Protein AF-A0A8J4U6A4-F1 (afdb_monomer_lite)

Radius of gyration: 44.16 Å; chains: 1; bounding box: 98×83×143 Å

Secondary structure (DSSP, 8-state):
--------------S-------------------PPPPPP---SSPP-SS--SS-SS-SHHHHHHHHHHHHHHHHHHHHHHHHHHH--SPPPHHHHHHHHHHHHHHHHHHHHHHHHHHHHHTTTTHHHHHHHHHSSHHHHHHHHHHHHHHHHHHHHHHHHHHHHHHHHHTTT-GGGSPPHHHHHHHHHHHHHHHHHHHHTTTTTSS-STTSTT------SSHHHHHHHHHHHHHHHHHHHHHHHHHHHHHHHHH--SSTTTHHHHHHHHHHHHHHHHHHHHHHHHHHHHHHHHTT--SS-HHHHHHHHHHHHHHHHHHHIIIIIITSHHHHHHHHHHHHTTTSSHHHHHHHHHHHHHHHHHHHTTS----PPPP-----------------------------------------------PPPPP---TTHHHH--BPPP--EEEEETT--EEEEEEEE--TT-SS--PEEEETTEEE-SS--------SS-EEEEEEEESS--GGG-EEEEEEEEETTEEEEPPPEEEEEE-S-EEEE----EEE-TT--EEEEEEEE-SSSPPEEEEEETTEE-S--EESSEEEEE---SS-EEEEEEEEETTEEEEPPPEEEEEP-PPPPPEEEEEEEE-SS-EEEEEE-----SS---EEEEEEEESSS-TTPPPEEEEEESSS-EEEE-SPPTT-EEEEEEEEE-SS-BPPP---EEEE------SS--EEEEEEEETTEEEEEEEPPPHHHH-S---EEEEEEE-SS-EEEEEESSSEEEEE---SSEEEEEEEEEEETTEEEEEPPPEEEEE-----PPPP-PPPP---HHHHHHHHHHHHHHHHHHHHHHHHHHHHHHHHHHHHGGGSS-----------------THHHHHHHHTT---HHHHHHHTTSBPPGGGEEEEEEEEE-SSEEEEEEEEEPTTS-EEEEEEEEESSS---HHHHHHHHHHHHHHTT---TTB----EEEEE--TTSPPEEEEEEE--TTEEHHHHHHHHHSSTT-----HHHHHHHHHHHHHHHHHHHHTTEE-S--SGGGEEE-TTS-EEE---TT-EE--SSS-EE--S-----GGGS-HHHHHS-EE-HHHHHHHHHHHHHHHHTTSPPSSSS--TTTHHHHHHTT--PPPPTT--TT-

Foldseek 3Di:
DDDDDDDDDDDDPDDDPDDDDDDDDDDDDDDDDDDFDDPDPCFVVDADLQDHLAFQLRGPVLLVVLVVLLLLLQVLLLLLLLLLVLDPDDDDLLSVLSNQLSVLSNLVSVLSVLSSVVSVVQPPNCSVCLCVQLVDPSLLSSQLSLQLSQQSNLLSLLVSLCLLLVCLVPVVPPVPHQDPVNSVVSSVVSNVVSNVLSCCQVVPLFHLSSHSSSHRLDPPDPSSLVSLVVSLVSSVVSVVSNVVSLVSSVVSLVDPPDPDCPVVVVVSVLSVVLVVLVCQLCVVVSVQSVCVSVVNRPDGSSVVSSSCSPSPSVSSSCVSVSPADPDPVNVQSSCLSVVVVVPNVLSNLVSVVVVVVVVVVVVVPPDPDDDDDDDDDDDDDDDDDDDDDDDDDDDDDDDDDDDDDDDDDDDDDDDDDDDDDDDDDDDDDPVLVVVKAKDAWPAEAEEAQQEKDKTKIKIADPDPCPPWDKWKDWPNDTDPPQKPLPAPPPPGRMGMTMHIDGRDHQVPFGWMKIWTDDPNDIYIHDTYGYHYFDEKDWPDWWAAEEDAAQAKDKTKTFIDTPPDDKWKFKDWVNHTDDDTDTPTDMDMDRGDHAKTWMWMWIDDPRGIDIGAIHIYAYADKFEEWDDKDFPDAAAFKTKIFTHGGHRRSFDWFKKKKWKDWDDDDDPDDIDIDMDTDPPRMDMGGGHHGFTKMWMWMWIGGPHGIYDIYPIDMDHHHADAQADFWADWDWDDDVQKIKIFTHDDDPSRRSADWQFKWKWKDQPSDIDIDTDRDRMDIGGDDDAQTKIWMWMWIAHPNGTYDIDDIDIDHHHDDDDDDDDDDDDDDDDPVVVVVVVVSVVVSVVSVVVSVVSVVVVVVVVVVVVVVVPDDDDDDDDDDDDDDDDDDLVVLVVQLVLLVADPVLSVLASVQEDEPVQKDWDAFPDDDPFFTKTWIWGQDPVRDIAIKIKGFGDDQDDDSVSVNLVSVQLSVQDVDDDLQAWHWNGWYWPDRDSGRTTIITITHDFVQAFQLVNLVVCVRYNCNPPQPVVLLVQQLVSNVRQLVSCVVQQKFQQQQASNQWTAHPVRRIHGHDSSPMDHDDDDQWDADDDDDPHPQLLFDLCCVVGVIDGSVRVVSSSVQRSVCSLQSNDDFPPNDDSVCNNVCVVVVDDTDDDPVDDPVD

Sequence (1158 aa):
MIFRDAKTKAFYSDLLDQLSEASFGNVDFEYPDFCQIKPALQCSPEADAFNPCEDIAGFGFLRVAIWFINILAIAGNLTVLLVLFASRCKLTVPRFLMCHLAFADFCIGVYLLMIAIVDLRTHGYYSQHA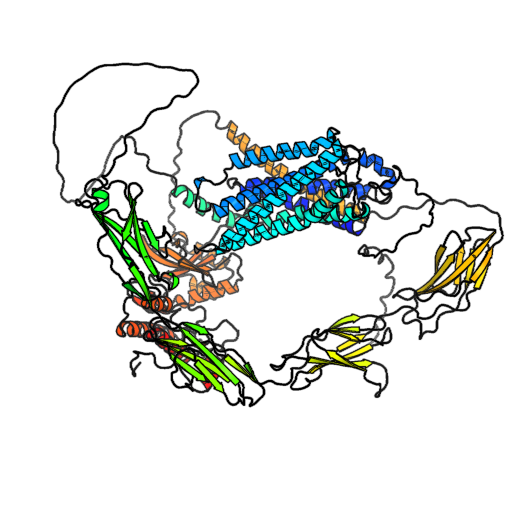IEWQTGVGCNIAGFLSVFGGELSIYTLSTITIERWYTITHAMQLERRLTLPQAAAIMAAGWLLCLGMALLPIVGISSYSKVSMCLPMDIETPLAQAYVILLLLFNVGAFLVICGCYVRIYVVVRHPEVPGRAADAKIAKRMAVLIFTDFLCMAPISFFAISAAFKVPLITVTNSKILLVLFYPINSCANPFLYAIFTKAFRKDTCTLLSSMGCCQSKANMYRMKTYCSENTAKMTSSSVSKPPHTAMWLSNYPHQKCQLQDLILSLTVGLYVARQRDGTPSWGLEPTAVPGRVPSVHLSQEEIQRLRFKPTVGTIRCSEGSDITFNCSINLGDKGQELSILWFKDEREISVGTQTTMYAHETGVLLSIMSIRSIRRADSGPYQCRLSVSNKVIESNPIFVEVAGLPTFTKQPSDVNVTKNSSFTLTCEAVGPPNPVTIVWLLKGQRISQPSPSPSNITIQGVDSPTQYSCEAHNDKGVTVSREAHVNIKEIPAKVSKITVVKREANKLIISWIPGHDGFSTLTVCYITVRELGRELGSPTKVDSVLVPPFSFEITDLKAMTWYNMSVSCANEIGKSLPSSWVQSNTTEGVPSVAPQNVTVRVNGSMLLVRWEAPPPDKINGILQGYDVLVDVGKSVNKIRSISTEAAVAMQEFNTTYTVQVMACTQAGCGVKSSRHWFFVPEIDMPFPSLSPATHGSDFVYIVLGVTCAICLVLLLMFLAVCLRNRIFETRLGMLLGTGGKLTPIVEYKAQRSYNRSAIEITLTNLGVREELQTKLQDVMILRNLLTIGKVLGEGEFGSVMEGHLKWPDGTKENVAVKTMKLDNFSQREIEEFLNEAACMKDFNHPNVIRLLGVCLDVGPGVFPRPMVILPFMRYGDLHSFLLRSRFGESASYLPTQTLLRFMIDIASGMEYLSSRNFLHRDLAARNCMLRDDMTVCVADFGLSKKIYSGDYYRQGRIAKMPVKWIAVESLADRVFTVKSDVWAFGVTMWEIATRGMNPYPGVQNHEIYDYLLEGHRLKQPNECLDEL

Structure (mmCIF, N/CA/C/O backbone):
data_AF-A0A8J4U6A4-F1
#
_entry.id   AF-A0A8J4U6A4-F1
#
loop_
_atom_site.group_PDB
_atom_site.id
_atom_site.type_symbol
_atom_site.label_atom_id
_atom_site.label_alt_id
_atom_site.label_comp_id
_atom_site.label_asym_id
_atom_site.label_entity_id
_atom_site.label_seq_id
_atom_site.pdbx_PDB_ins_code
_atom_site.Cartn_x
_atom_site.Cartn_y
_atom_site.Cartn_z
_atom_site.occupancy
_atom_site.B_iso_or_equiv
_atom_site.auth_seq_id
_atom_site.auth_comp_id
_atom_site.auth_asym_id
_atom_site.auth_atom_id
_atom_site.pdbx_PDB_model_num
ATOM 1 N N . MET A 1 1 ? -24.331 31.806 -55.887 1.00 28.28 1 MET A N 1
ATOM 2 C CA . MET A 1 1 ? -23.700 32.267 -57.146 1.00 28.28 1 MET A CA 1
ATOM 3 C C . MET A 1 1 ? -22.257 31.772 -57.149 1.00 28.28 1 MET A C 1
ATOM 5 O O . MET A 1 1 ? -21.668 31.840 -56.086 1.00 28.28 1 MET A O 1
ATOM 9 N N . ILE A 1 2 ? -21.727 31.334 -58.303 1.00 28.98 2 ILE A N 1
ATOM 10 C CA . ILE A 1 2 ? -20.286 31.361 -58.671 1.00 28.98 2 ILE A CA 1
ATOM 11 C C . ILE A 1 2 ? -19.305 30.525 -57.796 1.00 28.98 2 ILE A C 1
ATOM 13 O O . ILE A 1 2 ? -18.934 30.969 -56.723 1.00 28.98 2 ILE A O 1
ATOM 17 N N . PHE A 1 3 ? -18.839 29.384 -58.355 1.00 28.80 3 PHE A N 1
ATOM 18 C CA . PHE A 1 3 ? -17.606 28.582 -58.081 1.00 28.80 3 PHE A CA 1
ATOM 19 C C . PHE A 1 3 ? -17.308 28.124 -56.623 1.00 28.80 3 PHE A C 1
ATOM 21 O O . PHE A 1 3 ? -17.522 28.858 -55.673 1.00 28.80 3 PHE A O 1
ATOM 28 N N . ARG A 1 4 ? -16.892 26.889 -56.286 1.00 31.48 4 ARG A N 1
ATOM 29 C CA . ARG A 1 4 ? -16.198 25.738 -56.926 1.00 31.48 4 ARG A CA 1
ATOM 30 C C . ARG A 1 4 ? -14.654 25.797 -56.900 1.00 31.48 4 ARG A C 1
ATOM 32 O O . ARG A 1 4 ? -14.062 26.723 -57.432 1.00 31.48 4 ARG A O 1
ATOM 39 N N . ASP A 1 5 ? -14.084 24.715 -56.355 1.00 30.56 5 ASP A N 1
ATOM 40 C CA . ASP A 1 5 ? -12.664 24.345 -56.190 1.00 30.56 5 ASP A CA 1
ATOM 41 C C . ASP A 1 5 ? -11.776 25.154 -55.224 1.00 30.56 5 ASP A C 1
ATOM 43 O O . ASP A 1 5 ? -11.770 26.378 -55.188 1.00 30.56 5 ASP A O 1
ATOM 47 N N . ALA A 1 6 ? -10.979 24.404 -54.451 1.00 27.44 6 ALA A N 1
ATOM 48 C CA . ALA A 1 6 ? -9.939 24.895 -53.544 1.00 27.44 6 ALA A CA 1
ATOM 49 C C . ALA A 1 6 ? -8.814 23.845 -53.408 1.00 27.44 6 ALA A C 1
ATOM 51 O O . ALA A 1 6 ? -8.594 23.259 -52.347 1.00 27.44 6 ALA A O 1
ATOM 52 N N . LYS A 1 7 ? -8.115 23.565 -54.515 1.00 28.80 7 LYS A N 1
ATOM 53 C CA . LYS A 1 7 ? -6.852 22.808 -54.499 1.00 28.80 7 LYS A CA 1
ATOM 54 C C . LYS A 1 7 ? -5.661 23.721 -54.181 1.00 28.80 7 LYS A C 1
ATOM 56 O O . LYS A 1 7 ? -5.715 24.928 -54.389 1.00 28.80 7 LYS A O 1
ATOM 61 N N . THR A 1 8 ? -4.563 23.067 -53.795 1.00 28.11 8 THR A N 1
ATOM 62 C CA . THR A 1 8 ? -3.183 23.585 -53.734 1.00 28.11 8 THR A CA 1
ATOM 63 C C . THR A 1 8 ? -2.750 24.214 -52.409 1.00 28.11 8 THR A C 1
ATOM 65 O O . THR A 1 8 ? -2.716 25.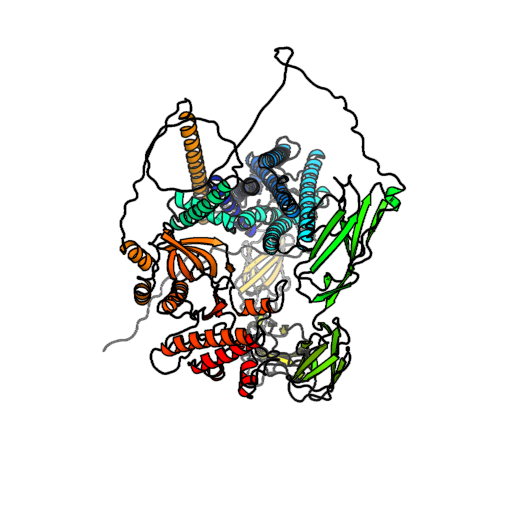429 -52.235 1.00 28.11 8 THR A O 1
ATOM 68 N N . LYS A 1 9 ? -2.214 23.358 -51.531 1.00 26.17 9 LYS A N 1
ATOM 69 C CA . LYS A 1 9 ? -1.008 23.701 -50.768 1.00 26.17 9 LYS A CA 1
ATOM 70 C C . LYS A 1 9 ? -0.096 22.476 -50.673 1.00 26.17 9 LYS A C 1
ATOM 72 O O . LYS A 1 9 ? -0.219 21.661 -49.770 1.00 26.17 9 LYS A O 1
ATOM 77 N N . ALA A 1 10 ? 0.775 22.334 -51.667 1.00 29.44 10 ALA A N 1
ATOM 78 C CA . ALA A 1 10 ? 1.781 21.283 -51.735 1.00 29.44 10 ALA A CA 1
ATOM 79 C C . ALA A 1 10 ? 3.068 21.875 -52.314 1.00 29.44 10 ALA A C 1
ATOM 81 O O . ALA A 1 10 ? 3.114 22.168 -53.505 1.00 29.44 10 ALA A O 1
ATOM 82 N N . PHE A 1 11 ? 4.081 22.063 -51.467 1.00 26.33 11 PHE A N 1
ATOM 83 C CA . PHE A 1 11 ? 5.490 22.061 -51.859 1.00 26.33 11 PHE A CA 1
ATOM 84 C C . PHE A 1 11 ? 6.362 21.890 -50.603 1.00 26.33 11 PHE A C 1
ATOM 86 O O . PHE A 1 11 ? 6.181 22.618 -49.632 1.00 26.33 11 PHE A O 1
ATOM 93 N N . TYR A 1 12 ? 7.275 20.918 -50.654 1.00 24.86 12 TYR A N 1
ATOM 94 C CA . TYR A 1 12 ? 8.439 20.737 -49.777 1.00 24.86 12 TYR A CA 1
ATOM 95 C C . TYR A 1 12 ? 8.208 20.674 -48.256 1.00 24.86 12 TYR A C 1
ATOM 97 O O . TYR A 1 12 ? 8.524 21.588 -47.498 1.00 24.86 12 TYR A O 1
ATOM 105 N N . SER A 1 13 ? 7.795 19.487 -47.808 1.00 26.41 13 SER A N 1
ATOM 106 C CA . SER A 1 13 ? 8.421 18.850 -46.646 1.00 26.41 13 SER A CA 1
ATOM 107 C C . SER A 1 13 ? 9.714 18.163 -47.107 1.00 26.41 13 SER A C 1
ATOM 109 O O . SER A 1 13 ? 9.628 17.102 -47.724 1.00 26.41 13 SER A O 1
ATOM 111 N N . ASP A 1 14 ? 10.884 18.759 -46.863 1.00 31.77 14 ASP A N 1
ATOM 112 C CA . ASP A 1 14 ? 12.170 18.115 -47.185 1.00 31.77 14 ASP A CA 1
ATOM 113 C C . ASP A 1 14 ? 13.338 18.708 -46.368 1.00 31.77 14 ASP A C 1
ATOM 115 O O . ASP A 1 14 ? 14.058 19.580 -46.850 1.00 31.77 14 ASP A O 1
ATOM 119 N N . LEU A 1 15 ? 13.467 18.298 -45.096 1.00 28.41 15 LEU A N 1
ATOM 120 C CA . LEU A 1 15 ? 14.745 18.145 -44.373 1.00 28.41 15 LEU A CA 1
ATOM 121 C C . LEU A 1 15 ? 14.531 17.545 -42.964 1.00 28.41 15 LEU A C 1
ATOM 123 O O . LEU A 1 15 ? 13.614 17.945 -42.252 1.00 28.41 15 LEU A O 1
ATOM 127 N N . LEU A 1 16 ? 15.464 16.681 -42.541 1.00 28.11 16 LEU A N 1
ATOM 128 C CA . LEU A 1 16 ? 15.758 16.315 -41.139 1.00 28.11 16 LEU A CA 1
ATOM 129 C C . LEU A 1 16 ? 14.653 15.608 -40.316 1.00 28.11 16 LEU A C 1
ATOM 131 O O . LEU A 1 16 ? 14.336 16.028 -39.207 1.00 28.11 16 LEU A O 1
ATOM 135 N N . ASP A 1 17 ? 14.190 14.449 -40.794 1.00 27.62 17 ASP A N 1
ATOM 136 C CA . ASP A 1 17 ? 13.451 13.442 -39.999 1.00 27.62 17 ASP A CA 1
ATOM 137 C C . ASP A 1 17 ? 14.263 12.124 -39.888 1.00 27.62 17 ASP A C 1
ATOM 139 O O . ASP A 1 17 ? 13.798 11.052 -40.268 1.00 27.62 17 ASP A O 1
ATOM 143 N N . GLN A 1 18 ? 15.556 12.214 -39.515 1.00 30.67 18 GLN A N 1
ATOM 144 C CA . GLN A 1 18 ? 16.521 11.095 -39.646 1.00 30.67 18 GLN A CA 1
ATOM 145 C C . GLN A 1 18 ? 17.623 10.957 -38.561 1.00 30.67 18 GLN A C 1
ATOM 147 O O . GLN A 1 18 ? 18.569 10.199 -38.769 1.00 30.67 18 GLN A O 1
ATOM 152 N N . LEU A 1 19 ? 17.548 11.619 -37.396 1.00 27.97 19 LEU A N 1
ATOM 153 C CA . LEU A 1 19 ? 18.510 11.401 -36.290 1.00 27.97 19 LEU A CA 1
ATOM 154 C C . LEU A 1 19 ? 17.824 11.384 -34.909 1.00 27.97 19 LEU A C 1
ATOM 156 O O . LEU A 1 19 ? 16.969 12.223 -34.653 1.00 27.97 19 LEU A O 1
ATOM 160 N N . SER A 1 20 ? 18.290 10.484 -34.021 1.00 23.69 20 SER A N 1
ATOM 161 C CA . SER A 1 20 ? 17.663 10.034 -32.749 1.00 23.69 20 SER A CA 1
ATOM 162 C C . SER A 1 20 ? 16.471 9.067 -32.966 1.00 23.69 20 SER A C 1
ATOM 164 O O . SER A 1 20 ? 15.591 9.345 -33.770 1.00 23.69 20 SER A O 1
ATOM 166 N N . GLU A 1 21 ? 16.378 7.883 -32.337 1.00 23.47 21 GLU A N 1
ATOM 167 C CA . GLU A 1 21 ? 17.285 7.199 -31.391 1.00 23.47 21 GLU A CA 1
ATOM 168 C C . GLU A 1 21 ? 17.087 5.667 -31.443 1.00 23.47 21 GLU A C 1
ATOM 170 O O . GLU A 1 21 ? 15.950 5.199 -31.423 1.00 23.47 21 GLU A O 1
ATOM 175 N N . ALA A 1 22 ? 18.168 4.870 -31.473 1.00 27.48 22 ALA A N 1
ATOM 176 C CA . ALA A 1 22 ? 18.086 3.401 -31.382 1.00 27.48 22 ALA A CA 1
ATOM 177 C C . ALA A 1 22 ? 19.399 2.738 -30.894 1.00 27.48 22 ALA A C 1
ATOM 179 O O . ALA A 1 22 ? 20.196 2.228 -31.679 1.00 27.48 22 ALA A O 1
ATOM 180 N N . SER A 1 23 ? 19.622 2.730 -29.577 1.00 27.58 23 SER A N 1
ATOM 181 C CA . SER A 1 23 ? 20.656 1.936 -28.884 1.00 27.58 23 SER A CA 1
ATOM 182 C C . SER A 1 23 ? 20.256 1.836 -27.402 1.00 27.58 23 SER A C 1
ATOM 184 O O . SER A 1 23 ? 19.994 2.868 -26.794 1.00 27.58 23 SER A O 1
ATOM 186 N N . PHE A 1 24 ? 20.214 0.679 -26.735 1.00 34.38 24 PHE A N 1
ATOM 187 C CA . PHE A 1 24 ? 20.579 -0.687 -27.139 1.00 34.38 24 PHE A CA 1
ATOM 188 C C . PHE A 1 24 ? 19.837 -1.707 -26.240 1.00 34.38 24 PHE A C 1
ATOM 190 O O . PHE A 1 24 ? 19.302 -1.339 -25.195 1.00 34.38 24 PHE A O 1
ATOM 197 N N . GLY A 1 25 ? 19.857 -2.986 -26.623 1.00 26.53 25 GLY A N 1
ATOM 198 C CA . GLY A 1 25 ? 19.355 -4.135 -25.855 1.00 26.53 25 GLY A CA 1
ATOM 199 C C . GLY A 1 25 ? 19.060 -5.293 -26.817 1.00 26.53 25 GLY A C 1
ATOM 200 O O . GLY A 1 25 ? 17.999 -5.287 -27.430 1.00 26.53 25 GLY A O 1
ATOM 201 N N . ASN A 1 26 ? 20.024 -6.150 -27.180 1.00 30.31 26 ASN A N 1
ATOM 202 C CA . ASN A 1 26 ? 20.635 -7.246 -26.391 1.00 30.31 26 ASN A CA 1
ATOM 203 C C . ASN A 1 26 ? 19.572 -8.256 -25.890 1.00 30.31 26 ASN A C 1
ATOM 205 O O . ASN A 1 26 ? 18.473 -7.866 -25.509 1.00 30.31 26 ASN A O 1
ATOM 209 N N . VAL A 1 27 ? 19.818 -9.570 -25.879 1.00 30.31 27 VAL A N 1
ATOM 210 C CA . VAL A 1 27 ? 21.094 -10.265 -25.604 1.00 30.31 27 VAL A CA 1
ATOM 211 C C . VAL A 1 27 ? 21.348 -11.430 -26.575 1.00 30.31 27 VAL A C 1
ATOM 213 O O . VAL A 1 27 ? 20.407 -12.044 -27.075 1.00 30.31 27 VAL A O 1
ATOM 216 N N . ASP A 1 28 ? 22.625 -11.728 -26.802 1.00 28.02 28 ASP A N 1
ATOM 217 C CA . ASP A 1 28 ? 23.162 -12.872 -27.546 1.00 28.02 28 ASP A CA 1
ATOM 218 C C . ASP A 1 28 ? 23.007 -14.226 -26.817 1.00 28.02 28 ASP A C 1
ATOM 220 O O . ASP A 1 28 ? 22.587 -14.299 -25.661 1.00 28.02 28 ASP A O 1
ATOM 224 N N . PHE A 1 29 ? 23.436 -15.304 -27.482 1.00 26.41 29 PHE A N 1
ATOM 225 C CA . PHE A 1 29 ? 23.975 -16.497 -26.819 1.00 26.41 29 PHE A CA 1
ATOM 226 C C . PHE A 1 29 ? 25.102 -17.098 -27.676 1.00 26.41 29 PHE A C 1
ATOM 228 O O . PHE A 1 29 ? 24.980 -17.164 -28.900 1.00 26.41 29 PHE A O 1
ATOM 235 N N . GLU A 1 30 ? 26.205 -17.495 -27.041 1.00 30.00 30 GLU A N 1
ATOM 236 C CA . GLU A 1 30 ? 27.473 -17.812 -27.716 1.00 30.00 30 GLU A CA 1
ATOM 237 C C . GLU A 1 30 ? 27.579 -19.247 -28.269 1.00 30.00 30 GLU A C 1
ATOM 239 O O . GLU A 1 30 ? 26.874 -20.172 -27.863 1.00 30.00 30 GLU A O 1
ATOM 244 N N . TYR A 1 31 ? 28.537 -19.414 -29.184 1.00 36.88 31 TYR A N 1
ATOM 245 C CA . TYR A 1 31 ? 29.094 -20.679 -29.674 1.00 36.88 31 TYR A CA 1
ATOM 246 C C . TYR A 1 31 ? 30.613 -20.679 -29.388 1.00 36.88 31 TYR A C 1
ATOM 248 O O . TYR A 1 31 ? 31.184 -19.595 -29.290 1.00 36.88 31 TYR A O 1
ATOM 256 N N . PRO A 1 32 ? 31.301 -21.835 -29.296 1.00 39.03 32 PRO A N 1
ATOM 257 C CA . PRO A 1 32 ? 32.754 -21.865 -29.094 1.00 39.03 32 PRO A CA 1
ATOM 258 C C . PRO A 1 32 ? 33.542 -21.428 -30.342 1.00 39.03 32 PRO A C 1
ATOM 260 O O . PRO A 1 32 ? 33.178 -21.785 -31.465 1.00 39.03 32 PRO A O 1
ATOM 263 N N . ASP A 1 33 ? 34.644 -20.707 -30.133 1.00 46.12 33 ASP A N 1
ATOM 264 C CA . ASP A 1 33 ? 35.476 -20.104 -31.183 1.00 46.12 33 ASP A CA 1
ATOM 265 C C . ASP A 1 33 ? 36.310 -21.076 -32.033 1.00 46.12 33 ASP A C 1
ATOM 267 O O . ASP A 1 33 ? 36.790 -22.105 -31.560 1.00 46.12 33 ASP A O 1
ATOM 271 N N . PHE A 1 34 ? 36.637 -20.628 -33.253 1.00 33.03 34 PHE A N 1
ATOM 272 C CA . PHE A 1 34 ? 38.027 -20.604 -33.733 1.00 33.03 34 PHE A CA 1
ATOM 273 C C . PHE A 1 34 ? 38.236 -19.419 -34.700 1.00 33.03 34 PHE A C 1
ATOM 275 O O . PHE A 1 34 ? 37.382 -19.125 -35.537 1.00 33.03 34 PHE A O 1
ATOM 282 N N . CYS A 1 35 ? 39.350 -18.695 -34.554 1.00 38.16 35 CYS A N 1
ATOM 283 C CA . CYS A 1 35 ? 39.464 -17.299 -35.002 1.00 38.16 35 CYS A CA 1
ATOM 284 C C . CYS A 1 35 ? 39.739 -17.081 -36.506 1.00 38.16 35 CYS A C 1
ATOM 286 O O . CYS A 1 35 ? 40.510 -17.809 -37.128 1.00 38.16 35 CYS A O 1
ATOM 288 N N . GLN A 1 36 ? 39.245 -15.954 -37.040 1.00 36.69 36 GLN A N 1
ATOM 289 C CA . GLN A 1 36 ? 39.861 -15.250 -38.177 1.00 36.69 36 GLN A CA 1
ATOM 290 C C . GLN A 1 36 ? 40.692 -14.057 -37.681 1.00 36.69 36 GLN A C 1
ATOM 292 O O . GLN A 1 36 ? 40.312 -13.374 -36.731 1.00 36.69 36 GLN A O 1
ATOM 297 N N . ILE A 1 37 ? 41.811 -13.777 -38.354 1.00 39.34 37 ILE A N 1
ATOM 298 C CA . ILE A 1 37 ? 42.719 -12.674 -38.016 1.00 39.34 37 ILE A CA 1
ATOM 299 C C . ILE A 1 37 ? 42.286 -11.403 -38.762 1.00 39.34 37 ILE A C 1
ATOM 301 O O . ILE A 1 37 ? 42.307 -11.358 -39.990 1.00 39.34 37 ILE A O 1
ATOM 305 N N . LYS A 1 38 ? 41.931 -10.351 -38.015 1.00 32.81 38 LYS A N 1
ATOM 306 C CA . LYS A 1 38 ? 41.822 -8.971 -38.523 1.00 32.81 38 LYS A CA 1
ATOM 307 C C . LYS A 1 38 ? 43.162 -8.233 -38.359 1.00 32.81 38 LYS A C 1
ATOM 309 O O . LYS A 1 38 ? 43.948 -8.620 -37.494 1.00 32.81 38 LYS A O 1
ATOM 314 N N . PRO A 1 39 ? 43.433 -7.169 -39.143 1.00 38.38 39 PRO A N 1
ATOM 315 C CA . PRO A 1 39 ? 44.610 -6.329 -38.928 1.00 38.38 39 PRO A CA 1
ATOM 316 C C . PRO A 1 39 ? 44.586 -5.728 -37.517 1.00 38.38 39 PRO A C 1
ATOM 318 O O . PRO A 1 39 ? 43.534 -5.296 -37.041 1.00 38.38 39 PRO A O 1
ATOM 321 N N . ALA A 1 40 ? 45.740 -5.723 -36.850 1.00 43.56 40 ALA A N 1
ATOM 322 C CA . ALA A 1 40 ? 45.849 -5.310 -35.457 1.00 43.56 40 ALA A CA 1
ATOM 323 C C . ALA A 1 40 ? 45.542 -3.814 -35.288 1.00 43.56 40 ALA A C 1
ATOM 325 O O . ALA A 1 40 ? 46.237 -2.956 -35.834 1.00 43.56 40 ALA A O 1
ATOM 326 N N . LEU A 1 41 ? 44.519 -3.502 -34.489 1.00 50.88 41 LEU A N 1
ATOM 327 C CA . LEU A 1 41 ? 44.312 -2.156 -33.967 1.00 50.88 41 LEU A CA 1
ATOM 328 C C . LEU A 1 41 ? 45.410 -1.899 -32.927 1.00 50.88 41 LEU A C 1
ATOM 330 O O . LEU A 1 41 ? 45.413 -2.526 -31.871 1.00 50.88 41 LEU A O 1
ATOM 334 N N . GLN A 1 42 ? 46.367 -1.025 -33.235 1.00 51.59 42 GLN A N 1
ATOM 335 C CA . GLN A 1 42 ? 47.519 -0.793 -32.364 1.00 51.59 42 GLN A CA 1
ATOM 336 C C . GLN A 1 42 ? 47.143 0.149 -31.208 1.00 51.59 42 GLN A C 1
ATOM 338 O O . GLN A 1 42 ? 47.216 1.371 -31.325 1.00 51.59 42 GLN A O 1
ATOM 343 N N . CYS A 1 43 ? 46.678 -0.444 -30.109 1.00 61.16 43 CYS A N 1
ATOM 344 C CA . CYS A 1 43 ? 46.266 0.254 -28.892 1.00 61.16 43 CYS A CA 1
ATOM 345 C C . CYS A 1 43 ? 47.477 0.719 -28.062 1.00 61.16 43 CYS A C 1
ATOM 347 O O . CYS A 1 43 ? 48.557 0.132 -28.146 1.00 61.16 43 CYS A O 1
ATOM 349 N N . SER A 1 44 ? 47.292 1.758 -27.240 1.00 55.81 44 SER A N 1
ATOM 350 C CA . SER A 1 44 ? 48.301 2.217 -26.277 1.00 55.81 44 SER A CA 1
ATOM 351 C C . SER A 1 44 ? 47.624 2.522 -24.926 1.00 55.81 44 SER A C 1
ATOM 353 O O . SER A 1 44 ? 46.985 3.572 -24.806 1.00 55.81 44 SER A O 1
ATOM 355 N N . PRO A 1 45 ? 47.729 1.642 -23.905 1.00 57.19 45 PRO A N 1
ATOM 356 C CA . PRO A 1 45 ? 48.576 0.445 -23.838 1.00 57.19 45 PRO A CA 1
ATOM 357 C C . PRO A 1 45 ? 48.109 -0.698 -24.754 1.00 57.19 45 PRO A C 1
ATOM 359 O O . PRO A 1 45 ? 47.012 -0.659 -25.312 1.00 57.19 45 PRO A O 1
ATOM 362 N N . GLU A 1 46 ? 48.949 -1.727 -24.869 1.00 56.44 46 GLU A N 1
ATOM 363 C CA . GLU A 1 46 ? 48.591 -3.011 -25.480 1.00 56.44 46 GLU A CA 1
ATOM 364 C C . GLU A 1 46 ? 47.413 -3.670 -24.730 1.00 56.44 46 GLU A C 1
ATOM 366 O O . GLU A 1 46 ? 47.197 -3.413 -23.544 1.00 56.44 46 GLU A O 1
ATOM 371 N N . ALA A 1 47 ? 46.608 -4.473 -25.431 1.00 57.00 47 ALA A N 1
ATOM 372 C CA . ALA A 1 47 ? 45.356 -5.004 -24.892 1.00 57.00 47 ALA A CA 1
ATOM 373 C C . ALA A 1 47 ? 45.599 -6.061 -23.800 1.00 57.00 47 ALA A C 1
ATOM 375 O O . ALA A 1 47 ? 46.195 -7.104 -24.068 1.00 57.00 47 ALA A O 1
ATOM 376 N N . ASP A 1 48 ? 45.068 -5.828 -22.598 1.00 59.41 48 ASP A N 1
ATOM 377 C CA . ASP A 1 48 ? 45.111 -6.782 -21.485 1.00 59.41 48 ASP A CA 1
ATOM 378 C C . ASP A 1 48 ? 43.703 -7.130 -20.957 1.00 59.41 48 ASP A C 1
ATOM 380 O O . ASP A 1 48 ? 42.681 -6.648 -21.452 1.00 59.41 48 ASP A O 1
ATOM 384 N N . ALA A 1 49 ? 43.638 -8.013 -19.955 1.00 53.16 49 ALA A N 1
ATOM 385 C CA . ALA A 1 49 ? 42.379 -8.505 -19.393 1.00 53.16 49 ALA A CA 1
ATOM 386 C C . ALA A 1 49 ? 41.545 -7.438 -18.649 1.00 53.16 49 ALA A C 1
ATOM 388 O O . ALA A 1 49 ? 40.360 -7.666 -18.407 1.00 53.16 49 ALA A O 1
ATOM 389 N N . PHE A 1 50 ? 42.139 -6.301 -18.279 1.00 53.56 50 PHE A N 1
ATOM 390 C CA . PHE A 1 50 ? 41.515 -5.195 -17.544 1.00 53.56 50 PHE A CA 1
ATOM 391 C C . PHE A 1 50 ? 41.302 -3.944 -18.415 1.00 53.56 50 PHE A C 1
ATOM 393 O O . PHE A 1 50 ? 40.438 -3.119 -18.102 1.00 53.56 50 PHE A O 1
ATOM 400 N N . ASN A 1 51 ? 42.037 -3.835 -19.523 1.00 58.06 51 ASN A N 1
ATOM 401 C CA . ASN A 1 51 ? 41.952 -2.781 -20.525 1.00 58.06 51 ASN A CA 1
ATOM 402 C C . ASN A 1 51 ? 41.820 -3.362 -21.956 1.00 58.06 51 ASN A C 1
ATOM 404 O O . ASN A 1 51 ? 42.757 -3.269 -22.756 1.00 58.06 51 ASN A O 1
ATOM 408 N N . PRO A 1 52 ? 40.657 -3.946 -22.314 1.00 61.28 52 PRO A N 1
ATOM 409 C CA . PRO A 1 52 ? 40.320 -4.205 -23.713 1.00 61.28 52 PRO A CA 1
ATOM 410 C C . PRO A 1 52 ? 40.218 -2.875 -24.481 1.00 61.28 52 PRO A C 1
ATOM 412 O O . PRO A 1 52 ? 39.867 -1.849 -23.896 1.00 61.28 52 PRO A O 1
ATOM 415 N N . CYS A 1 53 ? 40.489 -2.881 -25.792 1.00 67.81 53 CYS A N 1
ATOM 416 C CA . CYS A 1 53 ? 40.522 -1.673 -26.636 1.00 67.81 53 CYS A CA 1
ATOM 417 C C . CYS A 1 53 ? 39.122 -1.104 -26.962 1.00 67.81 53 CYS A C 1
ATOM 419 O O . CYS A 1 53 ? 38.730 -0.985 -28.122 1.00 67.81 53 CYS A O 1
ATOM 421 N N . GLU A 1 54 ? 38.375 -0.755 -25.922 1.00 71.69 54 GLU A N 1
ATOM 422 C CA . GLU A 1 54 ? 36.985 -0.304 -25.920 1.00 71.69 54 GLU A CA 1
ATOM 423 C C . GLU A 1 54 ? 36.865 1.042 -25.192 1.00 71.69 54 GLU A C 1
ATOM 425 O O . GLU A 1 54 ? 37.684 1.355 -24.331 1.00 71.69 54 GLU A O 1
ATOM 430 N N . ASP A 1 55 ? 35.791 1.796 -25.433 1.00 73.94 55 ASP A N 1
ATOM 431 C CA . ASP A 1 55 ? 35.434 2.941 -24.584 1.00 73.94 55 ASP A CA 1
ATOM 432 C C . ASP A 1 55 ? 35.195 2.531 -23.111 1.00 73.94 55 ASP A C 1
ATOM 434 O O . ASP A 1 55 ? 34.842 1.384 -22.797 1.00 73.94 55 ASP A O 1
ATOM 438 N N . ILE A 1 56 ? 35.307 3.507 -22.200 1.00 74.94 56 ILE A N 1
ATOM 439 C CA . ILE A 1 56 ? 35.130 3.313 -20.751 1.00 74.94 56 ILE A CA 1
ATOM 440 C C . ILE A 1 56 ? 33.761 2.689 -20.445 1.00 74.94 56 ILE A C 1
ATOM 442 O O . ILE A 1 56 ? 33.699 1.666 -19.763 1.00 74.94 56 ILE A O 1
ATOM 446 N N . ALA A 1 57 ? 32.671 3.245 -20.986 1.00 72.88 57 ALA A N 1
ATOM 447 C CA . ALA A 1 57 ? 31.331 2.679 -20.812 1.00 72.88 57 ALA A CA 1
ATOM 448 C C . ALA A 1 57 ? 31.079 1.411 -21.657 1.00 72.88 57 ALA A C 1
ATOM 450 O O . ALA A 1 57 ? 30.204 0.618 -21.315 1.00 72.88 57 ALA A O 1
ATOM 451 N N . GLY A 1 58 ? 31.812 1.208 -22.759 1.00 68.19 58 GLY A N 1
ATOM 452 C CA . GLY A 1 58 ? 31.675 0.076 -23.692 1.00 68.19 58 GLY A CA 1
ATOM 453 C C . GLY A 1 58 ? 30.375 0.044 -24.516 1.00 68.19 58 GLY A C 1
ATOM 454 O O . GLY A 1 58 ? 30.419 -0.134 -25.729 1.00 68.19 58 GLY A O 1
ATOM 455 N N . PHE A 1 59 ? 29.215 0.258 -23.887 1.00 74.88 59 PHE A N 1
ATOM 456 C CA . PHE A 1 59 ? 27.891 0.118 -24.499 1.00 74.88 59 PHE A CA 1
ATOM 457 C C . PHE A 1 59 ? 27.119 1.444 -24.559 1.00 74.88 59 PHE A C 1
ATOM 459 O O . PHE A 1 59 ? 27.023 2.176 -23.571 1.00 74.88 59 PHE A O 1
ATOM 466 N N . GLY A 1 60 ? 26.460 1.710 -25.693 1.00 75.12 60 GLY A N 1
ATOM 467 C CA . GLY A 1 60 ? 25.691 2.944 -25.911 1.00 75.12 60 GLY A CA 1
ATOM 468 C C . GLY A 1 60 ? 24.538 3.159 -24.919 1.00 75.12 60 GLY A C 1
ATOM 469 O O . GLY A 1 60 ? 24.331 4.279 -24.457 1.00 75.12 60 GLY A O 1
ATOM 470 N N . PHE A 1 61 ? 23.832 2.098 -24.511 1.00 78.00 61 PHE A N 1
ATOM 471 C CA . PHE A 1 61 ? 22.783 2.204 -23.483 1.00 78.00 61 PHE A CA 1
ATOM 472 C C . PHE A 1 61 ? 23.354 2.545 -22.094 1.00 78.00 61 PHE A C 1
ATOM 474 O O . PHE A 1 61 ? 22.726 3.272 -21.323 1.00 78.00 61 PHE A O 1
ATOM 481 N N . LEU A 1 62 ? 24.559 2.053 -21.780 1.00 72.44 62 LEU A N 1
ATOM 482 C CA . LEU A 1 62 ? 25.212 2.276 -20.491 1.00 72.44 62 LEU A CA 1
ATOM 483 C C . LEU A 1 62 ? 25.638 3.742 -20.352 1.00 72.44 62 LEU A C 1
ATOM 485 O O . LEU A 1 62 ? 25.419 4.350 -19.308 1.00 72.44 62 LEU A O 1
ATOM 489 N N . ARG A 1 63 ? 26.136 4.339 -21.442 1.00 80.12 63 ARG A N 1
ATOM 490 C CA . ARG A 1 63 ? 26.440 5.774 -21.554 1.00 80.12 63 ARG A CA 1
ATOM 491 C C . ARG A 1 63 ? 25.232 6.659 -21.221 1.00 80.12 63 ARG A C 1
ATOM 493 O O . ARG A 1 63 ? 25.376 7.618 -20.467 1.00 80.12 63 ARG A O 1
ATOM 500 N N . VAL A 1 64 ? 24.034 6.313 -21.704 1.00 80.81 64 VAL A N 1
ATOM 501 C CA . VAL A 1 64 ? 22.782 7.018 -21.351 1.00 80.81 64 VAL A CA 1
ATOM 502 C C . VAL A 1 64 ? 22.412 6.799 -19.876 1.00 80.81 64 VAL A C 1
ATOM 504 O O . VAL A 1 64 ? 22.059 7.751 -19.174 1.00 80.81 64 VAL A O 1
ATOM 507 N N . ALA A 1 65 ? 22.538 5.565 -19.376 1.00 80.19 65 ALA A N 1
ATOM 508 C CA . ALA A 1 65 ? 22.211 5.223 -17.993 1.00 80.19 65 ALA A CA 1
ATOM 509 C C . ALA A 1 65 ? 23.099 5.947 -16.962 1.00 80.19 65 ALA A C 1
ATOM 511 O O . ALA A 1 65 ? 22.573 6.431 -15.957 1.00 80.19 65 ALA A O 1
ATOM 512 N N . ILE A 1 66 ? 24.408 6.088 -17.227 1.00 82.06 66 ILE A N 1
ATOM 513 C CA . ILE A 1 66 ? 25.354 6.825 -16.368 1.00 82.06 66 ILE A CA 1
ATOM 514 C C . ILE A 1 66 ? 24.821 8.227 -16.067 1.00 82.06 66 ILE A C 1
ATOM 516 O O . ILE A 1 66 ? 24.699 8.595 -14.899 1.00 82.06 66 ILE A O 1
ATOM 520 N N . TRP A 1 67 ? 24.472 9.001 -17.102 1.00 83.50 67 TRP A N 1
ATOM 521 C CA . TRP A 1 67 ? 24.002 10.379 -16.938 1.00 83.50 67 TRP A CA 1
ATOM 522 C C . TRP A 1 67 ? 22.718 10.457 -16.107 1.00 83.50 67 TRP A C 1
ATOM 524 O O . TRP A 1 67 ? 22.630 11.283 -15.199 1.00 83.50 67 TRP A O 1
ATOM 534 N N . PHE A 1 68 ? 21.752 9.569 -16.354 1.00 82.06 68 PHE A N 1
ATOM 535 C CA . PHE A 1 68 ? 20.492 9.547 -15.608 1.00 82.06 68 PHE A CA 1
ATOM 536 C C . PHE A 1 68 ? 20.690 9.216 -14.118 1.00 82.06 68 PHE A C 1
ATOM 538 O O . PHE A 1 68 ? 20.185 9.937 -13.253 1.00 82.06 68 PHE A O 1
ATOM 545 N N . ILE A 1 69 ? 21.454 8.162 -13.805 1.00 84.06 69 ILE A N 1
ATOM 546 C CA . ILE A 1 69 ? 21.667 7.714 -12.419 1.00 84.06 69 ILE A CA 1
ATOM 547 C C . ILE A 1 69 ? 22.505 8.741 -11.638 1.00 84.06 69 ILE A C 1
ATOM 549 O O . ILE A 1 69 ? 22.167 9.076 -10.503 1.00 84.06 69 ILE A O 1
ATOM 553 N N . ASN A 1 70 ? 23.543 9.302 -12.267 1.00 84.06 70 ASN A N 1
ATOM 554 C CA . ASN A 1 70 ? 24.381 10.378 -11.729 1.00 84.06 70 ASN A CA 1
ATOM 555 C C . ASN A 1 70 ? 23.553 11.612 -11.321 1.00 84.06 70 ASN A C 1
ATOM 557 O O . ASN A 1 70 ? 23.594 12.030 -10.161 1.00 84.06 70 ASN A O 1
ATOM 561 N N . ILE A 1 71 ? 22.745 12.158 -12.242 1.00 83.00 71 ILE A N 1
ATOM 562 C CA . ILE A 1 71 ? 21.925 13.354 -11.984 1.00 83.00 71 ILE A CA 1
ATOM 563 C C . ILE A 1 71 ? 20.982 13.126 -10.794 1.00 83.00 71 ILE A C 1
ATOM 565 O O . ILE A 1 71 ? 20.859 14.000 -9.932 1.00 83.00 71 ILE A O 1
ATOM 569 N N . LEU A 1 72 ? 20.350 11.950 -10.704 1.00 82.81 72 LEU A N 1
ATOM 570 C CA . LEU A 1 72 ? 19.467 11.606 -9.588 1.00 82.81 72 LEU A CA 1
ATOM 571 C C . LEU A 1 72 ? 20.222 11.408 -8.265 1.00 82.81 72 LEU A C 1
ATOM 573 O O . LEU A 1 72 ? 19.762 11.908 -7.236 1.00 82.81 72 LEU A O 1
ATOM 577 N N . ALA A 1 73 ? 21.380 10.742 -8.278 1.00 85.12 73 ALA A N 1
ATOM 578 C CA . ALA A 1 73 ? 22.210 10.546 -7.090 1.00 85.12 73 ALA A CA 1
ATOM 579 C C . ALA A 1 73 ? 22.721 11.885 -6.528 1.00 85.12 73 ALA A C 1
ATOM 581 O O . ALA A 1 73 ? 22.552 12.149 -5.335 1.00 85.12 73 ALA A O 1
ATOM 582 N N . ILE A 1 74 ? 23.269 12.768 -7.374 1.00 86.19 74 ILE A N 1
ATOM 583 C CA . ILE A 1 74 ? 23.738 14.096 -6.952 1.00 86.19 74 ILE A CA 1
ATOM 584 C C . ILE A 1 74 ? 22.564 14.954 -6.463 1.00 86.19 74 ILE A C 1
ATOM 586 O O . ILE A 1 74 ? 22.601 15.451 -5.335 1.00 86.19 74 ILE A O 1
ATOM 590 N N . ALA A 1 75 ? 21.506 15.121 -7.265 1.00 83.38 75 ALA A N 1
ATOM 591 C CA . ALA A 1 75 ? 20.399 16.015 -6.917 1.00 83.38 75 ALA A CA 1
ATOM 592 C C . ALA A 1 75 ? 19.610 15.527 -5.689 1.00 83.38 75 ALA A C 1
ATOM 594 O O . ALA A 1 75 ? 19.229 16.335 -4.834 1.00 83.38 75 ALA A O 1
ATOM 595 N N . GLY A 1 76 ? 19.392 14.213 -5.570 1.00 83.69 76 GLY A N 1
ATOM 596 C CA . GLY A 1 76 ? 18.713 13.592 -4.437 1.00 83.69 76 GLY A CA 1
ATOM 597 C C . GLY A 1 76 ? 19.479 13.794 -3.131 1.00 83.69 76 GLY A C 1
ATOM 598 O O . GLY A 1 76 ? 18.937 14.364 -2.181 1.00 83.69 76 GLY A O 1
ATOM 599 N N . ASN A 1 77 ? 20.753 13.398 -3.090 1.00 86.25 77 ASN A N 1
ATOM 600 C CA . ASN A 1 77 ? 21.561 13.484 -1.873 1.00 86.25 77 ASN A CA 1
ATOM 601 C C . ASN A 1 77 ? 21.902 14.929 -1.480 1.00 86.25 77 ASN A C 1
ATOM 603 O O . ASN A 1 77 ? 21.789 15.281 -0.304 1.00 86.25 77 ASN A O 1
ATOM 607 N N . LEU A 1 78 ? 22.197 15.811 -2.443 1.00 84.81 78 LEU A N 1
ATOM 608 C CA . LEU A 1 78 ? 22.399 17.239 -2.169 1.00 84.81 78 LEU A CA 1
ATOM 609 C C . LEU A 1 78 ? 21.130 17.889 -1.588 1.00 84.81 78 LEU A C 1
ATOM 611 O O . LEU A 1 78 ? 21.220 18.683 -0.651 1.00 84.81 78 LEU A O 1
ATOM 615 N N . THR A 1 79 ? 19.940 17.498 -2.064 1.00 81.06 79 THR A N 1
ATOM 616 C CA . THR A 1 79 ? 18.660 17.932 -1.475 1.00 81.06 79 THR A CA 1
ATOM 617 C C . THR A 1 79 ? 18.484 17.411 -0.045 1.00 81.06 79 THR A C 1
ATOM 619 O O . THR A 1 79 ? 17.998 18.148 0.816 1.00 81.06 79 THR A O 1
ATOM 622 N N . VAL A 1 80 ? 18.896 16.171 0.247 1.00 83.81 80 VAL A N 1
ATOM 623 C CA . VAL A 1 80 ? 18.857 15.616 1.611 1.00 83.81 80 VAL A CA 1
ATOM 624 C C . VAL A 1 80 ? 19.769 16.398 2.558 1.00 83.81 80 VAL A C 1
ATOM 626 O O . VAL A 1 80 ? 19.307 16.835 3.615 1.00 83.81 80 VAL A O 1
ATOM 629 N N . LEU A 1 81 ? 21.014 16.660 2.154 1.00 82.25 81 LEU A N 1
ATOM 630 C CA . LEU A 1 81 ? 21.974 17.456 2.923 1.00 82.25 81 LEU A CA 1
ATOM 631 C C . LEU A 1 81 ? 21.458 18.886 3.166 1.00 82.25 81 LEU A C 1
ATOM 633 O O . LEU A 1 81 ? 21.403 19.326 4.315 1.00 82.25 81 LEU A O 1
ATOM 637 N N . LEU A 1 82 ? 21.000 19.585 2.119 1.00 76.50 82 LEU A N 1
ATOM 638 C CA . LEU A 1 82 ? 20.413 20.933 2.204 1.00 76.50 82 LEU A CA 1
ATOM 639 C C . LEU A 1 82 ? 19.284 21.019 3.243 1.00 76.50 82 LEU A C 1
ATOM 641 O O . LEU A 1 82 ? 19.271 21.917 4.087 1.00 76.50 82 LEU A O 1
ATOM 645 N N . VAL A 1 83 ? 18.336 20.080 3.200 1.00 76.19 83 VAL A N 1
ATOM 646 C CA . VAL A 1 83 ? 17.164 20.074 4.090 1.00 76.19 83 VAL A CA 1
ATOM 647 C C . VAL A 1 83 ? 17.546 19.749 5.535 1.00 76.19 83 VAL A C 1
ATOM 649 O O . VAL A 1 83 ? 17.002 20.362 6.457 1.00 76.19 83 VAL A O 1
ATOM 652 N N . LEU A 1 84 ? 18.488 18.826 5.754 1.00 72.38 84 LEU A N 1
ATOM 653 C CA . LEU A 1 84 ? 18.934 18.459 7.099 1.00 72.38 84 LEU A CA 1
ATOM 654 C C . LEU A 1 84 ? 19.786 19.563 7.751 1.00 72.38 84 LEU A C 1
ATOM 656 O O . LEU A 1 84 ? 19.547 19.878 8.916 1.00 72.38 84 LEU A O 1
ATOM 660 N N . PHE A 1 85 ? 20.692 20.215 7.011 1.00 71.62 85 PHE A N 1
ATOM 661 C CA . PHE A 1 85 ? 21.509 21.325 7.530 1.00 71.62 85 PHE A CA 1
ATOM 662 C C . PHE A 1 85 ? 20.735 22.643 7.718 1.00 71.62 85 PHE A C 1
ATOM 664 O O . PHE A 1 85 ? 21.099 23.445 8.578 1.00 71.62 85 PHE A O 1
ATOM 671 N N . ALA A 1 86 ? 19.665 22.888 6.953 1.00 66.75 86 ALA A N 1
ATOM 672 C CA . ALA A 1 86 ? 18.831 24.083 7.122 1.00 66.75 86 ALA A CA 1
ATOM 673 C C . ALA A 1 86 ? 17.680 23.911 8.139 1.00 66.75 86 ALA A C 1
ATOM 675 O O . ALA A 1 86 ? 17.062 24.896 8.561 1.00 66.75 86 ALA A O 1
ATOM 676 N N . SER A 1 87 ? 17.382 22.676 8.555 1.00 63.69 87 SER A N 1
ATOM 677 C CA . SER A 1 87 ? 16.399 22.375 9.601 1.00 63.69 87 SER A CA 1
ATOM 678 C C . SER A 1 87 ? 16.871 22.908 10.963 1.00 63.69 87 SER A C 1
ATOM 680 O O . SER A 1 87 ? 17.870 22.446 11.506 1.00 63.69 87 SER A O 1
ATOM 682 N N . ARG A 1 88 ? 16.088 23.794 11.596 1.00 54.16 88 ARG A N 1
ATOM 683 C CA . ARG A 1 88 ? 16.345 24.281 12.972 1.00 54.16 88 ARG A CA 1
ATOM 684 C C . ARG A 1 88 ? 15.958 23.294 14.090 1.00 54.16 88 ARG A C 1
ATOM 686 O O . ARG A 1 88 ? 15.929 23.674 15.256 1.00 54.16 88 ARG A O 1
ATOM 693 N N . CYS A 1 89 ? 15.608 22.050 13.767 1.00 54.38 89 CYS A N 1
ATOM 694 C CA . CYS A 1 89 ? 15.301 21.029 14.771 1.00 54.38 89 CYS A CA 1
ATOM 695 C C . CYS A 1 89 ? 16.580 20.433 15.380 1.00 54.38 89 CYS A C 1
ATOM 697 O O . CYS A 1 89 ? 17.584 20.287 14.688 1.00 54.38 89 CYS A O 1
ATOM 699 N N . LYS A 1 90 ? 16.517 20.008 16.651 1.00 59.28 90 LYS A N 1
ATOM 700 C CA . LYS A 1 90 ? 17.621 19.300 17.323 1.00 59.28 90 LYS A CA 1
ATOM 701 C C . LYS A 1 90 ? 18.090 18.089 16.505 1.00 59.28 90 LYS A C 1
ATOM 703 O O . LYS A 1 90 ? 17.268 17.313 16.008 1.00 59.28 90 LYS A O 1
ATOM 708 N N . LEU A 1 91 ? 19.407 17.914 16.411 1.00 66.50 91 LEU A N 1
ATOM 709 C CA . LEU A 1 91 ? 20.023 16.783 15.725 1.00 66.50 91 LEU A CA 1
ATOM 710 C C . LEU A 1 91 ? 19.796 15.501 16.544 1.00 66.50 91 LEU A C 1
ATOM 712 O O . LEU A 1 91 ? 20.232 15.399 17.688 1.00 66.50 91 LEU A O 1
ATOM 716 N N . THR A 1 92 ? 19.080 14.534 15.975 1.00 78.25 92 THR A N 1
ATOM 717 C CA . THR A 1 92 ? 18.864 13.208 16.576 1.00 78.25 92 THR A CA 1
ATOM 718 C C . THR A 1 92 ? 19.781 12.182 15.921 1.00 78.25 92 THR A C 1
ATOM 720 O O . THR A 1 92 ? 20.152 12.353 14.762 1.00 78.25 92 THR A O 1
ATOM 723 N N . VAL A 1 93 ? 20.122 11.096 16.624 1.00 79.62 93 VAL A N 1
ATOM 724 C CA . VAL A 1 93 ? 21.052 10.067 16.115 1.00 79.62 93 VAL A CA 1
ATOM 725 C C . VAL A 1 93 ? 20.666 9.542 14.719 1.00 79.62 93 VAL A C 1
ATOM 727 O O . VAL A 1 93 ? 21.519 9.598 13.836 1.00 79.62 93 VAL A O 1
ATOM 730 N N . PRO A 1 94 ? 19.401 9.178 14.420 1.00 76.19 94 PRO A N 1
ATOM 731 C CA . PRO A 1 94 ? 19.020 8.812 13.055 1.00 76.19 94 PRO A CA 1
ATOM 732 C C . PRO A 1 94 ? 19.226 9.921 12.018 1.00 76.19 94 PRO A C 1
ATOM 734 O O . PRO A 1 94 ? 19.584 9.627 10.885 1.00 76.19 94 PRO A O 1
ATOM 737 N N . ARG A 1 95 ? 19.003 11.196 12.374 1.00 78.44 95 ARG A N 1
ATOM 738 C CA . ARG A 1 95 ? 19.231 12.332 11.459 1.00 78.44 95 ARG A CA 1
ATOM 739 C C . ARG A 1 95 ? 20.718 12.549 11.193 1.00 78.44 95 ARG A C 1
ATOM 741 O O . ARG A 1 95 ? 21.082 12.792 10.053 1.00 78.44 95 ARG A O 1
ATOM 748 N N . PHE A 1 96 ? 21.553 12.406 12.219 1.00 84.19 96 PHE A N 1
ATOM 749 C CA . PHE A 1 96 ? 23.009 12.459 12.107 1.00 84.19 96 PHE A CA 1
ATOM 750 C C . PHE A 1 96 ? 23.550 11.348 11.190 1.00 84.19 96 PHE A C 1
ATOM 752 O O . PHE A 1 96 ? 24.289 11.641 10.254 1.00 84.19 96 PHE A O 1
ATOM 759 N N . LEU A 1 97 ? 23.104 10.100 11.374 1.00 85.50 97 LEU A N 1
ATOM 760 C CA . LEU A 1 97 ? 23.487 8.985 10.498 1.00 85.50 97 LEU A CA 1
ATOM 761 C C . LEU A 1 97 ? 22.988 9.180 9.052 1.00 85.50 97 LEU A C 1
ATOM 763 O O . LEU A 1 97 ? 23.750 8.973 8.113 1.00 85.50 97 LEU A O 1
ATOM 767 N N . MET A 1 98 ? 21.753 9.661 8.850 1.00 83.31 98 MET A N 1
ATOM 768 C CA . MET A 1 98 ? 21.237 9.977 7.506 1.00 83.31 98 MET A CA 1
ATOM 769 C C . MET A 1 98 ? 22.017 11.105 6.802 1.00 83.31 98 MET A C 1
ATOM 771 O O . MET A 1 98 ? 22.126 11.069 5.580 1.00 83.31 98 MET A O 1
ATOM 775 N N . CYS A 1 99 ? 22.603 12.070 7.526 1.00 85.56 99 CYS A N 1
ATOM 776 C CA . CYS A 1 99 ? 23.517 13.051 6.920 1.00 85.56 99 CYS A CA 1
ATOM 777 C C . CYS A 1 99 ? 24.793 12.392 6.373 1.00 85.56 99 CYS A C 1
ATOM 779 O O . CYS A 1 99 ? 25.246 12.756 5.291 1.00 85.56 99 CYS A O 1
ATOM 781 N N . HIS A 1 100 ? 25.377 11.436 7.103 1.00 87.50 100 HIS A N 1
ATOM 782 C CA . HIS A 1 100 ? 26.591 10.748 6.658 1.00 87.50 100 HIS A CA 1
ATOM 783 C C . HIS A 1 100 ? 26.334 9.812 5.472 1.00 87.50 100 HIS A C 1
ATOM 785 O O . HIS A 1 100 ? 27.143 9.796 4.549 1.00 87.50 100 HIS A O 1
ATOM 791 N N . LEU A 1 101 ? 25.185 9.126 5.445 1.00 87.00 101 LEU A N 1
ATOM 792 C CA . LEU A 1 101 ? 24.770 8.312 4.299 1.00 87.00 101 LEU A CA 1
ATOM 793 C C . LEU A 1 101 ? 24.590 9.178 3.040 1.00 87.00 101 LEU A C 1
ATOM 795 O O . LEU A 1 101 ? 25.182 8.888 2.007 1.00 87.00 101 LEU A O 1
ATOM 799 N N . ALA A 1 102 ? 23.870 10.302 3.154 1.00 88.06 102 ALA A N 1
ATOM 800 C CA . ALA A 1 102 ? 23.692 11.243 2.045 1.00 88.06 102 ALA A CA 1
ATOM 801 C C . ALA A 1 102 ? 25.018 11.834 1.534 1.00 88.06 102 ALA A C 1
ATOM 803 O O . ALA A 1 102 ? 25.167 12.102 0.346 1.00 88.06 102 ALA A O 1
ATOM 804 N N . PHE A 1 103 ? 25.996 12.049 2.416 1.00 89.44 103 PHE A N 1
ATOM 805 C CA . PHE A 1 103 ? 27.324 12.513 2.020 1.00 89.44 103 PHE A CA 1
ATOM 806 C C . PHE A 1 103 ? 28.122 11.428 1.275 1.00 89.44 103 PHE A C 1
ATOM 808 O O . PHE A 1 103 ? 28.728 11.720 0.247 1.00 89.44 103 PHE A O 1
ATOM 815 N N . ALA A 1 104 ? 28.076 10.179 1.744 1.00 89.75 104 ALA A N 1
ATOM 816 C CA . ALA A 1 104 ? 28.737 9.046 1.100 1.00 89.75 104 ALA A CA 1
ATOM 817 C C . ALA A 1 104 ? 28.169 8.766 -0.307 1.00 89.75 104 ALA A C 1
ATOM 819 O O . ALA A 1 104 ? 28.916 8.692 -1.284 1.00 89.75 104 ALA A O 1
ATOM 820 N N . ASP A 1 105 ? 26.840 8.732 -0.431 1.00 88.38 105 ASP A N 1
ATOM 821 C CA . ASP A 1 105 ? 26.134 8.560 -1.707 1.00 88.38 105 ASP A CA 1
ATOM 822 C C . ASP A 1 105 ? 26.346 9.753 -2.668 1.00 88.38 105 ASP A C 1
ATOM 824 O O . ASP A 1 105 ? 26.386 9.581 -3.888 1.00 88.38 105 ASP A O 1
ATOM 828 N N . PHE A 1 106 ? 26.553 10.969 -2.143 1.00 88.62 106 PHE A N 1
ATOM 829 C CA . PHE A 1 106 ? 26.965 12.128 -2.944 1.00 88.62 106 PHE A CA 1
ATOM 830 C C . PHE A 1 106 ? 28.389 11.969 -3.509 1.00 88.62 106 PHE A C 1
ATOM 832 O O . PHE A 1 106 ? 28.611 12.304 -4.673 1.00 88.62 106 PHE A O 1
ATOM 839 N N . CYS A 1 107 ? 29.342 11.415 -2.747 1.00 87.31 107 CYS A N 1
ATOM 840 C CA . CYS A 1 107 ? 30.687 11.109 -3.255 1.00 87.31 107 CYS A CA 1
ATOM 841 C C . CYS A 1 107 ? 30.658 10.092 -4.410 1.00 87.31 107 CYS A C 1
ATOM 843 O O . CYS A 1 107 ? 31.360 10.294 -5.402 1.00 87.31 107 CYS A O 1
ATOM 845 N N . ILE A 1 108 ? 29.799 9.066 -4.335 1.00 87.12 108 ILE A N 1
ATOM 846 C CA . ILE A 1 108 ? 29.564 8.123 -5.445 1.00 87.12 108 ILE A CA 1
ATOM 847 C C . ILE A 1 108 ? 28.974 8.834 -6.674 1.00 87.12 108 ILE A C 1
ATOM 849 O O . ILE A 1 108 ? 29.437 8.611 -7.792 1.00 87.12 108 ILE A O 1
ATOM 853 N N . GLY A 1 109 ? 28.020 9.753 -6.486 1.00 86.31 109 GLY A N 1
ATOM 854 C CA . GLY A 1 109 ? 27.503 10.592 -7.575 1.00 86.31 109 GLY A CA 1
ATOM 855 C C . GLY A 1 109 ? 28.596 11.415 -8.275 1.00 86.31 109 GLY A C 1
ATOM 856 O O . GLY A 1 109 ? 28.678 11.422 -9.502 1.00 86.31 109 GLY A O 1
ATOM 857 N N . VAL A 1 110 ? 29.485 12.057 -7.508 1.00 85.44 110 VAL A N 1
ATOM 858 C CA . VAL A 1 110 ? 30.609 12.844 -8.056 1.00 85.44 110 VAL A CA 1
ATOM 859 C C . VAL A 1 110 ? 31.628 11.962 -8.792 1.00 85.44 110 VAL A C 1
ATOM 861 O O . VAL A 1 110 ? 32.093 12.355 -9.861 1.00 85.44 110 VAL A O 1
ATOM 864 N N . TYR A 1 111 ? 31.931 10.763 -8.283 1.00 88.06 111 TYR A N 1
ATOM 865 C CA . TYR A 1 111 ? 32.756 9.771 -8.987 1.00 88.06 111 TYR A CA 1
ATOM 866 C C . TYR A 1 111 ? 32.190 9.454 -10.382 1.00 88.06 111 TYR A C 1
ATOM 868 O O . TYR A 1 111 ? 32.900 9.552 -11.384 1.00 88.06 111 TYR A O 1
ATOM 876 N N . LEU A 1 112 ? 30.890 9.168 -10.474 1.00 85.88 112 LEU A N 1
ATOM 877 C CA . LEU A 1 112 ? 30.229 8.838 -11.742 1.00 85.88 112 LEU A CA 1
ATOM 878 C C . LEU A 1 112 ? 30.180 10.024 -12.707 1.00 85.88 112 LEU A C 1
ATOM 880 O O . LEU A 1 112 ? 30.277 9.825 -13.916 1.00 85.88 112 LEU A O 1
ATOM 884 N N . LEU A 1 113 ? 30.085 11.255 -12.196 1.00 85.50 113 LEU A N 1
ATOM 885 C CA . LEU A 1 113 ? 30.207 12.463 -13.011 1.00 85.50 113 LEU A CA 1
ATOM 886 C C . LEU A 1 113 ? 31.603 12.598 -13.635 1.00 85.50 113 LEU A C 1
ATOM 888 O O . LEU A 1 113 ? 31.698 12.979 -14.800 1.00 85.50 113 LEU A O 1
ATOM 892 N N . MET A 1 114 ? 32.671 12.238 -12.915 1.00 84.69 114 MET A N 1
ATOM 893 C CA . MET A 1 114 ? 34.020 12.203 -13.492 1.00 84.69 114 MET A CA 1
ATOM 894 C C . MET A 1 114 ? 34.119 11.160 -14.614 1.00 84.69 114 MET A C 1
ATOM 896 O O . MET A 1 114 ? 34.572 11.498 -15.706 1.00 84.69 114 MET A O 1
ATOM 900 N N . ILE A 1 115 ? 33.628 9.935 -14.389 1.00 85.31 115 ILE A N 1
ATOM 901 C CA . ILE A 1 115 ? 33.611 8.876 -15.414 1.00 85.31 115 ILE A CA 1
ATOM 902 C C . ILE A 1 115 ? 32.804 9.309 -16.654 1.00 85.31 115 ILE A C 1
ATOM 904 O O . ILE A 1 115 ? 33.292 9.179 -17.776 1.00 85.31 115 ILE A O 1
ATOM 908 N N . ALA A 1 116 ? 31.618 9.897 -16.465 1.00 84.50 116 ALA A N 1
ATOM 909 C CA . ALA A 1 116 ? 30.749 10.369 -17.548 1.00 84.50 116 ALA A CA 1
ATOM 910 C C . ALA A 1 116 ? 31.398 11.458 -18.421 1.00 84.50 116 ALA A C 1
ATOM 912 O O . ALA A 1 116 ? 31.242 11.461 -19.642 1.00 84.50 116 ALA A O 1
ATOM 913 N N . ILE A 1 117 ? 32.132 12.386 -17.798 1.00 83.88 117 ILE A N 1
ATOM 914 C CA . ILE A 1 117 ? 32.829 13.475 -18.496 1.00 83.88 117 ILE A CA 1
ATOM 915 C C . ILE A 1 117 ? 34.009 12.937 -19.318 1.00 83.88 117 ILE A C 1
ATOM 917 O O . ILE A 1 117 ? 34.243 13.419 -20.427 1.00 83.88 117 ILE A O 1
ATOM 921 N N . VAL A 1 118 ? 34.743 11.941 -18.812 1.00 84.56 118 VAL A N 1
ATOM 922 C CA . VAL A 1 118 ? 35.901 11.368 -19.522 1.00 84.56 118 VAL A CA 1
ATOM 923 C C . VAL A 1 118 ? 35.460 10.458 -20.668 1.00 84.56 118 VAL A C 1
ATOM 925 O O . VAL A 1 118 ? 35.991 10.593 -21.769 1.00 84.56 118 VAL A O 1
ATOM 928 N N . ASP A 1 119 ? 34.460 9.599 -20.453 1.00 84.25 119 ASP A N 1
ATOM 929 C CA . ASP A 1 119 ? 33.860 8.758 -21.502 1.00 84.25 119 ASP A CA 1
ATOM 930 C C . ASP A 1 119 ? 33.284 9.616 -22.647 1.00 84.25 119 ASP A C 1
ATOM 932 O O . ASP A 1 119 ? 33.481 9.299 -23.818 1.00 84.25 119 ASP A O 1
ATOM 936 N N . LEU A 1 120 ? 32.685 10.773 -22.330 1.00 81.88 120 LEU A N 1
ATOM 937 C CA . LEU A 1 120 ? 32.269 11.754 -23.337 1.00 81.88 120 LEU A CA 1
ATOM 938 C C . LEU A 1 120 ? 33.459 12.432 -24.045 1.00 81.88 120 LEU A C 1
ATOM 940 O O . LEU A 1 120 ? 33.436 12.578 -25.265 1.00 81.88 120 LEU A O 1
ATOM 944 N N . ARG A 1 121 ? 34.500 12.857 -23.310 1.00 81.00 121 ARG A N 1
ATOM 945 C CA . ARG A 1 121 ? 35.680 13.545 -23.880 1.00 81.00 121 ARG A CA 1
ATOM 946 C C . ARG A 1 121 ? 36.520 12.640 -24.788 1.00 81.00 121 ARG A C 1
ATOM 948 O O . ARG A 1 121 ? 37.190 13.149 -25.680 1.00 81.00 121 ARG A O 1
ATOM 955 N N . THR A 1 122 ? 36.505 11.330 -24.548 1.00 79.81 122 THR A N 1
ATOM 956 C CA . THR A 1 122 ? 37.354 10.338 -25.235 1.00 79.81 122 THR A CA 1
ATOM 957 C C . THR A 1 122 ? 36.583 9.393 -26.163 1.00 79.81 122 THR A C 1
ATOM 959 O O . THR A 1 122 ? 37.177 8.473 -26.718 1.00 79.81 122 THR A O 1
ATOM 962 N N . HIS A 1 123 ? 35.285 9.633 -26.369 1.00 80.31 123 HIS A N 1
ATOM 963 C CA . HIS A 1 123 ? 34.371 8.797 -27.152 1.00 80.31 123 HIS A CA 1
ATOM 964 C C . HIS A 1 123 ? 34.942 8.329 -28.504 1.00 80.31 123 HIS A C 1
ATOM 966 O O . HIS A 1 123 ? 35.260 9.150 -29.366 1.00 80.31 123 HIS A O 1
ATOM 972 N N . GLY A 1 124 ? 35.040 7.010 -28.704 1.00 72.69 124 GLY A N 1
ATOM 973 C CA . GLY A 1 124 ? 35.546 6.389 -29.935 1.00 72.69 124 GLY A CA 1
ATOM 974 C C . GLY A 1 124 ? 37.072 6.430 -30.105 1.00 72.69 124 GLY A C 1
ATOM 975 O O . GLY A 1 124 ? 37.591 5.834 -31.045 1.00 72.69 124 GLY A O 1
ATOM 976 N N . TYR A 1 125 ? 37.790 7.096 -29.195 1.00 78.06 125 TYR A N 1
ATOM 977 C CA . TYR A 1 125 ? 39.247 7.275 -29.213 1.00 78.06 125 TYR A CA 1
ATOM 978 C C . TYR A 1 125 ? 39.890 7.014 -27.835 1.00 78.06 125 TYR A C 1
ATOM 980 O O . TYR A 1 125 ? 41.044 7.391 -27.604 1.00 78.06 125 TYR A O 1
ATOM 988 N N . TYR A 1 126 ? 39.182 6.366 -26.899 1.00 78.62 126 TYR A N 1
ATOM 989 C CA . TYR A 1 126 ? 39.698 6.112 -25.548 1.00 78.62 126 TYR A CA 1
ATOM 990 C C . TYR A 1 126 ? 40.960 5.239 -25.558 1.00 78.62 126 TYR A C 1
ATOM 992 O O . TYR A 1 126 ? 41.901 5.526 -24.827 1.00 78.62 126 TYR A O 1
ATOM 1000 N N . SER A 1 127 ? 41.061 4.266 -26.467 1.00 71.94 127 SER A N 1
ATOM 1001 C CA . SER A 1 127 ? 42.253 3.419 -26.666 1.00 71.94 127 SER A CA 1
ATOM 1002 C C . SER A 1 127 ? 43.525 4.166 -27.115 1.00 71.94 127 SER A C 1
ATOM 1004 O O . SER A 1 127 ? 44.596 3.561 -27.166 1.00 71.94 127 SER A O 1
ATOM 1006 N N . GLN A 1 128 ? 43.423 5.468 -27.416 1.00 74.31 128 GLN A N 1
ATOM 1007 C CA . GLN A 1 128 ? 44.546 6.380 -27.685 1.00 74.31 128 GLN A CA 1
ATOM 1008 C C . GLN A 1 128 ? 44.858 7.313 -26.495 1.00 74.31 128 GLN A C 1
ATOM 1010 O O . GLN A 1 128 ? 45.939 7.892 -26.436 1.00 74.31 128 GLN A O 1
ATOM 1015 N N . HIS A 1 129 ? 43.929 7.449 -25.541 1.00 76.69 129 HIS A N 1
ATOM 1016 C CA . HIS A 1 129 ? 44.004 8.357 -24.384 1.00 76.69 129 HIS A CA 1
ATOM 1017 C C . HIS A 1 129 ? 43.996 7.616 -23.030 1.00 76.69 129 HIS A C 1
ATOM 1019 O O . HIS A 1 129 ? 44.059 8.247 -21.973 1.00 76.69 129 HIS A O 1
ATOM 1025 N N . ALA A 1 130 ? 43.929 6.279 -23.040 1.00 74.06 130 ALA A N 1
ATOM 1026 C CA . ALA A 1 130 ? 43.788 5.445 -21.849 1.00 74.06 130 ALA A CA 1
ATOM 1027 C C . ALA A 1 130 ? 44.904 5.701 -20.824 1.00 74.06 130 ALA A C 1
ATOM 1029 O O . ALA A 1 130 ? 44.606 5.904 -19.647 1.00 74.06 130 ALA A O 1
ATOM 1030 N N . ILE A 1 131 ? 46.159 5.820 -21.282 1.00 76.62 131 ILE A N 1
ATOM 1031 C CA . ILE A 1 131 ? 47.319 6.137 -20.431 1.00 76.62 131 ILE A CA 1
ATOM 1032 C C . ILE A 1 131 ? 47.166 7.504 -19.745 1.00 76.62 131 ILE A C 1
ATOM 1034 O O . ILE A 1 131 ? 47.399 7.598 -18.538 1.00 76.62 131 ILE A O 1
ATOM 1038 N N . GLU A 1 132 ? 46.755 8.553 -20.475 1.00 80.69 132 GLU A N 1
ATOM 1039 C CA . GLU A 1 132 ? 46.568 9.912 -19.924 1.00 80.69 132 GLU A CA 1
ATOM 1040 C C . GLU A 1 132 ? 45.526 9.905 -18.797 1.00 80.69 132 GLU A C 1
ATOM 1042 O O . GLU A 1 132 ? 45.727 10.535 -17.758 1.00 80.69 132 GLU A O 1
ATOM 1047 N N . TRP A 1 133 ? 44.439 9.144 -18.967 1.00 85.06 133 TRP A N 1
ATOM 1048 C CA . TRP A 1 133 ? 43.429 8.983 -17.924 1.00 85.06 133 TRP A CA 1
ATOM 1049 C C . TRP A 1 133 ? 43.941 8.147 -16.746 1.00 85.06 133 TRP A C 1
ATOM 1051 O O . TRP A 1 133 ? 43.944 8.631 -15.615 1.00 85.06 133 TRP A O 1
ATOM 1061 N N . GLN A 1 134 ? 44.398 6.916 -16.999 1.00 83.06 134 GLN A N 1
ATOM 1062 C CA . GLN A 1 134 ? 44.754 5.936 -15.967 1.00 83.06 134 GLN A CA 1
ATOM 1063 C C . GLN A 1 134 ? 45.937 6.388 -15.104 1.00 83.06 134 GLN A C 1
ATOM 1065 O O . GLN A 1 134 ? 45.888 6.254 -13.882 1.00 83.06 134 GLN A O 1
ATOM 1070 N N . THR A 1 135 ? 46.988 6.949 -15.711 1.00 82.56 135 THR A N 1
ATOM 1071 C CA . THR A 1 135 ? 48.144 7.500 -14.969 1.00 82.56 135 THR A CA 1
ATOM 1072 C C . THR A 1 135 ? 47.891 8.922 -14.452 1.00 82.56 135 THR A C 1
ATOM 1074 O O . THR A 1 135 ? 48.628 9.421 -13.600 1.00 82.56 135 THR A O 1
ATOM 1077 N N . GLY A 1 136 ? 46.827 9.574 -14.928 1.00 82.50 136 GLY A N 1
ATOM 1078 C CA . GLY A 1 136 ? 46.438 10.921 -14.545 1.00 82.50 136 GLY A CA 1
ATOM 1079 C C . GLY A 1 136 ? 45.890 11.026 -13.119 1.00 82.50 136 GLY A C 1
ATOM 1080 O O . GLY A 1 136 ? 45.223 10.136 -12.587 1.00 82.50 136 GLY A O 1
ATOM 1081 N N . VAL A 1 137 ? 46.092 12.197 -12.505 1.00 83.88 137 VAL A N 1
ATOM 1082 C CA . VAL A 1 137 ? 45.585 12.523 -11.156 1.00 83.88 137 VAL A CA 1
ATOM 1083 C C . VAL A 1 137 ? 44.056 12.366 -11.064 1.00 83.88 137 VAL A C 1
ATOM 1085 O O . VAL A 1 137 ? 43.532 12.008 -10.010 1.00 83.88 137 VAL A O 1
ATOM 1088 N N . GLY A 1 138 ? 43.339 12.564 -12.177 1.00 84.06 138 GLY A N 1
ATOM 1089 C CA . GLY A 1 138 ? 41.890 12.374 -12.261 1.00 84.06 138 GLY A CA 1
ATOM 1090 C C . GLY A 1 138 ? 41.429 10.954 -11.916 1.00 84.06 138 GLY A C 1
ATOM 1091 O O . GLY A 1 138 ? 40.452 10.814 -11.182 1.00 84.06 138 GLY A O 1
ATOM 1092 N N . CYS A 1 139 ? 42.150 9.916 -12.354 1.00 84.81 139 CYS A N 1
ATOM 1093 C CA . CYS A 1 139 ? 41.787 8.532 -12.048 1.00 84.81 139 CYS A CA 1
ATOM 1094 C C . CYS A 1 139 ? 42.040 8.189 -10.573 1.00 84.81 139 CYS A C 1
ATOM 1096 O O . CYS A 1 139 ? 41.198 7.569 -9.929 1.00 84.81 139 CYS A O 1
ATOM 1098 N N . ASN A 1 140 ? 43.126 8.700 -9.982 1.00 87.88 140 ASN A N 1
ATOM 1099 C CA . ASN A 1 140 ? 43.388 8.546 -8.546 1.00 87.88 140 ASN A CA 1
ATOM 1100 C C . ASN A 1 140 ? 42.332 9.245 -7.666 1.00 87.88 140 ASN A C 1
ATOM 1102 O O . ASN A 1 140 ? 41.926 8.696 -6.642 1.00 87.88 140 ASN A O 1
ATOM 1106 N N . ILE A 1 141 ? 41.835 10.420 -8.076 1.00 87.19 141 ILE A N 1
ATOM 1107 C CA . ILE A 1 141 ? 40.722 11.107 -7.394 1.00 87.19 141 ILE A CA 1
ATOM 1108 C C . ILE A 1 141 ? 39.407 10.327 -7.560 1.00 87.19 141 ILE A C 1
ATOM 1110 O O . ILE A 1 141 ? 38.670 10.162 -6.587 1.00 87.19 141 ILE A O 1
ATOM 1114 N N . ALA A 1 142 ? 39.120 9.820 -8.763 1.00 86.06 142 ALA A N 1
ATOM 1115 C CA . ALA A 1 142 ? 37.932 9.011 -9.031 1.00 86.06 142 ALA A CA 1
ATOM 1116 C C . ALA A 1 142 ? 37.926 7.721 -8.188 1.00 86.06 142 ALA A C 1
ATOM 1118 O O . ALA A 1 142 ? 36.946 7.443 -7.496 1.00 86.06 142 ALA A O 1
ATOM 1119 N N . GLY A 1 143 ? 39.040 6.984 -8.173 1.00 86.62 143 GLY A N 1
ATOM 1120 C CA . GLY A 1 143 ? 39.207 5.770 -7.376 1.00 86.62 143 GLY A CA 1
ATOM 1121 C C . GLY A 1 143 ? 39.047 6.021 -5.879 1.00 86.62 143 GLY A C 1
ATOM 1122 O O . GLY A 1 143 ? 38.237 5.352 -5.233 1.00 86.62 143 GLY A O 1
ATOM 1123 N N . PHE A 1 144 ? 39.702 7.060 -5.349 1.00 90.94 144 PHE A N 1
ATOM 1124 C CA . PHE A 1 144 ? 39.529 7.493 -3.960 1.00 90.94 144 PHE A CA 1
ATOM 1125 C C . PHE A 1 144 ? 38.058 7.751 -3.608 1.00 90.94 144 PHE A C 1
ATOM 1127 O O . PHE A 1 144 ? 37.573 7.229 -2.606 1.00 90.94 144 PHE A O 1
ATOM 1134 N N . LEU A 1 145 ? 37.332 8.515 -4.435 1.00 86.81 145 LEU A N 1
ATOM 1135 C CA . LEU A 1 145 ? 35.910 8.803 -4.213 1.00 86.81 145 LEU A CA 1
ATOM 1136 C C . LEU A 1 145 ? 35.039 7.541 -4.282 1.00 86.81 145 LEU A C 1
ATOM 1138 O O . LEU A 1 145 ? 34.097 7.422 -3.498 1.00 86.81 145 LEU A O 1
ATOM 1142 N N . SER A 1 146 ? 35.361 6.599 -5.175 1.00 86.31 146 SER A N 1
ATOM 1143 C CA . SER A 1 146 ? 34.613 5.347 -5.339 1.00 86.31 146 SER A CA 1
ATOM 1144 C C . SER A 1 146 ? 34.704 4.432 -4.110 1.00 86.31 146 SER A C 1
ATOM 1146 O O . SER A 1 146 ? 33.678 3.912 -3.671 1.00 86.31 146 SER A O 1
ATOM 1148 N N . VAL A 1 147 ? 35.896 4.293 -3.512 1.00 87.75 147 VAL A N 1
ATOM 1149 C CA . VAL A 1 147 ? 36.121 3.490 -2.296 1.00 87.75 147 VAL A CA 1
ATOM 1150 C C . VAL A 1 147 ? 35.620 4.236 -1.066 1.00 87.75 147 VAL A C 1
ATOM 1152 O O . VAL A 1 147 ? 34.822 3.704 -0.301 1.00 87.75 147 VAL A O 1
ATOM 1155 N N . PHE A 1 148 ? 36.030 5.495 -0.885 1.00 90.31 148 PHE A N 1
ATOM 1156 C CA . PHE A 1 148 ? 35.645 6.285 0.285 1.00 90.31 148 PHE A CA 1
ATOM 1157 C C . PHE A 1 148 ? 34.122 6.455 0.393 1.00 90.31 148 PHE A C 1
ATOM 1159 O O . PHE A 1 148 ? 33.575 6.346 1.489 1.00 90.31 148 PHE A O 1
ATOM 1166 N N . GLY A 1 149 ? 33.432 6.680 -0.732 1.00 88.06 149 GLY A N 1
ATOM 1167 C CA . GLY A 1 149 ? 31.972 6.757 -0.781 1.00 88.06 149 GLY A CA 1
ATOM 1168 C C . GLY A 1 149 ? 31.293 5.415 -0.493 1.00 88.06 149 GLY A C 1
ATOM 1169 O O . GLY A 1 149 ? 30.393 5.361 0.343 1.00 88.06 149 GLY A O 1
ATOM 1170 N N . GLY A 1 150 ? 31.734 4.328 -1.135 1.00 84.94 150 GLY A N 1
ATOM 1171 C CA . GLY A 1 150 ? 31.111 3.006 -0.991 1.00 84.94 150 GLY A CA 1
ATOM 1172 C C . GLY A 1 150 ? 31.228 2.456 0.429 1.00 84.94 150 GLY A C 1
ATOM 1173 O O . GLY A 1 150 ? 30.221 2.167 1.079 1.00 84.94 150 GLY A O 1
ATOM 1174 N N . GLU A 1 151 ? 32.454 2.409 0.948 1.00 86.81 151 GLU A N 1
ATOM 1175 C CA . GLU A 1 151 ? 32.758 1.877 2.279 1.00 86.81 151 GLU A CA 1
ATOM 1176 C C . GLU A 1 151 ? 32.069 2.688 3.390 1.00 86.81 151 GLU A C 1
ATOM 1178 O O . GLU A 1 151 ? 31.490 2.122 4.323 1.00 86.81 151 GLU A O 1
ATOM 1183 N N . LEU A 1 152 ? 32.033 4.023 3.265 1.00 88.81 152 LEU A N 1
ATOM 1184 C CA . LEU A 1 152 ? 31.350 4.886 4.232 1.00 88.81 152 LEU A CA 1
ATOM 1185 C C . LEU A 1 152 ? 29.823 4.730 4.175 1.00 88.81 152 LEU A C 1
ATOM 1187 O O . LEU A 1 152 ? 29.166 4.797 5.219 1.00 88.81 152 LEU A O 1
ATOM 1191 N N . SER A 1 153 ? 29.251 4.506 2.988 1.00 87.69 153 SER A N 1
ATOM 1192 C CA . SER A 1 153 ? 27.817 4.237 2.811 1.00 87.69 153 SER A CA 1
ATOM 1193 C C . SER A 1 153 ? 27.435 2.926 3.515 1.00 87.69 153 SER A C 1
ATOM 1195 O O . SER A 1 153 ? 26.556 2.916 4.382 1.00 87.69 153 SER A O 1
ATOM 1197 N N . ILE A 1 154 ? 28.194 1.850 3.281 1.00 83.81 154 ILE A N 1
ATOM 1198 C CA . ILE A 1 154 ? 27.962 0.512 3.856 1.00 83.81 154 ILE A CA 1
ATOM 1199 C C . ILE A 1 154 ? 28.201 0.481 5.377 1.00 83.81 154 ILE A C 1
ATOM 1201 O O . ILE A 1 154 ? 27.401 -0.101 6.125 1.00 83.81 154 ILE A O 1
ATOM 1205 N N . TYR A 1 155 ? 29.228 1.175 5.879 1.00 87.69 155 TYR A N 1
ATOM 1206 C CA . TYR A 1 155 ? 29.452 1.344 7.320 1.00 87.69 155 TYR A CA 1
ATOM 1207 C C . TYR A 1 155 ? 28.290 2.095 7.994 1.00 87.69 155 TYR A C 1
ATOM 1209 O O . TYR A 1 155 ? 27.813 1.718 9.074 1.00 87.69 155 TYR A O 1
ATOM 1217 N N . THR A 1 156 ? 27.787 3.146 7.342 1.00 88.25 156 THR A N 1
ATOM 1218 C CA . THR A 1 156 ? 26.681 3.959 7.860 1.00 88.25 156 THR A CA 1
ATOM 1219 C C . THR A 1 156 ? 25.360 3.183 7.831 1.00 88.25 156 THR A C 1
ATOM 1221 O O . THR A 1 156 ? 24.625 3.205 8.819 1.00 88.25 156 THR A O 1
ATOM 1224 N N . LEU A 1 157 ? 25.077 2.428 6.764 1.00 81.44 157 LEU A N 1
ATOM 1225 C CA . LEU A 1 157 ? 23.925 1.523 6.649 1.00 81.44 157 LEU A CA 1
ATOM 1226 C C . LEU A 1 157 ? 23.922 0.452 7.753 1.00 81.44 157 LEU A C 1
ATOM 1228 O O . LEU A 1 157 ? 22.891 0.197 8.388 1.00 81.44 157 LEU A O 1
ATOM 1232 N N . SER A 1 158 ? 25.090 -0.135 8.027 1.00 84.38 158 SER A N 1
ATOM 1233 C CA . SER A 1 158 ? 25.285 -1.100 9.115 1.00 84.38 158 SER A CA 1
ATOM 1234 C C . SER A 1 158 ? 24.998 -0.460 10.477 1.00 84.38 158 SER A C 1
ATOM 1236 O O . SER A 1 158 ? 24.243 -1.006 11.284 1.00 84.38 158 SER A O 1
ATOM 1238 N N . THR A 1 159 ? 25.505 0.754 10.703 1.00 86.19 159 THR A N 1
ATOM 1239 C CA . THR A 1 159 ? 25.290 1.523 11.941 1.00 86.19 159 THR A CA 1
ATOM 1240 C C . THR A 1 159 ? 23.816 1.913 12.135 1.00 86.19 159 THR A C 1
ATOM 1242 O O . THR A 1 159 ? 23.279 1.776 13.237 1.00 86.19 159 THR A O 1
ATOM 1245 N N . ILE A 1 160 ? 23.119 2.324 11.068 1.00 82.75 160 ILE A N 1
ATOM 1246 C CA . ILE A 1 160 ? 21.665 2.579 11.071 1.00 82.75 160 ILE A CA 1
ATOM 1247 C C . ILE A 1 160 ? 20.891 1.296 11.401 1.00 82.75 160 ILE A C 1
ATOM 1249 O O . ILE A 1 160 ? 19.933 1.331 12.174 1.00 82.75 160 ILE A O 1
ATOM 1253 N N . THR A 1 161 ? 21.309 0.156 10.850 1.00 79.00 161 THR A N 1
ATOM 1254 C CA . THR A 1 161 ? 20.667 -1.142 11.096 1.00 79.00 161 THR A CA 1
ATOM 1255 C C . THR A 1 161 ? 20.808 -1.583 12.551 1.00 79.00 161 THR A C 1
ATOM 1257 O O . THR A 1 161 ? 19.824 -2.024 13.149 1.00 79.00 161 THR A O 1
ATOM 1260 N N . ILE A 1 162 ? 21.987 -1.397 13.151 1.00 83.38 162 ILE A N 1
ATOM 1261 C CA . ILE A 1 162 ? 22.232 -1.686 14.570 1.00 83.38 162 ILE A CA 1
ATOM 1262 C C . ILE A 1 162 ? 21.411 -0.745 15.467 1.00 83.38 162 ILE A C 1
ATOM 1264 O O . ILE A 1 162 ? 20.765 -1.220 16.401 1.00 83.38 162 ILE A O 1
ATOM 1268 N N . GLU A 1 163 ? 21.350 0.562 15.168 1.00 83.00 163 GLU A N 1
ATOM 1269 C CA . GLU A 1 163 ? 20.500 1.515 15.909 1.00 83.00 163 GLU A CA 1
ATOM 1270 C C . GLU A 1 163 ? 19.024 1.108 15.857 1.00 83.00 163 GLU A C 1
ATOM 1272 O O . GLU A 1 163 ? 18.349 1.084 16.890 1.00 83.00 163 GLU A O 1
ATOM 1277 N N . ARG A 1 164 ? 18.530 0.719 14.677 1.00 75.31 164 ARG A N 1
ATOM 1278 C CA . ARG A 1 164 ? 17.143 0.283 14.481 1.00 75.31 164 ARG A CA 1
ATOM 1279 C C . ARG A 1 164 ? 16.837 -1.026 15.190 1.00 75.31 164 ARG A C 1
ATOM 1281 O O . ARG A 1 164 ? 15.816 -1.105 15.867 1.00 75.31 164 ARG A O 1
ATOM 1288 N N . TRP A 1 165 ? 17.710 -2.025 15.090 1.00 75.50 165 TRP A N 1
ATOM 1289 C CA . TRP A 1 165 ? 17.556 -3.280 15.825 1.00 75.50 165 TRP A CA 1
ATOM 1290 C C . TRP A 1 165 ? 17.508 -3.027 17.333 1.00 75.50 165 TRP A C 1
ATOM 1292 O O . TRP A 1 165 ? 16.519 -3.372 17.981 1.00 75.50 165 TRP A O 1
ATOM 1302 N N . TYR A 1 166 ? 18.521 -2.346 17.869 1.00 75.19 166 TYR A N 1
ATOM 1303 C CA . TYR A 1 166 ? 18.676 -2.122 19.302 1.00 75.19 166 TYR A CA 1
ATOM 1304 C C . TYR A 1 166 ? 17.536 -1.282 19.898 1.00 75.19 166 TYR A C 1
ATOM 1306 O O . TYR A 1 166 ? 17.068 -1.573 21.001 1.00 75.19 166 TYR A O 1
ATOM 1314 N N . THR A 1 167 ? 17.060 -0.254 19.183 1.00 71.06 167 THR A N 1
ATOM 1315 C CA . THR A 1 167 ? 15.937 0.587 19.642 1.00 71.06 167 THR A CA 1
ATOM 1316 C C . THR A 1 167 ? 14.582 -0.115 19.561 1.00 71.06 167 THR A C 1
ATOM 1318 O O . THR A 1 167 ? 13.720 0.172 20.391 1.00 71.06 167 THR A O 1
ATOM 1321 N N . ILE A 1 168 ? 14.392 -1.053 18.623 1.00 68.19 168 ILE A N 1
ATOM 1322 C CA . ILE A 1 168 ? 13.174 -1.874 18.527 1.00 68.19 168 ILE A CA 1
ATOM 1323 C C . ILE A 1 168 ? 13.156 -2.960 19.614 1.00 68.19 168 ILE A C 1
ATOM 1325 O O . ILE A 1 168 ? 12.124 -3.152 20.256 1.00 68.19 168 ILE A O 1
ATOM 1329 N N . THR A 1 169 ? 14.274 -3.651 19.874 1.00 68.00 169 THR A N 1
ATOM 1330 C CA . THR A 1 169 ? 14.312 -4.708 20.905 1.00 68.00 169 THR A CA 1
ATOM 1331 C C . THR A 1 169 ? 14.248 -4.156 22.324 1.00 68.00 169 THR A C 1
ATOM 1333 O O . THR A 1 169 ? 13.570 -4.734 23.169 1.00 68.00 169 THR A O 1
ATOM 1336 N N . HIS A 1 170 ? 14.905 -3.025 22.595 1.00 64.62 170 HIS A N 1
ATOM 1337 C CA . HIS A 1 170 ? 14.967 -2.414 23.928 1.00 64.62 170 HIS A CA 1
ATOM 1338 C C . HIS A 1 170 ? 13.993 -1.236 24.094 1.00 64.62 170 HIS A C 1
ATOM 1340 O O . HIS A 1 170 ? 14.234 -0.336 24.897 1.00 64.62 170 HIS A O 1
ATOM 1346 N N . ALA A 1 171 ? 12.877 -1.230 23.355 1.00 53.34 171 ALA A N 1
ATOM 1347 C CA . ALA A 1 171 ? 11.921 -0.117 23.315 1.00 53.34 171 ALA A CA 1
ATOM 1348 C C . ALA A 1 171 ? 11.419 0.348 24.703 1.00 53.34 171 ALA A C 1
ATOM 1350 O O . ALA A 1 171 ? 11.135 1.535 24.872 1.00 53.34 171 ALA A O 1
ATOM 1351 N N . MET A 1 172 ? 11.371 -0.568 25.682 1.00 42.88 172 MET A N 1
ATOM 1352 C CA . MET A 1 172 ? 10.934 -0.345 27.071 1.00 42.88 172 MET A CA 1
ATOM 1353 C C . MET A 1 172 ? 12.009 0.251 28.007 1.00 42.88 172 MET A C 1
ATOM 1355 O O . MET A 1 172 ? 11.673 0.656 29.114 1.00 42.88 172 MET A O 1
ATOM 1359 N N . GLN A 1 173 ? 13.287 0.312 27.609 1.00 42.81 173 GLN A N 1
ATOM 1360 C CA . GLN A 1 173 ? 14.387 0.815 28.449 1.00 42.81 173 GLN A CA 1
ATOM 1361 C C . GLN A 1 173 ? 14.943 2.129 27.880 1.00 42.81 173 GLN A C 1
ATOM 1363 O O . GLN A 1 173 ? 15.792 2.132 26.989 1.00 42.81 173 GLN A O 1
ATOM 1368 N N . LEU A 1 174 ? 14.456 3.266 28.395 1.00 48.38 174 LEU A N 1
ATOM 1369 C CA . LEU A 1 174 ? 14.825 4.601 27.896 1.00 48.38 174 LEU A CA 1
ATOM 1370 C C . LEU A 1 174 ? 16.328 4.908 28.019 1.00 48.38 174 LEU A C 1
ATOM 1372 O O . LEU A 1 174 ? 16.896 5.528 27.122 1.00 48.38 174 LEU A O 1
ATOM 1376 N N . GLU A 1 175 ? 16.962 4.448 29.098 1.00 47.75 175 GLU A N 1
ATOM 1377 C CA . GLU A 1 175 ? 18.344 4.783 29.477 1.00 47.75 175 GLU A CA 1
ATOM 1378 C C . GLU A 1 175 ? 19.417 4.169 28.566 1.00 47.75 175 GLU A C 1
ATOM 1380 O O . GLU A 1 175 ? 20.546 4.646 28.534 1.00 47.75 175 GLU A O 1
ATOM 1385 N N . ARG A 1 176 ? 19.081 3.119 27.804 1.00 53.75 176 ARG A N 1
ATOM 1386 C CA . ARG A 1 176 ? 20.048 2.374 26.977 1.00 53.75 176 ARG A CA 1
ATOM 1387 C C . ARG A 1 176 ? 20.171 2.870 25.533 1.00 53.75 176 ARG A C 1
ATOM 1389 O O . ARG A 1 176 ? 20.940 2.309 24.759 1.00 53.75 176 ARG A O 1
ATOM 1396 N N . ARG A 1 177 ? 19.406 3.888 25.126 1.00 66.81 177 ARG A N 1
ATOM 1397 C CA . ARG A 1 177 ? 19.409 4.370 23.732 1.00 66.81 177 ARG A CA 1
ATOM 1398 C C . ARG A 1 177 ? 20.739 5.037 23.371 1.00 66.81 177 ARG A C 1
ATOM 1400 O O . ARG A 1 177 ? 21.252 5.847 24.137 1.00 66.81 177 ARG A O 1
ATOM 1407 N N . LEU A 1 178 ? 21.249 4.741 22.172 1.00 73.56 178 LEU A N 1
ATOM 1408 C CA . LEU A 1 178 ? 22.496 5.314 21.658 1.00 73.56 178 LEU A CA 1
ATOM 1409 C C . LEU A 1 178 ? 22.427 6.852 21.665 1.00 73.56 178 LEU A C 1
ATOM 1411 O O . LEU A 1 178 ? 21.513 7.447 21.090 1.00 73.56 178 LEU A O 1
ATOM 1415 N N . THR A 1 179 ? 23.389 7.494 22.326 1.00 81.38 179 THR A N 1
ATOM 1416 C CA . THR A 1 179 ? 23.448 8.958 22.454 1.00 81.38 179 THR A CA 1
ATOM 1417 C C . THR A 1 179 ? 24.204 9.600 21.288 1.00 81.38 179 THR A C 1
ATOM 1419 O O . THR A 1 179 ? 24.987 8.946 20.599 1.00 81.38 179 THR A O 1
ATOM 1422 N N . LEU A 1 180 ? 24.000 10.904 21.059 1.00 80.94 180 LEU A N 1
ATOM 1423 C CA . LEU A 1 180 ? 24.670 11.615 19.963 1.00 80.94 180 LEU A CA 1
ATOM 1424 C C . LEU A 1 180 ? 26.213 11.607 20.070 1.00 80.94 180 LEU A C 1
ATOM 1426 O O . LEU A 1 180 ? 26.840 11.379 19.039 1.00 80.94 180 LEU A O 1
ATOM 1430 N N . PRO A 1 181 ? 26.847 11.755 21.256 1.00 84.12 181 PRO A N 1
ATOM 1431 C CA . PRO A 1 181 ? 28.301 11.609 21.385 1.00 84.12 181 PRO A CA 1
ATOM 1432 C C . PRO A 1 181 ? 28.805 10.197 21.054 1.00 84.12 181 PRO A C 1
ATOM 1434 O O . PRO A 1 181 ? 29.821 10.058 20.381 1.00 84.12 181 PRO A O 1
ATOM 1437 N N . GLN A 1 182 ? 28.080 9.147 21.462 1.00 85.06 182 GLN A N 1
ATOM 1438 C CA . GLN A 1 182 ? 28.430 7.760 21.124 1.00 85.06 182 GLN A CA 1
ATOM 1439 C C . GLN A 1 182 ? 28.306 7.505 19.616 1.00 85.06 182 GLN A C 1
ATOM 1441 O O . GLN A 1 182 ? 29.214 6.942 19.012 1.00 85.06 182 GLN A O 1
ATOM 1446 N N . ALA A 1 183 ? 27.224 7.975 18.988 1.00 84.81 183 ALA A N 1
ATOM 1447 C CA . ALA A 1 183 ? 27.050 7.891 17.540 1.00 84.81 183 ALA A CA 1
ATOM 1448 C C . ALA A 1 183 ? 28.138 8.671 16.779 1.00 84.81 183 ALA A C 1
ATOM 1450 O O . ALA A 1 183 ? 28.635 8.188 15.766 1.00 84.81 183 ALA A O 1
ATOM 1451 N N . ALA A 1 184 ? 28.545 9.844 17.277 1.00 86.31 184 ALA A N 1
ATOM 1452 C CA . ALA A 1 184 ? 29.632 10.628 16.695 1.00 86.31 184 ALA A CA 1
ATOM 1453 C C . ALA A 1 184 ? 30.996 9.929 16.822 1.00 86.31 184 ALA A C 1
ATOM 1455 O O . ALA A 1 184 ? 31.759 9.936 15.861 1.00 86.31 184 ALA A O 1
ATOM 1456 N N . ALA A 1 185 ? 31.285 9.276 17.952 1.00 88.50 185 ALA A N 1
ATOM 1457 C CA . ALA A 1 185 ? 32.505 8.487 18.130 1.00 88.50 185 ALA A CA 1
ATOM 1458 C C . ALA A 1 185 ? 32.553 7.262 17.195 1.00 88.50 185 ALA A C 1
ATOM 1460 O O . ALA A 1 185 ? 33.580 7.011 16.567 1.00 88.50 185 ALA A O 1
ATOM 1461 N N . ILE A 1 186 ? 31.429 6.548 17.043 1.00 89.81 186 ILE A N 1
ATOM 1462 C CA . ILE A 1 186 ? 31.288 5.436 16.086 1.00 89.81 186 ILE A CA 1
ATOM 1463 C C . ILE A 1 186 ? 31.521 5.938 14.654 1.00 89.81 186 ILE A C 1
ATOM 1465 O O . ILE A 1 186 ? 32.357 5.393 13.937 1.00 89.81 186 ILE A O 1
ATOM 1469 N N . MET A 1 187 ? 30.859 7.027 14.250 1.00 91.50 187 MET A N 1
ATOM 1470 C CA . MET A 1 187 ? 31.055 7.593 12.913 1.00 91.50 187 MET A CA 1
ATOM 1471 C C . MET A 1 187 ? 32.477 8.116 12.685 1.00 91.50 187 MET A C 1
ATOM 1473 O O . MET A 1 187 ? 32.996 7.942 11.588 1.00 91.50 187 MET A O 1
ATOM 1477 N N . ALA A 1 188 ? 33.140 8.695 13.690 1.00 89.50 188 ALA A N 1
ATOM 1478 C CA . ALA A 1 188 ? 34.535 9.120 13.575 1.00 89.50 188 ALA A CA 1
ATOM 1479 C C . ALA A 1 188 ? 35.486 7.931 13.344 1.00 89.50 188 ALA A C 1
ATOM 1481 O O . ALA A 1 188 ? 36.369 8.016 12.492 1.00 89.50 188 ALA A O 1
ATOM 1482 N N . ALA A 1 189 ? 35.273 6.805 14.035 1.00 90.94 189 ALA A N 1
ATOM 1483 C CA . ALA A 1 189 ? 36.023 5.572 13.792 1.00 90.94 189 ALA A CA 1
ATOM 1484 C C . ALA A 1 189 ? 35.772 5.019 12.375 1.00 90.94 189 ALA A C 1
ATOM 1486 O O . ALA A 1 189 ? 36.723 4.672 11.677 1.00 90.94 189 ALA A O 1
ATOM 1487 N N . GLY A 1 190 ? 34.514 5.014 11.919 1.00 89.31 190 GLY A N 1
ATOM 1488 C CA . GLY A 1 190 ? 34.153 4.644 10.546 1.00 89.31 190 GLY A CA 1
ATOM 1489 C C . GLY A 1 190 ? 34.813 5.530 9.487 1.00 89.31 190 GLY A C 1
ATOM 1490 O O . GLY A 1 190 ? 35.365 5.017 8.519 1.00 89.31 190 GLY A O 1
ATOM 1491 N N . TRP A 1 191 ? 34.828 6.850 9.691 1.00 91.44 191 TRP A N 1
ATOM 1492 C CA . TRP A 1 191 ? 35.500 7.799 8.797 1.00 91.44 191 TRP A CA 1
ATOM 1493 C C . TRP A 1 191 ? 37.006 7.559 8.718 1.00 91.44 191 TRP A C 1
ATOM 1495 O O . TRP A 1 191 ? 37.545 7.541 7.617 1.00 91.44 191 TRP A O 1
ATOM 1505 N N . LEU A 1 192 ? 37.681 7.345 9.853 1.00 92.00 192 LEU A N 1
ATOM 1506 C CA . LEU A 1 192 ? 39.115 7.036 9.875 1.00 92.00 192 LEU A CA 1
ATOM 1507 C C . LEU A 1 192 ? 39.424 5.716 9.155 1.00 92.00 192 LEU A C 1
ATOM 1509 O O . LEU A 1 192 ? 40.399 5.647 8.410 1.00 92.00 192 LEU A O 1
ATOM 1513 N N . LEU A 1 193 ? 38.574 4.698 9.321 1.00 91.50 193 LEU A N 1
ATOM 1514 C CA . LEU A 1 193 ? 38.713 3.412 8.637 1.00 91.50 193 LEU A CA 1
ATOM 1515 C C . LEU A 1 193 ? 38.520 3.543 7.117 1.00 91.50 193 LEU A C 1
ATOM 1517 O O . LEU A 1 193 ? 39.384 3.113 6.357 1.00 91.50 193 LEU A O 1
ATOM 1521 N N . CYS A 1 194 ? 37.436 4.183 6.666 1.00 91.94 194 CYS A N 1
ATOM 1522 C CA . CYS A 1 194 ? 37.136 4.349 5.238 1.00 91.94 194 CYS A CA 1
ATOM 1523 C C . CYS A 1 194 ? 38.155 5.267 4.542 1.00 91.94 194 CYS A C 1
ATOM 1525 O O . CYS A 1 194 ? 38.587 4.976 3.429 1.00 91.94 194 CYS A O 1
ATOM 1527 N N . LEU A 1 195 ? 38.588 6.344 5.211 1.00 90.94 195 LEU A N 1
ATOM 1528 C CA . LEU A 1 195 ? 39.665 7.213 4.731 1.00 90.94 195 LEU A CA 1
ATOM 1529 C C . LEU A 1 195 ? 40.985 6.441 4.621 1.00 90.94 195 LEU A C 1
ATOM 1531 O O . LEU A 1 195 ? 41.680 6.575 3.620 1.00 90.94 195 LEU A O 1
ATOM 1535 N N . GLY A 1 196 ? 41.301 5.595 5.607 1.00 90.00 196 GLY A N 1
ATOM 1536 C CA . GLY A 1 196 ? 42.436 4.678 5.546 1.00 90.00 196 GLY A CA 1
ATOM 1537 C C . GLY A 1 196 ? 42.369 3.787 4.307 1.00 90.00 196 GLY A C 1
ATOM 1538 O O . GLY A 1 196 ? 43.253 3.868 3.458 1.00 90.00 196 GLY A O 1
ATOM 1539 N N . MET A 1 197 ? 41.295 3.002 4.158 1.00 89.44 197 MET A N 1
ATOM 1540 C CA . MET A 1 197 ? 41.116 2.064 3.039 1.00 89.44 197 MET A CA 1
ATOM 1541 C C . MET A 1 197 ? 41.160 2.743 1.660 1.00 89.44 197 MET A C 1
ATOM 1543 O O . MET A 1 197 ? 41.711 2.161 0.727 1.00 89.44 197 MET A O 1
ATOM 1547 N N . ALA A 1 198 ? 40.659 3.975 1.528 1.00 89.38 198 ALA A N 1
ATOM 1548 C CA . ALA A 1 198 ? 40.724 4.740 0.280 1.00 89.38 198 ALA A CA 1
ATOM 1549 C C . ALA A 1 198 ? 42.112 5.358 -0.011 1.00 89.38 198 ALA A C 1
ATOM 1551 O O . ALA A 1 198 ? 42.421 5.644 -1.170 1.00 89.38 198 ALA A O 1
ATOM 1552 N N . LEU A 1 199 ? 42.960 5.556 1.007 1.00 90.25 199 LEU A N 1
ATOM 1553 C CA . LEU A 1 199 ? 44.325 6.076 0.851 1.00 90.25 199 LEU A CA 1
ATOM 1554 C C . LEU A 1 199 ? 45.368 4.988 0.543 1.00 90.25 199 LEU A C 1
ATOM 1556 O O . LEU A 1 199 ? 46.364 5.302 -0.106 1.00 90.25 199 LEU A O 1
ATOM 1560 N N . LEU A 1 200 ? 45.171 3.727 0.956 1.00 89.06 200 LEU A N 1
ATOM 1561 C CA . LEU A 1 200 ? 46.173 2.661 0.743 1.00 89.06 200 LEU A CA 1
ATOM 1562 C C . LEU A 1 200 ? 46.600 2.483 -0.738 1.00 89.06 200 LEU A C 1
ATOM 1564 O O . LEU A 1 200 ? 47.800 2.309 -0.969 1.00 89.06 200 LEU A O 1
ATOM 1568 N N . PRO A 1 201 ? 45.709 2.595 -1.751 1.00 88.06 201 PRO A N 1
ATOM 1569 C CA . PRO A 1 201 ? 46.121 2.544 -3.159 1.00 88.06 201 PRO A CA 1
ATOM 1570 C C . PRO A 1 201 ? 46.872 3.799 -3.644 1.00 88.06 201 PRO A C 1
ATOM 1572 O O . PRO A 1 201 ? 47.650 3.720 -4.585 1.00 88.06 201 PRO A O 1
ATOM 1575 N N . ILE A 1 202 ? 46.709 4.956 -2.988 1.00 87.31 202 ILE A N 1
ATOM 1576 C CA . ILE A 1 202 ? 47.490 6.176 -3.291 1.00 87.31 202 ILE A CA 1
ATOM 1577 C C . ILE A 1 202 ? 48.898 6.083 -2.681 1.00 87.31 202 ILE A C 1
ATOM 1579 O O . ILE A 1 202 ? 49.859 6.602 -3.240 1.00 87.31 202 ILE A O 1
ATOM 1583 N N . VAL A 1 203 ? 49.032 5.383 -1.551 1.00 86.94 203 VAL A N 1
ATOM 1584 C CA . VAL A 1 203 ? 50.316 5.096 -0.885 1.00 86.94 203 VAL A CA 1
ATOM 1585 C C . VAL A 1 203 ? 51.066 3.920 -1.552 1.00 86.94 203 VAL A C 1
ATOM 1587 O O . VAL A 1 203 ? 52.196 3.618 -1.178 1.00 86.94 203 VAL A O 1
ATOM 1590 N N . GLY A 1 204 ? 50.483 3.284 -2.578 1.00 82.06 204 GLY A N 1
ATOM 1591 C CA . GLY A 1 204 ? 51.145 2.263 -3.402 1.00 82.06 204 GLY A CA 1
ATOM 1592 C C . GLY A 1 204 ? 51.027 0.819 -2.899 1.00 82.06 204 GLY A C 1
ATOM 1593 O O . GLY A 1 204 ? 51.820 -0.028 -3.297 1.00 82.06 204 GLY A O 1
ATOM 1594 N N . ILE A 1 205 ? 50.054 0.515 -2.029 1.00 85.62 205 ILE A N 1
ATOM 1595 C CA . ILE A 1 205 ? 49.769 -0.865 -1.569 1.00 85.62 205 ILE A CA 1
ATOM 1596 C C . ILE A 1 205 ? 48.885 -1.628 -2.580 1.00 85.62 205 ILE A C 1
ATOM 1598 O O . ILE A 1 205 ? 48.897 -2.855 -2.634 1.00 85.62 205 ILE A O 1
ATOM 1602 N N . SER A 1 206 ? 48.134 -0.888 -3.393 1.00 87.19 206 SER A N 1
ATOM 1603 C CA . SER A 1 206 ? 47.342 -1.331 -4.547 1.00 87.19 206 SER A CA 1
ATOM 1604 C C . SER A 1 206 ? 47.336 -0.176 -5.565 1.00 87.19 206 SER A C 1
ATOM 1606 O O . SER A 1 206 ? 48.004 0.832 -5.331 1.00 87.19 206 SER A O 1
ATOM 1608 N N . SER A 1 207 ? 46.603 -0.276 -6.675 1.00 86.06 207 SER A N 1
ATOM 1609 C CA . SER A 1 207 ? 46.541 0.774 -7.700 1.00 86.06 207 SER A CA 1
ATOM 1610 C C . SER A 1 207 ? 45.126 0.983 -8.239 1.00 86.06 207 SER A C 1
ATOM 1612 O O . SER A 1 207 ? 44.448 0.027 -8.611 1.00 86.06 207 SER A O 1
ATOM 1614 N N . TYR A 1 208 ? 44.700 2.247 -8.336 1.00 86.25 208 TYR A N 1
ATOM 1615 C CA . TYR A 1 208 ? 43.472 2.632 -9.044 1.00 86.25 208 TYR A CA 1
ATOM 1616 C C . TYR A 1 208 ? 43.653 2.634 -10.571 1.00 86.25 208 TYR A C 1
ATOM 1618 O O . TYR A 1 208 ? 42.697 2.399 -11.303 1.00 86.25 208 TYR A O 1
ATOM 1626 N N . SER A 1 209 ? 44.874 2.852 -11.070 1.00 83.50 209 SER A N 1
ATOM 1627 C CA . SER A 1 209 ? 45.170 3.014 -12.503 1.00 83.50 209 SER A CA 1
ATOM 1628 C C . SER A 1 209 ? 44.948 1.753 -13.350 1.00 83.50 209 SER A C 1
ATOM 1630 O O . SER A 1 209 ? 44.872 1.851 -14.572 1.00 83.50 209 SER A O 1
ATOM 1632 N N . LYS A 1 210 ? 44.847 0.569 -12.729 1.00 77.25 210 LYS A N 1
ATOM 1633 C CA . LYS A 1 210 ? 44.760 -0.733 -13.419 1.00 77.25 210 LYS A CA 1
ATOM 1634 C C . LYS A 1 210 ? 43.477 -0.947 -14.233 1.00 77.25 210 LYS A C 1
ATOM 1636 O O . LYS A 1 210 ? 43.482 -1.766 -15.141 1.00 77.25 210 LYS A O 1
ATOM 1641 N N . VAL A 1 211 ? 42.390 -0.231 -13.937 1.00 76.94 211 VAL A N 1
ATOM 1642 C CA . VAL A 1 211 ? 41.092 -0.383 -14.624 1.00 76.94 211 VAL A CA 1
ATOM 1643 C C . VAL A 1 211 ? 40.613 0.982 -15.112 1.00 76.94 211 VAL A C 1
ATOM 1645 O O . VAL A 1 211 ? 40.736 1.968 -14.392 1.00 76.94 211 VAL A O 1
ATOM 1648 N N . SER A 1 212 ? 40.016 1.061 -16.303 1.00 75.88 212 SER A N 1
ATOM 1649 C CA . SER A 1 212 ? 39.533 2.327 -16.895 1.00 75.88 212 SER A CA 1
ATOM 1650 C C . SER A 1 212 ? 38.497 3.080 -16.037 1.00 75.88 212 SER A C 1
ATOM 1652 O O . SER A 1 212 ? 38.421 4.308 -16.083 1.00 75.88 212 SER A O 1
ATOM 1654 N N . MET A 1 213 ? 37.744 2.360 -15.195 1.00 80.38 213 MET A N 1
ATOM 1655 C CA . MET A 1 213 ? 36.800 2.907 -14.204 1.00 80.38 213 MET A CA 1
ATOM 1656 C C . MET A 1 213 ? 37.439 3.267 -12.847 1.00 80.38 213 MET A C 1
ATOM 1658 O O . MET A 1 213 ? 36.729 3.658 -11.920 1.00 80.38 213 MET A O 1
ATOM 1662 N N . CYS A 1 214 ? 38.764 3.158 -12.725 1.00 83.69 214 CYS A N 1
ATOM 1663 C CA . CYS A 1 214 ? 39.570 3.562 -11.568 1.00 83.69 214 CYS A CA 1
ATOM 1664 C C . CYS A 1 214 ? 39.300 2.801 -10.257 1.00 83.69 214 CYS A C 1
ATOM 1666 O O . CYS A 1 214 ? 39.506 3.334 -9.168 1.00 83.69 214 CYS A O 1
ATOM 1668 N N . LEU A 1 215 ? 38.839 1.551 -10.347 1.00 82.56 215 LEU A N 1
ATOM 1669 C CA . LEU A 1 215 ? 38.592 0.680 -9.192 1.00 82.56 215 LEU A CA 1
ATOM 1670 C C . LEU A 1 215 ? 39.863 -0.106 -8.811 1.00 82.56 215 LEU A C 1
ATOM 1672 O O . LEU A 1 215 ? 40.582 -0.552 -9.709 1.00 82.56 215 LEU A O 1
ATOM 1676 N N . PRO A 1 216 ? 40.138 -0.333 -7.511 1.00 77.88 216 PRO A N 1
ATOM 1677 C CA . PRO A 1 216 ? 41.352 -1.007 -7.060 1.00 77.88 216 PRO A CA 1
ATOM 1678 C C . PRO A 1 216 ? 41.214 -2.530 -7.198 1.00 77.88 216 PRO A C 1
ATOM 1680 O O . PRO A 1 216 ? 40.976 -3.239 -6.226 1.00 77.88 216 PRO A O 1
ATOM 1683 N N . MET A 1 217 ? 41.347 -3.033 -8.425 1.00 70.00 217 MET A N 1
ATOM 1684 C CA . MET A 1 217 ? 41.257 -4.465 -8.762 1.00 70.00 217 MET A CA 1
ATOM 1685 C C . MET A 1 217 ? 42.634 -5.113 -8.994 1.00 70.00 217 MET A C 1
ATOM 1687 O O . MET A 1 217 ? 42.725 -6.174 -9.609 1.00 70.00 217 MET A O 1
ATOM 1691 N N . ASP A 1 218 ? 43.712 -4.478 -8.526 1.00 74.81 218 ASP A N 1
ATOM 1692 C CA . ASP A 1 218 ? 45.076 -4.994 -8.661 1.00 74.81 218 ASP A CA 1
ATOM 1693 C C . ASP A 1 218 ? 45.265 -6.288 -7.843 1.00 74.81 218 ASP A C 1
ATOM 1695 O O . ASP A 1 218 ? 45.080 -6.315 -6.623 1.00 74.81 218 ASP A O 1
ATOM 1699 N N . ILE A 1 219 ? 45.629 -7.364 -8.544 1.00 71.00 219 ILE A N 1
ATOM 1700 C CA . ILE A 1 219 ? 45.894 -8.704 -8.000 1.00 71.00 219 ILE A CA 1
ATOM 1701 C C . ILE A 1 219 ? 47.269 -9.250 -8.429 1.00 71.00 219 ILE A C 1
ATOM 1703 O O . ILE A 1 219 ? 47.533 -10.445 -8.276 1.00 71.00 219 ILE A O 1
ATOM 1707 N N . GLU A 1 220 ? 48.141 -8.404 -8.989 1.00 72.88 220 GLU A N 1
ATOM 1708 C CA . GLU A 1 220 ? 49.476 -8.809 -9.454 1.00 72.88 220 GLU A CA 1
ATOM 1709 C C . GLU A 1 220 ? 50.448 -8.987 -8.287 1.00 72.88 220 GLU A C 1
ATOM 1711 O O . GLU A 1 220 ? 51.245 -9.927 -8.271 1.00 72.88 220 GLU A O 1
ATOM 1716 N N . THR A 1 221 ? 50.363 -8.111 -7.282 1.00 82.69 221 THR A N 1
ATOM 1717 C CA . THR A 1 221 ? 51.179 -8.209 -6.066 1.00 82.69 221 THR A CA 1
ATOM 1718 C C . THR A 1 221 ? 50.398 -8.878 -4.927 1.00 82.69 221 THR A C 1
ATOM 1720 O O . THR A 1 221 ? 49.191 -8.662 -4.792 1.00 82.69 221 THR A O 1
ATOM 1723 N N . PRO A 1 222 ? 51.058 -9.650 -4.039 1.00 82.62 222 PRO A N 1
ATOM 1724 C CA . PRO A 1 222 ? 50.381 -10.271 -2.898 1.00 82.62 222 PRO A CA 1
ATOM 1725 C C . PRO A 1 222 ? 49.849 -9.238 -1.889 1.00 82.62 222 PRO A C 1
ATOM 1727 O O . PRO A 1 222 ? 48.886 -9.522 -1.182 1.00 82.62 222 PRO A O 1
ATOM 1730 N N . LEU A 1 223 ? 50.437 -8.036 -1.841 1.00 84.19 223 LEU A N 1
ATOM 1731 C CA . LEU A 1 223 ? 49.956 -6.915 -1.026 1.00 84.19 223 LEU A CA 1
ATOM 1732 C C . LEU A 1 223 ? 48.650 -6.331 -1.585 1.00 84.19 223 LEU A C 1
ATOM 1734 O O . LEU A 1 223 ? 47.693 -6.164 -0.828 1.00 84.19 223 LEU A O 1
ATOM 1738 N N . ALA A 1 224 ? 48.575 -6.109 -2.900 1.00 81.81 224 ALA A N 1
ATOM 1739 C CA . ALA A 1 224 ? 47.355 -5.639 -3.548 1.00 81.81 224 ALA A CA 1
ATOM 1740 C C . ALA A 1 224 ? 46.239 -6.696 -3.483 1.00 81.81 224 ALA A C 1
ATOM 1742 O O . ALA A 1 224 ? 45.125 -6.383 -3.063 1.00 81.81 224 ALA A O 1
ATOM 1743 N N . GLN A 1 225 ? 46.554 -7.972 -3.753 1.00 82.06 225 GLN A N 1
ATOM 1744 C CA . GLN A 1 225 ? 45.590 -9.069 -3.613 1.00 82.06 225 GLN A CA 1
ATOM 1745 C C . GLN A 1 225 ? 45.059 -9.178 -2.167 1.00 82.06 225 GLN A C 1
ATOM 1747 O O . GLN A 1 225 ? 43.857 -9.362 -1.968 1.00 82.06 225 GLN A O 1
ATOM 1752 N N . ALA A 1 226 ? 45.915 -9.009 -1.150 1.00 83.94 226 ALA A N 1
ATOM 1753 C CA . ALA A 1 226 ? 45.491 -8.987 0.252 1.00 83.94 226 ALA A CA 1
ATOM 1754 C C . ALA A 1 226 ? 44.603 -7.774 0.591 1.00 83.94 226 ALA A C 1
ATOM 1756 O O . ALA A 1 226 ? 43.632 -7.931 1.331 1.00 83.94 226 ALA A O 1
ATOM 1757 N N . TYR A 1 227 ? 44.881 -6.592 0.027 1.00 87.69 227 TYR A N 1
ATOM 1758 C CA . TYR A 1 227 ? 44.022 -5.409 0.154 1.00 87.69 227 TYR A CA 1
ATOM 1759 C C . TYR A 1 227 ? 42.622 -5.653 -0.434 1.00 87.69 227 TYR A C 1
ATOM 1761 O O . TYR A 1 227 ? 41.626 -5.405 0.246 1.00 87.69 227 TYR A O 1
ATOM 1769 N N . VAL A 1 228 ? 42.529 -6.203 -1.652 1.00 82.12 228 VAL A N 1
ATOM 1770 C CA . VAL A 1 228 ? 41.239 -6.502 -2.305 1.00 82.12 228 VAL A CA 1
ATOM 1771 C C . VAL A 1 228 ? 40.444 -7.537 -1.502 1.00 82.12 228 VAL A C 1
ATOM 1773 O O . VAL A 1 228 ? 39.248 -7.363 -1.271 1.00 82.12 228 VAL A O 1
ATOM 1776 N N . ILE A 1 229 ? 41.105 -8.585 -0.999 1.00 81.94 229 ILE A N 1
ATOM 1777 C CA . ILE A 1 229 ? 40.472 -9.590 -0.131 1.00 81.94 229 ILE A CA 1
ATOM 1778 C C . ILE A 1 229 ? 39.985 -8.966 1.187 1.00 81.94 229 ILE A C 1
ATOM 1780 O O . ILE A 1 229 ? 38.879 -9.277 1.628 1.00 81.94 229 ILE A O 1
ATOM 1784 N N . LEU A 1 230 ? 40.755 -8.064 1.806 1.00 84.69 230 LEU A N 1
ATOM 1785 C CA . LEU A 1 230 ? 40.356 -7.376 3.038 1.00 84.69 230 LEU A CA 1
ATOM 1786 C C . LEU A 1 230 ? 39.111 -6.496 2.827 1.00 84.69 230 LEU A C 1
ATOM 1788 O O . LEU A 1 230 ? 38.184 -6.555 3.636 1.00 84.69 230 LEU A O 1
ATOM 1792 N N . LEU A 1 231 ? 39.068 -5.745 1.722 1.00 82.12 231 LEU A N 1
ATOM 1793 C CA . LEU A 1 231 ? 37.926 -4.914 1.326 1.00 82.12 231 LEU A CA 1
ATOM 1794 C C . LEU A 1 231 ? 36.657 -5.768 1.128 1.00 82.12 231 LEU A C 1
ATOM 1796 O O . LEU A 1 231 ? 35.574 -5.423 1.604 1.00 82.12 231 LEU A O 1
ATOM 1800 N N . LEU A 1 232 ? 36.788 -6.942 0.504 1.00 77.62 232 LEU A N 1
ATOM 1801 C CA . LEU A 1 232 ? 35.676 -7.883 0.323 1.00 77.62 232 LEU A CA 1
ATOM 1802 C C . LEU A 1 232 ? 35.207 -8.512 1.639 1.00 77.62 232 LEU A C 1
ATOM 1804 O O . LEU A 1 232 ? 34.003 -8.595 1.884 1.00 77.62 232 LEU A O 1
ATOM 1808 N N . LEU A 1 233 ? 36.133 -8.929 2.507 1.00 82.06 233 LEU A N 1
ATOM 1809 C CA . LEU A 1 233 ? 35.802 -9.509 3.811 1.00 82.06 233 LEU A CA 1
ATOM 1810 C C . LEU A 1 233 ? 35.100 -8.501 4.730 1.00 82.06 233 LEU A C 1
ATOM 1812 O O . LEU A 1 233 ? 34.174 -8.881 5.448 1.00 82.06 233 LEU A O 1
ATOM 1816 N N . PHE A 1 234 ? 35.484 -7.223 4.677 1.00 83.62 234 PHE A N 1
ATOM 1817 C CA . PHE A 1 234 ? 34.800 -6.149 5.397 1.00 83.62 234 PHE A CA 1
ATOM 1818 C C . PHE A 1 234 ? 33.344 -5.991 4.927 1.00 83.62 234 PHE A C 1
ATOM 1820 O O . PHE A 1 234 ? 32.423 -6.026 5.747 1.00 83.62 234 PHE A O 1
ATOM 1827 N N . ASN A 1 235 ? 33.120 -5.932 3.611 1.00 76.94 235 ASN A N 1
ATOM 1828 C CA . ASN A 1 235 ? 31.784 -5.824 3.020 1.00 76.94 235 ASN A CA 1
ATOM 1829 C C . ASN A 1 235 ? 30.892 -7.051 3.298 1.00 76.94 235 ASN A C 1
ATOM 1831 O O . ASN A 1 235 ? 29.716 -6.906 3.644 1.00 76.94 235 ASN A O 1
ATOM 1835 N N . VAL A 1 236 ? 31.444 -8.268 3.233 1.00 77.94 236 VAL A N 1
ATOM 1836 C CA . VAL A 1 236 ? 30.731 -9.500 3.626 1.00 77.94 236 VAL A CA 1
ATOM 1837 C C . VAL A 1 236 ? 30.415 -9.506 5.128 1.00 77.94 236 VAL A C 1
ATOM 1839 O O . VAL A 1 236 ? 29.312 -9.888 5.523 1.00 77.94 236 VAL A O 1
ATOM 1842 N N . GLY A 1 237 ? 31.333 -9.033 5.976 1.00 81.62 237 GLY A N 1
ATOM 1843 C CA . GLY A 1 237 ? 31.109 -8.881 7.416 1.00 81.62 237 GLY A CA 1
ATOM 1844 C C . GLY A 1 237 ? 29.968 -7.910 7.739 1.00 81.62 237 GLY A C 1
ATOM 1845 O O . GLY A 1 237 ? 29.074 -8.245 8.520 1.00 81.62 237 GLY A O 1
ATOM 1846 N N . ALA A 1 238 ? 29.947 -6.745 7.086 1.00 80.56 238 ALA A N 1
ATOM 1847 C CA . ALA A 1 238 ? 28.874 -5.757 7.197 1.00 80.56 238 ALA A CA 1
ATOM 1848 C C . ALA A 1 238 ? 27.505 -6.350 6.806 1.00 80.56 238 ALA A C 1
ATOM 1850 O O . ALA A 1 238 ? 26.527 -6.225 7.550 1.00 80.56 238 ALA A O 1
ATOM 1851 N N . PHE A 1 239 ? 27.450 -7.082 5.688 1.00 75.38 239 PHE A N 1
ATOM 1852 C CA . PHE A 1 239 ? 26.246 -7.780 5.234 1.00 75.38 239 PHE A CA 1
ATOM 1853 C C . PHE A 1 239 ? 25.732 -8.814 6.254 1.00 75.38 239 PHE A C 1
ATOM 1855 O O . PHE A 1 239 ? 24.544 -8.813 6.588 1.00 75.38 239 PHE A O 1
ATOM 1862 N N . LEU A 1 240 ? 26.611 -9.654 6.815 1.00 80.75 240 LEU A N 1
ATOM 1863 C CA . LEU A 1 240 ? 26.231 -10.647 7.829 1.00 80.75 240 LEU A CA 1
ATOM 1864 C C . LEU A 1 240 ? 25.661 -9.995 9.100 1.00 80.75 240 LEU A C 1
ATOM 1866 O O . LEU A 1 240 ? 24.667 -10.481 9.650 1.00 80.75 240 LEU A O 1
ATOM 1870 N N . VAL A 1 241 ? 26.236 -8.869 9.541 1.00 81.12 241 VAL A N 1
ATOM 1871 C CA . VAL A 1 241 ? 25.721 -8.081 10.674 1.00 81.12 241 VAL A CA 1
ATOM 1872 C C . VAL A 1 241 ? 24.323 -7.533 10.372 1.00 81.12 241 VAL A C 1
ATOM 1874 O O . VAL A 1 241 ? 23.420 -7.673 11.203 1.00 81.12 241 VAL A O 1
ATOM 1877 N N . ILE A 1 242 ? 24.110 -6.972 9.176 1.00 76.25 242 ILE A N 1
ATOM 1878 C CA . ILE A 1 242 ? 22.801 -6.476 8.728 1.00 76.25 242 ILE A CA 1
ATOM 1879 C C . ILE A 1 242 ? 21.760 -7.610 8.721 1.00 76.25 242 ILE A C 1
ATOM 1881 O O . ILE A 1 242 ? 20.703 -7.477 9.345 1.00 76.25 242 ILE A O 1
ATOM 1885 N N . CYS A 1 243 ? 22.058 -8.754 8.099 1.00 74.62 243 CYS A N 1
ATOM 1886 C CA . CYS A 1 243 ? 21.147 -9.903 8.064 1.00 74.62 243 CYS A CA 1
ATOM 1887 C C . CYS A 1 243 ? 20.812 -10.434 9.466 1.00 74.62 243 CYS A C 1
ATOM 1889 O O . CYS A 1 243 ? 19.638 -10.669 9.769 1.00 74.62 243 CYS A O 1
ATOM 1891 N N . GLY A 1 244 ? 21.810 -10.567 10.347 1.00 79.38 244 GLY A N 1
ATOM 1892 C CA . GLY A 1 244 ? 21.610 -10.996 11.734 1.00 79.38 244 GLY A CA 1
ATOM 1893 C C . GLY A 1 244 ? 20.665 -10.072 12.509 1.00 79.38 244 GLY A C 1
ATOM 1894 O O . GLY A 1 244 ? 19.739 -10.547 13.174 1.00 79.38 244 GLY A O 1
ATOM 1895 N N . CYS A 1 245 ? 20.831 -8.754 12.360 1.00 76.44 245 CYS A N 1
ATOM 1896 C CA . CYS A 1 245 ? 19.925 -7.757 12.933 1.00 76.44 245 CYS A CA 1
ATOM 1897 C C . CYS A 1 245 ? 18.486 -7.926 12.412 1.00 76.44 245 CYS A C 1
ATOM 1899 O O . CYS A 1 245 ? 17.536 -7.916 13.200 1.00 76.44 245 CYS A O 1
ATOM 1901 N N . TYR A 1 246 ? 18.302 -8.137 11.104 1.00 71.00 246 TYR A N 1
ATOM 1902 C CA . TYR A 1 246 ? 16.967 -8.264 10.506 1.00 71.00 246 TYR A CA 1
ATOM 1903 C C . TYR A 1 246 ? 16.218 -9.532 10.907 1.00 71.00 246 TYR A C 1
ATOM 1905 O O . TYR A 1 246 ? 15.019 -9.452 11.186 1.00 71.00 246 TYR A O 1
ATOM 1913 N N . VAL A 1 247 ? 16.899 -10.675 11.026 1.00 75.69 247 VAL A N 1
ATOM 1914 C CA . VAL A 1 247 ? 16.279 -11.902 11.555 1.00 75.69 247 VAL A CA 1
ATOM 1915 C C . VAL A 1 247 ? 15.774 -11.671 12.984 1.00 75.69 247 VAL A C 1
ATOM 1917 O O . VAL A 1 247 ? 14.646 -12.045 13.311 1.00 75.69 247 VAL A O 1
ATOM 1920 N N . ARG A 1 248 ? 16.555 -10.980 13.828 1.00 74.00 248 ARG A N 1
ATOM 1921 C CA . ARG A 1 248 ? 16.146 -10.642 15.203 1.00 74.00 248 ARG A CA 1
ATOM 1922 C C . ARG A 1 248 ? 14.963 -9.667 15.242 1.00 74.00 248 ARG A C 1
ATOM 1924 O O . ARG A 1 248 ? 14.036 -9.903 16.015 1.00 74.00 248 ARG A O 1
ATOM 1931 N N . ILE A 1 249 ? 14.941 -8.628 14.397 1.00 70.31 249 ILE A N 1
ATOM 1932 C CA . ILE A 1 249 ? 13.785 -7.716 14.266 1.00 70.31 249 ILE A CA 1
ATOM 1933 C C . ILE A 1 249 ? 12.530 -8.496 13.842 1.00 70.31 249 ILE A C 1
ATOM 1935 O O . ILE A 1 249 ? 11.478 -8.348 14.461 1.00 70.31 249 ILE A O 1
ATOM 1939 N N . TYR A 1 250 ? 12.631 -9.349 12.817 1.00 68.31 250 TYR A N 1
ATOM 1940 C CA . TYR A 1 250 ? 11.495 -10.108 12.288 1.00 68.31 250 TYR A CA 1
ATOM 1941 C C . TYR A 1 250 ? 10.879 -11.047 13.335 1.00 68.31 250 TYR A C 1
ATOM 1943 O O . TYR A 1 250 ? 9.660 -11.052 13.508 1.00 68.31 250 TYR A O 1
ATOM 1951 N N . VAL A 1 251 ? 11.703 -11.780 14.093 1.00 70.88 251 VAL A N 1
ATOM 1952 C CA . VAL A 1 251 ? 11.233 -12.642 15.193 1.00 70.88 251 VAL A CA 1
ATOM 1953 C C . VAL A 1 251 ? 10.492 -11.824 16.262 1.00 70.88 251 VAL A C 1
ATOM 1955 O O . VAL A 1 251 ? 9.389 -12.195 16.657 1.00 70.88 251 VAL A O 1
ATOM 1958 N N . VAL A 1 252 ? 11.025 -10.666 16.667 1.00 64.44 252 VAL A N 1
ATOM 1959 C CA . VAL A 1 252 ? 10.393 -9.779 17.670 1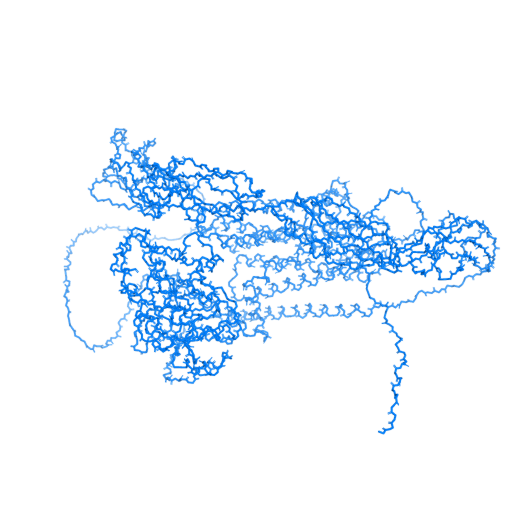.00 64.44 252 VAL A CA 1
ATOM 1960 C C . VAL A 1 252 ? 9.083 -9.141 17.173 1.00 64.44 252 VAL A C 1
ATOM 1962 O O . VAL A 1 252 ? 8.218 -8.792 17.978 1.00 64.44 252 VAL A O 1
ATOM 1965 N N . VAL A 1 253 ? 8.890 -9.020 15.857 1.00 61.22 253 VAL A N 1
ATOM 1966 C CA . VAL A 1 253 ? 7.619 -8.580 15.251 1.00 61.22 253 VAL A CA 1
ATOM 1967 C C . VAL A 1 253 ? 6.617 -9.738 15.101 1.00 61.22 253 VAL A C 1
ATOM 1969 O O . VAL A 1 253 ? 5.413 -9.499 15.170 1.00 61.22 253 VAL A O 1
ATOM 1972 N N . ARG A 1 254 ? 7.080 -10.985 14.926 1.00 60.72 254 ARG A N 1
ATOM 1973 C CA . ARG A 1 254 ? 6.221 -12.161 14.676 1.00 60.72 254 ARG A CA 1
ATOM 1974 C C . ARG A 1 254 ? 5.609 -12.788 15.939 1.00 60.72 254 ARG A C 1
ATOM 1976 O O . ARG A 1 254 ? 4.612 -13.489 15.809 1.00 60.72 254 ARG A O 1
ATOM 1983 N N . HIS A 1 255 ? 6.157 -12.531 17.129 1.00 53.41 255 HIS A N 1
ATOM 1984 C CA . HIS A 1 255 ? 5.618 -13.001 18.417 1.00 53.41 255 HIS A CA 1
ATOM 1985 C C . HIS A 1 255 ? 4.996 -11.826 19.212 1.00 53.41 255 HIS A C 1
ATOM 1987 O O . HIS A 1 255 ? 5.738 -11.041 19.808 1.00 53.41 255 HIS A O 1
ATOM 1993 N N . PRO A 1 256 ? 3.655 -11.648 19.205 1.00 45.06 256 PRO A N 1
ATOM 1994 C CA . PRO A 1 256 ? 3.008 -10.426 19.681 1.00 45.06 256 PRO A CA 1
ATOM 1995 C C . PRO A 1 256 ? 2.259 -10.627 21.012 1.00 45.06 256 PRO A C 1
ATOM 1997 O O . PRO A 1 256 ? 1.039 -10.506 21.069 1.00 45.06 256 PRO A O 1
ATOM 2000 N N . GLU A 1 257 ? 2.980 -10.878 22.106 1.00 40.00 257 GLU A N 1
ATOM 2001 C CA . GLU A 1 257 ? 2.375 -11.015 23.450 1.00 40.00 257 GLU A CA 1
ATOM 2002 C C . GLU A 1 257 ? 1.897 -9.675 24.059 1.00 40.00 257 GLU A C 1
ATOM 2004 O O . GLU A 1 257 ? 1.338 -9.648 25.151 1.00 40.00 257 GLU A O 1
ATOM 2009 N N . VAL A 1 258 ? 2.071 -8.549 23.351 1.00 41.28 258 VAL A N 1
ATOM 2010 C CA . VAL A 1 258 ? 1.639 -7.209 23.789 1.00 41.28 258 VAL A CA 1
ATOM 2011 C C . VAL A 1 258 ? 0.903 -6.472 22.653 1.00 41.28 258 VAL A C 1
ATOM 2013 O O . VAL A 1 258 ? 1.489 -6.274 21.581 1.00 41.28 258 VAL A O 1
ATOM 2016 N N . PRO A 1 259 ? -0.347 -6.005 22.857 1.00 36.03 259 PRO A N 1
ATOM 2017 C CA . PRO A 1 259 ? -1.064 -5.193 21.872 1.00 36.03 259 PRO A CA 1
ATOM 2018 C C . PRO A 1 259 ? -0.386 -3.832 21.634 1.00 36.03 259 PRO A C 1
ATOM 2020 O O . PRO A 1 259 ? -0.140 -3.084 22.576 1.00 36.03 259 PRO A O 1
ATOM 2023 N N . GLY A 1 260 ? -0.124 -3.479 20.368 1.00 46.84 260 GLY A N 1
ATOM 2024 C CA . GLY A 1 260 ? 0.335 -2.130 19.984 1.00 46.84 260 GLY A CA 1
ATOM 2025 C C . GLY A 1 260 ? 1.225 -2.045 18.736 1.00 46.84 260 GLY A C 1
ATOM 2026 O O . GLY A 1 260 ? 1.169 -1.054 18.009 1.00 46.84 260 GLY A O 1
ATOM 2027 N N . ARG A 1 261 ? 1.989 -3.100 18.414 1.00 51.03 261 ARG A N 1
ATOM 2028 C CA . ARG A 1 261 ? 3.075 -3.086 17.397 1.00 51.03 261 ARG A CA 1
ATOM 2029 C C . ARG A 1 261 ? 2.655 -2.934 15.919 1.00 51.03 261 ARG A C 1
ATOM 2031 O O . ARG A 1 261 ? 3.489 -3.057 15.021 1.00 51.03 261 ARG A O 1
ATOM 2038 N N . ALA A 1 262 ? 1.389 -2.632 15.620 1.00 47.00 262 ALA A N 1
ATOM 2039 C CA . ALA A 1 262 ? 0.907 -2.438 14.245 1.00 47.00 262 ALA A CA 1
ATOM 2040 C C . ALA A 1 262 ? 1.567 -1.233 13.537 1.00 47.00 262 ALA A C 1
ATOM 2042 O O . ALA A 1 262 ? 1.765 -1.252 12.319 1.00 47.00 262 ALA A O 1
ATOM 2043 N N . ALA A 1 263 ? 1.949 -0.197 14.295 1.00 48.03 263 ALA A N 1
ATOM 2044 C CA . ALA A 1 263 ? 2.738 0.921 13.780 1.00 48.03 2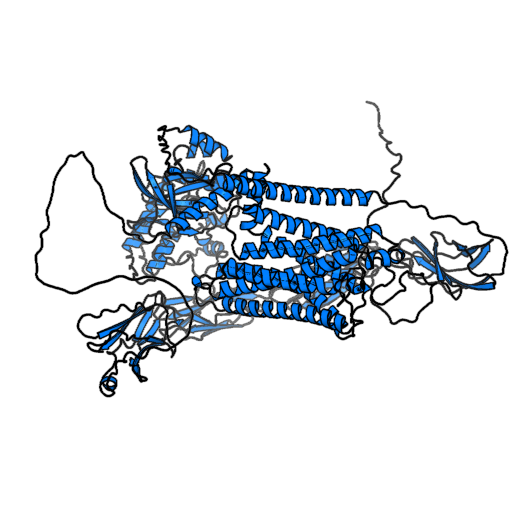63 ALA A CA 1
ATOM 2045 C C . ALA A 1 263 ? 4.183 0.496 13.459 1.00 48.03 263 ALA A C 1
ATOM 2047 O O . ALA A 1 263 ? 4.689 0.790 12.374 1.00 48.03 263 ALA A O 1
ATOM 2048 N N . ASP A 1 264 ? 4.815 -0.256 14.363 1.00 49.91 264 ASP A N 1
ATOM 2049 C CA . ASP A 1 264 ? 6.212 -0.684 14.250 1.00 49.91 264 ASP A CA 1
ATOM 2050 C C . ASP A 1 264 ? 6.418 -1.661 13.090 1.00 49.91 264 ASP A C 1
ATOM 2052 O O . ASP A 1 264 ? 7.352 -1.499 12.308 1.00 49.91 264 ASP A O 1
ATOM 2056 N N . ALA A 1 265 ? 5.491 -2.602 12.880 1.00 53.06 265 ALA A N 1
ATOM 2057 C CA . ALA A 1 265 ? 5.507 -3.505 11.726 1.00 53.06 265 ALA A CA 1
ATOM 2058 C C . ALA A 1 265 ? 5.505 -2.744 10.381 1.00 53.06 265 ALA A C 1
ATOM 2060 O O . ALA A 1 265 ? 6.168 -3.144 9.420 1.00 53.06 265 ALA A O 1
ATOM 2061 N N . LYS A 1 266 ? 4.812 -1.597 10.313 1.00 53.72 266 LYS A N 1
ATOM 2062 C CA . LYS A 1 266 ? 4.761 -0.722 9.128 1.00 53.72 266 LYS A CA 1
ATOM 2063 C C . LYS A 1 266 ? 6.048 0.089 8.924 1.00 53.72 266 LYS A C 1
ATOM 2065 O O . LYS A 1 266 ? 6.317 0.515 7.800 1.00 53.72 266 LYS A O 1
ATOM 2070 N N . ILE A 1 267 ? 6.840 0.287 9.979 1.00 54.91 267 ILE A N 1
ATOM 2071 C CA . ILE A 1 267 ? 8.176 0.898 9.930 1.00 54.91 267 ILE A CA 1
ATOM 2072 C C . ILE A 1 267 ? 9.217 -0.166 9.552 1.00 54.91 267 ILE A C 1
ATOM 2074 O O . ILE A 1 267 ? 9.963 0.036 8.596 1.00 54.91 267 ILE A O 1
ATOM 2078 N N . ALA A 1 268 ? 9.199 -1.332 10.204 1.00 54.34 268 ALA A N 1
ATOM 2079 C CA . ALA A 1 268 ? 10.071 -2.466 9.898 1.00 54.34 268 ALA A CA 1
ATOM 2080 C C . ALA A 1 268 ? 9.955 -2.900 8.426 1.00 54.34 268 ALA A C 1
ATOM 2082 O O . ALA A 1 268 ? 10.969 -3.013 7.741 1.00 54.34 268 ALA A O 1
ATOM 2083 N N . LYS A 1 269 ? 8.729 -3.015 7.885 1.00 56.75 269 LYS A N 1
ATOM 2084 C CA . LYS A 1 269 ? 8.507 -3.329 6.460 1.00 56.75 269 LYS A CA 1
ATOM 2085 C C . LYS A 1 269 ? 9.108 -2.288 5.501 1.00 56.75 269 LYS A C 1
ATOM 2087 O O . LYS A 1 269 ? 9.436 -2.635 4.375 1.00 56.75 269 LYS A O 1
ATOM 2092 N N . ARG A 1 270 ? 9.271 -1.025 5.916 1.00 59.84 270 ARG A N 1
ATOM 2093 C CA . ARG A 1 270 ? 9.909 0.020 5.091 1.00 59.84 270 ARG A CA 1
ATOM 2094 C C . ARG A 1 270 ? 11.430 -0.051 5.133 1.00 59.84 270 ARG A C 1
ATOM 2096 O O . ARG A 1 270 ? 12.059 0.119 4.098 1.00 59.84 270 ARG A O 1
ATOM 2103 N N . MET A 1 271 ? 12.007 -0.336 6.298 1.00 55.72 271 MET A N 1
ATOM 2104 C CA . MET A 1 271 ? 13.459 -0.481 6.437 1.00 55.72 271 MET A CA 1
ATOM 2105 C C . MET A 1 271 ? 13.957 -1.782 5.772 1.00 55.72 271 MET A C 1
ATOM 2107 O O . MET A 1 271 ? 15.021 -1.788 5.167 1.00 55.72 271 MET A O 1
ATOM 2111 N N . ALA A 1 272 ? 13.134 -2.840 5.766 1.00 57.50 272 ALA A N 1
ATOM 2112 C CA . ALA A 1 272 ? 13.404 -4.074 5.023 1.00 57.50 272 ALA A CA 1
ATOM 2113 C C . ALA A 1 272 ? 13.398 -3.892 3.489 1.00 57.50 272 ALA A C 1
ATOM 2115 O O . ALA A 1 272 ? 14.176 -4.545 2.804 1.00 57.50 272 ALA A O 1
ATOM 2116 N N . VAL A 1 273 ? 12.552 -3.006 2.940 1.00 61.31 273 VAL A N 1
ATOM 2117 C CA . VAL A 1 273 ? 12.556 -2.689 1.493 1.00 61.31 273 VAL A CA 1
ATOM 2118 C C . VAL A 1 273 ? 13.833 -1.959 1.084 1.00 61.31 273 VAL A C 1
ATOM 2120 O O . VAL A 1 273 ? 14.343 -2.228 0.001 1.00 61.31 273 VAL A O 1
ATOM 2123 N N . LEU A 1 274 ? 14.357 -1.081 1.948 1.00 59.66 274 LEU A N 1
ATOM 2124 C CA . LEU A 1 274 ? 15.645 -0.425 1.726 1.00 59.66 274 LEU A CA 1
ATOM 2125 C C . LEU A 1 274 ? 16.739 -1.492 1.597 1.00 59.66 274 LEU A C 1
ATOM 2127 O O . LEU A 1 274 ? 17.199 -1.748 0.498 1.00 59.66 274 LEU A O 1
ATOM 2131 N N . ILE A 1 275 ? 16.986 -2.269 2.651 1.00 60.56 275 ILE A N 1
ATOM 2132 C CA . ILE A 1 275 ? 18.095 -3.239 2.681 1.00 60.56 275 ILE A CA 1
ATOM 2133 C C . ILE A 1 275 ? 17.958 -4.412 1.692 1.00 60.56 275 ILE A C 1
ATOM 2135 O O . ILE A 1 275 ? 18.967 -4.985 1.287 1.00 60.56 275 ILE A O 1
ATOM 2139 N N . PHE A 1 276 ? 16.748 -4.750 1.233 1.00 62.56 276 PHE A N 1
ATOM 2140 C CA . PHE A 1 276 ? 16.583 -5.666 0.097 1.00 62.56 276 PHE A CA 1
ATOM 2141 C C . PHE A 1 276 ? 17.036 -5.042 -1.238 1.00 62.56 276 PHE A C 1
ATOM 2143 O O . PHE A 1 276 ? 17.558 -5.749 -2.095 1.00 62.56 276 PHE A O 1
ATOM 2150 N N . THR A 1 277 ? 16.885 -3.725 -1.400 1.00 64.81 277 THR A N 1
ATOM 2151 C CA . THR A 1 277 ? 17.403 -2.969 -2.553 1.00 64.81 277 THR A CA 1
ATOM 2152 C C . THR A 1 277 ? 18.933 -2.919 -2.514 1.00 64.81 277 THR A C 1
ATOM 2154 O O . THR A 1 277 ? 19.566 -3.317 -3.491 1.00 64.81 277 THR A O 1
ATOM 2157 N N . ASP A 1 278 ? 19.534 -2.541 -1.379 1.00 60.56 278 ASP A N 1
ATOM 2158 C CA . ASP A 1 278 ? 20.992 -2.548 -1.178 1.00 60.56 278 ASP A CA 1
ATOM 2159 C C . ASP A 1 278 ? 21.604 -3.939 -1.432 1.00 60.56 278 ASP A C 1
ATOM 2161 O O . ASP A 1 278 ? 22.623 -4.058 -2.112 1.00 60.56 278 ASP A O 1
ATOM 2165 N N . PHE A 1 279 ? 20.959 -5.010 -0.948 1.00 61.69 279 PHE A N 1
ATOM 2166 C CA . PHE A 1 279 ? 21.392 -6.390 -1.194 1.00 61.69 279 PHE A CA 1
ATOM 2167 C C . PHE A 1 279 ? 21.427 -6.738 -2.688 1.00 61.69 279 PHE A C 1
ATOM 2169 O O . PHE A 1 279 ? 22.427 -7.277 -3.159 1.00 61.69 279 PHE A O 1
ATOM 2176 N N . LEU A 1 280 ? 20.377 -6.402 -3.445 1.00 62.72 280 LEU A N 1
ATOM 2177 C CA . LEU A 1 280 ? 20.334 -6.643 -4.893 1.00 62.72 280 LEU A CA 1
ATOM 2178 C C . LEU A 1 280 ? 21.382 -5.823 -5.666 1.00 62.72 280 LEU A C 1
ATOM 2180 O O . LEU A 1 280 ? 21.837 -6.267 -6.717 1.00 62.72 280 LEU A O 1
ATOM 2184 N N . CYS A 1 281 ? 21.784 -4.662 -5.144 1.00 62.34 281 CYS A N 1
ATOM 2185 C CA . CYS A 1 281 ? 22.843 -3.834 -5.724 1.00 62.34 281 CYS A CA 1
ATOM 2186 C C . CYS A 1 281 ? 24.249 -4.399 -5.444 1.00 62.34 281 CYS A C 1
ATOM 2188 O O . CYS A 1 281 ? 25.090 -4.438 -6.340 1.00 62.34 281 CYS A O 1
ATOM 2190 N N . MET A 1 282 ? 24.502 -4.872 -4.218 1.00 61.00 282 MET A N 1
ATOM 2191 C CA . MET A 1 282 ? 25.833 -5.318 -3.780 1.00 61.00 282 MET A CA 1
ATOM 2192 C C . MET A 1 282 ? 26.148 -6.786 -4.096 1.00 61.00 282 MET A C 1
ATOM 2194 O O . MET A 1 282 ? 27.304 -7.115 -4.361 1.00 61.00 282 MET A O 1
ATOM 2198 N N . ALA A 1 283 ? 25.153 -7.681 -4.077 1.00 60.03 283 ALA A N 1
ATOM 2199 C CA . ALA A 1 283 ? 25.380 -9.122 -4.220 1.00 60.03 283 ALA A CA 1
ATOM 2200 C C . ALA A 1 283 ? 26.117 -9.535 -5.516 1.00 60.03 283 ALA A C 1
ATOM 2202 O O . ALA A 1 283 ? 27.012 -10.379 -5.414 1.00 60.03 283 ALA A O 1
ATOM 2203 N N . PRO A 1 284 ? 25.838 -8.951 -6.706 1.00 56.81 284 PRO A N 1
ATOM 2204 C CA . PRO A 1 284 ? 26.614 -9.248 -7.909 1.00 56.81 284 PRO A CA 1
ATOM 2205 C C . PRO A 1 284 ? 28.086 -8.847 -7.751 1.00 56.81 284 PRO A C 1
ATOM 2207 O O . PRO A 1 284 ? 28.982 -9.636 -8.035 1.00 56.81 284 PRO A O 1
ATOM 2210 N N . ILE A 1 285 ? 28.345 -7.639 -7.248 1.00 59.59 285 ILE A N 1
ATOM 2211 C CA . ILE A 1 285 ? 29.687 -7.042 -7.177 1.00 59.59 285 ILE A CA 1
ATOM 2212 C C . ILE A 1 285 ? 30.591 -7.866 -6.255 1.00 59.59 285 ILE A C 1
ATOM 2214 O O . ILE A 1 285 ? 31.688 -8.259 -6.656 1.00 59.59 285 ILE A O 1
ATOM 2218 N N . SER A 1 286 ? 30.095 -8.211 -5.062 1.00 63.78 286 SER A N 1
ATOM 2219 C CA . SER A 1 286 ? 30.812 -9.080 -4.124 1.00 63.78 286 SER A CA 1
ATOM 2220 C C . SER A 1 286 ? 31.088 -10.464 -4.720 1.00 63.78 286 SER A C 1
ATOM 2222 O O . SER A 1 286 ? 32.186 -10.987 -4.552 1.00 63.78 286 SER A O 1
ATOM 2224 N N . PHE A 1 287 ? 30.135 -11.051 -5.455 1.00 65.38 287 PHE A N 1
ATOM 2225 C CA . PHE A 1 287 ? 30.317 -12.355 -6.102 1.00 65.38 287 PHE A CA 1
ATOM 2226 C C . PHE A 1 287 ? 31.438 -12.333 -7.155 1.00 65.38 287 PHE A C 1
ATOM 2228 O O . PHE A 1 287 ? 32.321 -13.194 -7.127 1.00 65.38 287 PHE A O 1
ATOM 2235 N N . PHE A 1 288 ? 31.469 -11.329 -8.039 1.00 61.25 288 PHE A N 1
ATOM 2236 C CA . PHE A 1 288 ? 32.504 -11.252 -9.078 1.00 61.25 288 PHE A CA 1
ATOM 2237 C C . PHE A 1 288 ? 33.888 -10.953 -8.516 1.00 61.25 288 PHE A C 1
ATOM 2239 O O . PHE A 1 288 ? 34.849 -11.623 -8.899 1.00 61.25 288 PHE A O 1
ATOM 2246 N N . ALA A 1 289 ? 33.996 -10.030 -7.563 1.00 60.38 289 ALA A N 1
ATOM 2247 C CA . ALA A 1 289 ? 35.271 -9.713 -6.934 1.00 60.38 289 ALA A CA 1
ATOM 2248 C C . ALA A 1 289 ? 35.823 -10.890 -6.097 1.00 60.38 289 ALA A C 1
ATOM 2250 O O . ALA A 1 289 ? 37.029 -11.133 -6.116 1.00 60.38 289 ALA A O 1
ATOM 2251 N N . ILE A 1 290 ? 34.960 -11.703 -5.467 1.00 66.75 290 ILE A N 1
ATOM 2252 C CA . ILE A 1 290 ? 35.361 -12.984 -4.857 1.00 66.75 290 ILE A CA 1
ATOM 2253 C C . ILE A 1 290 ? 35.858 -13.976 -5.925 1.00 66.75 290 ILE A C 1
ATOM 2255 O O . ILE A 1 290 ? 36.914 -14.582 -5.740 1.00 66.75 290 ILE A O 1
ATOM 2259 N N . SER A 1 291 ? 35.159 -14.121 -7.060 1.00 66.06 291 SER A N 1
ATOM 2260 C CA . SER A 1 291 ? 35.589 -15.026 -8.146 1.00 66.06 291 SER A CA 1
ATOM 2261 C C . SER A 1 291 ? 36.965 -14.641 -8.723 1.00 66.06 291 SER A C 1
ATOM 2263 O O . SER A 1 291 ? 37.829 -15.498 -8.921 1.00 66.06 291 SER A O 1
ATOM 2265 N N . ALA A 1 292 ? 37.222 -13.336 -8.874 1.00 60.62 292 ALA A N 1
ATOM 2266 C CA . ALA A 1 292 ? 38.513 -12.798 -9.293 1.00 60.62 292 ALA A CA 1
ATOM 2267 C C . ALA A 1 292 ? 39.613 -13.019 -8.237 1.00 60.62 292 ALA A C 1
ATOM 2269 O O . ALA A 1 292 ? 40.721 -13.425 -8.587 1.00 60.62 292 ALA A O 1
ATOM 2270 N N . ALA A 1 293 ? 39.313 -12.833 -6.945 1.00 62.62 293 ALA A N 1
ATOM 2271 C CA . ALA A 1 293 ? 40.269 -13.052 -5.856 1.00 62.62 293 ALA A CA 1
ATOM 2272 C C . ALA A 1 293 ? 40.745 -14.517 -5.746 1.00 62.62 293 ALA A C 1
ATOM 2274 O O . ALA A 1 293 ? 41.901 -14.758 -5.391 1.00 62.62 293 ALA A O 1
ATOM 2275 N N . PHE A 1 294 ? 39.890 -15.482 -6.110 1.00 69.75 294 PHE A N 1
ATOM 2276 C CA . PHE A 1 294 ? 40.241 -16.904 -6.247 1.00 69.75 294 PHE A CA 1
ATOM 2277 C C . PHE A 1 294 ? 40.920 -17.265 -7.584 1.00 69.75 294 PHE A C 1
ATOM 2279 O O . PHE A 1 294 ? 41.234 -18.432 -7.806 1.00 69.75 294 PHE A O 1
ATOM 2286 N N . LYS A 1 295 ? 41.178 -16.285 -8.463 1.00 63.56 295 LYS A N 1
ATOM 2287 C CA . LYS A 1 295 ? 41.737 -16.459 -9.819 1.00 63.56 295 LYS A CA 1
ATOM 2288 C C . LYS A 1 295 ? 40.872 -17.332 -10.745 1.00 63.56 295 LYS A C 1
ATOM 2290 O O . LYS A 1 295 ? 41.386 -17.945 -11.675 1.00 63.56 295 LYS A O 1
ATOM 2295 N N . VAL A 1 296 ? 39.553 -17.337 -10.524 1.00 65.88 296 VAL A N 1
ATOM 2296 C CA . VAL A 1 296 ? 38.549 -17.991 -11.384 1.00 65.88 296 VAL A CA 1
ATOM 2297 C C . VAL A 1 296 ? 37.479 -16.957 -11.782 1.00 65.88 296 VAL A C 1
ATOM 2299 O O . VAL A 1 296 ? 36.355 -17.008 -11.279 1.00 65.88 296 VAL A O 1
ATOM 2302 N N . PRO A 1 297 ? 37.811 -15.964 -12.632 1.00 59.00 297 PRO A N 1
ATOM 2303 C CA . PRO A 1 297 ? 36.857 -14.941 -13.056 1.00 59.00 297 PRO A CA 1
ATOM 2304 C C . PRO A 1 297 ? 35.744 -15.563 -13.912 1.00 59.00 297 PRO A C 1
ATOM 2306 O O . PRO A 1 297 ? 35.983 -16.023 -15.024 1.00 59.00 297 PRO A O 1
ATOM 2309 N N . LEU A 1 298 ? 34.514 -15.573 -13.389 1.00 56.53 298 LEU A N 1
ATOM 2310 C CA . LEU A 1 298 ? 33.362 -16.221 -14.040 1.00 56.53 298 LEU A CA 1
ATOM 2311 C C . LEU A 1 298 ? 32.703 -15.379 -15.149 1.00 56.53 298 LEU A C 1
ATOM 2313 O O . LEU A 1 298 ? 31.849 -15.890 -15.867 1.00 56.53 298 LEU A O 1
ATOM 2317 N N . ILE A 1 299 ? 33.062 -14.097 -15.272 1.00 57.72 299 ILE A N 1
ATOM 2318 C CA . ILE A 1 299 ? 32.573 -13.160 -16.296 1.00 57.72 299 ILE A CA 1
ATOM 2319 C C . ILE A 1 299 ? 33.740 -12.270 -16.755 1.00 57.72 299 ILE A C 1
ATOM 2321 O O . ILE A 1 299 ? 34.583 -11.878 -15.947 1.00 57.72 299 ILE A O 1
ATOM 2325 N N . THR A 1 300 ? 33.780 -11.944 -18.051 1.00 59.19 300 THR A N 1
ATOM 2326 C CA . THR A 1 300 ? 34.782 -11.058 -18.669 1.00 59.19 300 THR A CA 1
ATOM 2327 C C . THR A 1 300 ? 34.666 -9.610 -18.177 1.00 59.19 300 THR A C 1
ATOM 2329 O O . THR A 1 300 ? 33.575 -9.131 -17.862 1.00 59.19 300 THR A O 1
ATOM 2332 N N . VAL A 1 301 ? 35.779 -8.866 -18.143 1.00 58.75 301 VAL A N 1
ATOM 2333 C CA . VAL A 1 301 ? 35.788 -7.483 -17.621 1.00 58.75 301 VAL A CA 1
ATOM 2334 C C . VAL A 1 301 ? 34.880 -6.547 -18.434 1.00 58.75 301 VAL A C 1
ATOM 2336 O O . VAL A 1 301 ? 34.174 -5.736 -17.842 1.00 58.75 301 VAL A O 1
ATOM 2339 N N . THR A 1 302 ? 34.775 -6.721 -19.757 1.00 59.81 302 THR A N 1
ATOM 2340 C CA . THR A 1 302 ? 33.794 -6.009 -20.602 1.00 59.81 302 THR A CA 1
ATOM 2341 C C . THR A 1 302 ? 32.355 -6.165 -20.094 1.00 59.81 302 THR A C 1
ATOM 2343 O O . THR A 1 302 ? 31.613 -5.187 -20.026 1.00 59.81 302 THR A O 1
ATOM 2346 N N . ASN A 1 303 ? 31.961 -7.367 -19.668 1.00 64.06 303 ASN A N 1
ATOM 2347 C CA . ASN A 1 303 ? 30.616 -7.631 -19.153 1.00 64.06 303 ASN A CA 1
ATOM 2348 C C . ASN A 1 303 ? 30.441 -7.194 -17.686 1.00 64.06 303 ASN A C 1
ATOM 2350 O O . ASN A 1 303 ? 29.339 -6.805 -17.291 1.00 64.06 303 ASN A O 1
ATOM 2354 N N . SER A 1 304 ? 31.509 -7.168 -16.878 1.00 63.34 304 SER A N 1
ATOM 2355 C CA . SER A 1 304 ? 31.434 -6.650 -15.503 1.00 63.34 304 SER A CA 1
ATOM 2356 C C . SER A 1 304 ? 31.210 -5.129 -15.446 1.00 63.34 304 SER A C 1
ATOM 2358 O O . SER A 1 304 ? 30.568 -4.660 -14.500 1.00 63.34 304 SER A O 1
ATOM 2360 N N . LYS A 1 305 ? 31.602 -4.372 -16.492 1.00 67.56 305 LYS A N 1
ATOM 2361 C CA . LYS A 1 305 ? 31.261 -2.941 -16.676 1.00 67.56 305 LYS A CA 1
ATOM 2362 C C . LYS A 1 305 ? 29.766 -2.669 -16.455 1.00 67.56 305 LYS A C 1
ATOM 2364 O O . LYS A 1 305 ? 29.411 -1.726 -15.753 1.00 67.56 305 LYS A O 1
ATOM 2369 N N . ILE A 1 306 ? 28.883 -3.515 -16.998 1.00 69.44 306 ILE A N 1
ATOM 2370 C CA . ILE A 1 306 ? 27.419 -3.360 -16.888 1.00 69.44 306 ILE A CA 1
ATOM 2371 C C . ILE A 1 306 ? 26.972 -3.405 -15.418 1.00 69.44 306 ILE A C 1
ATOM 2373 O O . ILE A 1 306 ? 26.136 -2.610 -14.987 1.00 69.44 306 ILE A O 1
ATOM 2377 N N . LEU A 1 307 ? 27.554 -4.310 -14.628 1.00 64.19 307 LEU A N 1
ATOM 2378 C CA . LEU A 1 307 ? 27.210 -4.495 -13.218 1.00 64.19 307 LEU A CA 1
ATOM 2379 C C . LEU A 1 307 ? 27.758 -3.364 -12.342 1.00 64.19 307 LEU A C 1
ATOM 2381 O O . LEU A 1 307 ? 27.033 -2.824 -11.507 1.00 64.19 307 LEU A O 1
ATOM 2385 N N . LEU A 1 308 ? 29.010 -2.967 -12.577 1.00 65.00 308 LEU A N 1
ATOM 2386 C CA . LEU A 1 308 ? 29.687 -1.895 -11.845 1.00 65.00 308 LEU A CA 1
ATOM 2387 C C . LEU A 1 308 ? 29.092 -0.506 -12.123 1.00 65.00 308 LEU A C 1
ATOM 2389 O O . LEU A 1 308 ? 29.185 0.373 -11.273 1.00 65.00 308 LEU A O 1
ATOM 2393 N N . VAL A 1 309 ? 28.447 -0.305 -13.276 1.00 65.44 309 VAL A N 1
ATOM 2394 C CA . VAL A 1 309 ? 27.875 0.995 -13.667 1.00 65.44 309 VAL A CA 1
ATOM 2395 C C . VAL A 1 309 ? 26.360 1.088 -13.461 1.00 65.44 309 VAL A C 1
ATOM 2397 O O . VAL A 1 309 ? 25.856 2.182 -13.214 1.00 65.44 309 VAL A O 1
ATOM 2400 N N . LEU A 1 310 ? 25.615 -0.022 -13.509 1.00 67.75 310 LEU A N 1
ATOM 2401 C CA . LEU A 1 310 ? 24.189 -0.012 -13.155 1.00 67.75 310 LEU A CA 1
ATOM 2402 C C . LEU A 1 310 ? 23.964 -0.297 -11.668 1.00 67.75 310 LEU A C 1
ATOM 2404 O O . LEU A 1 310 ? 23.328 0.497 -10.982 1.00 67.75 310 LEU A O 1
ATOM 2408 N N . PHE A 1 311 ? 24.467 -1.417 -11.148 1.00 68.62 311 PHE A N 1
ATOM 2409 C CA . PHE A 1 311 ? 24.047 -1.903 -9.831 1.00 68.62 311 PHE A CA 1
ATOM 2410 C C . PHE A 1 311 ? 24.767 -1.191 -8.680 1.00 68.62 311 PHE A C 1
ATOM 2412 O O . PHE A 1 311 ? 24.107 -0.856 -7.700 1.00 68.62 311 PHE A O 1
ATOM 2419 N N . TYR A 1 312 ? 26.059 -0.856 -8.814 1.00 67.00 312 TYR A N 1
ATOM 2420 C CA . TYR A 1 312 ? 26.772 -0.062 -7.794 1.00 67.00 312 TYR A CA 1
ATOM 2421 C C . TYR A 1 312 ? 26.106 1.318 -7.573 1.00 67.00 312 TYR A C 1
ATOM 2423 O O . TYR A 1 312 ? 25.820 1.659 -6.424 1.00 67.00 312 TYR A O 1
ATOM 2431 N N . PRO A 1 313 ? 25.744 2.093 -8.623 1.00 69.69 313 PRO A N 1
ATOM 2432 C CA . PRO A 1 313 ? 25.164 3.430 -8.441 1.00 69.69 313 PRO A CA 1
ATOM 2433 C C . PRO A 1 313 ? 23.668 3.483 -8.123 1.00 69.69 313 PRO A C 1
ATOM 2435 O O . PRO A 1 313 ? 23.201 4.472 -7.548 1.00 69.69 313 PRO A O 1
ATOM 2438 N N . ILE A 1 314 ? 22.891 2.462 -8.510 1.00 74.44 314 ILE A N 1
ATOM 2439 C CA . ILE A 1 314 ? 21.433 2.448 -8.298 1.00 74.44 314 ILE A CA 1
ATOM 2440 C C . ILE A 1 314 ? 21.082 2.601 -6.813 1.00 74.44 314 ILE A C 1
ATOM 2442 O O . ILE A 1 314 ? 20.092 3.269 -6.504 1.00 74.44 314 ILE A O 1
ATOM 2446 N N . ASN A 1 315 ? 21.909 2.080 -5.898 1.00 71.25 315 ASN A N 1
ATOM 2447 C CA . ASN A 1 315 ? 21.689 2.246 -4.463 1.00 71.25 315 ASN A CA 1
ATOM 2448 C C . ASN A 1 315 ? 21.711 3.730 -4.045 1.00 71.25 315 ASN A C 1
ATOM 2450 O O . ASN A 1 315 ? 20.705 4.260 -3.570 1.00 71.25 315 ASN A O 1
ATOM 2454 N N . SER A 1 316 ? 22.805 4.443 -4.334 1.00 80.44 316 SER A N 1
ATOM 2455 C CA . SER A 1 316 ? 22.974 5.868 -4.010 1.00 80.44 316 SER A CA 1
ATOM 2456 C C . SER A 1 316 ? 21.933 6.784 -4.677 1.00 80.44 316 SER A C 1
ATOM 2458 O O . SER A 1 316 ? 21.636 7.866 -4.166 1.00 80.44 316 SER A O 1
ATOM 2460 N N . CYS A 1 317 ? 21.329 6.346 -5.788 1.00 80.06 317 CYS A N 1
ATOM 2461 C CA . CYS A 1 317 ? 20.172 6.990 -6.416 1.00 80.06 317 CYS A CA 1
ATOM 2462 C C . CYS A 1 317 ? 18.843 6.689 -5.690 1.00 80.06 317 CYS A C 1
ATOM 2464 O O . CYS A 1 317 ? 18.026 7.591 -5.496 1.00 80.06 317 CYS A O 1
ATOM 2466 N N . ALA A 1 318 ? 18.594 5.439 -5.289 1.00 76.31 318 ALA A N 1
ATOM 2467 C CA . ALA A 1 318 ? 17.353 5.024 -4.630 1.00 76.31 318 ALA A CA 1
ATOM 2468 C C . ALA A 1 318 ? 17.256 5.518 -3.173 1.00 76.31 318 ALA A C 1
ATOM 2470 O O . ALA A 1 318 ? 16.172 5.887 -2.703 1.00 76.31 318 ALA A O 1
ATOM 2471 N N . ASN A 1 319 ? 18.390 5.569 -2.474 1.00 73.06 319 ASN A N 1
ATOM 2472 C CA . ASN A 1 319 ? 18.512 5.882 -1.052 1.00 73.06 319 ASN A CA 1
ATOM 2473 C C . ASN A 1 319 ? 17.755 7.158 -0.612 1.00 73.06 319 ASN A C 1
ATOM 2475 O O . ASN A 1 319 ? 16.874 7.052 0.257 1.00 73.06 319 ASN A O 1
ATOM 2479 N N . PRO A 1 320 ? 17.960 8.339 -1.243 1.00 77.81 320 PRO A N 1
ATOM 2480 C CA . PRO A 1 320 ? 17.196 9.556 -0.953 1.00 77.81 320 PRO A CA 1
ATOM 2481 C C . PRO A 1 320 ? 15.676 9.372 -0.953 1.00 77.81 320 PRO A C 1
ATOM 2483 O O . PRO A 1 320 ? 14.978 9.963 -0.126 1.00 77.81 320 PRO A O 1
ATOM 2486 N N . PHE A 1 321 ? 15.135 8.545 -1.848 1.00 72.00 321 PHE A N 1
ATOM 2487 C CA . PHE A 1 321 ? 13.696 8.299 -1.940 1.00 72.00 321 PHE A CA 1
ATOM 2488 C C . PHE A 1 321 ? 13.204 7.367 -0.830 1.00 72.00 321 PHE A C 1
ATOM 2490 O O . PHE A 1 321 ? 12.173 7.642 -0.204 1.00 72.00 321 PHE A O 1
ATOM 2497 N N . LEU A 1 322 ? 13.967 6.307 -0.551 1.00 66.88 322 LEU A N 1
ATOM 2498 C CA . LEU A 1 322 ? 13.613 5.245 0.389 1.00 66.88 322 LEU A CA 1
ATOM 2499 C C . LEU A 1 322 ? 13.617 5.714 1.855 1.00 66.88 322 LEU A C 1
ATOM 2501 O O . LEU A 1 322 ? 12.646 5.442 2.570 1.00 66.88 322 LEU A O 1
ATOM 2505 N N . TYR A 1 323 ? 14.645 6.450 2.307 1.00 64.31 323 TYR A N 1
ATOM 2506 C CA . TYR A 1 323 ? 14.736 6.896 3.710 1.00 64.31 323 TYR A CA 1
ATOM 2507 C C . TYR A 1 323 ? 14.294 8.346 3.963 1.00 64.31 323 TYR A C 1
ATOM 2509 O O . TYR A 1 323 ? 13.797 8.633 5.055 1.00 64.31 323 TYR A O 1
ATOM 2517 N N . ALA A 1 324 ? 14.434 9.265 2.998 1.00 65.06 324 ALA A N 1
ATOM 2518 C CA . ALA A 1 324 ? 14.171 10.693 3.211 1.00 65.06 324 ALA A CA 1
ATOM 2519 C C . ALA A 1 324 ? 12.894 11.189 2.513 1.00 65.06 324 ALA A C 1
ATOM 2521 O O . ALA A 1 324 ? 11.890 11.449 3.186 1.00 65.06 324 ALA A O 1
ATOM 2522 N N . ILE A 1 325 ? 12.914 11.325 1.184 1.00 65.62 325 ILE A N 1
ATOM 2523 C CA . ILE A 1 325 ? 11.975 12.139 0.391 1.00 65.62 325 ILE A CA 1
ATOM 2524 C C . ILE A 1 325 ? 10.513 11.695 0.557 1.00 65.62 325 ILE A C 1
ATOM 2526 O O . ILE A 1 325 ? 9.622 12.541 0.653 1.00 65.62 325 ILE A O 1
ATOM 2530 N N . PHE A 1 326 ? 10.224 10.395 0.685 1.00 63.66 326 PHE A N 1
ATOM 2531 C CA . PHE A 1 326 ? 8.845 9.925 0.892 1.00 63.66 326 PHE A CA 1
ATOM 2532 C C . PHE A 1 326 ? 8.332 10.047 2.344 1.00 63.66 326 PHE A C 1
ATOM 2534 O O . PHE A 1 326 ? 7.124 9.903 2.603 1.00 63.66 326 PHE A O 1
ATOM 2541 N N . THR A 1 327 ? 9.185 10.373 3.321 1.00 62.69 327 THR A N 1
ATOM 2542 C CA . THR A 1 327 ? 8.750 10.542 4.719 1.00 62.69 327 THR A CA 1
ATOM 2543 C C . THR A 1 327 ? 7.881 11.791 4.909 1.00 62.69 327 THR A C 1
ATOM 2545 O O . THR A 1 327 ? 7.944 12.762 4.153 1.00 62.69 327 THR A O 1
ATOM 2548 N N . LYS A 1 328 ? 7.018 11.785 5.935 1.00 59.09 328 LYS A N 1
ATOM 2549 C CA . LYS A 1 328 ? 6.240 12.981 6.312 1.00 59.09 328 LYS A CA 1
ATOM 2550 C C . LYS A 1 328 ? 7.114 14.054 6.984 1.00 59.09 328 LYS A C 1
ATOM 2552 O O . LYS A 1 328 ? 6.771 15.227 6.911 1.00 59.09 328 LYS A O 1
ATOM 2557 N N . ALA A 1 329 ? 8.222 13.658 7.620 1.00 59.53 329 ALA A N 1
ATOM 2558 C CA . ALA A 1 329 ? 9.131 14.564 8.322 1.00 59.53 329 ALA A CA 1
ATOM 2559 C C . ALA A 1 329 ? 10.060 15.319 7.359 1.00 59.53 329 ALA A C 1
ATOM 2561 O O . ALA A 1 329 ? 10.158 16.536 7.456 1.00 59.53 329 ALA A O 1
ATOM 2562 N N . PHE A 1 330 ? 10.667 14.632 6.386 1.00 64.75 330 PHE A N 1
ATOM 2563 C CA . PHE A 1 330 ? 11.536 15.289 5.410 1.00 64.75 330 PHE A CA 1
ATOM 2564 C C . PHE A 1 330 ? 10.765 16.308 4.572 1.00 64.75 330 PHE A C 1
ATOM 2566 O O . PHE A 1 330 ? 11.130 17.473 4.560 1.00 64.75 330 PHE A O 1
ATOM 2573 N N . ARG A 1 331 ? 9.619 15.924 3.985 1.00 67.25 331 ARG A N 1
ATOM 2574 C CA . ARG A 1 331 ? 8.765 16.846 3.205 1.00 67.25 331 ARG A CA 1
ATOM 2575 C C . ARG A 1 331 ? 8.300 18.067 4.005 1.00 67.25 331 ARG A C 1
ATOM 2577 O O . ARG A 1 331 ? 8.108 19.134 3.423 1.00 67.25 331 ARG A O 1
ATOM 2584 N N . LYS A 1 332 ? 8.164 17.927 5.330 1.00 65.44 332 LYS A N 1
ATOM 2585 C CA . LYS A 1 332 ? 7.936 19.037 6.263 1.00 65.44 332 LYS A CA 1
ATOM 2586 C C . LYS A 1 332 ? 9.117 20.011 6.278 1.00 65.44 332 LYS A C 1
ATOM 2588 O O . LYS A 1 332 ? 8.927 21.218 6.105 1.00 65.44 332 LYS A O 1
ATOM 2593 N N . ASP A 1 333 ? 10.321 19.489 6.459 1.00 63.66 333 ASP A N 1
ATOM 2594 C CA . ASP A 1 333 ? 11.534 20.294 6.556 1.00 63.66 333 ASP A CA 1
ATOM 2595 C C . ASP A 1 333 ? 11.915 20.890 5.178 1.00 63.66 333 ASP A C 1
ATOM 2597 O O . ASP A 1 333 ? 12.261 22.068 5.109 1.00 63.66 333 ASP A O 1
ATOM 2601 N N . THR A 1 334 ? 11.691 20.178 4.061 1.00 65.88 334 THR A N 1
ATOM 2602 C CA . THR A 1 334 ? 11.853 20.697 2.684 1.00 65.88 334 THR A CA 1
ATOM 2603 C C . THR A 1 334 ? 10.922 21.872 2.392 1.00 65.88 334 THR A C 1
ATOM 2605 O O . THR A 1 334 ? 11.373 22.906 1.902 1.00 65.88 334 THR A O 1
ATOM 2608 N N . CYS A 1 335 ? 9.628 21.764 2.728 1.00 60.41 335 CYS A N 1
ATOM 2609 C CA . CYS A 1 335 ? 8.697 22.888 2.577 1.00 60.41 335 CYS A CA 1
ATOM 2610 C C . CYS A 1 335 ? 9.146 24.093 3.417 1.00 60.41 335 CYS A C 1
ATOM 2612 O O . CYS A 1 335 ? 9.048 25.234 2.967 1.00 60.41 335 CYS A O 1
ATOM 2614 N N . THR A 1 336 ? 9.671 23.835 4.619 1.00 59.53 336 THR A N 1
ATOM 2615 C CA . THR A 1 336 ? 10.184 24.874 5.520 1.00 59.53 336 THR A CA 1
ATOM 2616 C C . THR A 1 336 ? 11.407 25.581 4.929 1.00 59.53 336 THR A C 1
ATOM 2618 O O . THR A 1 336 ? 11.442 26.812 4.940 1.00 59.53 336 THR A O 1
ATOM 2621 N N . LEU A 1 337 ? 12.352 24.844 4.333 1.00 60.28 337 LEU A N 1
ATOM 2622 C CA . LEU A 1 337 ? 13.502 25.412 3.621 1.00 60.28 337 LEU A CA 1
ATOM 2623 C C . LEU A 1 337 ? 13.064 26.286 2.436 1.00 60.28 337 LEU A C 1
ATOM 2625 O O . LEU A 1 337 ? 13.442 27.458 2.385 1.00 60.28 337 LEU A O 1
ATOM 2629 N N . LEU A 1 338 ? 12.210 25.768 1.546 1.00 59.62 338 LEU A N 1
ATOM 2630 C CA . LEU A 1 338 ? 11.741 26.490 0.352 1.00 59.62 338 LEU A CA 1
ATOM 2631 C C . LEU A 1 338 ? 11.131 27.861 0.697 1.00 59.62 338 LEU A C 1
ATOM 2633 O O . LEU A 1 338 ? 11.437 28.853 0.035 1.00 59.62 338 LEU A O 1
ATOM 2637 N N . SER A 1 339 ? 10.364 27.957 1.791 1.00 53.94 339 SER A N 1
ATOM 2638 C CA . SER A 1 339 ? 9.777 29.237 2.228 1.00 53.94 339 SER A CA 1
ATOM 2639 C C . SER A 1 339 ? 10.796 30.317 2.579 1.00 53.94 339 SER A C 1
ATOM 2641 O O . SER A 1 339 ? 10.517 31.504 2.401 1.00 53.94 339 SER A O 1
ATOM 2643 N N . SER A 1 340 ? 11.988 29.925 3.041 1.00 52.03 340 SER A N 1
ATOM 2644 C CA . SER A 1 340 ? 13.073 30.858 3.360 1.00 52.03 340 SER A CA 1
ATOM 2645 C C . SER A 1 340 ? 13.760 31.434 2.114 1.00 52.03 340 SER A C 1
ATOM 2647 O O . SER A 1 340 ? 14.500 32.412 2.228 1.00 52.03 340 SER A O 1
ATOM 2649 N N . MET A 1 341 ? 13.461 30.855 0.944 1.00 48.34 341 MET A N 1
ATOM 2650 C CA . MET A 1 341 ? 13.845 31.297 -0.401 1.00 48.34 341 MET A CA 1
ATOM 2651 C C . MET A 1 341 ? 12.665 31.939 -1.167 1.00 48.34 341 MET A C 1
ATOM 2653 O O . MET A 1 341 ? 12.759 32.163 -2.367 1.00 48.34 341 MET A O 1
ATOM 2657 N N . GLY A 1 342 ? 11.530 32.202 -0.505 1.00 46.03 342 GLY A N 1
ATOM 2658 C CA . GLY A 1 342 ? 10.352 32.854 -1.100 1.00 46.03 342 GLY A CA 1
ATOM 2659 C C . GLY A 1 342 ? 9.340 31.923 -1.786 1.00 46.03 342 GLY A C 1
ATOM 2660 O O . GLY A 1 342 ? 8.189 32.313 -1.962 1.00 46.03 342 GLY A O 1
ATOM 2661 N N . CYS A 1 343 ? 9.696 30.674 -2.097 1.00 45.06 343 CYS A N 1
ATOM 2662 C CA . CYS A 1 343 ? 8.779 29.710 -2.720 1.00 45.06 343 CYS A CA 1
ATOM 2663 C C . CYS A 1 343 ? 8.013 28.871 -1.677 1.00 45.06 343 CYS A C 1
ATOM 2665 O O . CYS A 1 343 ? 8.545 28.514 -0.634 1.00 45.06 343 CYS A O 1
ATOM 2667 N N . CYS A 1 344 ? 6.759 28.490 -1.950 1.00 41.59 344 CYS A N 1
ATOM 2668 C CA . CYS A 1 344 ? 5.954 27.615 -1.070 1.00 41.59 344 CYS A CA 1
ATOM 2669 C C . CYS A 1 344 ? 5.748 28.100 0.392 1.00 41.59 344 CYS A C 1
ATOM 2671 O O . CYS A 1 344 ? 5.552 27.277 1.291 1.00 41.59 344 CYS A O 1
ATOM 2673 N N . GLN A 1 345 ? 5.716 29.417 0.647 1.00 42.66 345 GLN A N 1
ATOM 2674 C CA . GLN A 1 345 ? 5.571 29.992 2.000 1.00 42.66 345 GLN A CA 1
ATOM 2675 C C . GLN A 1 345 ? 4.385 29.435 2.821 1.00 42.66 345 GLN A C 1
ATOM 2677 O O . GLN A 1 345 ? 4.547 29.149 4.008 1.00 42.66 345 GLN A O 1
ATOM 2682 N N . SER A 1 346 ? 3.232 29.186 2.188 1.00 39.94 346 SER A N 1
ATOM 2683 C CA . SER A 1 346 ? 2.049 28.573 2.826 1.00 39.94 346 SER A CA 1
ATOM 2684 C C . SER A 1 346 ? 2.355 27.228 3.512 1.00 39.94 346 SER A C 1
ATOM 2686 O O . SER A 1 346 ? 2.040 27.033 4.690 1.00 39.94 346 SER A O 1
ATOM 2688 N N . LYS A 1 347 ? 3.036 26.302 2.818 1.00 38.97 347 LYS A N 1
ATOM 2689 C CA . LYS A 1 347 ? 3.278 24.940 3.332 1.00 38.97 347 LYS A CA 1
ATOM 2690 C C . LYS A 1 347 ? 4.232 24.930 4.531 1.00 38.97 347 LYS A C 1
ATOM 2692 O O . LYS A 1 347 ? 4.073 24.105 5.426 1.00 38.97 347 LYS A O 1
ATOM 2697 N N . ALA A 1 348 ? 5.187 25.858 4.594 1.00 32.94 348 ALA A N 1
ATOM 2698 C CA . ALA A 1 348 ? 6.126 25.968 5.711 1.00 32.94 348 ALA A CA 1
ATOM 2699 C C . ALA A 1 348 ? 5.480 26.404 7.030 1.00 32.94 348 ALA A C 1
ATOM 2701 O O . ALA A 1 348 ? 5.800 25.856 8.088 1.00 32.94 348 ALA A O 1
ATOM 2702 N N . ASN A 1 349 ? 4.566 27.375 6.986 1.00 39.12 349 ASN A N 1
ATOM 2703 C CA . ASN A 1 349 ? 3.946 27.907 8.200 1.00 39.12 349 ASN A CA 1
ATOM 2704 C C . ASN A 1 349 ? 3.092 26.842 8.903 1.00 39.12 349 ASN A C 1
ATOM 2706 O O . ASN A 1 349 ? 3.203 26.676 10.120 1.00 39.12 349 ASN A O 1
ATOM 2710 N N . MET A 1 350 ? 2.365 26.018 8.135 1.00 41.16 350 MET A N 1
ATOM 2711 C CA . MET A 1 350 ? 1.659 24.834 8.647 1.00 41.16 350 MET A CA 1
ATOM 2712 C C . MET A 1 350 ? 2.587 23.874 9.415 1.00 41.16 350 MET A C 1
ATOM 2714 O O . MET A 1 350 ? 2.190 23.265 10.413 1.00 41.16 350 MET A O 1
ATOM 2718 N N . TYR A 1 351 ? 3.839 23.742 8.972 1.00 34.50 351 TYR A N 1
ATOM 2719 C CA . TYR A 1 351 ? 4.815 22.847 9.586 1.00 34.50 351 TYR A CA 1
ATOM 2720 C C . TYR A 1 351 ? 5.552 23.443 10.787 1.00 34.50 351 TYR A C 1
ATOM 2722 O O . TYR A 1 351 ? 5.841 22.686 11.721 1.00 34.50 351 TYR A O 1
ATOM 2730 N N . ARG A 1 352 ? 5.792 24.762 10.812 1.00 33.16 352 ARG A N 1
ATOM 2731 C CA . ARG A 1 352 ? 6.266 25.490 12.003 1.00 33.16 352 ARG A CA 1
ATOM 2732 C C . ARG A 1 352 ? 5.257 25.400 13.151 1.00 33.16 352 ARG A C 1
ATOM 2734 O O . ARG A 1 352 ? 5.646 25.038 14.261 1.00 33.16 352 ARG A O 1
ATOM 2741 N N . MET A 1 353 ? 3.971 25.626 12.866 1.00 33.94 353 MET A N 1
ATOM 2742 C CA . MET A 1 353 ? 2.880 25.580 13.852 1.00 33.94 353 MET A CA 1
ATOM 2743 C C . MET A 1 353 ? 2.845 24.239 14.611 1.00 33.94 353 MET A C 1
ATOM 2745 O O . MET A 1 353 ? 2.863 24.212 15.841 1.00 33.94 353 MET A O 1
ATOM 2749 N N . LYS A 1 354 ? 2.918 23.114 13.879 1.00 32.72 354 LYS A N 1
ATOM 2750 C CA . LYS A 1 354 ? 2.936 21.751 14.449 1.00 32.72 354 LYS A CA 1
ATOM 2751 C C . LYS A 1 354 ? 4.163 21.449 15.337 1.00 32.72 354 LYS A C 1
ATOM 2753 O O . LYS A 1 354 ? 4.098 20.505 16.115 1.00 32.72 354 LYS A O 1
ATOM 2758 N N . THR A 1 355 ? 5.271 22.199 15.251 1.00 27.92 355 THR A N 1
ATOM 2759 C CA . THR A 1 355 ? 6.424 22.013 16.165 1.00 27.92 355 THR A CA 1
ATOM 2760 C C . THR A 1 355 ? 6.199 22.711 17.509 1.00 27.92 355 THR A C 1
ATOM 2762 O O . THR A 1 355 ? 6.494 22.136 18.553 1.00 27.92 355 THR A O 1
ATOM 2765 N N . TYR A 1 356 ? 5.631 23.921 17.496 1.00 26.39 356 TYR A N 1
ATOM 2766 C CA . TYR A 1 356 ? 5.473 24.761 18.691 1.00 26.39 356 TYR A CA 1
ATOM 2767 C C . TYR A 1 356 ? 4.579 24.107 19.763 1.00 26.39 356 TYR A C 1
ATOM 2769 O O . TYR A 1 356 ? 4.904 24.122 20.949 1.00 26.39 356 TYR A O 1
ATOM 2777 N N . CYS A 1 357 ? 3.507 23.423 19.345 1.00 27.88 357 CYS A N 1
ATOM 2778 C CA . CYS A 1 357 ? 2.659 22.634 20.249 1.00 27.88 357 CYS A CA 1
ATOM 2779 C C . CYS A 1 357 ? 3.394 21.449 20.910 1.00 27.88 357 CYS A C 1
ATOM 2781 O O . CYS A 1 357 ? 3.024 21.052 22.014 1.00 27.88 357 CYS A O 1
ATOM 2783 N N . SER A 1 358 ? 4.425 20.895 20.260 1.00 27.33 358 SER A N 1
ATOM 2784 C CA . SER A 1 358 ? 5.159 19.712 20.735 1.00 27.33 358 SER A CA 1
ATOM 2785 C C . SER A 1 358 ? 6.311 20.046 21.689 1.00 27.33 358 SER A C 1
ATOM 2787 O O . SER A 1 358 ? 6.666 19.214 22.521 1.00 27.33 358 SER A O 1
ATOM 2789 N N . GLU A 1 359 ? 6.911 21.236 21.591 1.00 25.77 359 GLU A N 1
ATOM 2790 C CA . GLU A 1 359 ? 7.967 21.653 22.529 1.00 25.77 359 GLU A CA 1
ATOM 2791 C C . GLU A 1 359 ? 7.393 22.166 23.858 1.00 25.77 359 GLU A C 1
ATOM 2793 O O . GLU A 1 359 ? 8.001 21.953 24.908 1.00 25.77 359 GLU A O 1
ATOM 2798 N N . ASN A 1 360 ? 6.198 22.767 23.842 1.00 26.91 360 ASN A N 1
ATOM 2799 C CA . ASN A 1 360 ? 5.519 23.202 25.067 1.00 26.91 360 ASN A CA 1
ATOM 2800 C C . ASN A 1 360 ? 5.005 22.026 25.916 1.00 26.91 360 ASN A C 1
ATOM 2802 O O . ASN A 1 360 ? 5.008 22.132 27.138 1.00 26.91 360 ASN A O 1
ATOM 2806 N N . THR A 1 361 ? 4.642 20.887 25.312 1.00 28.75 361 THR A N 1
ATOM 2807 C CA . THR A 1 361 ? 4.355 19.652 26.069 1.00 28.75 361 THR A CA 1
ATOM 2808 C C . THR A 1 361 ? 5.625 19.084 26.705 1.00 28.75 361 THR A C 1
ATOM 2810 O O . THR A 1 361 ? 5.624 18.763 27.888 1.00 28.75 361 THR A O 1
ATOM 2813 N N . ALA A 1 362 ? 6.733 19.025 25.956 1.00 26.05 362 ALA A N 1
ATOM 2814 C CA . ALA A 1 362 ? 7.991 18.445 26.433 1.00 26.05 362 ALA A CA 1
ATOM 2815 C C . ALA A 1 362 ? 8.684 19.258 27.548 1.00 26.05 362 ALA A C 1
ATOM 2817 O O . ALA A 1 362 ? 9.341 18.678 28.409 1.00 26.05 362 ALA A O 1
ATOM 2818 N N . LYS A 1 363 ? 8.539 20.592 27.564 1.00 25.34 363 LYS A N 1
ATOM 2819 C CA . LYS A 1 363 ? 9.078 21.442 28.646 1.00 25.34 363 LYS A CA 1
ATOM 2820 C C . LYS A 1 363 ? 8.313 21.323 29.966 1.00 25.34 363 LYS A C 1
ATOM 2822 O O . LYS A 1 363 ? 8.868 21.655 31.007 1.00 25.34 363 LYS A O 1
ATOM 2827 N N . MET A 1 364 ? 7.064 20.859 29.937 1.00 29.02 364 MET A N 1
ATOM 2828 C CA . MET A 1 364 ? 6.205 20.775 31.124 1.00 29.02 364 MET A CA 1
ATOM 2829 C C . MET A 1 364 ? 6.438 19.492 31.946 1.00 29.02 364 MET A C 1
ATOM 2831 O O . MET A 1 364 ? 5.911 19.359 33.045 1.00 29.02 364 MET A O 1
ATOM 2835 N N . THR A 1 365 ? 7.258 18.565 31.435 1.00 28.84 365 THR A N 1
ATOM 2836 C CA . THR A 1 365 ? 7.591 17.273 32.062 1.00 28.84 365 THR A CA 1
ATOM 2837 C C . THR A 1 365 ? 9.030 17.186 32.595 1.00 28.84 365 THR A C 1
ATOM 2839 O O . THR A 1 365 ? 9.475 16.101 32.954 1.00 28.84 365 THR A O 1
ATOM 2842 N N . SER A 1 366 ? 9.784 18.293 32.648 1.00 27.42 366 SER A N 1
ATOM 2843 C CA . SER A 1 366 ? 11.196 18.296 33.082 1.00 27.42 366 SER A CA 1
ATOM 2844 C C . SER A 1 366 ? 11.537 19.429 34.064 1.00 27.42 366 SER A C 1
ATOM 2846 O O . SER A 1 366 ? 12.450 20.220 33.824 1.00 27.42 366 SER A O 1
ATOM 2848 N N . SER A 1 367 ? 10.801 19.516 35.175 1.00 24.45 367 SER A N 1
ATOM 2849 C CA . SER A 1 367 ? 11.122 20.414 36.297 1.00 24.45 367 SER A CA 1
ATOM 2850 C C . SER A 1 367 ? 10.642 19.834 37.635 1.00 24.45 367 SER A C 1
ATOM 2852 O O . SER A 1 367 ? 9.603 20.224 38.168 1.00 24.45 367 SER A O 1
ATOM 2854 N N . SER A 1 368 ? 11.388 18.872 38.178 1.00 25.83 368 SER A N 1
ATOM 2855 C CA . SER A 1 368 ? 11.140 18.308 39.507 1.00 25.83 368 SER A CA 1
ATOM 2856 C C . SER A 1 368 ? 11.618 19.253 40.617 1.00 25.83 368 SER A C 1
ATOM 2858 O O . SER A 1 368 ? 12.811 19.517 40.724 1.00 25.83 368 SER A O 1
ATOM 2860 N N . VAL A 1 369 ? 10.672 19.720 41.438 1.00 29.44 369 VAL A N 1
ATOM 2861 C CA . VAL A 1 369 ? 10.806 20.226 42.823 1.00 29.44 369 VAL A CA 1
ATOM 2862 C C . VAL A 1 369 ? 12.217 20.654 43.277 1.00 29.44 369 VAL A C 1
ATOM 2864 O O . VAL A 1 369 ? 12.994 19.849 43.787 1.00 29.44 369 VAL A O 1
ATOM 2867 N N . SER A 1 370 ? 12.482 21.962 43.253 1.00 23.58 370 SER A N 1
ATOM 2868 C CA . SER A 1 370 ? 13.524 22.610 44.064 1.00 23.58 370 SER A CA 1
ATOM 2869 C C . SER A 1 370 ? 12.872 23.504 45.126 1.00 23.58 370 SER A C 1
ATOM 2871 O O . SER A 1 370 ? 12.047 24.352 44.782 1.00 23.58 370 SER A O 1
ATOM 2873 N N . LYS A 1 371 ? 13.222 23.333 46.409 1.00 25.47 371 LYS A N 1
ATOM 2874 C CA . LYS A 1 371 ? 12.690 24.160 47.514 1.00 25.47 371 LYS A CA 1
ATOM 2875 C C . LYS A 1 371 ? 13.185 25.624 47.427 1.00 25.47 371 LYS A C 1
ATOM 2877 O O . LYS A 1 371 ? 14.293 25.845 46.939 1.00 25.47 371 LYS A O 1
ATOM 2882 N N . PRO A 1 372 ? 12.401 26.615 47.898 1.00 26.48 372 PRO A N 1
ATOM 2883 C CA . PRO A 1 372 ? 12.734 28.036 47.772 1.00 26.48 372 PRO A CA 1
ATOM 2884 C C . PRO A 1 372 ? 13.626 28.571 48.916 1.00 26.48 372 PRO A C 1
ATOM 2886 O O . PRO A 1 372 ? 13.517 28.092 50.046 1.00 26.48 372 PRO A O 1
ATOM 2889 N N . PRO A 1 373 ? 14.436 29.620 48.669 1.00 24.38 373 PRO A N 1
ATOM 2890 C CA . PRO A 1 373 ? 14.972 30.510 49.703 1.00 24.38 373 PRO A CA 1
ATOM 2891 C C . PRO A 1 373 ? 13.946 31.568 50.165 1.00 24.38 373 PRO A C 1
ATOM 2893 O O . PRO A 1 373 ? 12.916 31.781 49.530 1.00 24.38 373 PRO A O 1
ATOM 2896 N N . HIS A 1 374 ? 14.242 32.235 51.284 1.00 23.95 374 HIS A N 1
ATOM 2897 C CA . HIS A 1 374 ? 13.333 33.120 52.031 1.00 23.95 374 HIS A CA 1
ATOM 2898 C C . HIS A 1 374 ? 13.310 34.599 51.569 1.00 23.95 374 HIS A C 1
ATOM 2900 O O . HIS A 1 374 ? 14.211 35.054 50.869 1.00 23.95 374 HIS A O 1
ATOM 2906 N N . THR A 1 375 ? 12.364 35.365 52.151 1.00 24.42 375 THR A N 1
ATOM 2907 C CA . THR A 1 375 ? 12.346 36.844 52.358 1.00 24.42 375 THR A CA 1
ATOM 2908 C C . THR A 1 375 ? 12.177 37.765 51.127 1.00 24.42 375 THR A C 1
ATOM 2910 O O . THR A 1 375 ? 12.807 37.551 50.103 1.00 24.42 375 THR A O 1
ATOM 2913 N N . ALA A 1 376 ? 11.375 38.847 51.165 1.00 24.02 376 ALA A N 1
ATOM 2914 C CA . ALA A 1 376 ? 10.433 39.334 52.194 1.00 24.02 376 ALA A CA 1
ATOM 2915 C C . ALA A 1 376 ? 9.316 40.246 51.610 1.00 24.02 376 ALA A C 1
ATOM 2917 O O . ALA A 1 376 ? 9.498 40.841 50.554 1.00 24.02 376 ALA A O 1
ATOM 2918 N N . MET A 1 377 ? 8.184 40.325 52.337 1.00 21.28 377 MET A N 1
ATOM 2919 C CA . MET A 1 377 ? 7.400 41.519 52.770 1.00 21.28 377 MET A CA 1
ATOM 2920 C C . MET A 1 377 ? 7.699 42.868 52.057 1.00 21.28 377 MET A C 1
ATOM 2922 O O . MET A 1 377 ? 8.864 43.212 51.896 1.00 21.28 377 MET A O 1
ATOM 2926 N N . TRP A 1 378 ? 6.750 43.712 51.616 1.00 23.27 378 TRP A N 1
ATOM 2927 C CA . TRP A 1 378 ? 5.609 44.408 52.278 1.00 23.27 378 TRP A CA 1
ATOM 2928 C C . TRP A 1 378 ? 4.655 44.973 51.171 1.00 23.27 378 TRP A C 1
ATOM 2930 O O . TRP A 1 378 ? 5.138 45.160 50.059 1.00 23.27 378 TRP A O 1
ATOM 2940 N N . LEU A 1 379 ? 3.368 45.359 51.312 1.00 20.95 379 LEU A N 1
ATOM 2941 C CA . LEU A 1 379 ? 2.256 45.168 52.279 1.00 20.95 379 LEU A CA 1
ATOM 2942 C C . LEU A 1 379 ? 0.911 45.540 51.566 1.00 20.95 379 LEU A C 1
ATOM 2944 O O . LEU A 1 379 ? 0.935 46.318 50.616 1.00 20.95 379 LEU A O 1
ATOM 2948 N N . SER A 1 380 ? -0.244 45.163 52.142 1.00 21.92 380 SER A N 1
ATOM 2949 C CA . SER A 1 380 ? -1.598 45.765 51.957 1.00 21.92 380 SER A CA 1
ATOM 2950 C C . SER A 1 380 ? -2.325 45.531 50.603 1.00 21.92 380 SER A C 1
ATOM 2952 O O . SER A 1 380 ? -1.679 45.315 49.588 1.00 21.92 380 SER A O 1
ATOM 2954 N N . ASN A 1 381 ? -3.668 45.508 50.502 1.00 23.77 381 ASN A N 1
ATOM 2955 C CA . ASN A 1 381 ? -4.726 45.859 51.469 1.00 23.77 381 ASN A CA 1
ATOM 2956 C C . ASN A 1 381 ? -5.911 44.852 51.507 1.00 23.77 381 ASN A C 1
ATOM 2958 O O . ASN A 1 381 ? -6.127 44.086 50.573 1.00 23.77 381 ASN A O 1
ATOM 2962 N N . TYR A 1 382 ? -6.663 44.886 52.613 1.00 19.97 382 TYR A N 1
ATOM 2963 C CA . TYR A 1 382 ? -7.891 44.116 52.942 1.00 19.97 382 TYR A CA 1
ATOM 2964 C C . TYR A 1 382 ? -9.173 44.886 52.455 1.00 19.97 382 TYR A C 1
ATOM 2966 O O . TYR A 1 382 ? -8.963 45.965 51.893 1.00 19.97 382 TYR A O 1
ATOM 2974 N N . PRO A 1 383 ? -10.465 44.445 52.616 1.00 32.00 383 PRO A N 1
ATOM 2975 C CA . PRO A 1 383 ? -10.990 43.609 53.715 1.00 32.00 383 PRO A CA 1
ATOM 2976 C C . PRO A 1 383 ? -12.122 42.561 53.484 1.00 32.00 383 PRO A C 1
ATOM 2978 O O . PRO A 1 383 ? -13.101 42.813 52.797 1.00 32.00 383 PRO A O 1
ATOM 2981 N N . HIS A 1 384 ? -12.032 41.477 54.281 1.00 23.78 384 HIS A N 1
ATOM 2982 C CA . HIS A 1 384 ? -13.110 40.731 54.988 1.00 23.78 384 HIS A CA 1
ATOM 2983 C C . HIS A 1 384 ? -14.239 40.012 54.185 1.00 23.78 384 HIS A C 1
ATOM 2985 O O . HIS A 1 384 ? -14.466 40.289 53.020 1.00 23.78 384 HIS A O 1
ATOM 2991 N N . GLN A 1 385 ? -14.932 38.987 54.725 1.00 23.98 385 GLN A N 1
ATOM 2992 C CA . GLN A 1 385 ? -15.184 38.654 56.143 1.00 23.98 385 GLN A CA 1
ATOM 2993 C C . GLN A 1 385 ? -15.269 37.135 56.467 1.00 23.98 385 GLN A C 1
ATOM 2995 O O . GLN A 1 385 ? -15.872 36.386 55.714 1.00 23.98 385 GLN A O 1
ATOM 3000 N N . LYS A 1 386 ? -14.655 36.756 57.612 1.00 24.39 386 LYS A N 1
ATOM 3001 C CA . LYS A 1 386 ? -14.853 35.631 58.585 1.00 24.39 386 LYS A CA 1
ATOM 3002 C C . LYS A 1 386 ? -15.788 34.442 58.242 1.00 24.39 386 LYS A C 1
ATOM 3004 O O . LYS A 1 386 ? -16.838 34.647 57.658 1.00 24.39 386 LYS A O 1
ATOM 3009 N N . CYS A 1 387 ? -15.579 33.203 58.719 1.00 21.67 387 CYS A N 1
ATOM 3010 C CA . CYS A 1 387 ? -14.667 32.566 59.717 1.00 21.67 387 CYS A CA 1
ATOM 3011 C C . CYS A 1 387 ? -14.662 31.017 59.439 1.00 21.67 387 CYS A C 1
ATOM 3013 O O . CYS A 1 387 ? -15.188 30.650 58.394 1.00 21.67 387 CYS A O 1
ATOM 3015 N N . GLN A 1 388 ? -14.176 30.006 60.194 1.00 24.91 388 GLN A N 1
ATOM 3016 C CA . GLN A 1 388 ? -13.477 29.713 61.485 1.00 24.91 388 GLN A CA 1
ATOM 3017 C C . GLN A 1 388 ? -12.933 28.241 61.365 1.00 24.91 388 GLN A C 1
ATOM 3019 O O . GLN A 1 388 ? -13.208 27.626 60.339 1.00 24.91 388 GLN A O 1
ATOM 3024 N N . LEU A 1 389 ? -12.229 27.526 62.266 1.00 23.62 389 LEU A N 1
ATOM 3025 C CA . LEU A 1 389 ? -11.561 27.682 63.583 1.00 23.62 389 LEU A CA 1
ATOM 3026 C C . LEU A 1 389 ? -10.470 26.560 63.596 1.00 23.62 389 LEU A C 1
ATOM 3028 O O . LEU A 1 389 ? -10.838 25.401 63.448 1.00 23.62 389 LEU A O 1
ATOM 3032 N N . GLN A 1 390 ? -9.168 26.825 63.441 1.00 24.48 390 GLN A N 1
ATOM 3033 C CA . GLN A 1 390 ? -8.144 27.240 64.427 1.00 24.48 390 GLN A CA 1
ATOM 3034 C C . GLN A 1 390 ? -7.455 26.086 65.203 1.00 24.48 390 GLN A C 1
ATOM 3036 O O . GLN A 1 390 ? -8.109 25.201 65.744 1.00 24.48 390 GLN A O 1
ATOM 3041 N N . ASP A 1 391 ? -6.117 26.136 65.231 1.00 24.16 391 ASP A N 1
ATOM 3042 C CA . ASP A 1 391 ? -5.156 25.152 65.769 1.00 24.16 391 ASP A CA 1
ATOM 3043 C C . ASP A 1 391 ? -4.933 25.238 67.299 1.00 24.16 391 ASP A C 1
ATOM 3045 O O . ASP A 1 391 ? -5.513 26.104 67.951 1.00 24.16 391 ASP A O 1
ATOM 3049 N N . LEU A 1 392 ? -4.039 24.387 67.850 1.00 24.28 392 LEU A N 1
ATOM 3050 C CA . LEU A 1 392 ? -2.862 24.703 68.717 1.00 24.28 392 LEU A CA 1
ATOM 3051 C C . LEU A 1 392 ? -2.301 23.401 69.397 1.00 24.28 392 LEU A C 1
ATOM 3053 O O . LEU A 1 392 ? -3.018 22.409 69.451 1.00 24.28 392 LEU A O 1
ATOM 3057 N N . ILE A 1 393 ? -1.121 23.331 70.058 1.00 23.69 393 ILE A N 1
ATOM 3058 C CA . ILE A 1 393 ? 0.289 23.664 69.693 1.00 23.69 393 ILE A CA 1
ATOM 3059 C C . ILE A 1 393 ? 1.268 23.239 70.834 1.00 23.69 393 ILE A C 1
ATOM 3061 O O . ILE A 1 393 ? 0.932 23.453 71.992 1.00 23.69 393 ILE A O 1
ATOM 3065 N N . LEU A 1 394 ? 2.484 22.749 70.499 1.00 24.39 394 LEU A N 1
ATOM 3066 C CA . LEU A 1 394 ? 3.734 22.636 71.326 1.00 24.39 394 LEU A CA 1
ATOM 3067 C C . LEU A 1 394 ? 3.677 21.876 72.699 1.00 24.39 394 LEU A C 1
ATOM 3069 O O . LEU A 1 394 ? 2.607 21.558 73.190 1.00 24.39 394 LEU A O 1
ATOM 3073 N N . SER A 1 395 ? 4.775 21.454 73.367 1.00 22.97 395 SER A N 1
ATOM 3074 C CA . SER A 1 395 ? 6.051 22.160 73.642 1.00 22.97 395 SER A CA 1
ATOM 3075 C C . SER A 1 395 ? 7.187 21.276 74.248 1.00 22.97 395 SER A C 1
ATOM 3077 O O . SER A 1 395 ? 6.870 20.369 75.003 1.00 22.97 395 SER A O 1
ATOM 3079 N N . LEU A 1 396 ? 8.472 21.624 73.980 1.00 23.28 396 LEU A N 1
ATOM 3080 C CA . LEU A 1 396 ? 9.640 21.796 74.916 1.00 23.28 396 LEU A CA 1
ATOM 3081 C C . LEU A 1 396 ? 10.048 20.698 75.970 1.00 23.28 396 LEU A C 1
ATOM 3083 O O . LEU A 1 396 ? 9.176 20.134 76.608 1.00 23.28 396 LEU A O 1
ATOM 3087 N N . THR A 1 397 ? 11.321 20.405 76.365 1.00 25.44 397 THR A N 1
ATOM 3088 C CA . THR A 1 397 ? 12.733 20.659 75.894 1.00 25.44 397 THR A CA 1
ATOM 3089 C C . THR A 1 397 ? 13.786 19.808 76.689 1.00 25.44 397 THR A C 1
ATOM 3091 O O . THR A 1 397 ? 13.381 19.029 77.542 1.00 25.44 397 THR A O 1
ATOM 3094 N N . VAL A 1 398 ? 15.112 20.072 76.504 1.00 25.81 398 VAL A N 1
ATOM 3095 C CA . VAL A 1 398 ? 16.336 19.616 77.261 1.00 25.81 398 VAL A CA 1
ATOM 3096 C C . VAL A 1 398 ? 16.964 18.311 76.710 1.00 25.81 398 VAL A C 1
ATOM 3098 O O . VAL A 1 398 ? 16.214 17.411 76.368 1.00 25.81 398 VAL A O 1
ATOM 3101 N N . GLY A 1 399 ? 18.289 18.086 76.549 1.00 27.08 399 GLY A N 1
ATOM 3102 C CA . GLY A 1 399 ? 19.572 18.824 76.754 1.00 27.08 399 GLY A CA 1
ATOM 3103 C C . GLY A 1 399 ? 20.783 17.867 76.485 1.00 27.08 399 GLY A C 1
ATOM 3104 O O . GLY A 1 399 ? 20.521 16.708 76.189 1.00 27.08 399 GLY A O 1
ATOM 3105 N N . LEU A 1 400 ? 22.102 18.158 76.571 1.00 25.39 400 LEU A N 1
ATOM 3106 C CA . LEU A 1 400 ? 22.967 19.365 76.665 1.00 25.39 400 LEU A CA 1
ATOM 3107 C C . LEU A 1 400 ? 24.476 18.957 76.467 1.00 25.39 400 LEU A C 1
ATOM 3109 O O . LEU A 1 400 ? 24.863 17.925 77.000 1.00 25.39 400 LEU A O 1
ATOM 3113 N N . TYR A 1 401 ? 25.333 19.806 75.843 1.00 23.02 401 TYR A N 1
ATOM 3114 C CA . TYR A 1 401 ? 26.842 19.773 75.823 1.00 23.02 401 TYR A CA 1
ATOM 3115 C C . TYR A 1 401 ? 27.574 18.551 75.165 1.00 23.02 401 TYR A C 1
ATOM 3117 O O . TYR A 1 401 ? 26.989 17.487 75.051 1.00 23.02 401 TYR A O 1
ATOM 3125 N N . VAL A 1 402 ? 28.871 18.553 74.756 1.00 27.41 402 VAL A N 1
ATOM 3126 C CA . VAL A 1 402 ? 29.811 19.525 74.101 1.00 27.41 402 VAL A CA 1
ATOM 3127 C C . VAL A 1 402 ? 31.134 18.793 73.716 1.00 27.41 402 VAL A C 1
ATOM 3129 O O . VAL A 1 402 ? 31.601 18.029 74.553 1.00 27.41 402 VAL A O 1
ATOM 3132 N N . ALA A 1 403 ? 31.772 19.049 72.542 1.00 26.45 403 ALA A N 1
ATOM 3133 C CA . ALA A 1 403 ? 33.259 19.133 72.343 1.00 26.45 403 ALA A CA 1
ATOM 3134 C C . ALA A 1 403 ? 33.802 19.193 70.870 1.00 26.45 403 ALA A C 1
ATOM 3136 O O . ALA A 1 403 ? 33.653 18.259 70.096 1.00 26.45 403 ALA A O 1
ATOM 3137 N N . ARG A 1 404 ? 34.571 20.263 70.575 1.00 25.66 404 ARG A N 1
ATOM 3138 C CA . ARG A 1 404 ? 35.812 20.399 69.743 1.00 25.66 404 ARG A CA 1
ATOM 3139 C C . ARG A 1 404 ? 35.974 19.956 68.250 1.00 25.66 404 ARG A C 1
ATOM 3141 O O . ARG A 1 404 ? 36.396 18.850 67.958 1.00 25.66 404 ARG A O 1
ATOM 3148 N N . GLN A 1 405 ? 35.977 20.988 67.382 1.00 25.66 405 GLN A N 1
ATOM 3149 C CA . GLN A 1 405 ? 37.132 21.571 66.624 1.00 25.66 405 GLN A CA 1
ATOM 3150 C C . GLN A 1 405 ? 37.788 20.948 65.345 1.00 25.66 405 GLN A C 1
ATOM 3152 O O . GLN A 1 405 ? 38.544 19.990 65.430 1.00 25.66 405 GLN A O 1
ATOM 3157 N N . ARG A 1 406 ? 37.742 21.780 64.273 1.00 26.58 406 ARG A N 1
ATOM 3158 C CA . ARG A 1 406 ? 38.821 22.269 63.352 1.00 26.58 406 ARG A CA 1
ATOM 3159 C C . ARG A 1 406 ? 39.138 21.636 61.970 1.00 26.58 406 ARG A C 1
ATOM 3161 O O . ARG A 1 406 ? 39.673 20.545 61.872 1.00 26.58 406 ARG A O 1
ATOM 3168 N N . ASP A 1 407 ? 38.935 22.486 60.950 1.00 26.41 407 ASP A N 1
ATOM 3169 C CA . ASP A 1 407 ? 39.875 23.028 59.933 1.00 26.41 407 ASP A CA 1
ATOM 3170 C C . ASP A 1 407 ? 40.833 22.108 59.127 1.00 26.41 407 ASP A C 1
ATOM 3172 O O . ASP A 1 407 ? 41.712 21.466 59.694 1.00 26.41 407 ASP A O 1
ATOM 3176 N N . GLY A 1 408 ? 40.810 22.213 57.781 1.00 24.83 408 GLY A N 1
ATOM 3177 C CA . GLY A 1 408 ? 41.943 21.814 56.916 1.00 24.83 408 GLY A CA 1
ATOM 3178 C C . GLY A 1 408 ? 41.635 21.523 55.431 1.00 24.83 408 GLY A C 1
ATOM 3179 O O . GLY A 1 408 ? 40.770 20.717 55.113 1.00 24.83 408 GLY A O 1
ATOM 3180 N N . THR A 1 409 ? 42.396 22.132 54.511 1.00 26.19 409 THR A N 1
ATOM 3181 C CA . THR A 1 409 ? 42.530 21.784 53.066 1.00 26.19 409 THR A CA 1
ATOM 3182 C C . THR A 1 409 ? 44.011 22.012 52.656 1.00 26.19 409 THR A C 1
ATOM 3184 O O . THR A 1 409 ? 44.693 22.654 53.461 1.00 26.19 409 THR A O 1
ATOM 3187 N N . PRO A 1 410 ? 44.550 21.613 51.469 1.00 48.59 410 PRO A N 1
ATOM 3188 C CA . PRO A 1 410 ? 43.967 20.862 50.336 1.00 48.59 410 PRO A CA 1
ATOM 3189 C C . PRO A 1 410 ? 44.881 19.762 49.681 1.00 48.59 410 PRO A C 1
ATOM 3191 O O . PRO A 1 410 ? 46.075 19.678 49.945 1.00 48.59 410 PRO A O 1
ATOM 3194 N N . SER A 1 411 ? 44.346 19.079 48.648 1.00 24.75 411 SER A N 1
ATOM 3195 C CA . SER A 1 411 ? 45.018 18.661 47.376 1.00 24.75 411 SER A CA 1
ATOM 3196 C C . SER A 1 411 ? 45.895 17.381 47.220 1.00 24.75 411 SER A C 1
ATOM 3198 O O . SER A 1 411 ? 46.632 16.989 48.111 1.00 24.75 411 SER A O 1
ATOM 3200 N N . TRP A 1 412 ? 45.838 16.846 45.978 1.00 24.42 412 TRP A N 1
ATOM 3201 C CA . TRP A 1 412 ? 46.710 15.884 45.246 1.00 24.42 412 TRP A CA 1
ATOM 3202 C C . TRP A 1 412 ? 46.778 14.377 45.615 1.00 24.42 412 TRP A C 1
ATOM 3204 O O . TRP A 1 412 ? 47.192 14.013 46.705 1.00 24.42 412 TRP A O 1
ATOM 3214 N N . GLY A 1 413 ? 46.584 13.510 44.596 1.00 24.16 413 GLY A N 1
ATOM 3215 C CA . GLY A 1 413 ? 47.514 12.386 44.328 1.00 24.16 413 GLY A CA 1
ATOM 3216 C C . GLY A 1 413 ? 47.029 10.916 44.366 1.00 24.16 413 GLY A C 1
ATOM 3217 O O . GLY A 1 413 ? 47.246 10.255 45.367 1.00 24.16 413 GLY A O 1
ATOM 3218 N N . LEU A 1 414 ? 46.572 10.390 43.214 1.00 24.38 414 LEU A N 1
ATOM 3219 C CA . LEU A 1 414 ? 46.611 8.973 42.751 1.00 24.38 414 LEU A CA 1
ATOM 3220 C C . LEU A 1 414 ? 45.919 7.818 43.545 1.00 24.38 414 LEU A C 1
ATOM 3222 O O . LEU A 1 414 ? 45.588 7.896 44.720 1.00 24.38 414 LEU A O 1
ATOM 3226 N N . GLU A 1 415 ? 45.688 6.728 42.799 1.00 28.11 415 GLU A N 1
ATOM 3227 C CA . GLU A 1 415 ? 45.229 5.369 43.177 1.00 28.11 415 GLU A CA 1
ATOM 3228 C C . GLU A 1 415 ? 46.354 4.510 43.841 1.00 28.11 415 GLU A C 1
ATOM 3230 O O . GLU A 1 415 ? 47.500 4.967 43.797 1.00 28.11 415 GLU A O 1
ATOM 3235 N N . PRO A 1 416 ? 46.121 3.281 44.404 1.00 36.34 416 PRO A N 1
ATOM 3236 C CA . PRO A 1 416 ? 44.996 2.357 44.137 1.00 36.34 416 PRO A CA 1
ATOM 3237 C C . PRO A 1 416 ? 44.365 1.551 45.315 1.00 36.34 416 PRO A C 1
ATOM 3239 O O . PRO A 1 416 ? 44.896 1.436 46.413 1.00 36.34 416 PRO A O 1
ATOM 3242 N N . THR A 1 417 ? 43.219 0.926 45.002 1.00 33.34 417 THR A N 1
ATOM 3243 C CA . THR A 1 417 ? 42.608 -0.325 45.538 1.00 33.34 417 THR A CA 1
ATOM 3244 C C . THR A 1 417 ? 42.922 -0.856 46.957 1.00 33.34 417 THR A C 1
ATOM 3246 O O . THR A 1 417 ? 43.987 -1.432 47.176 1.00 33.34 417 THR A O 1
ATOM 3249 N N . ALA A 1 418 ? 41.887 -0.947 47.816 1.00 28.12 418 ALA A N 1
ATOM 3250 C CA . ALA A 1 418 ? 41.643 -2.106 48.703 1.00 28.12 418 ALA A CA 1
ATOM 3251 C C . ALA A 1 418 ? 40.172 -2.208 49.199 1.00 28.12 418 ALA A C 1
ATOM 3253 O O . ALA A 1 418 ? 39.451 -1.219 49.285 1.00 28.12 418 ALA A O 1
ATOM 3254 N N . VAL A 1 419 ? 39.745 -3.437 49.514 1.00 44.53 419 VAL A N 1
ATOM 3255 C CA . VAL A 1 419 ? 38.380 -3.916 49.851 1.00 44.53 419 VAL A CA 1
ATOM 3256 C C . VAL A 1 419 ? 37.829 -3.449 51.221 1.00 44.53 419 VAL A C 1
ATOM 3258 O O . VAL A 1 419 ? 38.570 -3.496 52.201 1.00 44.53 419 VAL A O 1
ATOM 3261 N N . PRO A 1 420 ? 36.509 -3.172 51.355 1.00 33.72 420 PRO A N 1
ATOM 3262 C CA . PRO A 1 420 ? 35.767 -3.244 52.623 1.00 33.72 420 PRO A CA 1
ATOM 3263 C C . PRO A 1 420 ? 34.900 -4.524 52.762 1.00 33.72 420 PRO A C 1
ATOM 3265 O O . PRO A 1 420 ? 34.462 -5.114 51.775 1.00 33.72 420 PRO A O 1
ATOM 3268 N N . GLY A 1 421 ? 34.664 -4.967 54.006 1.00 29.48 421 GLY A N 1
ATOM 3269 C CA . GLY A 1 421 ? 34.052 -6.266 54.348 1.00 29.48 421 GLY A CA 1
ATOM 3270 C C . GLY A 1 421 ? 32.517 -6.316 54.499 1.00 29.48 421 GLY A C 1
ATOM 3271 O O . GLY A 1 421 ? 31.800 -5.368 54.197 1.00 29.48 421 GLY A O 1
ATOM 3272 N N . ARG A 1 422 ? 32.016 -7.474 54.965 1.00 30.58 422 ARG A N 1
ATOM 3273 C CA . ARG A 1 422 ? 30.584 -7.848 55.020 1.00 30.58 422 ARG A CA 1
ATOM 3274 C C . ARG A 1 422 ? 29.777 -7.162 56.137 1.00 30.58 422 ARG A C 1
ATOM 3276 O O . ARG A 1 422 ? 30.275 -6.955 57.237 1.00 30.58 422 ARG A O 1
ATOM 3283 N N . VAL A 1 423 ? 28.478 -7.001 55.874 1.00 31.33 423 VAL A N 1
ATOM 3284 C CA . VAL A 1 423 ? 27.385 -6.809 56.852 1.00 31.33 423 VAL A CA 1
ATOM 3285 C C . VAL A 1 423 ? 26.644 -8.160 57.009 1.00 31.33 423 VAL A C 1
ATOM 3287 O O . VAL A 1 423 ? 26.582 -8.904 56.025 1.00 31.33 423 VAL A O 1
ATOM 3290 N N . PRO A 1 424 ? 26.144 -8.554 58.200 1.00 35.97 424 PRO A N 1
ATOM 3291 C CA . PRO A 1 424 ? 25.603 -9.902 58.423 1.00 35.97 424 PRO A CA 1
ATOM 3292 C C . PRO A 1 424 ? 24.197 -10.127 57.839 1.00 35.97 424 PRO A C 1
ATOM 3294 O O . PRO A 1 424 ? 23.328 -9.263 57.915 1.00 35.97 424 PRO A O 1
ATOM 3297 N N . SER A 1 425 ? 23.962 -11.335 57.321 1.00 34.75 425 SER A N 1
ATOM 3298 C CA . SER A 1 425 ? 22.667 -11.815 56.822 1.00 34.75 425 SER A CA 1
ATOM 3299 C C . SER A 1 425 ? 21.804 -12.431 57.928 1.00 34.75 425 SER A C 1
ATOM 3301 O O . SER A 1 425 ? 22.301 -13.208 58.744 1.00 34.75 425 SER A O 1
ATOM 3303 N N . VAL A 1 426 ? 20.496 -12.160 57.914 1.00 42.53 426 VAL A N 1
ATOM 3304 C CA . VAL A 1 426 ? 19.528 -12.792 58.829 1.00 42.53 426 VAL A CA 1
ATOM 3305 C C . VAL A 1 426 ? 19.265 -14.242 58.405 1.00 42.53 426 VAL A C 1
ATOM 3307 O O . VAL A 1 426 ? 18.912 -14.501 57.256 1.00 42.53 426 VAL A O 1
ATOM 3310 N N . HIS A 1 427 ? 19.382 -15.187 59.340 1.00 45.53 427 HIS A N 1
ATOM 3311 C CA . HIS A 1 427 ? 18.996 -16.586 59.137 1.00 45.53 427 HIS A CA 1
ATOM 3312 C C . HIS A 1 427 ? 17.728 -16.928 59.935 1.00 45.53 427 HIS A C 1
ATOM 3314 O O . HIS A 1 427 ? 17.694 -16.771 61.154 1.00 45.53 427 HIS A O 1
ATOM 3320 N N . LEU A 1 428 ? 16.703 -17.425 59.237 1.00 57.00 428 LEU A N 1
ATOM 3321 C CA . LEU A 1 428 ? 15.568 -18.148 59.825 1.00 57.00 428 LEU A CA 1
ATOM 3322 C C . LEU A 1 428 ? 15.990 -19.584 60.166 1.00 57.00 428 LEU A C 1
ATOM 3324 O O . LEU A 1 428 ? 16.780 -20.179 59.427 1.00 57.00 428 LEU A O 1
ATOM 3328 N N . SER A 1 429 ? 15.464 -20.154 61.252 1.00 55.59 429 SER A N 1
ATOM 3329 C CA . SER A 1 429 ? 15.815 -21.519 61.654 1.00 55.59 429 SER A CA 1
ATOM 3330 C C . SER A 1 429 ? 15.102 -22.578 60.806 1.00 55.59 429 SER A C 1
ATOM 3332 O O . SER A 1 429 ? 14.019 -22.375 60.248 1.00 55.59 429 SER A O 1
ATOM 3334 N N . GLN A 1 430 ? 15.713 -23.759 60.728 1.00 55.53 430 GLN A N 1
ATOM 3335 C CA . GLN A 1 430 ? 15.246 -24.838 59.857 1.00 55.53 430 GLN A CA 1
ATOM 3336 C C . GLN A 1 430 ? 13.930 -25.486 60.337 1.00 55.53 430 GLN A C 1
ATOM 3338 O O . GLN A 1 430 ? 13.245 -26.121 59.536 1.00 55.53 430 GLN A O 1
ATOM 3343 N N . GLU A 1 431 ? 13.537 -25.278 61.600 1.00 55.16 431 GLU A N 1
ATOM 3344 C CA . GLU A 1 431 ? 12.230 -25.678 62.144 1.00 55.16 431 GLU A CA 1
ATOM 3345 C C . GLU A 1 431 ? 11.111 -24.681 61.812 1.00 55.16 431 GLU A C 1
ATOM 3347 O O . GLU A 1 431 ? 10.005 -25.087 61.455 1.00 55.16 431 GLU A O 1
ATOM 3352 N N . GLU A 1 432 ? 11.378 -23.372 61.883 1.00 58.44 432 GLU A N 1
ATOM 3353 C CA . GLU A 1 432 ? 10.407 -22.334 61.497 1.00 58.44 432 GLU A CA 1
ATOM 3354 C C . GLU A 1 432 ? 10.005 -22.507 60.024 1.00 58.44 432 GLU A C 1
ATOM 3356 O O . GLU A 1 432 ? 8.820 -22.540 59.688 1.00 58.44 432 GLU A O 1
ATOM 3361 N N . ILE A 1 433 ? 10.992 -22.782 59.167 1.00 60.59 433 ILE A N 1
ATOM 3362 C CA . ILE A 1 433 ? 10.839 -23.083 57.735 1.00 60.59 433 ILE A CA 1
ATOM 3363 C C . ILE A 1 433 ? 10.026 -24.382 57.469 1.00 60.59 433 ILE A C 1
ATOM 3365 O O . ILE A 1 433 ? 9.582 -24.625 56.341 1.00 60.59 433 ILE A O 1
ATOM 3369 N N . GLN A 1 434 ? 9.778 -25.234 58.474 1.00 60.16 434 GLN A N 1
ATOM 3370 C CA . GLN A 1 434 ? 8.850 -26.376 58.370 1.00 60.16 434 GLN A CA 1
ATOM 3371 C C . GLN A 1 434 ? 7.409 -26.052 58.799 1.00 60.16 434 GLN A C 1
ATOM 3373 O O . GLN A 1 434 ? 6.487 -26.746 58.366 1.00 60.16 434 GLN A O 1
ATOM 3378 N N . ARG A 1 435 ? 7.195 -25.008 59.610 1.00 66.12 435 ARG A N 1
ATOM 3379 C CA . ARG A 1 435 ? 5.860 -24.597 60.090 1.00 66.12 435 ARG A CA 1
ATOM 3380 C C . ARG A 1 435 ? 5.127 -23.665 59.115 1.00 66.12 435 ARG A C 1
ATOM 3382 O O . ARG A 1 435 ? 3.900 -23.620 59.133 1.00 66.12 435 ARG A O 1
ATOM 3389 N N . LEU A 1 436 ? 5.855 -22.963 58.244 1.00 70.06 436 LEU A N 1
ATOM 3390 C CA . LEU A 1 436 ? 5.295 -22.077 57.216 1.00 70.06 436 LEU A CA 1
ATOM 3391 C C . LEU A 1 436 ? 4.436 -22.835 56.183 1.00 70.06 436 LEU A C 1
ATOM 3393 O O . LEU A 1 436 ? 4.914 -23.752 55.514 1.00 70.06 436 LEU A O 1
ATOM 3397 N N . ARG A 1 437 ? 3.173 -22.416 56.023 1.00 75.12 437 ARG A N 1
ATOM 3398 C CA . ARG A 1 437 ? 2.224 -22.882 54.992 1.00 75.12 437 ARG A CA 1
ATOM 3399 C C . ARG A 1 437 ? 1.307 -21.734 54.562 1.00 75.12 437 ARG A C 1
ATOM 3401 O O . ARG A 1 437 ? 0.950 -20.895 55.389 1.00 75.12 437 ARG A O 1
ATOM 3408 N N . PHE A 1 438 ? 0.891 -21.716 53.296 1.00 81.44 438 PHE A N 1
ATOM 3409 C CA . PHE A 1 438 ? -0.173 -20.816 52.836 1.00 81.44 438 PHE A CA 1
ATOM 3410 C C . PHE A 1 438 ? -1.515 -21.161 53.500 1.00 81.44 438 PHE A C 1
ATOM 3412 O O . PHE A 1 438 ? -1.783 -22.322 53.820 1.00 81.44 438 PHE A O 1
ATOM 3419 N N . LYS A 1 439 ? -2.382 -20.156 53.678 1.00 78.75 439 LYS A N 1
ATOM 3420 C CA . LYS A 1 439 ? -3.793 -20.386 54.025 1.00 78.75 439 LYS A CA 1
ATOM 3421 C C . LYS A 1 439 ? -4.520 -21.094 52.862 1.00 78.75 439 LYS A C 1
ATOM 3423 O O . LYS A 1 439 ? -4.092 -20.941 51.715 1.00 78.75 439 LYS A O 1
ATOM 3428 N N . PRO A 1 440 ? -5.611 -21.843 53.124 1.00 73.94 440 PRO A N 1
ATOM 3429 C CA . PRO A 1 440 ? -6.404 -22.479 52.072 1.00 73.94 440 PRO A CA 1
ATOM 3430 C C . PRO A 1 440 ? -6.872 -21.480 51.007 1.00 73.94 440 PRO A C 1
ATOM 3432 O O . PRO A 1 440 ? -7.304 -20.375 51.330 1.00 73.94 440 PRO A O 1
ATOM 3435 N N . THR A 1 441 ? -6.780 -21.886 49.743 1.00 74.69 441 THR A N 1
ATOM 3436 C CA . THR A 1 441 ? -7.179 -21.100 48.570 1.00 74.69 441 THR A CA 1
ATOM 3437 C C . THR A 1 441 ? -8.585 -21.491 48.089 1.00 74.69 441 THR A C 1
ATOM 3439 O O . THR A 1 441 ? -9.155 -22.481 48.544 1.00 74.69 441 THR A O 1
ATOM 3442 N N . VAL A 1 442 ? -9.164 -20.714 47.163 1.00 73.81 442 VAL A N 1
ATOM 3443 C CA . VAL A 1 442 ? -10.571 -20.845 46.707 1.00 73.81 442 VAL A CA 1
ATOM 3444 C C . VAL A 1 442 ? -10.858 -22.156 45.940 1.00 73.81 442 VAL A C 1
ATOM 3446 O O . VAL A 1 442 ? -12.014 -22.528 45.757 1.00 73.81 442 VAL A O 1
ATOM 3449 N N . GLY A 1 443 ? -9.828 -22.896 45.519 1.00 78.38 443 GLY A N 1
ATOM 3450 C CA . GLY A 1 443 ? -9.957 -24.220 44.898 1.00 78.38 443 GLY A CA 1
ATOM 3451 C C . GLY A 1 443 ? -10.382 -24.179 43.429 1.00 78.38 443 GLY A C 1
ATOM 3452 O O . GLY A 1 443 ? -9.588 -24.531 42.560 1.00 78.38 443 GLY A O 1
ATOM 3453 N N . THR A 1 444 ? -11.602 -23.730 43.123 1.00 81.69 444 THR A N 1
ATOM 3454 C CA . THR A 1 444 ? -12.089 -23.615 41.736 1.00 81.69 444 THR A CA 1
ATOM 3455 C C . THR A 1 444 ? -12.924 -22.354 41.534 1.00 81.69 444 THR A C 1
ATOM 3457 O O . THR A 1 444 ? -13.895 -22.119 42.247 1.00 81.69 444 THR A O 1
ATOM 3460 N N . ILE A 1 445 ? -12.553 -21.551 40.537 1.00 80.38 445 ILE A N 1
ATOM 3461 C CA . ILE A 1 445 ? -13.207 -20.296 40.161 1.00 80.38 445 ILE A CA 1
ATOM 3462 C C . ILE A 1 445 ? -13.818 -20.483 38.773 1.00 80.38 445 ILE A C 1
ATOM 3464 O O . ILE A 1 445 ? -13.099 -20.621 37.785 1.00 80.38 445 ILE A O 1
ATOM 3468 N N . ARG A 1 446 ? -15.152 -20.479 38.703 1.00 77.94 446 ARG A N 1
ATOM 3469 C CA . ARG A 1 446 ? -15.913 -20.480 37.446 1.00 77.94 446 ARG A CA 1
ATOM 3470 C C . ARG A 1 446 ? -16.240 -19.051 37.048 1.00 77.94 446 ARG A C 1
ATOM 3472 O O . ARG A 1 446 ? -16.858 -18.329 37.825 1.00 77.94 446 ARG A O 1
ATOM 3479 N N . CYS A 1 447 ? -15.848 -18.659 35.845 1.00 75.06 447 CYS A N 1
ATOM 3480 C CA . CYS A 1 447 ? -16.032 -17.309 35.321 1.00 75.06 447 CYS A CA 1
ATOM 3481 C C . CYS A 1 447 ? -16.492 -17.338 33.857 1.00 75.06 447 CYS A C 1
ATOM 3483 O O . CYS A 1 447 ? -16.365 -18.350 33.169 1.00 75.06 447 CYS A O 1
ATOM 3485 N N . SER A 1 448 ? -17.069 -16.236 33.383 1.00 74.12 448 SER A N 1
ATOM 3486 C CA . SER A 1 448 ? -17.504 -16.080 31.992 1.00 74.12 448 SER A CA 1
ATOM 3487 C C . SER A 1 448 ? -16.417 -15.408 31.162 1.00 74.12 448 SER A C 1
ATOM 3489 O O . SER A 1 448 ? -15.816 -14.437 31.615 1.00 74.12 448 SER A O 1
ATOM 3491 N N . GLU A 1 449 ? -16.208 -15.855 29.926 1.00 69.56 449 GLU A N 1
ATOM 3492 C CA . GLU A 1 449 ? -15.285 -15.183 29.002 1.00 69.56 449 GLU A CA 1
ATOM 3493 C C . GLU A 1 449 ? -15.599 -13.674 28.887 1.00 69.56 449 GLU A C 1
ATOM 3495 O O . GLU A 1 449 ? -16.725 -13.276 28.590 1.00 69.56 449 GLU A O 1
ATOM 3500 N N . GLY A 1 450 ? -14.602 -12.835 29.177 1.00 63.12 450 GLY A N 1
ATOM 3501 C CA . GLY A 1 450 ? -14.708 -11.378 29.245 1.00 63.12 450 GLY A CA 1
ATOM 3502 C C . GLY A 1 450 ? -14.902 -10.773 30.644 1.00 63.12 450 GLY A C 1
ATOM 3503 O O . GLY A 1 450 ? -14.808 -9.552 30.750 1.00 63.12 450 GLY A O 1
ATOM 3504 N N . SER A 1 451 ? -15.126 -11.560 31.708 1.00 64.31 451 SER A N 1
ATOM 3505 C CA . SER A 1 451 ? -15.172 -11.043 33.092 1.00 64.31 451 SER A CA 1
ATOM 3506 C C . SER A 1 451 ? -13.778 -10.803 33.675 1.00 64.31 451 SER A C 1
ATOM 3508 O O . SER A 1 451 ? -12.844 -11.542 33.370 1.00 64.31 451 SER A O 1
ATOM 3510 N N . ASP A 1 452 ? -13.649 -9.846 34.585 1.00 74.56 452 ASP A N 1
ATOM 3511 C CA . ASP A 1 452 ? -12.429 -9.651 35.370 1.00 74.56 452 ASP A CA 1
ATOM 3512 C C . ASP A 1 452 ? -12.488 -10.566 36.609 1.00 74.56 452 ASP A C 1
ATOM 3514 O O . ASP A 1 452 ? -13.552 -10.723 37.214 1.00 74.56 452 ASP A O 1
ATOM 3518 N N . ILE A 1 453 ? -11.374 -11.209 36.979 1.00 78.44 453 ILE A N 1
ATOM 3519 C CA . ILE A 1 453 ? -11.296 -12.068 38.173 1.00 78.44 453 ILE A CA 1
ATOM 3520 C C . ILE A 1 453 ? -10.178 -11.629 39.115 1.00 78.44 453 ILE A C 1
ATOM 3522 O O . ILE A 1 453 ? -9.098 -11.215 38.686 1.00 78.44 453 ILE A O 1
ATOM 3526 N N . THR A 1 454 ? -10.428 -11.767 40.417 1.00 80.00 454 THR A N 1
ATOM 3527 C CA . THR A 1 454 ? -9.448 -11.510 41.477 1.00 80.00 454 THR A CA 1
ATOM 3528 C C . THR A 1 454 ? -9.389 -12.680 42.451 1.00 80.00 454 THR A C 1
ATOM 3530 O O . THR A 1 454 ? -10.408 -13.263 42.817 1.00 80.00 454 THR A O 1
ATOM 3533 N N . PHE A 1 455 ? -8.177 -13.061 42.847 1.00 82.69 455 PHE A N 1
ATOM 3534 C CA . PHE A 1 455 ? -7.927 -14.139 43.804 1.00 82.69 455 PHE A CA 1
ATOM 3535 C C . PHE A 1 455 ? -6.600 -13.900 44.527 1.00 82.69 455 PHE A C 1
ATOM 3537 O O . PHE A 1 455 ? -5.729 -13.188 44.029 1.00 82.69 455 PHE A O 1
ATOM 3544 N N . ASN A 1 456 ? -6.456 -14.433 45.741 1.00 82.62 456 ASN A N 1
ATOM 3545 C CA . ASN A 1 456 ? -5.335 -14.098 46.614 1.00 82.62 456 ASN A CA 1
ATOM 3546 C C . ASN A 1 456 ? -4.694 -15.321 47.279 1.00 82.62 456 ASN A C 1
ATOM 3548 O O . ASN A 1 456 ? -5.268 -16.407 47.347 1.00 82.62 456 ASN A O 1
ATOM 3552 N N . CYS A 1 457 ? -3.478 -15.103 47.771 1.00 84.06 457 CYS A N 1
ATOM 3553 C CA . CYS A 1 457 ? -2.720 -16.027 48.599 1.00 84.06 457 CYS A CA 1
ATOM 3554 C C . CYS A 1 457 ? -2.184 -15.275 49.811 1.00 84.06 457 CYS A C 1
ATOM 3556 O O . CYS A 1 457 ? -1.670 -14.163 49.677 1.00 84.06 457 CYS A O 1
ATOM 3558 N N . SER A 1 458 ? -2.260 -15.891 50.990 1.00 80.69 458 SER A N 1
ATOM 3559 C CA . SER A 1 458 ? -1.677 -15.330 52.210 1.00 80.69 458 SER A CA 1
ATOM 3560 C C . SER A 1 458 ? -0.921 -16.371 53.025 1.00 80.69 458 SER A C 1
ATOM 3562 O O . SER A 1 458 ? -1.295 -17.546 53.070 1.00 80.69 458 SER A O 1
ATOM 3564 N N . ILE A 1 459 ? 0.151 -15.924 53.672 1.00 81.19 459 ILE A N 1
ATOM 3565 C CA . ILE A 1 459 ? 1.036 -16.725 54.519 1.00 81.19 459 ILE A CA 1
ATOM 3566 C C . ILE A 1 459 ? 1.456 -15.884 55.729 1.00 81.19 459 ILE A C 1
ATOM 3568 O O . ILE A 1 459 ? 1.654 -14.677 55.609 1.00 81.19 459 ILE A O 1
ATOM 3572 N N . ASN A 1 460 ? 1.542 -16.495 56.910 1.00 73.81 460 ASN A N 1
ATOM 3573 C CA . ASN A 1 460 ? 2.011 -15.808 58.114 1.00 73.81 460 ASN A CA 1
ATOM 3574 C C . ASN A 1 460 ? 3.524 -16.023 58.263 1.00 73.81 460 ASN A C 1
ATOM 3576 O O . ASN A 1 460 ? 3.970 -17.168 58.253 1.00 73.81 460 ASN A O 1
ATOM 3580 N N . LEU A 1 461 ? 4.284 -14.933 58.375 1.00 67.69 461 LEU A N 1
ATOM 3581 C CA . LEU A 1 461 ? 5.747 -14.909 58.490 1.00 67.69 461 LEU A CA 1
ATOM 3582 C C . LEU A 1 461 ? 6.235 -14.269 59.804 1.00 67.69 461 LEU A C 1
ATOM 3584 O O . LEU A 1 461 ? 7.435 -14.273 60.071 1.00 67.69 461 LEU A O 1
ATOM 3588 N N . GLY A 1 462 ? 5.326 -13.747 60.633 1.00 60.62 462 GLY A N 1
ATOM 3589 C CA . GLY A 1 462 ? 5.669 -13.074 61.884 1.00 60.62 462 GLY A CA 1
ATOM 3590 C C . GLY A 1 462 ? 6.421 -11.749 61.700 1.00 60.62 462 GLY A C 1
ATOM 3591 O O . GLY A 1 462 ? 6.486 -11.173 60.613 1.00 60.62 462 GLY A O 1
ATOM 3592 N N . ASP A 1 463 ? 6.994 -11.258 62.796 1.00 53.12 463 ASP A N 1
ATOM 3593 C CA . ASP A 1 463 ? 7.466 -9.873 62.963 1.00 53.12 463 ASP A CA 1
ATOM 3594 C C . ASP A 1 463 ? 8.850 -9.577 62.332 1.00 53.12 463 ASP A C 1
ATOM 3596 O O . ASP A 1 463 ? 9.655 -8.815 62.861 1.00 53.12 463 ASP A O 1
ATOM 3600 N N . LYS A 1 464 ? 9.186 -10.252 61.221 1.00 53.66 464 LYS A N 1
ATOM 3601 C CA . LYS A 1 464 ? 10.492 -10.145 60.525 1.00 53.66 464 LYS A CA 1
ATOM 3602 C C . LYS A 1 464 ? 10.394 -10.135 58.988 1.00 53.66 464 LYS A C 1
ATOM 3604 O O . LYS A 1 464 ? 11.394 -10.308 58.296 1.00 53.66 464 LYS A O 1
ATOM 3609 N N . GLY A 1 465 ? 9.198 -9.949 58.428 1.00 52.72 465 GLY A N 1
ATOM 3610 C CA . GLY A 1 465 ? 8.909 -10.131 56.996 1.00 52.72 465 GLY A CA 1
ATOM 3611 C C . GLY A 1 465 ? 9.250 -8.963 56.056 1.00 52.72 465 GLY A C 1
ATOM 3612 O O . GLY A 1 465 ? 8.456 -8.692 55.161 1.00 52.72 465 GLY A O 1
ATOM 3613 N N . GLN A 1 466 ? 10.365 -8.243 56.237 1.00 50.88 466 GLN A N 1
ATOM 3614 C CA . GLN A 1 466 ? 10.568 -6.942 55.565 1.00 50.88 466 GLN A CA 1
ATOM 3615 C C . GLN A 1 466 ? 11.098 -6.992 54.109 1.00 50.88 466 GLN A C 1
ATOM 3617 O O . GLN A 1 466 ? 11.030 -5.976 53.424 1.00 50.88 466 GLN A O 1
ATOM 3622 N N . GLU A 1 467 ? 11.562 -8.147 53.606 1.00 53.16 467 GLU A N 1
ATOM 3623 C CA . GLU A 1 467 ? 12.088 -8.305 52.224 1.00 53.16 467 GLU A CA 1
ATOM 3624 C C . GLU A 1 467 ? 11.538 -9.532 51.450 1.00 53.16 467 GLU A C 1
ATOM 3626 O O . GLU A 1 467 ? 12.024 -9.860 50.367 1.00 53.16 467 GLU A O 1
ATOM 3631 N N . LEU A 1 468 ? 10.522 -10.237 51.966 1.00 64.50 468 LEU A N 1
ATOM 3632 C CA . LEU A 1 468 ? 9.973 -11.444 51.320 1.00 64.50 468 LEU A CA 1
ATOM 3633 C C . LEU A 1 468 ? 8.787 -11.132 50.390 1.00 64.50 468 LEU A C 1
ATOM 3635 O O . LEU A 1 468 ? 7.930 -10.313 50.712 1.00 64.50 468 LEU A O 1
ATOM 3639 N N . SER A 1 469 ? 8.704 -11.832 49.252 1.00 66.56 469 SER A N 1
ATOM 3640 C CA . SER A 1 469 ? 7.636 -11.669 48.252 1.00 66.56 469 SER A CA 1
ATOM 3641 C C . SER A 1 469 ? 7.094 -13.012 47.742 1.00 66.56 469 SER A C 1
ATOM 3643 O O . SER A 1 469 ? 7.809 -14.011 47.697 1.00 66.56 469 SER A O 1
ATOM 3645 N N . ILE A 1 470 ? 5.804 -13.042 47.387 1.00 77.25 470 ILE A N 1
ATOM 3646 C CA . ILE A 1 470 ? 5.107 -14.224 46.851 1.00 77.25 470 ILE A CA 1
ATOM 3647 C C . ILE A 1 470 ? 5.049 -14.114 45.325 1.00 77.25 470 ILE A C 1
ATOM 3649 O O . ILE A 1 470 ? 4.523 -13.128 44.804 1.00 77.25 470 ILE A O 1
ATOM 3653 N N . LEU A 1 471 ? 5.520 -15.148 44.629 1.00 80.75 471 LEU A N 1
ATOM 3654 C CA . LEU A 1 471 ? 5.453 -15.273 43.174 1.00 80.75 471 LEU A CA 1
ATOM 3655 C C . LEU A 1 471 ? 4.230 -16.101 42.757 1.00 80.75 471 LEU A C 1
ATOM 3657 O O . LEU A 1 471 ? 3.833 -17.036 43.457 1.00 80.75 471 LEU A O 1
ATOM 3661 N N . TRP A 1 472 ? 3.650 -15.772 41.604 1.00 83.81 472 TRP A N 1
ATOM 3662 C CA . TRP A 1 472 ? 2.515 -16.491 41.022 1.00 83.81 472 TRP A CA 1
ATOM 3663 C C . TRP A 1 472 ? 2.966 -17.379 39.869 1.00 83.81 472 TRP A C 1
ATOM 3665 O O . TRP A 1 472 ? 3.774 -16.967 39.041 1.00 83.81 472 TRP A O 1
ATOM 3675 N N . PHE A 1 473 ? 2.407 -18.582 39.802 1.00 81.94 473 PHE A N 1
ATOM 3676 C CA . PHE A 1 473 ? 2.665 -19.576 38.769 1.00 81.94 473 PHE A CA 1
ATOM 3677 C C . PHE A 1 473 ? 1.350 -20.052 38.142 1.00 81.94 473 PHE A C 1
ATOM 3679 O O . PHE A 1 473 ? 0.336 -20.158 38.832 1.00 81.94 473 PHE A O 1
ATOM 3686 N N . LYS A 1 474 ? 1.379 -20.373 36.848 1.00 82.19 474 LYS A N 1
ATOM 3687 C CA . LYS A 1 474 ? 0.325 -21.095 36.118 1.00 82.19 474 LYS A CA 1
ATOM 3688 C C . LYS A 1 474 ? 0.995 -22.079 35.172 1.00 82.19 474 LYS A C 1
ATOM 3690 O O . LYS A 1 474 ? 1.964 -21.704 34.514 1.00 82.19 474 LYS A O 1
ATOM 3695 N N . ASP A 1 475 ? 0.502 -23.313 35.101 1.00 78.88 475 ASP A N 1
ATOM 3696 C CA . ASP A 1 475 ? 1.050 -24.349 34.209 1.00 78.88 475 ASP A CA 1
ATOM 3697 C C . ASP A 1 475 ? 2.592 -24.488 34.342 1.00 78.88 475 ASP A C 1
ATOM 3699 O O . ASP A 1 475 ? 3.328 -24.518 33.354 1.00 78.88 475 ASP A O 1
ATOM 3703 N N . GLU A 1 476 ? 3.083 -24.489 35.590 1.00 74.44 476 GLU A N 1
ATOM 3704 C CA . GLU A 1 476 ? 4.507 -24.489 35.987 1.00 74.44 476 GLU A CA 1
ATOM 3705 C C . GLU A 1 476 ? 5.362 -23.280 35.538 1.00 74.44 476 GLU A C 1
ATOM 3707 O O . GLU A 1 476 ? 6.576 -23.260 35.749 1.00 74.44 476 GLU A O 1
ATOM 3712 N N . ARG A 1 477 ? 4.759 -22.217 34.989 1.00 76.94 477 ARG A N 1
ATOM 3713 C CA . ARG A 1 477 ? 5.455 -20.982 34.582 1.00 76.94 477 ARG A CA 1
ATOM 3714 C C . ARG A 1 477 ? 5.140 -19.805 35.497 1.00 76.94 477 ARG A C 1
ATOM 3716 O O . ARG A 1 477 ? 3.987 -19.592 35.859 1.00 76.94 477 ARG A O 1
ATOM 3723 N N . GLU A 1 478 ? 6.159 -19.014 35.817 1.00 78.88 478 GLU A N 1
ATOM 3724 C CA . GLU A 1 478 ? 6.027 -17.779 36.598 1.00 78.88 478 GLU A CA 1
ATOM 3725 C C . GLU A 1 478 ? 5.289 -16.686 35.800 1.00 78.88 478 GLU A C 1
ATOM 3727 O O . GLU A 1 478 ? 5.601 -16.442 34.632 1.00 78.88 478 GLU A O 1
ATOM 3732 N N . ILE A 1 479 ? 4.328 -16.004 36.433 1.00 77.44 479 ILE A N 1
ATOM 3733 C CA . ILE A 1 479 ? 3.590 -14.869 35.865 1.00 77.44 479 ILE A CA 1
ATOM 3734 C C . ILE A 1 479 ? 4.027 -13.577 36.558 1.00 77.44 479 ILE A C 1
ATOM 3736 O O . ILE A 1 479 ? 3.745 -13.353 37.734 1.00 77.44 479 ILE A O 1
ATOM 3740 N N . SER A 1 480 ? 4.645 -12.685 35.785 1.00 55.81 480 SER A N 1
ATOM 3741 C CA . SER A 1 480 ? 5.171 -11.386 36.230 1.00 55.81 480 SER A CA 1
ATOM 3742 C C . SER A 1 480 ? 4.367 -10.175 35.724 1.00 55.81 480 SER A C 1
ATOM 3744 O O . SER A 1 480 ? 4.819 -9.035 35.824 1.00 55.81 480 SER A O 1
ATOM 3746 N N . VAL A 1 481 ? 3.160 -10.397 35.186 1.00 44.34 481 VAL A N 1
ATOM 3747 C CA . VAL A 1 481 ? 2.279 -9.354 34.628 1.00 44.34 481 VAL A CA 1
ATOM 3748 C C . VAL A 1 481 ? 0.997 -9.241 35.457 1.00 44.34 481 VAL A C 1
ATOM 3750 O O . VAL A 1 481 ? 0.312 -10.233 35.673 1.00 44.34 481 VAL A O 1
ATOM 3753 N N . GLY A 1 482 ? 0.645 -8.021 35.880 1.00 46.56 482 GLY A N 1
ATOM 3754 C CA . GLY A 1 482 ? -0.639 -7.710 36.534 1.00 46.56 482 GLY A CA 1
ATOM 3755 C C . GLY A 1 482 ? -0.655 -7.772 38.068 1.00 46.56 482 GLY A C 1
ATOM 3756 O O . GLY A 1 482 ? -1.641 -7.364 38.678 1.00 46.56 482 GLY A O 1
ATOM 3757 N N . THR A 1 483 ? 0.429 -8.210 38.710 1.00 39.75 483 THR A N 1
ATOM 3758 C CA . THR A 1 483 ? 0.548 -8.306 40.173 1.00 39.75 483 THR A CA 1
ATOM 3759 C C . THR A 1 483 ? 0.587 -6.934 40.859 1.00 39.75 483 THR A C 1
ATOM 3761 O O . THR A 1 483 ? 1.639 -6.314 41.020 1.00 39.75 483 THR A O 1
ATOM 3764 N N . GLN A 1 484 ? -0.567 -6.463 41.342 1.00 40.19 484 GLN A N 1
ATOM 3765 C CA . GLN A 1 484 ? -0.609 -5.428 42.378 1.00 40.19 484 GLN A CA 1
ATOM 3766 C C . GLN A 1 484 ? -0.287 -6.057 43.739 1.00 40.19 484 GLN A C 1
ATOM 3768 O O . GLN A 1 484 ? -1.177 -6.422 44.505 1.00 40.19 484 GLN A O 1
ATOM 3773 N N . THR A 1 485 ? 1.005 -6.177 44.049 1.00 37.66 485 THR A N 1
ATOM 3774 C CA . THR A 1 485 ? 1.491 -6.641 45.358 1.00 37.66 485 THR A CA 1
ATOM 3775 C C . THR A 1 485 ? 1.330 -5.538 46.414 1.00 37.66 485 THR A C 1
ATOM 3777 O O . THR A 1 485 ? 2.297 -4.907 46.844 1.00 37.66 485 THR A O 1
ATOM 3780 N N . THR A 1 486 ? 0.090 -5.254 46.817 1.00 37.72 486 THR A N 1
ATOM 3781 C CA . THR A 1 486 ? -0.238 -4.286 47.873 1.00 37.72 486 THR A CA 1
ATOM 3782 C C . THR A 1 486 ? 0.114 -4.840 49.256 1.00 37.72 486 THR A C 1
ATOM 3784 O O . THR A 1 486 ? -0.663 -5.549 49.895 1.00 37.72 486 THR A O 1
ATOM 3787 N N . MET A 1 487 ? 1.312 -4.485 49.725 1.00 37.06 487 MET A N 1
ATOM 3788 C CA . MET A 1 487 ? 1.857 -4.825 51.045 1.00 37.06 487 MET A CA 1
ATOM 3789 C C . MET A 1 487 ? 1.054 -4.188 52.196 1.00 37.06 487 MET A C 1
ATOM 3791 O O . MET A 1 487 ? 1.421 -3.138 52.719 1.00 37.06 487 MET A O 1
ATOM 3795 N N . TYR A 1 488 ? -0.020 -4.846 52.637 1.00 42.06 488 TYR A N 1
ATOM 3796 C CA . TYR A 1 488 ? -0.735 -4.500 53.871 1.00 42.06 488 TYR A CA 1
ATOM 3797 C C . TYR A 1 488 ? -0.102 -5.177 55.094 1.00 42.06 488 TYR A C 1
ATOM 3799 O O . TYR A 1 488 ? -0.649 -6.125 55.657 1.00 42.06 488 TYR A O 1
ATOM 3807 N N . ALA A 1 489 ? 1.051 -4.665 55.530 1.00 41.81 489 ALA A N 1
ATOM 3808 C CA . ALA A 1 489 ? 1.716 -5.083 56.766 1.00 41.81 489 ALA A CA 1
ATOM 3809 C C . ALA A 1 489 ? 1.013 -4.511 58.021 1.00 41.81 489 ALA A C 1
ATOM 3811 O O . ALA A 1 489 ? 1.583 -3.715 58.762 1.00 41.81 489 ALA A O 1
ATOM 3812 N N . HIS A 1 490 ? -0.245 -4.897 58.252 1.00 43.41 490 HIS A N 1
ATOM 3813 C CA . HIS A 1 490 ? -1.026 -4.462 59.416 1.00 43.41 490 HIS A CA 1
ATOM 3814 C C . HIS A 1 490 ? -0.737 -5.362 60.630 1.00 43.41 490 HIS A C 1
ATOM 3816 O O . HIS A 1 490 ? -1.379 -6.397 60.804 1.00 43.41 490 HIS A O 1
ATOM 3822 N N . GLU A 1 491 ? 0.266 -4.981 61.431 1.00 46.44 491 GLU A N 1
ATOM 3823 C CA . GLU A 1 491 ? 0.492 -5.353 62.851 1.00 46.44 491 GLU A CA 1
ATOM 3824 C C . GLU A 1 491 ? 0.529 -6.859 63.222 1.00 46.44 491 GLU A C 1
ATOM 3826 O O . GLU A 1 491 ? 0.589 -7.210 64.396 1.00 46.44 491 GLU A O 1
ATOM 3831 N N . THR A 1 492 ? 0.498 -7.774 62.245 1.00 50.03 492 THR A N 1
ATOM 3832 C CA . THR A 1 492 ? 0.218 -9.211 62.472 1.00 50.03 492 THR A CA 1
ATOM 3833 C C . THR A 1 492 ? 1.115 -10.177 61.686 1.00 50.03 492 THR A C 1
ATOM 3835 O O . THR A 1 492 ? 0.902 -11.389 61.732 1.00 50.03 492 THR A O 1
ATOM 3838 N N . GLY A 1 493 ? 2.119 -9.676 60.956 1.00 58.81 493 GLY A N 1
ATOM 3839 C CA . GLY A 1 493 ? 3.112 -10.510 60.254 1.00 58.81 493 GLY A CA 1
ATOM 3840 C C . GLY A 1 493 ? 2.586 -11.329 59.063 1.00 58.81 493 GLY A C 1
ATOM 3841 O O . GLY A 1 493 ? 3.261 -12.256 58.610 1.00 58.81 493 GLY A O 1
ATOM 3842 N N . VAL A 1 494 ? 1.389 -11.028 58.546 1.00 66.62 494 VAL A N 1
ATOM 3843 C CA . VAL A 1 494 ? 0.795 -11.738 57.399 1.00 66.62 494 VAL A CA 1
ATOM 3844 C C . VAL A 1 494 ? 1.193 -11.076 56.079 1.00 66.62 494 VAL A C 1
ATOM 3846 O O . VAL A 1 494 ? 0.896 -9.908 55.847 1.00 66.62 494 VAL A O 1
ATOM 3849 N N . LEU A 1 495 ? 1.803 -11.853 55.184 1.00 70.88 495 LEU A N 1
ATOM 3850 C CA . LEU A 1 495 ? 2.102 -11.458 53.809 1.00 70.88 495 LEU A CA 1
ATOM 3851 C C . LEU A 1 495 ? 0.941 -11.876 52.895 1.00 70.88 495 LEU A C 1
ATOM 3853 O O . LEU A 1 495 ? 0.516 -13.035 52.911 1.00 70.88 495 LEU A O 1
ATOM 3857 N N . LEU A 1 496 ? 0.430 -10.931 52.105 1.00 73.94 496 LEU A N 1
ATOM 3858 C CA . LEU A 1 496 ? -0.695 -11.094 51.181 1.00 73.94 496 LEU A CA 1
ATOM 3859 C C . LEU A 1 496 ? -0.241 -10.751 49.757 1.00 73.94 496 LEU A C 1
ATOM 3861 O O . LEU A 1 496 ? 0.419 -9.738 49.542 1.00 73.94 496 LEU A O 1
ATOM 3865 N N . SER A 1 497 ? -0.630 -11.570 48.781 1.00 76.94 497 SER A N 1
ATOM 3866 C CA . SER A 1 497 ? -0.464 -11.282 47.354 1.00 76.94 497 SER A CA 1
ATOM 3867 C C . SER A 1 497 ? -1.786 -11.506 46.628 1.00 76.94 497 SER A C 1
ATOM 3869 O O . SER A 1 497 ? -2.510 -12.459 46.929 1.00 76.94 497 SER A O 1
ATOM 3871 N N . ILE A 1 498 ? -2.113 -10.609 45.697 1.00 75.88 498 ILE A N 1
ATOM 3872 C CA . ILE A 1 498 ? -3.385 -10.576 44.969 1.00 75.88 498 ILE A CA 1
ATOM 3873 C C . ILE A 1 498 ? -3.085 -10.643 43.470 1.00 75.88 498 ILE A C 1
ATOM 3875 O O . ILE A 1 498 ? -2.315 -9.839 42.943 1.00 75.88 498 ILE A O 1
ATOM 3879 N N . MET A 1 499 ? -3.714 -11.597 42.788 1.00 77.19 499 MET A N 1
ATOM 3880 C CA . MET A 1 499 ? -3.763 -11.677 41.334 1.00 77.19 499 MET A CA 1
ATOM 3881 C C . MET A 1 499 ? -5.057 -11.025 40.834 1.00 77.19 499 MET A C 1
ATOM 3883 O O . MET A 1 499 ? -6.128 -11.231 41.410 1.00 77.19 499 MET A O 1
ATOM 3887 N N . SER A 1 500 ? -4.959 -10.245 39.757 1.00 74.94 500 SER A N 1
ATOM 3888 C CA . SER A 1 500 ? -6.093 -9.631 39.059 1.00 74.94 500 SER A CA 1
ATOM 3889 C C . SER A 1 500 ? -5.914 -9.831 37.557 1.00 74.94 500 SER A C 1
ATOM 3891 O O . SER A 1 500 ? -4.941 -9.352 36.976 1.00 74.94 500 SER A O 1
ATOM 3893 N N . ILE A 1 501 ? -6.845 -10.553 36.934 1.00 75.25 501 ILE A N 1
ATOM 3894 C CA . ILE A 1 501 ? -6.856 -10.821 35.493 1.00 75.25 501 ILE A CA 1
ATOM 3895 C C . ILE A 1 501 ? -8.073 -10.113 34.913 1.00 75.25 501 ILE A C 1
ATOM 3897 O O . ILE A 1 501 ? -9.206 -10.464 35.236 1.00 75.25 501 ILE A O 1
ATOM 3901 N N . ARG A 1 502 ? -7.836 -9.106 34.067 1.00 70.31 502 ARG A N 1
ATOM 3902 C CA . ARG A 1 502 ? -8.897 -8.304 33.449 1.00 70.31 502 ARG A CA 1
ATOM 3903 C C . ARG A 1 502 ? -9.314 -8.860 32.096 1.00 70.31 502 ARG A C 1
ATOM 3905 O O . ARG A 1 502 ? -8.451 -9.154 31.271 1.00 70.31 502 ARG A O 1
ATOM 3912 N N . SER A 1 503 ? -10.621 -8.927 31.851 1.00 66.00 503 SER A N 1
ATOM 3913 C CA . SER A 1 503 ? -11.249 -9.466 30.643 1.00 66.00 503 SER A CA 1
ATOM 3914 C C . SER A 1 503 ? -10.739 -10.868 30.275 1.00 66.00 503 SER A C 1
ATOM 3916 O O . SER A 1 503 ? -10.077 -11.066 29.250 1.00 66.00 503 SER A O 1
ATOM 3918 N N . ILE A 1 504 ? -11.024 -11.835 31.155 1.00 74.38 504 ILE A N 1
ATOM 3919 C CA . ILE A 1 504 ? -10.479 -13.193 31.086 1.00 74.38 504 ILE A CA 1
ATOM 3920 C C . ILE A 1 504 ? -10.871 -13.933 29.803 1.00 74.38 504 ILE A C 1
ATOM 3922 O O . ILE A 1 504 ? -12.008 -13.859 29.336 1.00 74.38 504 ILE A O 1
ATOM 3926 N N . ARG A 1 505 ? -9.928 -14.683 29.239 1.00 69.50 505 ARG A N 1
ATOM 3927 C CA . ARG A 1 505 ? -10.072 -15.439 27.989 1.00 69.50 505 ARG A CA 1
ATOM 3928 C C . ARG A 1 505 ? -9.959 -16.927 28.277 1.00 69.50 505 ARG A C 1
ATOM 3930 O O . ARG A 1 505 ? -9.320 -17.321 29.247 1.00 69.50 505 ARG A O 1
ATOM 3937 N N . ARG A 1 506 ? -10.467 -17.793 27.393 1.00 68.44 506 ARG A N 1
ATOM 3938 C CA . ARG A 1 506 ? -10.308 -19.258 27.568 1.00 68.44 506 ARG A CA 1
ATOM 3939 C C . ARG A 1 506 ? -8.849 -19.723 27.714 1.00 68.44 506 ARG A C 1
ATOM 3941 O O . ARG A 1 506 ? -8.610 -20.732 28.365 1.00 68.44 506 ARG A O 1
ATOM 3948 N N . ALA A 1 507 ? -7.879 -18.982 27.170 1.00 69.44 507 ALA A N 1
ATOM 3949 C CA . ALA A 1 507 ? -6.443 -19.251 27.332 1.00 69.44 507 ALA A CA 1
ATOM 3950 C C . ALA A 1 507 ? -5.925 -19.071 28.779 1.00 69.44 507 ALA A C 1
ATOM 3952 O O . ALA A 1 507 ? -4.914 -19.667 29.157 1.00 69.44 507 ALA A O 1
ATOM 3953 N N . ASP A 1 508 ? -6.631 -18.286 29.594 1.00 76.50 508 ASP A N 1
ATOM 3954 C CA . ASP A 1 508 ? -6.316 -18.057 31.005 1.00 76.50 508 ASP A CA 1
ATOM 3955 C C . ASP A 1 508 ? -6.900 -19.163 31.907 1.00 76.50 508 ASP A C 1
ATOM 3957 O O . ASP A 1 508 ? -6.597 -19.226 33.093 1.00 76.50 508 ASP A O 1
ATOM 3961 N N . SER A 1 509 ? -7.701 -20.087 31.361 1.00 79.44 509 SER A N 1
ATOM 3962 C CA . SER A 1 509 ? -8.159 -21.268 32.099 1.00 79.44 509 SER A CA 1
ATOM 3963 C C . SER A 1 509 ? -6.974 -22.178 32.462 1.00 79.44 509 SER A C 1
ATOM 3965 O O . SER A 1 509 ? -6.051 -22.351 31.663 1.00 79.44 509 SER A O 1
ATOM 3967 N N . GLY A 1 510 ? -6.975 -22.742 33.672 1.00 81.69 510 GLY A N 1
ATOM 3968 C CA . GLY A 1 510 ? -5.903 -23.607 34.186 1.00 81.69 510 GLY A CA 1
ATOM 3969 C C . GLY A 1 510 ? -5.664 -23.465 35.699 1.00 81.69 510 GLY A C 1
ATOM 3970 O O . GLY A 1 510 ? -6.332 -22.660 36.353 1.00 81.69 510 GLY A O 1
ATOM 3971 N N . PRO A 1 511 ? -4.742 -24.254 36.279 1.00 87.81 511 PRO A N 1
ATOM 3972 C CA . PRO A 1 511 ? -4.333 -24.147 37.677 1.00 87.81 511 PRO A CA 1
ATOM 3973 C C . PRO A 1 511 ? -3.361 -22.980 37.912 1.00 87.81 511 PRO A C 1
ATOM 3975 O O . PRO A 1 511 ? -2.307 -22.898 37.283 1.00 87.81 511 PRO A O 1
ATOM 3978 N N . TYR A 1 512 ? -3.683 -22.127 38.884 1.00 87.25 512 TYR A N 1
ATOM 3979 C CA . TYR A 1 512 ? -2.806 -21.082 39.416 1.00 87.25 512 TYR A CA 1
ATOM 3980 C C . TYR A 1 512 ? -2.292 -21.463 40.809 1.00 87.25 512 TYR A C 1
ATOM 3982 O O . TYR A 1 512 ? -3.054 -21.944 41.646 1.00 87.25 512 TYR A O 1
ATOM 3990 N N . GLN A 1 513 ? -1.015 -21.219 41.087 1.00 87.62 513 GLN A N 1
ATOM 3991 C CA . GLN A 1 513 ? -0.361 -21.521 42.363 1.00 87.62 513 GLN A CA 1
ATOM 3992 C C . GLN A 1 513 ? 0.507 -20.354 42.832 1.00 87.62 513 GLN A C 1
ATOM 3994 O O . GLN A 1 513 ? 1.031 -19.580 42.033 1.00 87.62 513 GLN A O 1
ATOM 3999 N N . CYS A 1 514 ? 0.696 -20.260 44.143 1.00 86.56 514 CYS A N 1
ATOM 4000 C CA . CYS A 1 514 ? 1.584 -19.298 44.777 1.00 86.56 514 CYS A CA 1
ATOM 4001 C C . CYS A 1 514 ? 2.829 -20.005 45.299 1.00 86.56 514 CYS A C 1
ATOM 4003 O O . CYS A 1 514 ? 2.721 -21.017 45.993 1.00 86.56 514 CYS A O 1
ATOM 4005 N N . ARG A 1 515 ? 4.005 -19.453 44.993 1.00 85.31 515 ARG A N 1
ATOM 4006 C CA . ARG A 1 515 ? 5.302 -19.949 45.461 1.00 85.31 515 ARG A CA 1
ATOM 4007 C C . ARG A 1 515 ? 6.011 -18.879 46.287 1.00 85.31 515 ARG A C 1
ATOM 4009 O O . ARG A 1 515 ? 6.062 -17.711 45.906 1.00 85.31 515 ARG A O 1
ATOM 4016 N N . LEU A 1 516 ? 6.569 -19.288 47.422 1.00 82.50 516 LEU A N 1
ATOM 4017 C CA . LEU A 1 516 ? 7.467 -18.487 48.255 1.00 82.50 516 LEU A CA 1
ATOM 4018 C C . LEU A 1 516 ? 8.796 -19.239 48.386 1.00 82.50 516 LEU A C 1
ATOM 4020 O O . LEU A 1 516 ? 8.795 -20.423 48.715 1.00 82.50 516 LEU A O 1
ATOM 4024 N N . SER A 1 517 ? 9.917 -18.559 48.147 1.00 74.94 517 SER A N 1
ATOM 4025 C CA . SER A 1 517 ? 11.261 -19.123 48.316 1.00 74.94 517 SER A CA 1
ATOM 4026 C C . SER A 1 517 ? 11.949 -18.488 49.523 1.00 74.94 517 SER A C 1
ATOM 4028 O O . SER A 1 517 ? 12.040 -17.264 49.608 1.00 74.94 517 SER A O 1
ATOM 4030 N N . VAL A 1 518 ? 12.423 -19.311 50.461 1.00 73.88 518 VAL A N 1
ATOM 4031 C CA . VAL A 1 518 ? 13.159 -18.878 51.661 1.00 73.88 518 VAL A CA 1
ATOM 4032 C C . VAL A 1 518 ? 14.315 -19.845 51.898 1.00 73.88 518 VAL A C 1
ATOM 4034 O O . VAL A 1 518 ? 14.094 -21.048 52.016 1.00 73.88 518 VAL A O 1
ATOM 4037 N N . SER A 1 519 ? 15.548 -19.335 51.989 1.00 62.81 519 SER A N 1
ATOM 4038 C CA . SER A 1 519 ? 16.747 -20.113 52.359 1.00 62.81 519 SER A CA 1
ATOM 4039 C C . SER A 1 519 ? 16.890 -21.456 51.613 1.00 62.81 519 SER A C 1
ATOM 4041 O O . SER A 1 519 ? 17.024 -22.508 52.234 1.00 62.81 519 SER A O 1
ATOM 4043 N N . ASN A 1 520 ? 16.835 -21.428 50.274 1.00 60.75 520 ASN A N 1
ATOM 4044 C CA . ASN A 1 520 ? 16.860 -22.603 49.381 1.00 60.75 520 ASN A CA 1
ATOM 4045 C C . ASN A 1 520 ? 15.701 -23.615 49.531 1.00 60.75 520 ASN A C 1
ATOM 4047 O O . ASN A 1 520 ? 15.775 -24.708 48.971 1.00 60.75 520 ASN A O 1
ATOM 4051 N N . LYS A 1 521 ? 14.599 -23.263 50.206 1.00 66.69 521 LYS A N 1
ATOM 4052 C CA . LYS A 1 521 ? 13.369 -24.067 50.232 1.00 66.69 521 LYS A CA 1
ATOM 4053 C C . LYS A 1 521 ? 12.204 -23.313 49.589 1.00 66.69 521 LYS A C 1
ATOM 4055 O O . LYS A 1 521 ? 11.931 -22.166 49.939 1.00 66.69 521 LYS A O 1
ATOM 4060 N N . VAL A 1 522 ? 11.489 -23.989 48.690 1.00 77.56 522 VAL A N 1
ATOM 4061 C CA . VAL A 1 522 ? 10.233 -23.503 48.102 1.00 77.56 522 VAL A CA 1
ATOM 4062 C C . VAL A 1 522 ? 9.047 -23.999 48.934 1.00 77.56 522 VAL A C 1
ATOM 4064 O O . VAL A 1 522 ? 9.039 -25.133 49.416 1.00 77.56 522 VAL A O 1
ATOM 4067 N N . ILE A 1 523 ? 8.055 -23.132 49.117 1.00 82.75 523 ILE A N 1
ATOM 4068 C CA . ILE A 1 523 ? 6.767 -23.407 49.758 1.00 82.75 523 ILE A CA 1
ATOM 4069 C C . ILE A 1 523 ? 5.675 -23.054 48.748 1.00 82.75 523 ILE A C 1
ATOM 4071 O O . ILE A 1 523 ? 5.749 -22.005 48.108 1.00 82.75 523 ILE A O 1
ATOM 4075 N N . GLU A 1 524 ? 4.668 -23.915 48.614 1.00 85.25 524 GLU A N 1
ATOM 4076 C CA . GLU A 1 524 ? 3.639 -23.835 47.571 1.00 85.25 524 GLU A CA 1
ATOM 4077 C C . GLU A 1 524 ? 2.225 -23.764 48.164 1.00 85.25 524 GLU A C 1
ATOM 4079 O O . GLU A 1 524 ? 1.980 -24.250 49.273 1.00 85.25 524 GLU A O 1
ATOM 4084 N N . SER A 1 525 ? 1.283 -23.168 47.430 1.00 87.00 525 SER A N 1
ATOM 4085 C CA . SER A 1 525 ? -0.148 -23.221 47.745 1.00 87.00 525 SER A CA 1
ATOM 4086 C C . SER A 1 525 ? -0.856 -24.377 47.035 1.00 87.00 525 SER A C 1
ATOM 4088 O O . SER A 1 525 ? -0.439 -24.830 45.966 1.00 87.00 525 SER A O 1
ATOM 4090 N N . ASN A 1 526 ? -2.019 -24.771 47.561 1.00 85.69 526 ASN A N 1
ATOM 4091 C CA . ASN A 1 526 ? -2.980 -25.565 46.795 1.00 85.69 526 ASN A CA 1
ATOM 4092 C C . ASN A 1 526 ? -3.358 -24.817 45.494 1.00 85.69 526 ASN A C 1
ATOM 4094 O O . ASN A 1 526 ? -3.496 -23.584 45.535 1.00 85.69 526 ASN A O 1
ATOM 4098 N N . PRO A 1 527 ? -3.538 -25.527 44.364 1.00 85.38 527 PRO A N 1
ATOM 4099 C CA . PRO A 1 527 ? -3.894 -24.911 43.091 1.00 85.38 527 PRO A CA 1
ATOM 4100 C C . PRO A 1 527 ? -5.300 -24.300 43.114 1.00 85.38 527 PRO A C 1
ATOM 4102 O O . PRO A 1 527 ? -6.232 -24.845 43.704 1.00 85.38 527 PRO A O 1
ATOM 4105 N N . ILE A 1 528 ? -5.437 -23.167 42.430 1.00 87.81 528 ILE A N 1
ATOM 4106 C CA . ILE A 1 528 ? -6.688 -22.471 42.138 1.00 87.81 528 ILE A CA 1
ATOM 4107 C C . ILE A 1 528 ? -7.005 -22.739 40.668 1.00 87.81 528 ILE A C 1
ATOM 4109 O O . ILE A 1 528 ? -6.379 -22.164 39.780 1.00 87.81 528 ILE A O 1
ATOM 4113 N N . PHE A 1 529 ? -7.950 -23.633 40.398 1.00 84.12 529 PHE A N 1
ATOM 4114 C CA . PHE A 1 529 ? -8.388 -23.940 39.039 1.00 84.12 529 PHE A CA 1
ATOM 4115 C C . PHE A 1 529 ? -9.328 -22.850 38.527 1.00 84.12 529 PHE A C 1
ATOM 4117 O O . PHE A 1 529 ? -10.391 -22.626 39.103 1.00 84.12 529 PHE A O 1
ATOM 4124 N N . VAL A 1 530 ? -8.960 -22.182 37.439 1.00 84.56 530 VAL A N 1
ATOM 4125 C CA . VAL A 1 530 ? -9.821 -21.209 36.760 1.00 84.56 530 VAL A CA 1
ATOM 4126 C C . VAL A 1 530 ? -10.491 -21.887 35.566 1.00 84.56 530 VAL A C 1
ATOM 4128 O O . VAL A 1 530 ? -9.811 -22.328 34.639 1.00 84.56 530 VAL A O 1
ATOM 4131 N N . GLU A 1 531 ? -11.820 -21.972 35.583 1.00 80.31 531 GLU A N 1
ATOM 4132 C CA . GLU A 1 531 ? -12.655 -22.535 34.516 1.00 80.31 531 GLU A CA 1
ATOM 4133 C C . GLU A 1 531 ? -13.418 -21.409 33.801 1.00 80.31 531 GLU A C 1
ATOM 4135 O O . GLU A 1 531 ? -14.270 -20.750 34.403 1.00 80.31 531 GLU A O 1
ATOM 4140 N N . VAL A 1 532 ? -13.139 -21.206 32.509 1.00 76.81 532 VAL A N 1
ATOM 4141 C CA . VAL A 1 532 ? -13.784 -20.160 31.696 1.00 76.81 532 VAL A CA 1
ATOM 4142 C C . VAL A 1 532 ? -14.941 -20.758 30.893 1.00 76.81 532 VAL A C 1
ATOM 4144 O O . VAL A 1 532 ? -14.732 -21.453 29.898 1.00 76.81 532 VAL A O 1
ATOM 4147 N N . ALA A 1 533 ? -16.166 -20.485 31.334 1.00 77.31 533 ALA A N 1
ATOM 4148 C CA . ALA A 1 533 ? -17.403 -20.914 30.690 1.00 77.31 533 ALA A CA 1
ATOM 4149 C C . ALA A 1 533 ? -17.839 -19.941 29.579 1.00 77.31 533 ALA A C 1
ATOM 4151 O O . ALA A 1 533 ? -17.621 -18.728 29.663 1.00 77.31 533 ALA A O 1
ATOM 4152 N N . GLY A 1 534 ? -18.511 -20.462 28.550 1.00 72.06 534 GLY A N 1
ATOM 4153 C CA . GLY A 1 534 ? -19.011 -19.637 27.453 1.00 72.06 534 GLY A CA 1
ATOM 4154 C C . GLY A 1 534 ? -19.869 -20.389 26.438 1.00 72.06 534 GLY A C 1
ATOM 4155 O O . GLY A 1 534 ? -20.236 -21.548 26.626 1.00 72.06 534 GLY A O 1
ATOM 4156 N N . LEU A 1 535 ? -20.186 -19.697 25.343 1.00 79.31 535 LEU A N 1
ATOM 4157 C CA . LEU A 1 535 ? -20.942 -20.253 24.221 1.00 79.31 535 LEU A CA 1
ATOM 4158 C C . LEU A 1 535 ? -20.158 -21.360 23.481 1.00 79.31 535 LEU A C 1
ATOM 4160 O O . LEU A 1 535 ? -18.916 -21.324 23.490 1.00 79.31 535 LEU A O 1
ATOM 4164 N N . PRO A 1 536 ? -20.847 -22.292 22.788 1.00 84.12 536 PRO A N 1
ATOM 4165 C CA . PRO A 1 536 ? -20.202 -23.343 22.005 1.00 84.12 536 PRO A CA 1
ATOM 4166 C C . PRO A 1 536 ? -19.335 -22.775 20.878 1.00 84.12 536 PRO A C 1
ATOM 4168 O O . PRO A 1 536 ? -19.651 -21.743 20.280 1.00 84.12 536 PRO A O 1
ATOM 4171 N N . THR A 1 537 ? -18.253 -23.472 20.549 1.00 82.69 537 THR A N 1
ATOM 4172 C CA . THR A 1 537 ? -17.277 -23.063 19.535 1.00 82.69 537 THR A CA 1
ATOM 4173 C C . THR A 1 537 ? -17.065 -24.199 18.541 1.00 82.69 537 THR A C 1
ATOM 4175 O O . THR A 1 537 ? -16.708 -25.308 18.932 1.00 82.69 537 THR A O 1
ATOM 4178 N N . PHE A 1 538 ? -17.273 -23.932 17.252 1.00 86.19 538 PHE A N 1
ATOM 4179 C CA . PHE A 1 538 ? -17.114 -24.939 16.203 1.00 86.19 538 PHE A CA 1
ATOM 4180 C C . PHE A 1 538 ? -15.643 -25.313 15.990 1.00 86.19 538 PHE A C 1
ATOM 4182 O O . PHE A 1 538 ? -14.837 -24.466 15.604 1.00 86.19 538 PHE A O 1
ATOM 4189 N N . THR A 1 539 ? -15.317 -26.590 16.181 1.00 87.75 539 THR A N 1
ATOM 4190 C CA . THR A 1 539 ? -14.050 -27.212 15.765 1.00 87.75 539 THR A CA 1
ATOM 4191 C C . THR A 1 539 ? -14.094 -27.601 14.290 1.00 87.75 539 THR A C 1
ATOM 4193 O O . THR A 1 539 ? -13.092 -27.461 13.588 1.00 87.75 539 THR A O 1
ATOM 4196 N N . LYS A 1 540 ? -15.268 -28.009 13.787 1.00 87.00 540 LYS A N 1
ATOM 4197 C CA . LYS A 1 540 ? -15.508 -28.316 12.374 1.00 87.00 540 LYS A CA 1
ATOM 4198 C C . LYS A 1 540 ? -16.815 -27.679 11.906 1.00 87.00 540 LYS A C 1
ATOM 4200 O O . LYS A 1 540 ? -17.887 -27.974 12.422 1.00 87.00 540 LYS A O 1
ATOM 4205 N N . GLN A 1 541 ? -16.728 -26.810 10.907 1.00 90.81 541 GLN A N 1
ATOM 4206 C CA . GLN A 1 541 ? -17.891 -26.191 10.264 1.00 90.81 541 GLN A CA 1
ATOM 4207 C C . GLN A 1 541 ? -18.201 -26.902 8.937 1.00 90.81 541 GLN A C 1
ATOM 4209 O O . GLN A 1 541 ? -17.278 -27.472 8.343 1.00 90.81 541 GLN A O 1
ATOM 4214 N N . PRO A 1 542 ? -19.457 -26.876 8.452 1.00 91.94 542 PRO A N 1
ATOM 4215 C CA . PRO A 1 542 ? -19.807 -27.503 7.184 1.00 91.94 542 PRO A CA 1
ATOM 4216 C C . PRO A 1 542 ? -19.051 -26.854 6.014 1.00 91.94 542 PRO A C 1
ATOM 4218 O O . PRO A 1 542 ? -18.686 -25.677 6.054 1.00 91.94 542 PRO A O 1
ATOM 4221 N N . SER A 1 543 ? -18.780 -27.649 4.981 1.00 89.75 543 SER A N 1
ATOM 4222 C CA . SER A 1 543 ? -18.030 -27.261 3.782 1.00 89.75 543 SER A CA 1
ATOM 4223 C C . SER A 1 543 ? -18.954 -27.074 2.585 1.00 89.75 543 SER A C 1
ATOM 4225 O O . SER A 1 543 ? -19.888 -27.852 2.419 1.00 89.75 543 SER A O 1
ATOM 4227 N N . ASP A 1 544 ? -18.659 -26.097 1.729 1.00 89.75 544 ASP A N 1
ATOM 4228 C CA . ASP A 1 544 ? -19.355 -25.897 0.452 1.00 89.75 544 ASP A CA 1
ATOM 4229 C C . ASP A 1 544 ? -19.109 -27.096 -0.485 1.00 89.75 544 ASP A C 1
ATOM 4231 O O . ASP A 1 544 ? -18.035 -27.705 -0.449 1.00 89.75 544 ASP A O 1
ATOM 4235 N N . VAL A 1 545 ? -20.099 -27.456 -1.308 1.00 88.88 545 VAL A N 1
ATOM 4236 C CA . VAL A 1 545 ? -20.064 -28.654 -2.165 1.00 88.88 545 VAL A CA 1
ATOM 4237 C C . VAL A 1 545 ? -20.645 -28.340 -3.544 1.00 88.88 545 VAL A C 1
ATOM 4239 O O . VAL A 1 545 ? -21.741 -27.795 -3.652 1.00 88.88 545 VAL A O 1
ATOM 4242 N N . ASN A 1 546 ? -19.943 -28.737 -4.608 1.00 89.62 546 ASN A N 1
ATOM 4243 C CA . ASN A 1 546 ? -20.432 -28.625 -5.983 1.00 89.62 546 ASN A CA 1
ATOM 4244 C C . ASN A 1 546 ? -20.959 -29.992 -6.451 1.00 89.62 546 ASN A C 1
ATOM 4246 O O . ASN A 1 546 ? -20.176 -30.920 -6.674 1.00 89.62 546 ASN A O 1
ATOM 4250 N N . VAL A 1 547 ? -22.277 -30.124 -6.591 1.00 88.31 547 VAL A N 1
ATOM 4251 C CA . VAL A 1 547 ? -22.975 -31.389 -6.878 1.00 88.31 547 VAL A CA 1
ATOM 4252 C C . VAL A 1 547 ? -23.497 -31.447 -8.311 1.00 88.31 547 VAL A C 1
ATOM 4254 O O . VAL A 1 547 ? -23.842 -30.432 -8.917 1.00 88.31 547 VAL A O 1
ATOM 4257 N N . THR A 1 548 ? -23.600 -32.653 -8.867 1.00 85.50 548 THR A N 1
ATOM 4258 C CA . THR A 1 548 ? -24.485 -32.880 -10.013 1.00 85.50 548 THR A CA 1
ATOM 4259 C C . THR A 1 548 ? -25.936 -32.793 -9.538 1.00 85.50 548 THR A C 1
ATOM 4261 O O . THR A 1 548 ? -26.259 -33.126 -8.392 1.00 85.50 548 THR A O 1
ATOM 4264 N N . LYS A 1 549 ? -26.829 -32.309 -10.407 1.00 83.00 549 LYS A N 1
ATOM 4265 C CA . LYS A 1 549 ? -28.245 -32.156 -10.064 1.00 83.00 549 LYS A CA 1
ATOM 4266 C C . LYS A 1 549 ? -28.824 -33.497 -9.589 1.00 83.00 549 LYS A C 1
ATOM 4268 O O . LYS A 1 549 ? -28.690 -34.507 -10.275 1.00 83.00 549 LYS A O 1
ATOM 4273 N N . ASN A 1 550 ? -29.452 -33.484 -8.415 1.00 83.25 550 ASN A N 1
ATOM 4274 C CA . ASN A 1 550 ? -30.053 -34.649 -7.752 1.00 83.25 550 ASN A CA 1
ATOM 4275 C C . ASN A 1 550 ? -29.096 -35.824 -7.427 1.00 83.25 550 ASN A C 1
ATOM 4277 O O . ASN A 1 550 ? -29.549 -36.954 -7.267 1.00 83.25 550 ASN A O 1
ATOM 4281 N N . SER A 1 551 ? -27.793 -35.562 -7.244 1.00 86.00 551 SER A N 1
ATOM 4282 C CA . SER A 1 551 ? -26.873 -36.502 -6.572 1.00 86.00 551 SER A CA 1
ATOM 4283 C C . SER A 1 551 ? -26.843 -36.296 -5.051 1.00 86.00 551 SER A C 1
ATOM 4285 O O . SER A 1 551 ? -26.831 -35.154 -4.587 1.00 86.00 551 SER A O 1
ATOM 4287 N N . SER A 1 552 ? -26.779 -37.383 -4.278 1.00 89.81 552 SER A N 1
ATOM 4288 C CA . SER A 1 552 ? -26.701 -37.344 -2.812 1.00 89.81 552 SER A CA 1
ATOM 4289 C C . SER A 1 552 ? -25.313 -36.955 -2.283 1.00 89.81 552 SER A C 1
ATOM 4291 O O . SER A 1 552 ? -24.303 -37.406 -2.824 1.00 89.81 552 SER A O 1
ATOM 4293 N N . PHE A 1 553 ? -25.250 -36.210 -1.177 1.00 90.00 553 PHE A N 1
ATOM 4294 C CA . PHE A 1 553 ? -23.999 -35.774 -0.535 1.00 90.00 553 PHE A CA 1
ATOM 4295 C C . PHE A 1 553 ? -24.135 -35.653 0.994 1.00 90.00 553 PHE A C 1
ATOM 4297 O O . PHE A 1 553 ? -25.235 -35.734 1.542 1.00 90.00 553 PHE A O 1
ATOM 4304 N N . THR A 1 554 ? -23.011 -35.457 1.693 1.00 91.56 554 THR A N 1
ATOM 4305 C CA . THR A 1 554 ? -22.945 -35.424 3.166 1.00 91.56 554 THR A CA 1
ATOM 4306 C C . THR A 1 554 ? -22.273 -34.148 3.663 1.00 91.56 554 THR A C 1
ATOM 4308 O O . THR A 1 554 ? -21.205 -33.786 3.172 1.00 91.56 554 THR A O 1
ATOM 4311 N N . LEU A 1 555 ? -22.847 -33.508 4.684 1.00 92.06 555 LEU A N 1
ATOM 4312 C CA . LEU A 1 555 ? -22.238 -32.395 5.421 1.00 92.06 555 LEU A CA 1
ATOM 4313 C C . LEU A 1 555 ? -21.909 -32.822 6.861 1.00 92.06 555 LEU A C 1
ATOM 4315 O O . LEU A 1 555 ? -22.575 -33.685 7.432 1.00 92.06 555 LEU A O 1
ATOM 4319 N N . THR A 1 556 ? -20.874 -32.220 7.456 1.00 92.69 556 THR A N 1
ATOM 4320 C CA . THR A 1 556 ? -20.369 -32.570 8.801 1.00 92.69 556 THR A CA 1
ATOM 4321 C C . THR A 1 556 ? -20.162 -31.323 9.658 1.00 92.69 556 THR A C 1
ATOM 4323 O O . THR A 1 556 ? -19.598 -30.350 9.156 1.00 92.69 556 THR A O 1
ATOM 4326 N N . CYS A 1 557 ? -20.548 -31.361 10.931 1.00 93.12 557 CYS A N 1
ATOM 4327 C CA . CYS A 1 557 ? -20.479 -30.239 11.868 1.00 93.12 557 CYS A CA 1
ATOM 4328 C C . CYS A 1 557 ? -20.075 -30.717 13.275 1.00 93.12 557 CYS A C 1
ATOM 4330 O O . CYS A 1 557 ? -20.550 -31.744 13.755 1.00 93.12 557 CYS A O 1
ATOM 4332 N N . GLU A 1 558 ? -19.192 -29.980 13.945 1.00 93.44 558 GLU A N 1
ATOM 4333 C CA . GLU A 1 558 ? -18.640 -30.318 15.260 1.00 93.44 558 GLU A CA 1
ATOM 4334 C C . GLU A 1 558 ? -18.354 -29.041 16.058 1.00 93.44 558 GLU A C 1
ATOM 4336 O O . GLU A 1 558 ? -17.781 -28.078 15.539 1.00 93.44 558 GLU A O 1
ATOM 4341 N N . ALA A 1 559 ? -18.748 -29.039 17.330 1.00 88.62 559 ALA A N 1
ATOM 4342 C CA . ALA A 1 559 ? -18.521 -27.948 18.269 1.00 88.62 559 ALA A CA 1
ATOM 4343 C C . ALA A 1 559 ? -18.233 -28.446 19.692 1.00 88.62 559 ALA A C 1
ATOM 4345 O O . ALA A 1 559 ? -18.715 -29.500 20.110 1.00 88.62 559 ALA A O 1
ATOM 4346 N N . VAL A 1 560 ? -17.478 -27.649 20.447 1.00 85.69 560 VAL A N 1
ATOM 4347 C CA . VAL A 1 560 ? -17.127 -27.877 21.857 1.00 85.69 560 VAL A CA 1
ATOM 4348 C C . VAL A 1 560 ? -17.246 -26.570 22.641 1.00 85.69 560 VAL A C 1
ATOM 4350 O O . VAL A 1 560 ? -17.034 -25.489 22.094 1.00 85.69 560 VAL A O 1
ATOM 4353 N N . GLY A 1 561 ? -17.556 -26.632 23.933 1.00 77.50 561 GLY A N 1
ATOM 4354 C CA . GLY A 1 561 ? -17.557 -25.436 24.774 1.00 77.50 561 GLY A CA 1
ATOM 4355 C C . GLY A 1 561 ? -18.068 -25.730 26.179 1.00 77.50 561 GLY A C 1
ATOM 4356 O O . GLY A 1 561 ? -19.232 -26.104 26.301 1.00 77.50 561 GLY A O 1
ATOM 4357 N N . PRO A 1 562 ? -17.251 -25.566 27.235 1.00 67.81 562 PRO A N 1
ATOM 4358 C CA . PRO A 1 562 ? -17.724 -25.758 28.597 1.00 67.81 562 PRO A CA 1
ATOM 4359 C C . PRO A 1 562 ? -18.780 -24.689 28.949 1.00 67.81 562 PRO A C 1
ATOM 4361 O O . PRO A 1 562 ? -18.525 -23.499 28.735 1.00 67.81 562 PRO A O 1
ATOM 4364 N N . PRO A 1 563 ? -19.930 -25.074 29.534 1.00 69.25 563 PRO A N 1
ATOM 4365 C CA . PRO A 1 563 ? -20.303 -26.428 29.967 1.00 69.25 563 PRO A CA 1
ATOM 4366 C C . PRO A 1 563 ? -20.732 -27.384 28.839 1.00 69.25 563 PRO A C 1
ATOM 4368 O O . PRO A 1 563 ? -21.497 -27.028 27.949 1.00 69.25 563 PRO A O 1
ATOM 4371 N N . ASN A 1 564 ? -20.266 -28.633 28.933 1.00 76.25 564 ASN A N 1
ATOM 4372 C CA . ASN A 1 564 ? -20.734 -29.760 28.119 1.00 76.25 564 ASN A CA 1
ATOM 4373 C C . ASN A 1 564 ? -22.013 -30.367 28.746 1.00 76.25 564 ASN A C 1
ATOM 4375 O O . ASN A 1 564 ? -22.164 -30.279 29.967 1.00 76.25 564 ASN A O 1
ATOM 4379 N N . PRO A 1 565 ? -22.891 -31.049 27.980 1.00 84.12 565 PRO A N 1
ATOM 4380 C CA . PRO A 1 565 ? -22.751 -31.431 26.571 1.00 84.12 565 PRO A CA 1
ATOM 4381 C C . PRO A 1 565 ? -23.136 -30.323 25.580 1.00 84.12 565 PRO A C 1
ATOM 4383 O O . PRO A 1 565 ? -24.020 -29.513 25.844 1.00 84.12 565 PRO A O 1
ATOM 4386 N N . VAL A 1 566 ? -22.511 -30.353 24.399 1.00 88.75 566 VAL A N 1
ATOM 4387 C CA . VAL A 1 566 ? -22.909 -29.542 23.239 1.00 88.75 566 VAL A CA 1
ATOM 4388 C C . VAL A 1 566 ? -23.763 -30.389 22.296 1.00 88.75 566 VAL A C 1
ATOM 4390 O O . VAL A 1 566 ? -23.368 -31.499 21.926 1.00 88.75 566 VAL A O 1
ATOM 4393 N N . THR A 1 567 ? -24.913 -29.858 21.878 1.00 93.25 567 THR A N 1
ATOM 4394 C CA . THR A 1 567 ? -25.774 -30.479 20.854 1.00 93.25 567 THR A CA 1
ATOM 4395 C C . THR A 1 567 ? -25.829 -29.640 19.581 1.00 93.25 567 THR A C 1
ATOM 4397 O O . THR A 1 567 ? -25.618 -28.432 19.617 1.00 93.25 567 THR A O 1
ATOM 4400 N N . ILE A 1 568 ? -26.069 -30.293 18.446 1.00 93.69 568 ILE A N 1
ATOM 4401 C CA . ILE A 1 568 ? -26.028 -29.736 17.097 1.00 93.69 568 ILE A CA 1
ATOM 4402 C C . ILE A 1 568 ? -27.366 -29.979 16.393 1.00 93.69 568 ILE A C 1
ATOM 4404 O O . ILE A 1 568 ? -27.891 -31.098 16.402 1.00 93.69 568 ILE A O 1
ATOM 4408 N N . VAL A 1 569 ? -27.892 -28.930 15.760 1.00 93.56 569 VAL A N 1
ATOM 4409 C CA . VAL A 1 569 ? -29.121 -28.932 14.953 1.00 93.56 569 VAL A CA 1
ATOM 4410 C C . VAL A 1 569 ? -28.805 -28.396 13.559 1.00 93.56 569 VAL A C 1
ATOM 4412 O O . VAL A 1 569 ? -28.249 -27.308 13.434 1.00 93.56 569 VAL A O 1
ATOM 4415 N N . TRP A 1 570 ? -29.176 -29.124 12.507 1.00 93.62 570 TRP A N 1
ATOM 4416 C CA . TRP A 1 570 ? -28.981 -28.685 11.123 1.00 93.62 570 TRP A CA 1
ATOM 4417 C C . TRP A 1 570 ? -30.099 -27.762 10.636 1.00 93.62 570 TRP A C 1
ATOM 4419 O O . TRP A 1 570 ? -31.281 -27.983 10.919 1.00 93.62 570 TRP A O 1
ATOM 4429 N N . LEU A 1 571 ? -29.707 -26.757 9.854 1.00 90.19 571 LEU A N 1
ATOM 4430 C CA . LEU A 1 571 ? -30.554 -25.763 9.208 1.00 90.19 571 LEU A CA 1
ATOM 4431 C C . LEU A 1 571 ? -30.446 -25.866 7.678 1.00 90.19 571 LEU A C 1
ATOM 4433 O O . LEU A 1 571 ? -29.351 -26.029 7.141 1.00 90.19 571 LEU A O 1
ATOM 4437 N N . LEU A 1 572 ? -31.567 -25.673 6.983 1.00 88.06 572 LEU A N 1
ATOM 4438 C CA . LEU A 1 572 ? -31.655 -25.377 5.548 1.00 88.06 572 LEU A CA 1
ATOM 4439 C C . LEU A 1 572 ? -32.358 -24.027 5.402 1.00 88.06 572 LEU A C 1
ATOM 4441 O O . LEU A 1 572 ? -33.459 -23.868 5.926 1.00 88.06 572 LEU A O 1
ATOM 4445 N N . LYS A 1 573 ? -31.720 -23.040 4.755 1.00 80.94 573 LYS A N 1
ATOM 4446 C CA . LYS A 1 573 ? -32.228 -21.649 4.666 1.00 80.94 573 LYS A CA 1
ATOM 4447 C C . LYS A 1 573 ? -32.725 -21.078 6.019 1.00 80.94 573 LYS A C 1
ATOM 4449 O O . LYS A 1 573 ? -33.731 -20.381 6.093 1.00 80.94 573 LYS A O 1
ATOM 4454 N N . GLY A 1 574 ? -32.055 -21.424 7.123 1.00 76.56 574 GLY A N 1
ATOM 4455 C CA . GLY A 1 574 ? -32.437 -20.984 8.475 1.00 76.56 574 GLY A CA 1
ATOM 4456 C C . GLY A 1 574 ? -33.625 -21.715 9.129 1.00 76.56 574 GLY A C 1
ATOM 4457 O O . GLY A 1 574 ? -34.007 -21.346 10.243 1.00 76.56 574 GLY A O 1
ATOM 4458 N N . GLN A 1 575 ? -34.193 -22.750 8.498 1.00 82.25 575 GLN A N 1
ATOM 4459 C CA . GLN A 1 575 ? -35.214 -23.635 9.075 1.00 82.25 575 GLN A CA 1
ATOM 4460 C C . GLN A 1 575 ? -34.590 -24.956 9.553 1.00 82.25 575 GLN A C 1
ATOM 4462 O O . GLN A 1 575 ? -33.774 -25.549 8.851 1.00 82.25 575 GLN A O 1
ATOM 4467 N N . ARG A 1 576 ? -34.975 -25.436 10.744 1.00 87.38 576 ARG A N 1
ATOM 4468 C CA . ARG A 1 576 ? -34.446 -26.677 11.341 1.00 87.38 576 ARG A CA 1
ATOM 4469 C C . ARG A 1 576 ? -34.913 -27.919 10.578 1.00 87.38 576 ARG A C 1
ATOM 4471 O O . ARG A 1 576 ? -36.114 -28.113 10.410 1.00 87.38 576 ARG A O 1
ATOM 4478 N N . ILE A 1 577 ? -33.961 -28.761 10.171 1.00 90.75 577 ILE A N 1
ATOM 4479 C CA . ILE A 1 577 ? -34.191 -29.998 9.397 1.00 90.75 577 ILE A CA 1
ATOM 4480 C C . ILE A 1 577 ? -33.694 -31.279 10.085 1.00 90.75 577 ILE A C 1
ATOM 4482 O O . ILE A 1 577 ? -34.047 -32.370 9.649 1.00 90.75 577 ILE A O 1
ATOM 4486 N N . SER A 1 578 ? -32.907 -31.177 11.162 1.00 89.44 578 SER A N 1
ATOM 4487 C CA . SER A 1 578 ? -32.576 -32.318 12.028 1.00 89.44 578 SER A CA 1
ATOM 4488 C C . SER A 1 578 ? -33.136 -32.127 13.434 1.00 89.44 578 SER A C 1
ATOM 4490 O O . SER A 1 578 ? -33.389 -31.005 13.876 1.00 89.44 578 SER A O 1
ATOM 4492 N N . GLN A 1 579 ? -33.264 -33.227 14.175 1.00 88.19 579 GLN A N 1
ATOM 4493 C CA . GLN A 1 579 ? -33.372 -33.157 15.632 1.00 88.19 579 GLN A CA 1
ATOM 4494 C C . GLN A 1 579 ? -32.012 -32.772 16.256 1.00 88.19 579 GLN A C 1
ATOM 4496 O O . GLN A 1 579 ? -30.979 -32.897 15.581 1.00 88.19 579 GLN A O 1
ATOM 4501 N N . PRO A 1 580 ? -31.983 -32.301 17.519 1.00 89.62 580 PRO A N 1
ATOM 4502 C CA . PRO A 1 580 ? -30.742 -32.093 18.259 1.00 89.62 580 PRO A CA 1
ATOM 4503 C C . PRO A 1 580 ? -29.964 -33.402 18.407 1.00 89.62 580 PRO A C 1
ATOM 4505 O O . PRO A 1 580 ? -30.494 -34.412 18.861 1.00 89.62 580 PRO A O 1
ATOM 4508 N N . SER A 1 581 ? -28.693 -33.368 18.026 1.00 91.00 581 SER A N 1
ATOM 4509 C CA . SER A 1 581 ? -27.769 -34.508 18.045 1.00 91.00 581 SER A CA 1
ATOM 4510 C C . SER A 1 581 ? -26.517 -34.146 18.849 1.00 91.00 581 SER A C 1
ATOM 4512 O O . SER A 1 581 ? -26.140 -32.978 18.845 1.00 91.00 581 SER A O 1
ATOM 4514 N N . PRO A 1 582 ? -25.860 -35.064 19.577 1.00 92.12 582 PRO A N 1
ATOM 4515 C CA . PRO A 1 582 ? -24.595 -34.740 20.234 1.00 92.12 582 PRO A CA 1
ATOM 4516 C C . PRO A 1 582 ? -23.527 -34.365 19.193 1.00 92.12 582 PRO A C 1
ATOM 4518 O O . PRO A 1 582 ? -23.531 -34.879 18.078 1.00 92.12 582 PRO A O 1
ATOM 4521 N N . SER A 1 583 ? -22.610 -33.470 19.554 1.00 89.94 583 SER A N 1
ATOM 4522 C CA . SER A 1 583 ? -21.418 -33.180 18.745 1.00 89.94 583 SER A CA 1
ATOM 4523 C C . SER A 1 583 ? -20.447 -34.379 18.753 1.00 89.94 583 SER A C 1
ATOM 4525 O O . SER A 1 583 ? -20.186 -34.891 19.846 1.00 89.94 583 SER A O 1
ATOM 4527 N N . PRO A 1 584 ? -19.871 -34.826 17.612 1.00 90.75 584 PRO A N 1
ATOM 4528 C CA . PRO A 1 584 ? -20.066 -34.368 16.226 1.00 90.75 584 PRO A CA 1
ATOM 4529 C C . PRO A 1 584 ? -21.357 -34.882 15.564 1.00 90.75 584 PRO A C 1
ATOM 4531 O O . PRO A 1 584 ? -21.806 -35.997 15.817 1.00 90.75 584 PRO A O 1
ATOM 4534 N N . SER A 1 585 ? -21.883 -34.108 14.611 1.00 93.56 585 SER A N 1
ATOM 4535 C CA . SER A 1 585 ? -23.097 -34.415 13.846 1.00 93.56 585 SER A CA 1
ATOM 4536 C C . SER A 1 585 ? -22.853 -34.381 12.335 1.00 93.56 585 SER A C 1
ATOM 4538 O O . SER A 1 585 ? -22.174 -33.491 11.821 1.00 93.56 585 SER A O 1
ATOM 4540 N N . ASN A 1 586 ? -23.450 -35.324 11.603 1.00 92.81 586 ASN A N 1
ATOM 4541 C CA . ASN A 1 586 ? -23.373 -35.426 10.143 1.00 92.81 586 ASN A CA 1
ATOM 4542 C C . ASN A 1 586 ? -24.785 -35.540 9.555 1.00 92.81 586 ASN A C 1
ATOM 4544 O O . ASN A 1 586 ? -25.628 -36.226 10.132 1.00 92.81 586 ASN A O 1
ATOM 4548 N N . ILE A 1 587 ? -25.029 -34.934 8.391 1.00 91.56 587 ILE A N 1
ATOM 4549 C CA . ILE A 1 587 ? -26.308 -35.030 7.673 1.00 91.56 587 ILE A CA 1
ATOM 4550 C C . ILE A 1 587 ? -26.092 -35.465 6.221 1.00 91.56 587 ILE A C 1
ATOM 4552 O O . ILE A 1 587 ? -25.227 -34.935 5.526 1.00 91.56 587 ILE A O 1
ATOM 4556 N N . THR A 1 588 ? -26.879 -36.442 5.771 1.00 90.62 588 THR A N 1
ATOM 4557 C CA . THR A 1 588 ? -26.936 -36.914 4.381 1.00 90.62 588 THR A CA 1
ATOM 4558 C C . THR A 1 588 ? -28.143 -36.306 3.676 1.00 90.62 588 THR A C 1
ATOM 4560 O O . THR A 1 588 ? -29.268 -36.364 4.168 1.00 90.62 588 THR A O 1
ATOM 4563 N N . ILE A 1 589 ? -27.906 -35.713 2.512 1.00 90.56 589 ILE A N 1
ATOM 4564 C CA . ILE A 1 589 ? -28.905 -35.032 1.687 1.00 90.56 589 ILE A CA 1
ATOM 4565 C C . ILE A 1 589 ? -29.054 -35.843 0.399 1.00 90.56 589 ILE A C 1
ATOM 4567 O O . ILE A 1 589 ? -28.058 -36.176 -0.238 1.00 90.56 589 ILE A O 1
ATOM 4571 N N . GLN A 1 590 ? -30.287 -36.203 0.034 1.00 85.50 590 GLN A N 1
ATOM 4572 C CA . GLN A 1 590 ? -30.565 -37.168 -1.046 1.00 85.50 590 GLN A CA 1
ATOM 4573 C C . GLN A 1 590 ? -30.394 -36.598 -2.464 1.00 85.50 590 GLN A C 1
ATOM 4575 O O . GLN A 1 590 ? -30.278 -37.352 -3.423 1.00 85.50 590 GLN A O 1
ATOM 4580 N N . GLY A 1 591 ? -30.366 -35.275 -2.603 1.00 81.44 591 GLY A N 1
ATOM 4581 C CA . GLY A 1 591 ? -30.299 -34.574 -3.880 1.00 81.44 591 GLY A CA 1
ATOM 4582 C C . GLY A 1 591 ? -30.821 -33.148 -3.731 1.00 81.44 591 GLY A C 1
ATOM 4583 O O . GLY A 1 591 ? -31.497 -32.835 -2.750 1.00 81.44 591 GLY A O 1
ATOM 4584 N N . VAL A 1 592 ? -30.467 -32.280 -4.678 1.00 85.19 592 VAL A N 1
ATOM 4585 C CA . VAL A 1 592 ? -30.818 -30.855 -4.683 1.00 85.19 592 VAL A CA 1
ATOM 4586 C C . VAL A 1 592 ? -31.071 -30.401 -6.128 1.00 85.19 592 VAL A C 1
ATOM 4588 O O . VAL A 1 592 ? -30.228 -30.607 -7.006 1.00 85.19 592 VAL A O 1
ATOM 4591 N N . ASP A 1 593 ? -32.227 -29.764 -6.355 1.00 83.69 593 ASP A N 1
ATOM 4592 C CA . ASP A 1 593 ? -32.713 -29.318 -7.673 1.00 83.69 593 ASP A CA 1
ATOM 4593 C C . ASP A 1 593 ? -32.309 -27.879 -8.056 1.00 83.69 593 ASP A C 1
ATOM 4595 O O . ASP A 1 593 ? -32.321 -27.553 -9.249 1.00 83.69 593 ASP A O 1
ATOM 4599 N N . SER A 1 594 ? -31.967 -27.041 -7.066 1.00 83.19 594 SER A N 1
ATOM 4600 C CA . SER A 1 594 ? -31.561 -25.626 -7.175 1.00 83.19 594 SER A CA 1
ATOM 4601 C C . SER A 1 594 ? -30.488 -25.282 -6.125 1.00 83.19 594 SER A C 1
ATOM 4603 O O . SER A 1 594 ? -30.559 -25.857 -5.040 1.00 83.19 594 SER A O 1
ATOM 4605 N N . PRO A 1 595 ? -29.566 -24.322 -6.345 1.00 85.50 595 PRO A N 1
ATOM 4606 C CA . PRO A 1 595 ? -28.568 -23.943 -5.338 1.00 85.50 595 PRO A CA 1
ATOM 4607 C C . PRO A 1 595 ? -29.172 -23.641 -3.953 1.00 85.50 595 PRO A C 1
ATOM 4609 O O . PRO A 1 595 ? -30.210 -22.985 -3.847 1.00 85.50 595 PRO A O 1
ATOM 4612 N N . THR A 1 596 ? -28.548 -24.150 -2.886 1.00 88.62 596 THR A N 1
ATOM 4613 C CA . THR A 1 596 ? -29.065 -24.063 -1.503 1.00 88.62 596 THR A CA 1
ATOM 4614 C C . THR A 1 596 ? -27.958 -23.841 -0.474 1.00 88.62 596 THR A C 1
ATOM 4616 O O . THR A 1 596 ? -26.784 -24.091 -0.734 1.00 88.62 596 THR A O 1
ATOM 4619 N N . GLN A 1 597 ? -28.342 -23.365 0.713 1.00 90.69 597 GLN A N 1
ATOM 4620 C CA . GLN A 1 597 ? -27.449 -23.099 1.841 1.00 90.69 597 GLN A CA 1
ATOM 4621 C C . GLN A 1 597 ? -27.850 -23.941 3.055 1.00 90.69 597 GLN A C 1
ATOM 4623 O O . GLN A 1 597 ? -29.017 -23.939 3.466 1.00 90.69 597 GLN A O 1
ATOM 4628 N N . TYR A 1 598 ? -26.865 -24.610 3.651 1.00 91.38 598 TYR A N 1
ATOM 4629 C CA . TYR A 1 598 ? -27.012 -25.392 4.879 1.00 91.38 598 TYR A CA 1
ATOM 4630 C C . TYR A 1 598 ? -26.097 -24.844 5.975 1.00 91.38 598 TYR A C 1
ATOM 4632 O O . TYR A 1 598 ? -24.947 -24.504 5.713 1.00 91.38 598 TYR A O 1
ATOM 4640 N N . SER A 1 599 ? -26.566 -24.807 7.217 1.00 92.12 599 SER A N 1
ATOM 4641 C CA . SER A 1 599 ? -25.755 -24.437 8.389 1.00 92.12 599 SER A CA 1
ATOM 4642 C C . SER A 1 599 ? -26.113 -25.310 9.591 1.00 92.12 599 SER A C 1
ATOM 4644 O O . SER A 1 599 ? -27.004 -26.157 9.510 1.00 92.12 599 SER A O 1
ATOM 4646 N N . CYS A 1 600 ? -25.397 -25.162 10.703 1.00 91.88 600 CYS A N 1
ATOM 4647 C CA . CYS A 1 600 ? -25.698 -25.863 11.946 1.00 91.88 600 CYS A CA 1
ATOM 4648 C C . CYS A 1 600 ? -25.665 -24.910 13.149 1.00 91.88 600 CYS A C 1
ATOM 4650 O O . CYS A 1 600 ? -24.772 -24.074 13.285 1.00 91.88 600 CYS A O 1
ATOM 4652 N N . GLU A 1 601 ? -26.641 -25.052 14.041 1.00 92.19 601 GLU A N 1
ATOM 4653 C CA . GLU A 1 601 ? -26.640 -24.437 15.368 1.00 92.19 601 GLU A CA 1
ATOM 4654 C C . GLU A 1 601 ? -25.952 -25.384 16.355 1.00 92.19 601 GLU A C 1
ATOM 4656 O O . GLU A 1 601 ? -26.295 -26.564 16.400 1.00 92.19 601 GLU A O 1
ATOM 4661 N N . ALA A 1 602 ? -25.040 -24.873 17.180 1.00 90.06 602 ALA A N 1
ATOM 4662 C CA . ALA A 1 602 ? -24.492 -25.557 18.344 1.00 90.06 602 ALA A CA 1
ATOM 4663 C C . ALA A 1 602 ? -25.072 -24.940 19.626 1.00 90.06 602 ALA A C 1
ATOM 4665 O O . ALA A 1 602 ? -25.091 -23.719 19.778 1.00 90.06 602 ALA A O 1
ATOM 4666 N N . HIS A 1 603 ? -25.536 -25.782 20.548 1.00 88.00 603 HIS A N 1
ATOM 4667 C CA . HIS A 1 603 ? -26.285 -25.412 21.754 1.00 88.00 603 HIS A CA 1
ATOM 4668 C C . HIS A 1 603 ? -25.591 -25.945 23.015 1.00 88.00 603 HIS A C 1
ATOM 4670 O O . HIS A 1 603 ? -25.264 -27.133 23.066 1.00 88.00 603 HIS A O 1
ATOM 4676 N N . ASN A 1 604 ? -25.429 -25.105 24.043 1.00 85.81 604 ASN A N 1
ATOM 4677 C CA . ASN A 1 604 ? -25.146 -25.514 25.428 1.00 85.81 604 ASN A CA 1
ATOM 4678 C C . ASN A 1 604 ? -25.976 -24.687 26.434 1.00 85.81 604 ASN A C 1
ATOM 4680 O O . ASN A 1 604 ? -26.793 -23.852 26.046 1.00 85.81 604 ASN A O 1
ATOM 4684 N N . ASP A 1 605 ? -25.763 -24.892 27.736 1.00 78.44 605 ASP A N 1
ATOM 4685 C CA . ASP A 1 605 ? -26.502 -24.204 28.810 1.00 78.44 605 ASP A CA 1
ATOM 4686 C C . ASP A 1 605 ? -26.198 -22.690 28.942 1.00 78.44 605 ASP A C 1
ATOM 4688 O O . ASP A 1 605 ? -26.800 -22.010 29.774 1.00 78.44 605 ASP A O 1
ATOM 4692 N N . LYS A 1 606 ? -25.263 -22.151 28.146 1.00 77.00 606 LYS A N 1
ATOM 4693 C CA . LYS A 1 606 ? -24.976 -20.710 28.027 1.00 77.00 606 LYS A CA 1
ATOM 4694 C C . LYS A 1 606 ? -25.585 -20.085 26.773 1.00 77.00 606 LYS A C 1
ATOM 4696 O O . LYS A 1 606 ? -25.580 -18.861 26.660 1.00 77.00 606 LYS A O 1
ATOM 4701 N N . GLY A 1 607 ? -26.118 -20.890 25.853 1.00 75.62 607 GLY A N 1
ATOM 4702 C CA . GLY A 1 607 ? -26.835 -20.427 24.670 1.00 75.62 607 GLY A CA 1
ATOM 4703 C C . GLY A 1 607 ? -26.404 -21.116 23.378 1.00 75.62 607 GLY A C 1
ATOM 4704 O O . GLY A 1 607 ? -25.941 -22.257 23.368 1.00 75.62 607 GLY A O 1
ATOM 4705 N N . VAL A 1 608 ? -26.597 -20.402 22.268 1.00 83.44 608 VAL A N 1
ATOM 4706 C CA . VAL A 1 608 ? -26.511 -20.945 20.908 1.00 83.44 608 VAL A CA 1
ATOM 4707 C C . VAL A 1 608 ? -25.496 -20.167 20.077 1.00 83.44 608 VAL A C 1
ATOM 4709 O O . VAL A 1 608 ? -25.464 -18.936 20.116 1.00 83.44 608 VAL A O 1
ATOM 4712 N N . THR A 1 609 ? -24.702 -20.875 19.280 1.00 80.44 609 THR A N 1
ATOM 4713 C CA . THR A 1 609 ? -23.886 -20.309 18.197 1.00 80.44 609 THR A CA 1
ATOM 4714 C C . THR A 1 609 ? -24.243 -20.970 16.872 1.00 80.44 609 THR A C 1
ATOM 4716 O O . THR A 1 609 ? -24.631 -22.133 16.830 1.00 80.44 609 THR A O 1
ATOM 4719 N N . VAL A 1 610 ? -24.142 -20.224 15.773 1.00 87.75 610 VAL A N 1
ATOM 4720 C CA . VAL A 1 610 ? -24.460 -20.712 14.421 1.00 87.75 610 VAL A CA 1
ATOM 4721 C C . VAL A 1 610 ? -23.166 -20.795 13.617 1.00 87.75 610 VAL A C 1
ATOM 4723 O O . VAL A 1 610 ? -22.319 -19.905 13.721 1.00 87.75 610 VAL A O 1
ATOM 4726 N N . SER A 1 611 ? -22.985 -21.871 12.854 1.00 89.50 611 SER A N 1
ATOM 4727 C CA . SER A 1 611 ? -21.858 -22.017 11.932 1.00 89.50 611 SER A CA 1
ATOM 4728 C C . SER A 1 611 ? -22.008 -21.092 10.725 1.00 89.50 611 SER A C 1
ATOM 4730 O O . SER A 1 611 ? -23.084 -20.555 10.465 1.00 89.50 611 SER A O 1
ATOM 4732 N N . ARG A 1 612 ? -20.959 -20.989 9.901 1.00 88.50 612 ARG A N 1
ATOM 4733 C CA . ARG A 1 612 ? -21.116 -20.488 8.530 1.00 88.50 612 ARG A CA 1
ATOM 4734 C C . ARG A 1 612 ? -22.152 -21.306 7.751 1.00 88.50 612 ARG A C 1
ATOM 4736 O O . ARG A 1 612 ? -22.315 -22.504 8.016 1.00 88.50 612 ARG A O 1
ATOM 4743 N N . GLU A 1 613 ? -22.761 -20.691 6.743 1.00 88.50 613 GLU A N 1
ATOM 4744 C CA . GLU A 1 613 ? -23.433 -21.433 5.680 1.00 88.50 613 GLU A CA 1
ATOM 4745 C C . GLU A 1 613 ? -22.417 -22.155 4.781 1.00 88.50 613 GLU A C 1
ATOM 4747 O O . GLU A 1 613 ? -21.350 -21.629 4.442 1.00 88.50 613 GLU A O 1
ATOM 4752 N N . ALA A 1 614 ? -22.772 -23.379 4.404 1.00 88.00 614 ALA A N 1
ATOM 4753 C CA . ALA A 1 614 ? -22.172 -24.165 3.343 1.00 88.00 614 ALA A CA 1
ATOM 4754 C C . ALA A 1 614 ? -23.063 -24.078 2.101 1.00 88.00 614 ALA A C 1
ATOM 4756 O O . ALA A 1 614 ? -24.245 -24.431 2.148 1.00 88.00 614 ALA A O 1
ATOM 4757 N N . HIS A 1 615 ? -22.486 -23.605 1.001 1.00 89.75 615 HIS A N 1
ATOM 4758 C CA . HIS A 1 615 ? -23.173 -23.449 -0.274 1.00 89.75 615 HIS A CA 1
ATOM 4759 C C . HIS A 1 615 ? -23.135 -24.761 -1.055 1.00 89.75 615 HIS A C 1
ATOM 4761 O O . HIS A 1 615 ? -22.069 -25.335 -1.284 1.00 89.75 615 HIS A O 1
ATOM 4767 N N . VAL A 1 616 ? -24.308 -25.230 -1.465 1.00 89.81 616 VAL A N 1
ATOM 4768 C CA . VAL A 1 616 ? -24.489 -26.399 -2.323 1.00 89.81 616 VAL A CA 1
ATOM 4769 C C . VAL A 1 616 ? -24.788 -25.884 -3.724 1.00 89.81 616 VAL A C 1
ATOM 4771 O O . VAL A 1 616 ? -25.915 -25.480 -4.022 1.00 89.81 616 VAL A O 1
ATOM 4774 N N . ASN A 1 617 ? -23.758 -25.857 -4.566 1.00 88.94 617 ASN A N 1
ATOM 4775 C CA . ASN A 1 617 ? -23.841 -25.356 -5.936 1.00 88.94 617 ASN A CA 1
ATOM 4776 C C . ASN A 1 617 ? -24.126 -26.510 -6.899 1.00 88.94 617 ASN A C 1
ATOM 4778 O O . ASN A 1 617 ? -23.604 -27.611 -6.720 1.00 88.94 617 ASN A O 1
ATOM 4782 N N . ILE A 1 618 ? -24.904 -26.258 -7.950 1.00 88.69 618 ILE A N 1
ATOM 4783 C CA . ILE A 1 618 ? -25.152 -27.245 -9.006 1.00 88.69 618 ILE A CA 1
ATOM 4784 C C . ILE A 1 618 ? -24.145 -27.032 -10.136 1.00 88.69 618 ILE A C 1
ATOM 4786 O O . ILE A 1 618 ? -23.895 -25.900 -10.540 1.00 88.69 618 ILE A O 1
ATOM 4790 N N . LYS A 1 619 ? -23.567 -28.123 -10.644 1.00 88.81 619 LYS A N 1
ATOM 4791 C CA . LYS A 1 619 ? -22.676 -28.103 -11.809 1.00 88.81 619 LYS A CA 1
ATOM 4792 C C . LYS A 1 619 ? -23.446 -27.751 -13.089 1.00 88.81 619 LYS A C 1
ATOM 4794 O O . LYS A 1 619 ? -24.414 -28.425 -13.439 1.00 88.81 619 LYS A O 1
ATOM 4799 N N . GLU A 1 620 ? -22.969 -26.742 -13.806 1.00 87.69 620 GLU A N 1
ATOM 4800 C CA . GLU A 1 620 ? -23.538 -26.202 -15.047 1.00 87.69 620 GLU A CA 1
ATOM 4801 C C . GLU A 1 620 ? -22.505 -26.221 -16.189 1.00 87.69 620 GLU A C 1
ATOM 4803 O O . GLU A 1 620 ? -21.335 -26.545 -15.985 1.00 87.69 620 GLU A O 1
ATOM 4808 N N . ILE A 1 621 ? -22.913 -25.864 -17.413 1.00 89.56 621 ILE A N 1
ATOM 4809 C CA . ILE A 1 621 ? -21.962 -25.615 -18.511 1.00 89.56 621 ILE A CA 1
ATOM 4810 C C . ILE A 1 621 ? -21.163 -24.319 -18.264 1.00 89.56 621 ILE A C 1
ATOM 4812 O O . ILE A 1 621 ? -21.680 -23.401 -17.623 1.00 89.56 621 ILE A O 1
ATOM 4816 N N . PRO A 1 622 ? -19.934 -24.175 -18.795 1.00 92.25 622 PRO A N 1
ATOM 4817 C CA . PRO A 1 622 ? -19.140 -22.980 -18.541 1.00 92.25 622 PRO A CA 1
ATOM 4818 C C . PRO A 1 622 ? -19.704 -21.746 -19.246 1.00 92.25 622 PRO A C 1
ATOM 4820 O O . PRO A 1 622 ? -20.332 -21.828 -20.306 1.00 92.25 622 PRO A O 1
ATOM 4823 N N . ALA A 1 623 ? -19.384 -20.569 -18.718 1.00 90.31 623 ALA A N 1
ATOM 4824 C CA . ALA A 1 623 ? -19.695 -19.309 -19.373 1.00 90.31 623 ALA A CA 1
ATOM 4825 C C . ALA A 1 623 ? -18.822 -19.066 -20.624 1.00 90.31 623 ALA A C 1
ATOM 4827 O O . ALA A 1 623 ? -17.742 -19.636 -20.819 1.00 90.31 623 ALA A O 1
ATOM 4828 N N . LYS A 1 624 ? -19.304 -18.169 -21.489 1.00 90.62 624 LYS A N 1
ATOM 4829 C CA . LYS A 1 624 ? -18.614 -17.719 -22.706 1.00 90.62 624 LYS A CA 1
ATOM 4830 C C . LYS A 1 624 ? -17.258 -17.076 -22.378 1.00 90.62 624 LYS A C 1
ATOM 4832 O O . LYS A 1 624 ? -17.155 -16.233 -21.488 1.00 90.62 624 LYS A O 1
ATOM 4837 N N . VAL A 1 625 ? -16.231 -17.450 -23.143 1.00 91.12 625 VAL A N 1
ATOM 4838 C CA . VAL A 1 625 ? -14.853 -16.938 -23.019 1.00 91.12 625 VAL A CA 1
ATOM 4839 C C . VAL A 1 625 ? -14.794 -15.431 -23.301 1.00 91.12 625 VAL A C 1
ATOM 4841 O O . VAL A 1 625 ? -15.461 -14.939 -24.217 1.00 91.12 625 VAL A O 1
ATOM 4844 N N . SER A 1 626 ? -13.970 -14.699 -22.542 1.00 86.75 626 SER A N 1
ATOM 4845 C CA . SER A 1 626 ? -13.848 -13.238 -22.626 1.00 86.75 626 SER A CA 1
ATOM 4846 C C . SER A 1 626 ? -12.408 -12.770 -22.883 1.00 86.75 626 SER A C 1
ATOM 4848 O O . SER A 1 626 ? -11.449 -13.504 -22.650 1.00 86.75 626 SER A O 1
ATOM 4850 N N . LYS A 1 627 ? -12.263 -11.530 -23.380 1.00 85.00 627 LYS A N 1
ATOM 4851 C CA . LYS A 1 627 ? -10.979 -10.844 -23.638 1.00 85.00 627 LYS A CA 1
ATOM 4852 C C . LYS A 1 627 ? -9.911 -11.739 -24.297 1.00 85.00 627 LYS A C 1
ATOM 4854 O O . LYS A 1 627 ? -8.834 -11.930 -23.739 1.00 85.00 627 LYS A O 1
ATOM 4859 N N . ILE A 1 628 ? -10.206 -12.276 -25.482 1.00 90.75 628 ILE A N 1
ATOM 4860 C CA . ILE A 1 628 ? -9.176 -12.935 -26.298 1.00 90.75 628 ILE A CA 1
ATOM 4861 C C . ILE A 1 628 ? -8.200 -11.863 -26.792 1.00 90.75 628 ILE A C 1
ATOM 4863 O O . ILE A 1 628 ? -8.620 -10.859 -27.370 1.00 90.75 628 ILE A O 1
ATOM 4867 N N . THR A 1 629 ? -6.909 -12.083 -26.576 1.00 89.50 629 THR A N 1
ATOM 4868 C CA . THR A 1 629 ? -5.815 -11.201 -26.989 1.00 89.50 629 THR A CA 1
ATOM 4869 C C . THR A 1 629 ? -4.787 -11.978 -27.802 1.00 89.50 629 THR A C 1
ATOM 4871 O O . THR A 1 629 ? -4.469 -13.128 -27.499 1.00 89.50 629 THR A O 1
ATOM 4874 N N . VAL A 1 630 ? -4.243 -11.340 -28.839 1.00 90.06 630 VAL A N 1
ATOM 4875 C CA . VAL A 1 630 ? -3.098 -11.867 -29.592 1.00 90.06 630 VAL A CA 1
ATOM 4876 C C . VAL A 1 630 ? -1.831 -11.392 -28.887 1.00 90.06 630 VAL A C 1
ATOM 4878 O O . VAL A 1 630 ? -1.531 -10.201 -28.888 1.00 90.06 630 VAL A O 1
ATOM 4881 N N . VAL A 1 631 ? -1.124 -12.319 -28.243 1.00 89.00 631 VAL A N 1
ATOM 4882 C CA . VAL A 1 631 ? 0.071 -12.052 -27.426 1.00 89.00 631 VAL A CA 1
ATOM 4883 C C . VAL A 1 631 ? 1.301 -11.858 -28.308 1.00 89.00 631 VAL A C 1
ATOM 4885 O O . VAL A 1 631 ? 2.116 -10.975 -28.050 1.00 89.00 631 VAL A O 1
ATOM 4888 N N . LYS A 1 632 ? 1.429 -12.664 -29.368 1.00 87.69 632 LYS A N 1
ATOM 4889 C CA . LYS A 1 632 ? 2.542 -12.593 -30.321 1.00 87.69 632 LYS A CA 1
ATOM 4890 C C . LYS A 1 632 ? 2.038 -12.804 -31.744 1.00 87.69 632 LYS A C 1
ATOM 4892 O O . LYS A 1 632 ? 1.174 -13.648 -31.984 1.00 87.69 632 LYS A O 1
ATOM 4897 N N . ARG A 1 633 ? 2.597 -12.038 -32.680 1.00 89.19 633 ARG A N 1
ATOM 4898 C CA . ARG A 1 633 ? 2.386 -12.175 -34.125 1.00 89.19 633 ARG A CA 1
ATOM 4899 C C . ARG A 1 633 ? 3.720 -12.514 -34.774 1.00 89.19 633 ARG A C 1
ATOM 4901 O O . ARG A 1 633 ? 4.711 -11.854 -34.476 1.00 89.19 633 ARG A O 1
ATOM 4908 N N . GLU A 1 634 ? 3.729 -13.516 -35.640 1.00 86.12 634 GLU A N 1
ATOM 4909 C CA . GLU A 1 634 ? 4.879 -13.910 -36.458 1.00 86.12 634 GLU A CA 1
ATOM 4910 C C . GLU A 1 634 ? 4.415 -14.160 -37.903 1.00 86.12 634 GLU A C 1
ATOM 4912 O O . GLU A 1 634 ? 3.229 -14.016 -38.219 1.00 86.12 634 GLU A O 1
ATOM 4917 N N . ALA A 1 635 ? 5.340 -14.520 -38.795 1.00 83.00 635 ALA A N 1
ATOM 4918 C CA . ALA A 1 635 ? 5.045 -14.699 -40.215 1.00 83.00 635 ALA A CA 1
ATOM 4919 C C . ALA A 1 635 ? 4.116 -15.893 -40.480 1.00 83.00 635 ALA A C 1
ATOM 4921 O O . ALA A 1 635 ? 3.209 -15.806 -41.299 1.00 83.00 635 ALA A O 1
ATOM 4922 N N . ASN A 1 636 ? 4.317 -17.008 -39.773 1.00 86.19 636 ASN A N 1
ATOM 4923 C CA . ASN A 1 636 ? 3.577 -18.255 -39.985 1.00 86.19 636 ASN A CA 1
ATOM 4924 C C . ASN A 1 636 ? 2.734 -18.707 -38.781 1.00 86.19 636 ASN A C 1
ATOM 4926 O O . ASN A 1 636 ? 2.143 -19.789 -38.824 1.00 86.19 636 ASN A O 1
ATOM 4930 N N . LYS A 1 637 ? 2.672 -17.902 -37.711 1.00 87.75 637 LYS A N 1
ATOM 4931 C CA . LYS A 1 637 ? 1.923 -18.240 -36.497 1.00 87.75 637 LYS A CA 1
ATOM 4932 C C . LYS A 1 637 ? 1.402 -17.041 -35.705 1.00 87.75 637 LYS A C 1
ATOM 4934 O O . LYS A 1 637 ? 1.934 -15.932 -35.780 1.00 87.75 637 LYS A O 1
ATOM 4939 N N . LEU A 1 638 ? 0.356 -17.293 -34.919 1.00 90.00 638 LEU A N 1
ATOM 4940 C CA . LEU A 1 638 ? -0.253 -16.351 -33.976 1.00 90.00 638 LEU A CA 1
ATOM 4941 C C . LEU A 1 638 ? -0.370 -17.012 -32.599 1.00 90.00 638 LEU A C 1
ATOM 4943 O O . LEU A 1 638 ? -0.972 -18.075 -32.477 1.00 90.00 638 LEU A O 1
ATOM 4947 N N . ILE A 1 639 ? 0.157 -16.373 -31.553 1.00 91.44 639 ILE A N 1
ATOM 4948 C CA . ILE A 1 639 ? -0.035 -16.827 -30.168 1.00 91.44 639 ILE A CA 1
ATOM 4949 C C . ILE A 1 639 ? -1.191 -16.038 -29.566 1.00 91.44 639 ILE A C 1
ATOM 4951 O O . ILE A 1 639 ? -1.132 -14.807 -29.496 1.00 91.44 639 ILE A O 1
ATOM 4955 N N . ILE A 1 640 ? -2.228 -16.738 -29.110 1.00 92.88 640 ILE A N 1
ATOM 4956 C CA . ILE A 1 640 ? -3.401 -16.149 -28.458 1.00 92.88 640 ILE A CA 1
ATOM 4957 C C . ILE A 1 640 ? -3.504 -16.564 -26.990 1.00 92.88 640 ILE A C 1
ATOM 4959 O O . ILE A 1 640 ? -3.121 -17.669 -26.610 1.00 92.88 640 ILE A O 1
ATOM 4963 N N . SER A 1 641 ? -4.073 -15.685 -26.171 1.00 93.44 641 SER A N 1
ATOM 4964 C CA . SER A 1 641 ? -4.496 -15.972 -24.797 1.00 93.44 641 SER A CA 1
ATOM 4965 C C . SER A 1 641 ? -5.907 -15.453 -24.558 1.00 93.44 641 SER A C 1
ATOM 4967 O O . SER A 1 641 ? -6.377 -14.577 -25.285 1.00 93.44 641 SER A O 1
ATOM 4969 N N . TRP A 1 642 ? -6.598 -15.979 -23.552 1.00 93.06 642 TRP A N 1
ATOM 4970 C CA . TRP A 1 642 ? -7.959 -15.561 -23.222 1.00 93.06 642 TRP A CA 1
ATOM 4971 C C . TRP A 1 642 ? -8.245 -15.678 -21.730 1.00 93.06 642 TRP A C 1
ATOM 4973 O O . TRP A 1 642 ? -7.586 -16.426 -21.010 1.00 93.06 642 TRP A O 1
ATOM 4983 N N . ILE A 1 643 ? -9.264 -14.954 -21.266 1.00 90.19 643 ILE A N 1
ATOM 4984 C CA . ILE A 1 643 ? -9.757 -15.086 -19.897 1.00 90.19 643 ILE A CA 1
ATOM 4985 C C . ILE A 1 643 ? -10.941 -16.066 -19.914 1.00 90.19 643 ILE A C 1
ATOM 4987 O O . ILE A 1 643 ? -11.944 -15.787 -20.590 1.00 90.19 643 ILE A O 1
ATOM 4991 N N . PRO A 1 644 ? -10.858 -17.213 -19.209 1.00 87.62 644 PRO A N 1
ATOM 4992 C CA . PRO A 1 644 ? -11.990 -18.126 -19.084 1.00 87.62 644 PRO A CA 1
ATOM 4993 C C . PRO A 1 644 ? -13.191 -17.418 -18.442 1.00 87.62 644 PRO A C 1
ATOM 4995 O O . PRO A 1 644 ? -13.038 -16.481 -17.656 1.00 87.62 644 PRO A O 1
ATOM 4998 N N . GLY A 1 645 ? -14.398 -17.854 -18.802 1.00 82.62 645 GLY A N 1
ATOM 4999 C CA . GLY A 1 645 ? -15.608 -17.450 -18.089 1.00 82.62 645 GLY A CA 1
ATOM 5000 C C . GLY A 1 645 ? -15.703 -18.125 -16.715 1.00 82.62 645 GLY A C 1
ATOM 5001 O O . GLY A 1 645 ? -14.810 -18.871 -16.316 1.00 82.62 645 GLY A O 1
ATOM 5002 N N . HIS A 1 646 ? -16.821 -17.905 -16.017 1.00 87.31 646 HIS A N 1
ATOM 5003 C CA . HIS A 1 646 ? -17.220 -18.765 -14.900 1.00 87.31 646 HIS A CA 1
ATOM 5004 C C . HIS A 1 646 ? -17.207 -20.235 -15.348 1.00 87.31 646 HIS A C 1
ATOM 5006 O O . HIS A 1 646 ? -17.678 -20.546 -16.445 1.00 87.31 646 HIS A O 1
ATOM 5012 N N . ASP A 1 647 ? -16.649 -21.125 -14.533 1.00 84.62 647 ASP A N 1
ATOM 5013 C CA . ASP A 1 647 ? -16.408 -22.524 -14.904 1.00 84.62 647 ASP A CA 1
ATOM 5014 C C . ASP A 1 647 ? -17.684 -23.386 -14.884 1.00 84.62 647 ASP A C 1
ATOM 5016 O O . ASP A 1 647 ? -17.723 -24.440 -15.513 1.00 84.62 647 ASP A O 1
ATOM 5020 N N . GLY A 1 648 ? -18.743 -22.905 -14.224 1.00 84.12 648 GLY A N 1
ATOM 5021 C CA . GLY A 1 648 ? -19.990 -23.644 -14.017 1.00 84.12 648 GLY A CA 1
ATOM 5022 C C . GLY A 1 648 ? -19.934 -24.551 -12.788 1.00 84.12 648 GLY A C 1
ATOM 5023 O O . GLY A 1 648 ? -20.589 -25.587 -12.772 1.00 84.12 648 GLY A O 1
ATOM 5024 N N . PHE A 1 649 ? -19.118 -24.211 -11.780 1.00 86.69 649 PHE A N 1
ATOM 5025 C CA . PHE A 1 649 ? -18.872 -25.024 -10.580 1.00 86.69 649 PHE A CA 1
ATOM 5026 C C . PHE A 1 649 ? -18.224 -26.397 -10.873 1.00 86.69 649 PHE A C 1
ATOM 5028 O O . PHE A 1 649 ? -18.166 -27.272 -10.003 1.00 86.69 649 PHE A O 1
ATOM 5035 N N . SER A 1 650 ? -17.699 -26.573 -12.088 1.00 86.50 650 SER A N 1
ATOM 5036 C CA . SER A 1 650 ? -17.018 -27.764 -12.598 1.00 86.50 650 SER A CA 1
ATOM 5037 C C . SER A 1 650 ? -15.789 -27.337 -13.402 1.00 86.50 650 SER A C 1
ATOM 5039 O O . SER A 1 650 ? -15.853 -26.411 -14.208 1.00 86.50 650 SER A O 1
ATOM 5041 N N . THR A 1 651 ? -14.659 -28.013 -13.193 1.00 86.12 651 THR A N 1
ATOM 5042 C CA . THR A 1 651 ? -13.365 -27.620 -13.764 1.00 86.12 651 THR A CA 1
ATOM 5043 C C . THR A 1 651 ? -13.361 -27.662 -15.291 1.00 86.12 651 THR A C 1
ATOM 5045 O O . THR A 1 651 ? -13.664 -28.696 -15.890 1.00 86.12 651 THR A O 1
ATOM 5048 N N . LEU A 1 652 ? -12.924 -26.567 -15.919 1.00 87.94 652 LEU A N 1
ATOM 5049 C CA . LEU A 1 652 ? -12.602 -26.532 -17.347 1.00 87.94 652 LEU A CA 1
ATOM 5050 C C . LEU A 1 652 ? -11.501 -27.549 -17.681 1.00 87.94 652 LEU A C 1
ATOM 5052 O O . LEU A 1 652 ? -10.475 -27.577 -17.008 1.00 87.94 652 LEU A O 1
ATOM 5056 N N . THR A 1 653 ? -11.701 -28.338 -18.737 1.00 87.44 653 THR A N 1
ATOM 5057 C CA . THR A 1 653 ? -10.769 -29.399 -19.164 1.00 87.44 653 THR A CA 1
ATOM 5058 C C . THR A 1 653 ? -10.156 -29.133 -20.536 1.00 87.44 653 THR A C 1
ATOM 5060 O O . THR A 1 653 ? -8.959 -29.343 -20.729 1.00 87.44 653 THR A O 1
ATOM 5063 N N . VAL A 1 654 ? -10.949 -28.644 -21.496 1.00 92.19 654 VAL A N 1
ATOM 5064 C CA . VAL A 1 654 ? -10.500 -28.397 -22.874 1.00 92.19 654 VAL A CA 1
ATOM 5065 C C . VAL A 1 654 ? -11.114 -27.116 -23.443 1.00 92.19 654 VAL A C 1
ATOM 5067 O O . VAL A 1 654 ? -12.266 -26.781 -23.161 1.00 92.19 654 VAL A O 1
ATOM 5070 N N . CYS A 1 655 ? -10.365 -26.408 -24.284 1.00 93.25 655 CYS A N 1
ATOM 5071 C CA . CYS A 1 655 ? -10.860 -25.299 -25.093 1.00 93.25 655 CYS A CA 1
ATOM 5072 C C . CYS A 1 655 ? -10.659 -25.580 -26.586 1.00 93.25 655 CYS A C 1
ATOM 5074 O O . CYS A 1 655 ? -9.674 -26.188 -26.994 1.00 93.25 655 CYS A O 1
ATOM 5076 N N . TYR A 1 656 ? -11.603 -25.116 -27.399 1.00 91.38 656 TYR A N 1
ATOM 5077 C CA . TYR A 1 656 ? -11.616 -25.222 -28.852 1.00 91.38 656 TYR A CA 1
ATOM 5078 C C . TYR A 1 656 ? -11.408 -23.835 -29.454 1.00 91.38 656 TYR A C 1
ATOM 5080 O O . TYR A 1 656 ? -12.221 -22.932 -29.223 1.00 91.38 656 TYR A O 1
ATOM 5088 N N . ILE A 1 657 ? -10.343 -23.689 -30.234 1.00 92.12 657 ILE A N 1
ATOM 5089 C CA . ILE A 1 657 ? -10.014 -22.514 -31.034 1.00 92.12 657 ILE A CA 1
ATOM 5090 C C . ILE A 1 657 ? -10.575 -22.745 -32.442 1.00 92.12 657 ILE A C 1
ATOM 5092 O O . ILE A 1 657 ? -10.578 -23.864 -32.945 1.00 92.12 657 ILE A O 1
ATOM 5096 N N . THR A 1 658 ? -11.096 -21.710 -33.093 1.00 90.19 658 THR A N 1
ATOM 5097 C CA . THR A 1 658 ? -11.637 -21.785 -34.459 1.00 90.19 658 THR A CA 1
ATOM 5098 C C . THR A 1 658 ? -11.117 -20.607 -35.274 1.00 90.19 658 THR A C 1
ATOM 5100 O O . THR A 1 658 ? -11.337 -19.456 -34.894 1.00 90.19 658 THR A O 1
ATOM 5103 N N . VAL A 1 659 ? -10.422 -20.892 -36.377 1.00 89.31 659 VAL A N 1
ATOM 5104 C CA . VAL A 1 659 ? -9.619 -19.935 -37.156 1.00 89.31 659 VAL A CA 1
ATOM 5105 C C . VAL A 1 659 ? -10.069 -19.909 -38.618 1.00 89.31 659 VAL A C 1
ATOM 5107 O O . VAL A 1 659 ? -10.217 -20.953 -39.255 1.00 89.31 659 VAL A O 1
ATOM 5110 N N . ARG A 1 660 ? -10.271 -18.705 -39.165 1.00 86.12 660 ARG A N 1
ATOM 5111 C CA . ARG A 1 660 ? -10.769 -18.470 -40.527 1.00 86.12 660 ARG A CA 1
ATOM 5112 C C . ARG A 1 660 ? -9.966 -17.381 -41.240 1.00 86.12 660 ARG A C 1
ATOM 5114 O O . ARG A 1 660 ? -9.873 -16.263 -40.743 1.00 86.12 660 ARG A O 1
ATOM 5121 N N . GLU A 1 661 ? -9.439 -17.690 -42.422 1.00 85.94 661 GLU A N 1
ATOM 5122 C CA . GLU A 1 661 ? -8.758 -16.732 -43.308 1.00 85.94 661 GLU A CA 1
ATOM 5123 C C . GLU A 1 661 ? -9.742 -15.689 -43.876 1.00 85.94 661 GLU A C 1
ATOM 5125 O O . GLU A 1 661 ? -10.850 -16.028 -44.304 1.00 85.94 661 GLU A O 1
ATOM 5130 N N . LEU A 1 662 ? -9.335 -14.418 -43.888 1.00 76.25 662 LEU A N 1
ATOM 5131 C CA . LEU A 1 662 ? -10.061 -13.297 -44.491 1.00 76.25 662 LEU A CA 1
ATOM 5132 C C . LEU A 1 662 ? -9.506 -13.022 -45.896 1.00 76.25 662 LEU A C 1
ATOM 5134 O O . LEU A 1 662 ? -8.353 -12.623 -46.029 1.00 76.25 662 LEU A O 1
ATOM 5138 N N . GLY A 1 663 ? -10.337 -13.194 -46.931 1.00 66.50 663 GLY A N 1
ATOM 5139 C CA . GLY A 1 663 ? -9.974 -12.881 -48.324 1.00 66.50 663 GLY A CA 1
ATOM 5140 C C . GLY A 1 663 ? -10.205 -13.995 -49.353 1.00 66.50 663 GLY A C 1
ATOM 5141 O O . GLY A 1 663 ? -9.883 -13.804 -50.521 1.00 66.50 663 GLY A O 1
ATOM 5142 N N . ARG A 1 664 ? -10.771 -15.144 -48.960 1.00 57.97 664 ARG A N 1
ATOM 5143 C CA . ARG A 1 664 ? -11.242 -16.196 -49.884 1.00 57.97 664 ARG A CA 1
ATOM 5144 C C . ARG A 1 664 ? -12.734 -16.485 -49.698 1.00 57.97 664 ARG A C 1
ATOM 5146 O O . ARG A 1 664 ? -13.324 -16.097 -48.691 1.00 57.97 664 ARG A O 1
ATOM 5153 N N . GLU A 1 665 ? -13.320 -17.121 -50.709 1.00 54.41 665 GLU A N 1
ATOM 5154 C CA . GLU A 1 665 ? -14.766 -17.287 -50.897 1.00 54.41 665 GLU A CA 1
ATOM 5155 C C . GLU A 1 665 ? -15.486 -18.077 -49.787 1.00 54.41 665 GLU A C 1
ATOM 5157 O O . GLU A 1 665 ? -14.881 -18.661 -48.882 1.00 54.41 665 GLU A O 1
ATOM 5162 N N . LEU A 1 666 ? -16.822 -18.077 -49.862 1.00 47.97 666 LEU A N 1
ATOM 5163 C CA . LEU A 1 666 ? -17.748 -18.641 -48.879 1.00 47.97 666 LEU A CA 1
ATOM 5164 C C . LEU A 1 666 ? -17.759 -20.186 -48.890 1.00 47.97 666 LEU A C 1
ATOM 5166 O O . LEU A 1 666 ? -18.753 -20.816 -49.234 1.00 47.97 666 LEU A O 1
ATOM 5170 N N . GLY A 1 667 ? -16.640 -20.788 -48.493 1.00 54.84 667 GLY A N 1
ATOM 5171 C CA . GLY A 1 667 ? -16.466 -22.242 -48.403 1.00 54.84 667 GLY A CA 1
ATOM 5172 C C . GLY A 1 667 ? -15.079 -22.705 -47.943 1.00 54.84 667 GLY A C 1
ATOM 5173 O O . GLY A 1 667 ? -14.796 -23.899 -47.994 1.00 54.84 667 GLY A O 1
ATOM 5174 N N . SER A 1 668 ? -14.191 -21.797 -47.517 1.00 55.22 668 SER A N 1
ATOM 5175 C CA . SER A 1 668 ? -12.847 -22.163 -47.054 1.00 55.22 668 SER A CA 1
ATOM 5176 C C . SER A 1 668 ? -12.873 -23.027 -45.776 1.00 55.22 668 SER A C 1
ATOM 5178 O O . SER A 1 668 ? -13.712 -22.802 -44.898 1.00 55.22 668 SER A O 1
ATOM 5180 N N . PRO A 1 669 ? -11.961 -24.012 -45.639 1.00 60.56 669 PRO A N 1
ATOM 5181 C CA . PRO A 1 669 ? -11.922 -24.886 -44.471 1.00 60.56 669 PRO A CA 1
ATOM 5182 C C . PRO A 1 669 ? -11.513 -24.105 -43.217 1.00 60.56 669 PRO A C 1
ATOM 5184 O O . PRO A 1 669 ? -10.439 -23.507 -43.156 1.00 60.56 669 PRO A O 1
ATOM 5187 N N . THR A 1 670 ? -12.371 -24.127 -42.199 1.00 70.94 670 THR A N 1
ATOM 5188 C CA . THR A 1 670 ? -12.090 -23.522 -40.891 1.00 70.94 670 THR A CA 1
ATOM 5189 C C . THR A 1 670 ? -11.153 -24.436 -40.096 1.00 70.94 670 THR A C 1
ATOM 5191 O O . THR A 1 670 ? -11.534 -25.570 -39.804 1.00 70.94 670 THR A O 1
ATOM 5194 N N . LYS A 1 671 ? -9.953 -23.972 -39.717 1.00 79.88 671 LYS A N 1
ATOM 5195 C CA . LYS A 1 671 ? -9.061 -24.737 -38.821 1.00 79.88 671 LYS A CA 1
ATOM 5196 C C . LYS A 1 671 ? -9.661 -24.712 -37.412 1.00 79.88 671 LYS A C 1
ATOM 5198 O O . LYS A 1 671 ? -10.040 -23.645 -36.922 1.00 79.88 671 LYS A O 1
ATOM 5203 N N . VAL A 1 672 ? -9.805 -25.881 -36.790 1.00 84.56 672 VAL A N 1
ATOM 5204 C CA . VAL A 1 672 ? -10.349 -26.035 -35.434 1.00 84.56 672 VAL A CA 1
ATOM 5205 C C . VAL A 1 672 ? -9.352 -26.830 -34.608 1.00 84.56 672 VAL A C 1
ATOM 5207 O O . VAL A 1 672 ? -9.172 -28.022 -34.839 1.00 84.56 672 VAL A O 1
ATOM 5210 N N . ASP A 1 673 ? -8.730 -26.160 -33.645 1.00 87.44 673 ASP A N 1
ATOM 5211 C CA . ASP A 1 673 ? -7.707 -26.733 -32.773 1.00 87.44 673 ASP A CA 1
ATOM 5212 C C . ASP A 1 673 ? -8.278 -26.930 -31.359 1.00 87.44 673 ASP A C 1
ATOM 5214 O O . ASP A 1 673 ? -9.092 -26.129 -30.891 1.00 87.44 673 ASP A O 1
ATOM 5218 N N . SER A 1 674 ? -7.857 -27.982 -30.654 1.00 89.94 674 SER A N 1
ATOM 5219 C CA . SER A 1 674 ? -8.286 -28.278 -29.279 1.00 89.94 674 SER A CA 1
ATOM 5220 C C . SER A 1 674 ? -7.099 -28.325 -28.322 1.00 89.94 674 SER A C 1
ATOM 5222 O O . SER A 1 674 ? -6.140 -29.051 -28.575 1.00 89.94 674 SER A O 1
ATOM 5224 N N . VAL A 1 675 ? -7.184 -27.605 -27.202 1.00 91.94 675 VAL A N 1
ATOM 5225 C CA . VAL A 1 675 ? -6.118 -27.494 -26.196 1.00 91.94 675 VAL A CA 1
ATOM 5226 C C . VAL A 1 675 ? -6.634 -27.851 -24.802 1.00 91.94 675 VAL A C 1
ATOM 5228 O O . VAL A 1 675 ? -7.713 -27.411 -24.406 1.00 91.94 675 VAL A O 1
ATOM 5231 N N . LEU A 1 676 ? -5.866 -28.647 -24.056 1.00 90.19 676 LEU A N 1
ATOM 5232 C CA . LEU A 1 676 ? -6.121 -28.916 -22.637 1.00 90.19 676 LEU A CA 1
ATOM 5233 C C . LEU A 1 676 ? -5.777 -27.675 -21.805 1.00 90.19 676 LEU A C 1
ATOM 5235 O O . LEU A 1 676 ? -4.789 -27.000 -22.088 1.00 90.19 676 LEU A O 1
ATOM 5239 N N . VAL A 1 677 ? -6.583 -27.373 -20.787 1.00 85.50 677 VAL A N 1
ATOM 5240 C CA . VAL A 1 677 ? -6.421 -26.163 -19.964 1.00 85.50 677 VAL A CA 1
ATOM 5241 C C . VAL A 1 677 ? -6.406 -26.484 -18.464 1.00 85.50 677 VAL A C 1
ATOM 5243 O O . VAL A 1 677 ? -7.100 -27.412 -18.052 1.00 85.50 677 VAL A O 1
ATOM 5246 N N . PRO A 1 678 ? -5.679 -25.714 -17.626 1.00 84.94 678 PRO A N 1
ATOM 5247 C CA . PRO A 1 678 ? -4.749 -24.624 -17.971 1.00 84.94 678 PRO A CA 1
ATOM 5248 C C . PRO A 1 678 ? -3.470 -25.123 -18.684 1.00 84.94 678 PRO A C 1
ATOM 5250 O O . PRO A 1 678 ? -3.123 -26.292 -18.526 1.00 84.94 678 PRO A O 1
ATOM 5253 N N . PRO A 1 679 ? -2.730 -24.267 -19.420 1.00 88.81 679 PRO A N 1
ATOM 5254 C CA . PRO A 1 679 ? -2.856 -22.807 -19.519 1.00 88.81 679 PRO A CA 1
ATOM 5255 C C . PRO A 1 679 ? -3.899 -22.325 -20.543 1.00 88.81 679 PRO A C 1
ATOM 5257 O O . PRO A 1 679 ? -4.176 -22.981 -21.539 1.00 88.81 679 PRO A O 1
ATOM 5260 N N . PHE A 1 680 ? -4.444 -21.123 -20.334 1.00 91.06 680 PHE A N 1
ATOM 5261 C CA . PHE A 1 680 ? -5.438 -20.492 -21.222 1.00 91.06 680 PHE A CA 1
ATOM 5262 C C . PHE A 1 680 ? -4.785 -19.706 -22.378 1.00 91.06 680 PHE A C 1
ATOM 5264 O O . PHE A 1 680 ? -5.041 -18.515 -22.583 1.00 91.06 680 PHE A O 1
ATOM 5271 N N . SER A 1 681 ? -3.890 -20.375 -23.106 1.00 91.12 681 SER A N 1
ATOM 5272 C CA . SER A 1 681 ? -3.144 -19.820 -24.241 1.00 91.12 681 SER A CA 1
ATOM 5273 C C . SER A 1 681 ? -2.794 -20.896 -25.264 1.00 91.12 681 SER A C 1
ATOM 5275 O O . SER A 1 681 ? -2.499 -22.026 -24.882 1.00 91.12 681 SER A O 1
ATOM 5277 N N . PHE A 1 682 ? -2.766 -20.541 -26.549 1.00 92.56 682 PHE A N 1
ATOM 5278 C CA . PHE A 1 682 ? -2.498 -21.475 -27.644 1.00 92.56 682 PHE A CA 1
ATOM 5279 C C . PHE A 1 682 ? -1.686 -20.827 -28.776 1.00 92.56 682 PHE A C 1
ATOM 5281 O O . PHE A 1 682 ? -1.832 -19.634 -29.053 1.00 92.56 682 PHE A O 1
ATOM 5288 N N . GLU A 1 683 ? -0.841 -21.625 -29.432 1.00 91.69 683 GLU A N 1
ATOM 5289 C CA . GLU A 1 683 ? -0.026 -21.234 -30.585 1.00 91.69 683 GLU A CA 1
ATOM 5290 C C . GLU A 1 683 ? -0.660 -21.778 -31.873 1.00 91.69 683 GLU A C 1
ATOM 5292 O O . GLU A 1 683 ? -0.637 -22.977 -32.135 1.00 91.69 683 GLU A O 1
ATOM 5297 N N . ILE A 1 684 ? -1.238 -20.889 -32.682 1.00 90.19 684 ILE A N 1
ATOM 5298 C CA . ILE A 1 684 ? -1.868 -21.231 -33.960 1.00 90.19 684 ILE A CA 1
ATOM 5299 C C . ILE A 1 684 ? -0.784 -21.256 -35.041 1.00 90.19 684 ILE A C 1
ATOM 5301 O O . ILE A 1 684 ? -0.301 -20.203 -35.459 1.00 90.19 684 ILE A O 1
ATOM 5305 N N . THR A 1 685 ? -0.423 -22.454 -35.493 1.00 88.00 685 THR A N 1
ATOM 5306 C CA . THR A 1 685 ? 0.559 -22.717 -36.558 1.00 88.00 685 THR A CA 1
ATOM 5307 C C . THR A 1 685 ? -0.056 -22.696 -37.965 1.00 88.00 685 THR A C 1
ATOM 5309 O O . THR A 1 685 ? -1.280 -22.657 -38.127 1.00 88.00 685 THR A O 1
ATOM 5312 N N . ASP A 1 686 ? 0.806 -22.819 -38.982 1.00 83.88 686 ASP A N 1
ATOM 5313 C CA . ASP A 1 686 ? 0.465 -23.083 -40.394 1.00 83.88 686 ASP A CA 1
ATOM 5314 C C . ASP A 1 686 ? -0.258 -21.933 -41.112 1.00 83.88 686 ASP A C 1
ATOM 5316 O O . ASP A 1 686 ? -1.009 -22.134 -42.068 1.00 83.88 686 ASP A O 1
ATOM 5320 N N . LEU A 1 687 ? -0.020 -20.705 -40.654 1.00 85.88 687 LEU A N 1
ATOM 5321 C CA . LEU A 1 687 ? -0.572 -19.499 -41.255 1.00 85.88 687 LEU A CA 1
ATOM 5322 C C . LEU A 1 687 ? 0.342 -18.982 -42.379 1.00 85.88 687 LEU A C 1
ATOM 5324 O O . LEU A 1 687 ? 1.557 -19.162 -42.364 1.00 85.88 687 LEU A O 1
ATOM 5328 N N . LYS A 1 688 ? -0.248 -18.300 -43.361 1.00 83.06 688 LYS A N 1
ATOM 5329 C CA . LYS A 1 688 ? 0.478 -17.530 -44.388 1.00 83.06 688 LYS A CA 1
ATOM 5330 C C . LYS A 1 688 ? 0.960 -16.194 -43.819 1.00 83.06 688 LYS A C 1
ATOM 5332 O O . LYS A 1 688 ? 0.219 -15.578 -43.049 1.00 83.06 688 LYS A O 1
ATOM 5337 N N . ALA A 1 689 ? 2.114 -15.708 -44.278 1.00 82.25 689 ALA A N 1
ATOM 5338 C CA . ALA A 1 689 ? 2.620 -14.364 -43.979 1.00 82.25 689 ALA A CA 1
ATOM 5339 C C . ALA A 1 689 ? 1.698 -13.255 -44.510 1.00 82.25 689 ALA A C 1
ATOM 5341 O O . ALA A 1 689 ? 0.933 -13.469 -45.452 1.00 82.25 689 ALA A O 1
ATOM 5342 N N . MET A 1 690 ? 1.761 -12.078 -43.878 1.00 81.88 690 MET A N 1
ATOM 5343 C CA . MET A 1 690 ? 1.036 -10.855 -44.264 1.00 81.88 690 MET A CA 1
ATOM 5344 C C . MET A 1 690 ? -0.490 -11.030 -44.483 1.00 81.88 690 MET A C 1
ATOM 5346 O O . MET A 1 690 ? -1.126 -10.253 -45.192 1.00 81.88 690 MET A O 1
ATOM 5350 N N . THR A 1 691 ? -1.103 -12.049 -43.870 1.00 83.88 691 THR A N 1
ATOM 5351 C CA . THR A 1 691 ? -2.488 -12.481 -44.132 1.00 83.88 691 THR A CA 1
ATOM 5352 C C . THR A 1 691 ? -3.379 -12.251 -42.908 1.00 83.88 691 THR A C 1
ATOM 5354 O O . THR A 1 691 ? -2.933 -12.373 -41.766 1.00 83.88 691 THR A O 1
ATOM 5357 N N . TRP A 1 692 ? -4.652 -11.915 -43.137 1.00 87.12 692 TRP A N 1
ATOM 5358 C CA . TRP A 1 692 ? -5.639 -11.647 -42.087 1.00 87.12 692 TRP A CA 1
ATOM 5359 C C . TRP A 1 692 ? -6.435 -12.897 -41.693 1.00 87.12 692 TRP A C 1
ATOM 5361 O O . TRP A 1 692 ? -6.877 -13.665 -42.549 1.00 87.12 692 TRP A O 1
ATOM 5371 N N . TYR A 1 693 ? -6.690 -13.054 -40.393 1.00 88.75 693 TYR A N 1
ATOM 5372 C CA . TYR A 1 693 ? -7.456 -14.160 -39.820 1.00 88.75 693 TYR A CA 1
ATOM 5373 C C . TYR A 1 693 ? -8.441 -13.671 -38.753 1.00 88.75 693 TYR A C 1
ATOM 5375 O O . TYR A 1 693 ? -8.127 -12.795 -37.945 1.00 88.75 693 TYR A O 1
ATOM 5383 N N . ASN A 1 694 ? -9.620 -14.291 -38.731 1.00 89.88 694 ASN A N 1
ATOM 5384 C CA . ASN A 1 694 ? -10.598 -14.211 -37.652 1.00 89.88 694 ASN A CA 1
ATOM 5385 C C . ASN A 1 694 ? -10.490 -15.459 -36.770 1.00 89.88 694 ASN A C 1
ATOM 5387 O O . ASN A 1 694 ? -10.482 -16.581 -37.276 1.00 89.88 694 ASN A O 1
ATOM 5391 N N . MET A 1 695 ? -10.448 -15.266 -35.454 1.00 90.06 695 MET A N 1
ATOM 5392 C CA . MET A 1 695 ? -10.311 -16.327 -34.453 1.00 90.06 695 MET A CA 1
ATOM 5393 C C . MET A 1 695 ? -11.453 -16.259 -33.432 1.00 90.06 695 MET A C 1
ATOM 5395 O O . MET A 1 695 ? -11.905 -15.171 -33.076 1.00 90.06 695 MET A O 1
ATOM 5399 N N . SER A 1 696 ? -11.917 -17.403 -32.935 1.00 91.25 696 SER A N 1
ATOM 5400 C CA . SER A 1 696 ? -12.849 -17.493 -31.801 1.00 91.25 696 SER A CA 1
ATOM 5401 C C . SER A 1 696 ? -12.497 -18.676 -30.895 1.00 91.25 696 SER A C 1
ATOM 5403 O O . SER A 1 696 ? -11.819 -19.607 -31.329 1.00 91.25 696 SER A O 1
ATOM 5405 N N . VAL A 1 697 ? -12.913 -18.623 -29.625 1.00 93.19 697 VAL A N 1
ATOM 5406 C CA . VAL A 1 697 ? -12.616 -19.648 -28.607 1.00 93.19 697 VAL A CA 1
ATOM 5407 C C . VAL A 1 697 ? -13.886 -20.027 -27.839 1.00 93.19 697 VAL A C 1
ATOM 5409 O O . VAL A 1 697 ? -14.742 -19.187 -27.564 1.00 93.19 697 VAL A O 1
ATOM 5412 N N . SER A 1 698 ? -14.006 -21.304 -27.482 1.00 92.69 698 SER A N 1
ATOM 5413 C CA . SER A 1 698 ? -15.050 -21.879 -26.614 1.00 92.69 698 SER A CA 1
ATOM 5414 C C . SER A 1 698 ? -14.409 -22.904 -25.679 1.00 92.69 698 SER A C 1
ATOM 5416 O O . SER A 1 698 ? -13.440 -23.539 -26.079 1.00 92.69 698 SER A O 1
ATOM 5418 N N . CYS A 1 699 ? -14.909 -23.092 -24.458 1.00 93.19 699 CYS A N 1
ATOM 5419 C CA . CYS A 1 699 ? -14.305 -24.016 -23.484 1.00 93.19 699 CYS A CA 1
ATOM 5420 C C . CYS A 1 699 ? -15.343 -24.976 -22.901 1.00 93.19 699 CYS A C 1
ATOM 5422 O O . CYS A 1 699 ? -16.532 -24.673 -22.908 1.00 93.19 699 CYS A O 1
ATOM 5424 N N . ALA A 1 700 ? -14.907 -26.139 -22.425 1.00 91.62 700 ALA A N 1
ATOM 5425 C CA . ALA A 1 700 ? -15.776 -27.181 -21.895 1.00 91.62 700 ALA A CA 1
ATOM 5426 C C . ALA A 1 700 ? -15.308 -27.687 -20.525 1.00 91.62 700 ALA A C 1
ATOM 5428 O O . ALA A 1 700 ? -14.116 -27.651 -20.211 1.00 91.62 700 ALA A O 1
ATOM 5429 N N . ASN A 1 701 ? -16.269 -28.164 -19.739 1.00 90.31 701 ASN A N 1
ATOM 5430 C CA . ASN A 1 701 ? -16.082 -28.896 -18.485 1.00 90.31 701 ASN A CA 1
ATOM 5431 C C . ASN A 1 701 ? -16.728 -30.296 -18.608 1.00 90.31 701 ASN A C 1
ATOM 5433 O O . ASN A 1 701 ? -16.993 -30.754 -19.720 1.00 90.31 701 ASN A O 1
ATOM 5437 N N . GLU A 1 702 ? -16.992 -30.984 -17.491 1.00 86.56 702 GLU A N 1
ATOM 5438 C CA . GLU A 1 702 ? -17.624 -32.319 -17.506 1.00 86.56 702 GLU A CA 1
ATOM 5439 C C . GLU A 1 702 ? -19.104 -32.313 -17.956 1.00 86.56 702 GLU A C 1
ATOM 5441 O O . GLU A 1 702 ? -19.630 -33.357 -18.332 1.00 86.56 702 GLU A O 1
ATOM 5446 N N . ILE A 1 703 ? -19.772 -31.151 -17.926 1.00 88.50 703 ILE A N 1
ATOM 5447 C CA . ILE A 1 703 ? -21.196 -30.979 -18.258 1.00 88.50 703 ILE A CA 1
ATOM 5448 C C . ILE A 1 703 ? -21.388 -30.641 -19.743 1.00 88.50 703 ILE A C 1
ATOM 5450 O O . ILE A 1 703 ? -22.345 -31.099 -20.367 1.00 88.50 703 ILE A O 1
ATOM 5454 N N . GLY A 1 704 ? -20.497 -29.837 -20.333 1.00 87.38 704 GLY A N 1
ATOM 5455 C CA . GLY A 1 704 ? -20.592 -29.488 -21.750 1.00 87.38 704 GLY A CA 1
ATOM 5456 C C . GLY A 1 704 ? -19.719 -28.318 -22.199 1.00 87.38 704 GLY A C 1
ATOM 5457 O O . GLY A 1 704 ? -18.868 -27.816 -21.467 1.00 87.38 704 GLY A O 1
ATOM 5458 N N . LYS A 1 705 ? -19.936 -27.893 -23.450 1.00 89.62 705 LYS A N 1
ATOM 5459 C CA . LYS A 1 705 ? -19.173 -26.850 -24.153 1.00 89.62 705 LYS A CA 1
ATOM 5460 C C . LYS A 1 705 ? -19.896 -25.500 -24.120 1.00 89.62 705 LYS A C 1
ATOM 5462 O O . LYS A 1 705 ? -21.078 -25.422 -24.442 1.00 89.62 705 LYS A O 1
ATOM 5467 N N . SER A 1 706 ? -19.168 -24.436 -23.788 1.00 92.31 706 SER A N 1
ATOM 5468 C CA . SER A 1 706 ? -19.683 -23.069 -23.718 1.00 92.31 706 SER A CA 1
ATOM 5469 C C . SER A 1 706 ? -19.900 -22.425 -25.090 1.00 92.31 706 SER A C 1
ATOM 5471 O O . SER A 1 706 ? -19.314 -22.823 -26.102 1.00 92.31 706 SER A O 1
ATOM 5473 N N . LEU A 1 707 ? -20.742 -21.386 -25.116 1.00 89.81 707 LEU A N 1
ATOM 5474 C CA . LEU A 1 707 ? -20.990 -20.582 -26.313 1.00 89.81 707 LEU A CA 1
ATOM 5475 C C . LEU A 1 707 ? -19.681 -19.955 -26.841 1.00 89.81 707 LEU A C 1
ATOM 5477 O O . LEU A 1 707 ? -18.925 -19.386 -26.044 1.00 89.81 707 LEU A O 1
ATOM 5481 N N . PRO A 1 708 ? -19.431 -19.977 -28.168 1.00 89.06 708 PRO A N 1
ATOM 5482 C CA . PRO A 1 708 ? -18.265 -19.334 -28.770 1.00 89.06 708 PRO A CA 1
ATOM 5483 C C . PRO A 1 708 ? -18.125 -17.861 -28.387 1.00 89.06 708 PRO A C 1
ATOM 5485 O O . PRO A 1 708 ? -19.119 -17.145 -28.221 1.00 89.06 708 PRO A O 1
ATOM 5488 N N . SER A 1 709 ? -16.882 -17.397 -28.280 1.00 91.81 709 SER A N 1
ATOM 5489 C CA . SER A 1 709 ? -16.514 -16.001 -28.036 1.00 91.81 709 SER A CA 1
ATOM 5490 C C . SER A 1 709 ? -17.070 -15.032 -29.095 1.00 91.81 709 SER A C 1
ATOM 5492 O O . SER A 1 709 ? -17.697 -15.415 -30.080 1.00 91.81 709 SER A O 1
ATOM 5494 N N . SER A 1 710 ? -16.848 -13.730 -28.915 1.00 88.25 710 SER A N 1
ATOM 5495 C CA . SER A 1 710 ? -16.784 -12.830 -30.074 1.00 88.25 710 SER A CA 1
ATOM 5496 C C . SER A 1 710 ? -15.592 -13.215 -30.959 1.00 88.25 710 SER A C 1
ATOM 5498 O O . SER A 1 710 ? -14.571 -13.677 -30.443 1.00 88.25 710 SER A O 1
ATOM 5500 N N . TRP A 1 711 ? -15.699 -13.008 -32.271 1.00 88.25 711 TRP A N 1
ATOM 5501 C CA . TRP A 1 711 ? -14.549 -13.123 -33.168 1.00 88.25 711 TRP A CA 1
ATOM 5502 C C . TRP A 1 711 ? -13.531 -12.012 -32.871 1.00 88.25 711 TRP A C 1
ATOM 5504 O O . TRP A 1 711 ? -13.920 -10.871 -32.624 1.00 88.25 711 TRP A O 1
ATOM 5514 N N . VAL A 1 712 ? -12.241 -12.343 -32.909 1.00 89.19 712 VAL A N 1
ATOM 5515 C CA . VAL A 1 712 ? -11.127 -11.387 -32.868 1.00 89.19 712 VAL A CA 1
ATOM 5516 C C . VAL A 1 712 ? -10.341 -11.470 -34.175 1.00 89.19 712 VAL A C 1
ATOM 5518 O O . VAL A 1 712 ? -10.033 -12.563 -34.652 1.00 89.19 712 VAL A O 1
ATOM 5521 N N . GLN A 1 713 ? -10.044 -10.315 -34.765 1.00 89.81 713 GLN A N 1
ATOM 5522 C CA . GLN A 1 713 ? -9.339 -10.188 -36.039 1.00 89.81 713 GLN A CA 1
ATOM 5523 C C . GLN A 1 713 ? -7.867 -9.835 -35.798 1.00 89.81 713 GLN A C 1
ATOM 5525 O O . GLN A 1 713 ? -7.566 -8.984 -34.962 1.00 89.81 713 GLN A O 1
ATOM 5530 N N . SER A 1 714 ? -6.947 -10.451 -36.542 1.00 89.12 714 SER A N 1
ATOM 5531 C CA . SER A 1 714 ? -5.524 -10.083 -36.537 1.00 89.12 714 SER A CA 1
ATOM 5532 C C . SER A 1 714 ? -4.836 -10.482 -37.840 1.00 89.12 714 SER A C 1
ATOM 5534 O O . SER A 1 714 ? -5.385 -11.249 -38.629 1.00 89.12 714 SER A O 1
ATOM 5536 N N . ASN A 1 715 ? -3.621 -9.982 -38.056 1.00 88.06 715 ASN A N 1
ATOM 5537 C CA . ASN A 1 715 ? -2.743 -10.368 -39.156 1.00 88.06 715 ASN A CA 1
ATOM 5538 C C . ASN A 1 715 ? -1.461 -11.061 -38.668 1.00 88.06 715 ASN A C 1
ATOM 5540 O O . ASN A 1 715 ? -0.988 -10.798 -37.559 1.00 88.06 715 ASN A O 1
ATOM 5544 N N . THR A 1 716 ? -0.901 -11.930 -39.508 1.00 87.88 716 THR A N 1
ATOM 5545 C CA . THR A 1 716 ? 0.499 -12.375 -39.418 1.00 87.88 716 THR A CA 1
ATOM 5546 C C . THR A 1 716 ? 1.452 -11.260 -39.853 1.00 87.88 716 THR A C 1
ATOM 5548 O O . THR A 1 716 ? 1.052 -10.310 -40.532 1.00 87.88 716 THR A O 1
ATOM 5551 N N . THR A 1 717 ? 2.718 -11.348 -39.442 1.00 84.19 717 THR A N 1
ATOM 5552 C CA . THR A 1 717 ? 3.752 -10.388 -39.859 1.00 84.19 717 THR A CA 1
ATOM 5553 C C . THR A 1 717 ? 4.291 -10.713 -41.254 1.00 84.19 717 THR A C 1
ATOM 5555 O O . THR A 1 717 ? 3.942 -11.722 -41.871 1.00 84.19 717 THR A O 1
ATOM 5558 N N . GLU A 1 718 ? 5.175 -9.850 -41.742 1.00 85.06 718 GLU A N 1
ATOM 5559 C CA . GLU A 1 718 ? 6.142 -10.187 -42.784 1.00 85.06 718 GLU A CA 1
ATOM 5560 C C . GLU A 1 718 ? 7.098 -11.301 -42.308 1.00 85.06 718 GLU A C 1
ATOM 5562 O O . GLU A 1 718 ? 7.327 -11.457 -41.103 1.00 85.06 718 GLU A O 1
ATOM 5567 N N . GLY A 1 719 ? 7.635 -12.081 -43.250 1.00 82.62 719 GLY A N 1
ATOM 5568 C CA . GLY A 1 719 ? 8.637 -13.125 -43.021 1.00 82.62 719 GLY A CA 1
ATOM 5569 C C . GLY A 1 719 ? 9.726 -13.123 -44.094 1.00 82.62 719 GLY A C 1
ATOM 5570 O O . GLY A 1 719 ? 9.602 -12.445 -45.108 1.00 82.62 719 GLY A O 1
ATOM 5571 N N . VAL A 1 720 ? 10.799 -13.888 -43.873 1.00 84.88 720 VAL A N 1
ATOM 5572 C CA . VAL A 1 720 ? 11.957 -13.918 -44.785 1.00 84.88 720 VAL A CA 1
ATOM 5573 C C . VAL A 1 720 ? 11.683 -14.680 -46.094 1.00 84.88 720 VAL A C 1
ATOM 5575 O O . VAL A 1 720 ? 10.894 -15.636 -46.089 1.00 84.88 720 VAL A O 1
ATOM 5578 N N . PRO A 1 721 ? 12.371 -14.343 -47.207 1.00 87.19 721 PRO A N 1
ATOM 5579 C CA . PRO A 1 721 ? 12.255 -15.076 -48.463 1.00 87.19 721 PRO A CA 1
ATOM 5580 C C . PRO A 1 721 ? 12.662 -16.544 -48.322 1.00 87.19 721 PRO A C 1
ATOM 5582 O O . PRO A 1 721 ? 13.777 -16.879 -47.922 1.00 87.19 721 PRO A O 1
ATOM 5585 N N . SER A 1 722 ? 11.746 -17.431 -48.697 1.00 82.88 722 SER A N 1
ATOM 5586 C CA . SER A 1 722 ? 11.911 -18.887 -48.589 1.00 82.88 722 SER A CA 1
ATOM 5587 C C . SER A 1 722 ? 12.766 -19.511 -49.700 1.00 82.88 722 SER A C 1
ATOM 5589 O O . SER A 1 722 ? 13.110 -20.687 -49.621 1.00 82.88 722 SER A O 1
ATOM 5591 N N . VAL A 1 723 ? 13.113 -18.738 -50.735 1.00 86.06 723 VAL A N 1
ATOM 5592 C CA . VAL A 1 723 ? 13.868 -19.179 -51.918 1.00 86.06 723 VAL A CA 1
ATOM 5593 C C . VAL A 1 723 ? 14.955 -18.149 -52.239 1.00 86.06 723 VAL A C 1
ATOM 5595 O O . VAL A 1 723 ? 14.733 -16.944 -52.111 1.00 86.06 723 VAL A O 1
ATOM 5598 N N . ALA A 1 724 ? 16.133 -18.628 -52.644 1.00 87.25 724 ALA A N 1
ATOM 5599 C CA . ALA A 1 724 ? 17.275 -17.790 -53.004 1.00 87.25 724 ALA A CA 1
ATOM 5600 C C . ALA A 1 724 ? 17.102 -17.100 -54.379 1.00 87.25 724 ALA A C 1
ATOM 5602 O O . ALA A 1 724 ? 16.385 -17.621 -55.238 1.00 87.25 724 ALA A O 1
ATOM 5603 N N . PRO A 1 725 ? 17.792 -15.968 -54.627 1.00 89.19 725 PRO A N 1
ATOM 5604 C CA . PRO A 1 725 ? 17.945 -15.390 -55.964 1.00 89.19 725 PRO A CA 1
ATOM 5605 C C . PRO A 1 725 ? 18.557 -16.382 -56.962 1.00 89.19 725 PRO A C 1
ATOM 5607 O O . PRO A 1 725 ? 19.413 -17.193 -56.597 1.00 89.19 725 PRO A O 1
ATOM 5610 N N . GLN A 1 726 ? 18.134 -16.298 -58.223 1.00 86.00 726 GLN A N 1
ATOM 5611 C CA . GLN A 1 726 ? 18.557 -17.209 -59.296 1.00 86.00 726 GLN A CA 1
ATOM 5612 C C . GLN A 1 726 ? 19.545 -16.527 -60.259 1.00 86.00 726 GLN A C 1
ATOM 5614 O O . GLN A 1 726 ? 19.811 -15.333 -60.138 1.00 86.00 726 GLN A O 1
ATOM 5619 N N . ASN A 1 727 ? 20.118 -17.287 -61.200 1.00 85.06 727 ASN A N 1
ATOM 5620 C CA . ASN A 1 727 ? 20.911 -16.772 -62.329 1.00 85.06 727 ASN A CA 1
ATOM 5621 C C . ASN A 1 727 ? 22.049 -15.788 -61.961 1.00 85.06 727 ASN A C 1
ATOM 5623 O O . ASN A 1 727 ? 22.283 -14.793 -62.648 1.00 85.06 727 ASN A O 1
ATOM 5627 N N . VAL A 1 728 ? 22.788 -16.082 -60.881 1.00 87.06 728 VAL A N 1
ATOM 5628 C CA . VAL A 1 728 ? 23.936 -15.272 -60.429 1.00 87.06 728 VAL A CA 1
ATOM 5629 C C . VAL A 1 728 ? 25.096 -15.351 -61.434 1.00 87.06 728 VAL A C 1
ATOM 5631 O O . VAL A 1 728 ? 25.590 -16.438 -61.737 1.00 87.06 728 VAL A O 1
ATOM 5634 N N . THR A 1 729 ? 25.560 -14.194 -61.911 1.00 86.69 729 THR A N 1
ATOM 5635 C CA . THR A 1 729 ? 26.679 -14.035 -62.859 1.00 86.69 729 THR A CA 1
ATOM 5636 C C . THR A 1 729 ? 27.608 -12.890 -62.444 1.00 86.69 729 THR A C 1
ATOM 5638 O O . THR A 1 729 ? 27.188 -11.975 -61.735 1.00 86.69 729 THR A O 1
ATOM 5641 N N . VAL A 1 730 ? 28.876 -12.936 -62.875 1.00 85.06 730 VAL A N 1
ATOM 5642 C CA . VAL A 1 730 ? 29.934 -11.977 -62.494 1.00 85.06 730 VAL A CA 1
ATOM 5643 C C . VAL A 1 730 ? 30.720 -11.518 -63.733 1.00 85.06 730 VAL A C 1
ATOM 5645 O O . VAL A 1 730 ? 30.954 -12.307 -64.649 1.00 85.06 730 VAL A O 1
ATOM 5648 N N . ARG A 1 731 ? 31.119 -10.239 -63.780 1.00 83.25 731 ARG A N 1
ATOM 5649 C CA . ARG A 1 731 ? 31.970 -9.621 -64.820 1.00 83.25 731 ARG A CA 1
ATOM 5650 C C . ARG A 1 731 ? 32.942 -8.614 -64.191 1.00 83.25 731 ARG A C 1
ATOM 5652 O O . ARG A 1 731 ? 32.672 -8.130 -63.100 1.00 83.25 731 ARG A O 1
ATOM 5659 N N . VAL A 1 732 ? 34.022 -8.246 -64.882 1.00 78.88 732 VAL A N 1
ATOM 5660 C CA . VAL A 1 732 ? 34.954 -7.175 -64.458 1.00 78.88 732 VAL A CA 1
ATOM 5661 C C . VAL A 1 732 ? 34.718 -5.914 -65.290 1.00 78.88 732 VAL A C 1
ATOM 5663 O O . VAL A 1 732 ? 34.465 -6.004 -66.491 1.00 78.88 732 VAL A O 1
ATOM 5666 N N . ASN A 1 733 ? 34.811 -4.745 -64.658 1.00 77.00 733 ASN A N 1
ATOM 5667 C CA . ASN A 1 733 ? 34.802 -3.434 -65.298 1.00 77.00 733 ASN A CA 1
ATOM 5668 C C . ASN A 1 733 ? 35.715 -2.470 -64.519 1.00 77.00 733 ASN A C 1
ATOM 5670 O O . ASN A 1 733 ? 35.389 -2.070 -63.400 1.00 77.00 733 ASN A O 1
ATOM 5674 N N . GLY A 1 734 ? 36.868 -2.110 -65.090 1.00 73.81 734 GLY A N 1
ATOM 5675 C CA . GLY A 1 734 ? 37.888 -1.323 -64.390 1.00 73.81 734 GLY A CA 1
ATOM 5676 C C . GLY A 1 734 ? 38.341 -2.015 -63.100 1.00 73.81 734 GLY A C 1
ATOM 5677 O O . GLY A 1 734 ? 38.693 -3.190 -63.120 1.00 73.81 734 GLY A O 1
ATOM 5678 N N . SER A 1 735 ? 38.283 -1.304 -61.973 1.00 74.38 735 SER A N 1
ATOM 5679 C CA . SER A 1 735 ? 38.611 -1.815 -60.633 1.00 74.38 735 SER A CA 1
ATOM 5680 C C . SER A 1 735 ? 37.436 -2.489 -59.898 1.00 74.38 735 SER A C 1
ATOM 5682 O O . SER A 1 735 ? 37.534 -2.752 -58.697 1.00 74.38 735 SER A O 1
ATOM 5684 N N . MET A 1 736 ? 36.320 -2.780 -60.582 1.00 78.94 736 MET A N 1
ATOM 5685 C CA . MET A 1 736 ? 35.107 -3.336 -59.967 1.00 78.94 736 MET A CA 1
ATOM 5686 C C . MET A 1 736 ? 34.617 -4.637 -60.621 1.00 78.94 736 MET A C 1
ATOM 5688 O O . MET A 1 736 ? 34.589 -4.780 -61.843 1.00 78.94 736 MET A O 1
ATOM 5692 N N . LEU A 1 737 ? 34.142 -5.561 -59.787 1.00 82.81 737 LEU A N 1
ATOM 5693 C CA . LEU A 1 737 ? 33.342 -6.725 -60.160 1.00 82.81 737 LEU A CA 1
ATOM 5694 C C . LEU A 1 737 ? 31.860 -6.330 -60.227 1.00 82.81 737 LEU A C 1
ATOM 5696 O O . LEU A 1 737 ? 31.288 -5.888 -59.232 1.00 82.81 737 LEU A O 1
ATOM 5700 N N . LEU A 1 738 ? 31.229 -6.511 -61.384 1.00 87.12 738 LEU A N 1
ATOM 5701 C CA . LEU A 1 738 ? 29.791 -6.353 -61.591 1.00 87.12 738 LEU A CA 1
ATOM 5702 C C . LEU A 1 738 ? 29.099 -7.716 -61.457 1.00 87.12 738 LEU A C 1
ATOM 5704 O O . LEU A 1 738 ? 29.288 -8.602 -62.292 1.00 87.12 738 LEU A O 1
ATOM 5708 N N . VAL A 1 739 ? 28.284 -7.869 -60.416 1.00 89.00 739 VAL A N 1
ATOM 5709 C CA . VAL A 1 739 ? 27.469 -9.056 -60.127 1.00 89.00 739 VAL A CA 1
ATOM 5710 C C . VAL A 1 739 ? 26.023 -8.798 -60.566 1.00 89.00 739 VAL A C 1
ATOM 5712 O O . VAL A 1 739 ? 25.512 -7.701 -60.348 1.00 89.00 739 VAL A O 1
ATOM 5715 N N . ARG A 1 740 ? 25.351 -9.790 -61.164 1.00 89.56 740 ARG A N 1
ATOM 5716 C CA . ARG A 1 740 ? 23.939 -9.722 -61.602 1.00 89.56 740 ARG A CA 1
ATOM 5717 C C . ARG A 1 740 ? 23.181 -11.005 -61.256 1.00 89.56 740 ARG A C 1
ATOM 5719 O O . ARG A 1 740 ? 23.797 -12.067 -61.258 1.00 89.56 740 ARG A O 1
ATOM 5726 N N . TRP A 1 741 ? 21.881 -10.920 -60.973 1.00 91.44 741 TRP A N 1
ATOM 5727 C CA . TRP A 1 741 ? 21.024 -12.060 -60.590 1.00 91.44 741 TRP A CA 1
ATOM 5728 C C . TRP A 1 741 ? 19.538 -11.817 -60.917 1.00 91.44 741 TRP A C 1
ATOM 5730 O O . TRP A 1 741 ? 19.170 -10.773 -61.448 1.00 91.44 741 TRP A O 1
ATOM 5740 N N . GLU A 1 742 ? 18.675 -12.777 -60.581 1.00 89.25 742 GLU A N 1
ATOM 5741 C CA . GLU A 1 742 ? 17.224 -12.741 -60.796 1.00 89.25 742 GLU A CA 1
ATOM 5742 C C . GLU A 1 742 ? 16.434 -12.869 -59.476 1.00 89.25 742 GLU A C 1
ATOM 5744 O O . GLU A 1 742 ? 16.888 -13.495 -58.512 1.00 89.25 742 GLU A O 1
ATOM 5749 N N . ALA A 1 743 ? 15.254 -12.246 -59.423 1.00 86.31 743 ALA A N 1
ATOM 5750 C CA . ALA A 1 743 ? 14.426 -12.129 -58.222 1.00 86.31 743 ALA A CA 1
ATOM 5751 C C . ALA A 1 743 ? 13.689 -13.438 -57.850 1.00 86.31 743 ALA A C 1
ATOM 5753 O O . ALA A 1 743 ? 13.220 -14.148 -58.741 1.00 86.31 743 ALA A O 1
ATOM 5754 N N . PRO A 1 744 ? 13.500 -13.755 -56.551 1.00 87.75 744 PRO A N 1
ATOM 5755 C CA . PRO A 1 744 ? 12.628 -14.854 -56.134 1.00 87.75 744 PRO A CA 1
ATOM 5756 C C . PRO A 1 744 ? 11.149 -14.627 -56.522 1.00 87.75 744 PRO A C 1
ATOM 5758 O O . PRO A 1 744 ? 10.690 -13.483 -56.499 1.00 87.75 744 PRO A O 1
ATOM 5761 N N . PRO A 1 745 ? 10.365 -15.690 -56.800 1.00 84.31 745 PRO A N 1
ATOM 5762 C CA . PRO A 1 745 ? 8.941 -15.567 -57.129 1.00 84.31 745 PRO A CA 1
ATOM 5763 C C . PRO A 1 745 ? 8.116 -14.919 -55.998 1.00 84.31 745 PRO A C 1
ATOM 5765 O O . PRO A 1 745 ? 8.336 -15.279 -54.837 1.00 84.31 745 PRO A O 1
ATOM 5768 N N . PRO A 1 746 ? 7.126 -14.046 -56.296 1.00 76.94 746 PRO A N 1
ATOM 5769 C CA . PRO A 1 746 ? 6.368 -13.293 -55.287 1.00 76.94 746 PRO A CA 1
ATOM 5770 C C . PRO A 1 746 ? 5.793 -14.146 -54.149 1.00 76.94 746 PRO A C 1
ATOM 5772 O O . PRO A 1 746 ? 5.997 -13.829 -52.977 1.00 76.94 746 PRO A O 1
ATOM 5775 N N . ASP A 1 747 ? 5.188 -15.293 -54.479 1.00 75.81 747 ASP A N 1
ATOM 5776 C CA . ASP A 1 747 ? 4.567 -16.231 -53.526 1.00 75.81 747 ASP A CA 1
ATOM 5777 C C . ASP A 1 747 ? 5.560 -16.897 -52.550 1.00 75.81 747 ASP A C 1
ATOM 5779 O O . ASP A 1 747 ? 5.165 -17.691 -51.693 1.00 75.81 747 ASP A O 1
ATOM 5783 N N . LYS A 1 748 ? 6.863 -16.630 -52.710 1.00 80.69 748 LYS A N 1
ATOM 5784 C CA . LYS A 1 748 ? 7.964 -17.164 -51.899 1.00 80.69 748 LYS A CA 1
ATOM 5785 C C . LYS A 1 748 ? 8.782 -16.089 -51.185 1.00 80.69 748 LYS A C 1
ATOM 5787 O O . LYS A 1 748 ? 9.625 -16.456 -50.362 1.00 80.69 748 LYS A O 1
ATOM 5792 N N . ILE A 1 749 ? 8.521 -14.803 -51.444 1.00 77.25 749 ILE A N 1
ATOM 5793 C CA . ILE A 1 749 ? 9.175 -13.671 -50.762 1.00 77.25 749 ILE A CA 1
ATOM 5794 C C . ILE A 1 749 ? 8.691 -13.551 -49.308 1.00 77.25 749 ILE A C 1
ATOM 5796 O O . ILE A 1 749 ? 9.479 -13.176 -48.450 1.00 77.25 749 ILE A O 1
ATOM 5800 N N . ASN A 1 750 ? 7.432 -13.916 -49.021 1.00 79.06 750 ASN A N 1
ATOM 5801 C CA . ASN A 1 750 ? 6.778 -13.794 -47.703 1.00 79.06 750 ASN A CA 1
ATOM 5802 C C . ASN A 1 750 ? 6.697 -12.350 -47.149 1.00 79.06 750 ASN A C 1
ATOM 5804 O O . ASN A 1 750 ? 6.439 -12.157 -45.958 1.00 79.06 750 ASN A O 1
ATOM 5808 N N . GLY A 1 751 ? 6.892 -11.342 -48.005 1.00 80.31 751 GLY A N 1
ATOM 5809 C CA . GLY A 1 751 ? 7.068 -9.950 -47.602 1.00 80.31 751 GLY A CA 1
ATOM 5810 C C . GLY A 1 751 ? 7.224 -8.976 -48.767 1.00 80.31 751 GLY A C 1
ATOM 5811 O O . GLY A 1 751 ? 7.030 -9.339 -49.928 1.00 80.31 751 GLY A O 1
ATOM 5812 N N . ILE A 1 752 ? 7.616 -7.744 -48.445 1.00 82.12 752 ILE A N 1
ATOM 5813 C CA . ILE A 1 752 ? 7.985 -6.702 -49.404 1.00 82.12 752 ILE A CA 1
ATOM 5814 C C . ILE A 1 752 ? 9.510 -6.707 -49.529 1.00 82.12 752 ILE A C 1
ATOM 5816 O O . ILE A 1 752 ? 10.233 -6.357 -48.594 1.00 82.12 752 ILE A O 1
ATOM 5820 N N . LEU A 1 753 ? 10.005 -7.093 -50.704 1.00 81.75 753 LEU A N 1
ATOM 5821 C CA . LEU A 1 753 ? 11.436 -7.160 -50.989 1.00 81.75 753 LEU A CA 1
ATOM 5822 C C . LEU A 1 753 ? 12.096 -5.775 -50.840 1.00 81.75 753 LEU A C 1
ATOM 5824 O O . LEU A 1 753 ? 11.773 -4.844 -51.571 1.00 81.75 753 LEU A O 1
ATOM 5828 N N . GLN A 1 754 ? 13.043 -5.665 -49.908 1.00 84.00 754 GLN A N 1
ATOM 5829 C CA . GLN A 1 754 ? 13.798 -4.443 -49.594 1.00 84.00 754 GLN A CA 1
ATOM 5830 C C . GLN A 1 754 ? 15.118 -4.336 -50.379 1.00 84.00 754 GLN A C 1
ATOM 5832 O O . GLN A 1 754 ? 15.794 -3.312 -50.322 1.00 84.00 754 GLN A O 1
ATOM 5837 N N . GLY A 1 755 ? 15.531 -5.416 -51.047 1.00 85.38 755 GLY A N 1
ATOM 5838 C CA . GLY A 1 755 ? 16.791 -5.523 -51.781 1.00 85.38 755 GLY A CA 1
ATOM 5839 C C . GLY A 1 755 ? 17.476 -6.869 -51.553 1.00 85.38 755 GLY A C 1
ATOM 5840 O O . GLY A 1 755 ? 16.843 -7.851 -51.153 1.00 85.38 755 GLY A O 1
ATOM 5841 N N . TYR A 1 756 ? 18.783 -6.902 -51.790 1.00 90.00 756 TYR A N 1
ATOM 5842 C CA . TYR A 1 756 ? 19.618 -8.095 -51.743 1.00 90.00 756 TYR A CA 1
ATOM 5843 C C . TYR A 1 756 ? 20.942 -7.812 -51.036 1.00 90.00 756 TYR A C 1
ATOM 5845 O O . TYR A 1 756 ? 21.539 -6.752 -51.228 1.00 90.00 756 TYR A O 1
ATOM 5853 N N . ASP A 1 757 ? 21.437 -8.792 -50.288 1.00 89.38 757 ASP A N 1
ATOM 5854 C CA . ASP A 1 757 ? 22.806 -8.794 -49.779 1.00 89.38 757 ASP A CA 1
ATOM 5855 C C . ASP A 1 757 ? 23.672 -9.719 -50.650 1.00 89.38 757 ASP A C 1
ATOM 5857 O O . ASP A 1 757 ? 23.400 -10.916 -50.786 1.00 89.38 757 ASP A O 1
ATOM 5861 N N . VAL A 1 758 ? 24.732 -9.158 -51.230 1.00 89.00 758 VAL A N 1
ATOM 5862 C CA . VAL A 1 758 ? 25.767 -9.854 -51.999 1.00 89.00 758 VAL A CA 1
ATOM 5863 C C . VAL A 1 758 ? 26.965 -10.096 -51.083 1.00 89.00 758 VAL A C 1
ATOM 5865 O O . VAL A 1 758 ? 27.547 -9.159 -50.534 1.00 89.00 758 VAL A O 1
ATOM 5868 N N . LEU A 1 759 ? 27.332 -11.362 -50.911 1.00 87.19 759 LEU A N 1
ATOM 5869 C CA . LEU A 1 759 ? 28.571 -11.790 -50.272 1.00 87.19 759 LEU A CA 1
ATOM 5870 C C . LEU A 1 759 ? 29.620 -12.049 -51.349 1.00 87.19 759 LEU A C 1
ATOM 5872 O O . LEU A 1 759 ? 29.347 -12.779 -52.303 1.00 87.19 759 LEU A O 1
ATOM 5876 N N . VAL A 1 760 ? 30.812 -11.489 -51.162 1.00 85.69 760 VAL A N 1
ATOM 5877 C CA . VAL A 1 760 ? 31.985 -11.711 -52.009 1.00 85.69 760 VAL A CA 1
ATOM 5878 C C . VAL A 1 760 ? 33.156 -12.115 -51.116 1.00 85.69 760 VAL A C 1
ATOM 5880 O O . VAL A 1 760 ? 33.663 -11.302 -50.349 1.00 85.69 760 VAL A O 1
ATOM 5883 N N . ASP A 1 761 ? 33.542 -13.385 -51.188 1.00 82.94 761 ASP A N 1
ATOM 5884 C CA . ASP A 1 761 ? 34.563 -14.031 -50.358 1.00 82.94 761 ASP A CA 1
ATOM 5885 C C . ASP A 1 761 ? 35.819 -14.315 -51.197 1.00 82.94 761 ASP A C 1
ATOM 5887 O O . ASP A 1 761 ? 35.750 -15.001 -52.219 1.00 82.94 761 ASP A O 1
ATOM 5891 N N . VAL A 1 762 ? 36.950 -13.750 -50.769 1.00 75.25 762 VAL A N 1
ATOM 5892 C CA . VAL A 1 762 ? 38.264 -13.776 -51.439 1.00 75.25 762 VAL A CA 1
ATOM 5893 C C . VAL A 1 762 ? 39.209 -14.799 -50.772 1.00 75.25 762 VAL A C 1
ATOM 5895 O O . VAL A 1 762 ? 40.426 -14.735 -50.909 1.00 75.25 762 VAL A O 1
ATOM 5898 N N . GLY A 1 763 ? 38.676 -15.721 -49.963 1.00 67.12 763 GLY A N 1
ATOM 5899 C CA . GLY A 1 763 ? 39.427 -16.760 -49.245 1.00 67.12 763 GLY A CA 1
ATOM 5900 C C . GLY A 1 763 ? 40.113 -16.289 -47.954 1.00 67.12 763 GLY A C 1
ATOM 5901 O O . GLY A 1 763 ? 40.371 -17.107 -47.072 1.00 67.12 763 GLY A O 1
ATOM 5902 N N . LYS A 1 764 ? 40.366 -14.980 -47.809 1.00 62.12 764 LYS A N 1
ATOM 5903 C CA . LYS A 1 764 ? 40.829 -14.333 -46.562 1.00 62.12 764 LYS A CA 1
ATOM 5904 C C . LYS A 1 764 ? 39.797 -13.359 -45.984 1.00 62.12 764 LYS A C 1
ATOM 5906 O O . LYS A 1 764 ? 39.643 -13.273 -44.769 1.00 62.12 764 LYS A O 1
ATOM 5911 N N . SER A 1 765 ? 39.106 -12.619 -46.851 1.00 64.88 765 SER A N 1
ATOM 5912 C CA . SER A 1 765 ? 38.135 -11.575 -46.513 1.00 64.88 765 SER A CA 1
ATOM 5913 C C . SER A 1 765 ? 36.768 -11.880 -47.128 1.00 64.88 765 SER A C 1
ATOM 5915 O O . SER A 1 765 ? 36.679 -12.337 -48.266 1.00 64.88 765 SER A O 1
ATOM 5917 N N . VAL A 1 766 ? 35.693 -11.582 -46.391 1.00 77.12 766 VAL A N 1
ATOM 5918 C CA . VAL A 1 766 ? 34.312 -11.663 -46.893 1.00 77.12 766 VAL A CA 1
ATOM 5919 C C . VAL A 1 766 ? 33.694 -10.270 -46.888 1.00 77.12 766 VAL A C 1
ATOM 5921 O O . VAL A 1 766 ? 33.292 -9.755 -45.844 1.00 77.12 766 VAL A O 1
ATOM 5924 N N . ASN A 1 767 ? 33.589 -9.666 -48.067 1.00 78.25 767 ASN A N 1
ATOM 5925 C CA . ASN A 1 767 ? 32.845 -8.430 -48.261 1.00 78.25 767 ASN A CA 1
ATOM 5926 C C . ASN A 1 767 ? 31.345 -8.726 -48.296 1.00 78.25 767 ASN A C 1
ATOM 5928 O O . ASN A 1 767 ? 30.895 -9.639 -48.990 1.00 78.25 767 ASN A O 1
ATOM 5932 N N . LYS A 1 768 ? 30.556 -7.911 -47.592 1.00 83.88 768 LYS A N 1
ATOM 5933 C CA . LYS A 1 768 ? 29.094 -7.919 -47.666 1.00 83.88 768 LYS A CA 1
ATOM 5934 C C . LYS A 1 768 ? 28.613 -6.566 -48.183 1.00 83.88 768 LYS A C 1
ATOM 5936 O O . LYS A 1 768 ? 28.848 -5.549 -47.540 1.00 83.88 768 LYS A O 1
ATOM 5941 N N . ILE A 1 769 ? 27.943 -6.563 -49.332 1.00 84.12 769 ILE A N 1
ATOM 5942 C CA . ILE A 1 769 ? 27.463 -5.360 -50.023 1.00 84.12 769 ILE A CA 1
ATOM 5943 C C . ILE A 1 769 ? 25.963 -5.496 -50.268 1.00 84.12 769 ILE A C 1
ATOM 5945 O O . ILE A 1 769 ? 25.495 -6.541 -50.708 1.00 84.12 769 ILE A O 1
ATOM 5949 N N . ARG A 1 770 ? 25.206 -4.437 -49.982 1.00 85.38 770 ARG A N 1
ATOM 5950 C CA . ARG A 1 770 ? 23.746 -4.417 -50.110 1.00 85.38 770 ARG A CA 1
ATOM 5951 C C . ARG A 1 770 ? 23.343 -3.644 -51.361 1.00 85.38 770 ARG A C 1
ATOM 5953 O O . ARG A 1 770 ? 23.754 -2.498 -51.517 1.00 85.38 770 ARG A O 1
ATOM 5960 N N . SER A 1 771 ? 22.539 -4.253 -52.230 1.00 85.25 771 SER A N 1
ATOM 5961 C CA . SER A 1 771 ? 21.965 -3.597 -53.411 1.00 85.25 771 SER A CA 1
ATOM 5962 C C . SER A 1 771 ? 20.442 -3.593 -53.358 1.00 85.25 771 SER A C 1
ATOM 5964 O O . SER A 1 771 ? 19.815 -4.513 -52.835 1.00 85.25 771 SER A O 1
ATOM 5966 N N . ILE A 1 772 ? 19.846 -2.541 -53.911 1.00 83.69 772 ILE A N 1
ATOM 5967 C CA . ILE A 1 772 ? 18.392 -2.372 -54.031 1.00 83.69 772 ILE A CA 1
ATOM 5968 C C . ILE A 1 772 ? 17.904 -2.907 -55.396 1.00 83.69 772 ILE A C 1
ATOM 5970 O O . ILE A 1 772 ? 16.741 -3.276 -55.539 1.00 83.69 772 ILE A O 1
ATOM 5974 N N . SER A 1 773 ? 18.794 -3.007 -56.390 1.00 84.44 773 SER A N 1
ATOM 5975 C CA . SER A 1 773 ? 18.515 -3.583 -57.711 1.00 84.44 773 SER A CA 1
ATOM 5976 C C . SER A 1 773 ? 19.001 -5.036 -57.811 1.00 84.44 773 SER A C 1
ATOM 5978 O O . SER A 1 773 ? 19.586 -5.578 -56.878 1.00 84.44 773 SER A O 1
ATOM 5980 N N . THR A 1 774 ? 18.778 -5.674 -58.961 1.00 86.19 774 THR A N 1
ATOM 5981 C CA . THR A 1 774 ? 19.292 -7.012 -59.310 1.00 86.19 774 THR A CA 1
ATOM 5982 C C . THR A 1 774 ? 20.756 -7.021 -59.782 1.00 86.19 774 THR A C 1
ATOM 5984 O O . THR A 1 774 ? 21.218 -8.006 -60.360 1.00 86.19 774 THR A O 1
ATOM 5987 N N . GLU A 1 775 ? 21.489 -5.923 -59.567 1.00 86.94 775 GLU A N 1
ATOM 5988 C CA . GLU A 1 775 ? 22.907 -5.787 -59.910 1.00 86.94 775 GLU A CA 1
ATOM 5989 C C . GLU A 1 775 ? 23.695 -5.137 -58.759 1.00 86.94 775 GLU A C 1
ATOM 5991 O O . GLU A 1 775 ? 23.151 -4.336 -57.998 1.00 86.94 775 GLU A O 1
ATOM 5996 N N . ALA A 1 776 ? 24.988 -5.441 -58.629 1.00 85.56 776 ALA A N 1
ATOM 5997 C CA . ALA A 1 776 ? 25.894 -4.776 -57.688 1.00 85.56 776 ALA A CA 1
ATOM 5998 C C . ALA A 1 776 ? 27.298 -4.619 -58.277 1.00 85.56 776 ALA A C 1
ATOM 6000 O O . ALA A 1 776 ? 27.829 -5.558 -58.866 1.00 85.56 776 ALA A O 1
ATOM 6001 N N . ALA A 1 777 ? 27.919 -3.460 -58.056 1.00 82.56 777 ALA A N 1
ATOM 6002 C CA . ALA A 1 777 ? 29.342 -3.248 -58.300 1.00 82.56 777 ALA A CA 1
ATOM 6003 C C . ALA A 1 777 ? 30.128 -3.402 -56.987 1.00 82.56 777 ALA A C 1
ATOM 6005 O O . ALA A 1 777 ? 29.718 -2.890 -55.945 1.00 82.56 777 ALA A O 1
ATOM 6006 N N . VAL A 1 778 ? 31.248 -4.119 -57.040 1.00 81.94 778 VAL A N 1
ATOM 6007 C CA . VAL A 1 778 ? 32.073 -4.500 -55.887 1.00 81.94 778 VAL A CA 1
ATOM 6008 C C . VAL A 1 778 ? 33.526 -4.157 -56.198 1.00 81.94 778 VAL A C 1
ATOM 6010 O O . VAL A 1 778 ? 34.071 -4.671 -57.169 1.00 81.94 778 VAL A O 1
ATOM 6013 N N . ALA A 1 779 ? 34.174 -3.309 -55.399 1.00 76.81 779 ALA A N 1
ATOM 6014 C CA . ALA A 1 779 ? 35.595 -3.007 -55.589 1.00 76.81 779 ALA A CA 1
ATOM 6015 C C . ALA A 1 779 ? 36.461 -4.266 -55.388 1.00 76.81 779 ALA A C 1
ATOM 6017 O O . ALA A 1 779 ? 36.249 -5.027 -54.439 1.00 76.81 779 ALA A O 1
ATOM 6018 N N . MET A 1 780 ? 37.428 -4.482 -56.280 1.00 73.31 780 MET A N 1
ATOM 6019 C CA . MET A 1 780 ? 38.386 -5.589 -56.179 1.00 73.31 780 MET A CA 1
ATOM 6020 C C . MET A 1 780 ? 39.422 -5.295 -55.079 1.00 73.31 780 MET A C 1
ATOM 6022 O O . MET A 1 780 ? 39.804 -4.144 -54.883 1.00 73.31 780 MET A O 1
ATOM 6026 N N . GLN A 1 781 ? 39.833 -6.326 -54.330 1.00 67.62 781 GLN A N 1
ATOM 6027 C CA . GLN A 1 781 ? 40.743 -6.213 -53.174 1.00 67.62 781 GLN A CA 1
ATOM 6028 C C . GLN A 1 781 ? 42.124 -6.810 -53.448 1.00 67.62 781 GLN A C 1
ATOM 6030 O O . GLN A 1 781 ? 43.133 -6.153 -53.217 1.00 67.62 781 GLN A O 1
ATOM 6035 N N . GLU A 1 782 ? 42.161 -8.045 -53.946 1.00 69.12 782 GLU A N 1
ATOM 6036 C CA . GLU A 1 782 ? 43.378 -8.731 -54.386 1.00 69.12 782 GLU A CA 1
ATOM 6037 C C . GLU A 1 782 ? 43.270 -9.037 -55.886 1.00 69.12 782 GLU A C 1
ATOM 6039 O O . GLU A 1 782 ? 42.244 -9.543 -56.356 1.00 69.12 782 GLU A O 1
ATOM 6044 N N . PHE A 1 783 ? 44.326 -8.754 -56.645 1.00 69.56 783 PHE A N 1
ATOM 6045 C CA . PHE A 1 783 ? 44.503 -9.310 -57.985 1.00 69.56 783 PHE A CA 1
ATOM 6046 C C . PHE A 1 783 ? 45.096 -10.731 -57.885 1.00 69.56 783 PHE A C 1
ATOM 6048 O O . PHE A 1 783 ? 45.557 -11.150 -56.822 1.00 69.56 783 PHE A O 1
ATOM 6055 N N . ASN A 1 784 ? 45.052 -11.499 -58.976 1.00 71.94 784 ASN A N 1
ATOM 6056 C CA . ASN A 1 784 ? 45.552 -12.879 -59.073 1.00 71.94 784 ASN A CA 1
ATOM 6057 C C . ASN A 1 784 ? 44.886 -13.885 -58.098 1.00 71.94 784 ASN A C 1
ATOM 6059 O O . ASN A 1 784 ? 45.459 -14.922 -57.768 1.00 71.94 784 ASN A O 1
ATOM 6063 N N . THR A 1 785 ? 43.664 -13.595 -57.634 1.00 74.00 785 THR A N 1
ATOM 6064 C CA . THR A 1 785 ? 42.930 -14.415 -56.649 1.00 74.00 785 THR A CA 1
ATOM 6065 C C . THR A 1 785 ? 41.556 -14.845 -57.180 1.00 74.00 785 THR A C 1
ATOM 6067 O O . THR A 1 785 ? 40.961 -14.175 -58.030 1.00 74.00 785 THR A O 1
ATOM 6070 N N . THR A 1 786 ? 41.046 -15.988 -56.701 1.00 80.62 786 THR A N 1
ATOM 6071 C CA . THR A 1 786 ? 39.691 -16.471 -57.024 1.00 80.62 786 THR A CA 1
ATOM 6072 C C . THR A 1 786 ? 38.688 -15.972 -55.988 1.00 80.62 786 THR A C 1
ATOM 6074 O O . THR A 1 786 ? 38.772 -16.310 -54.812 1.00 80.62 786 THR A O 1
ATOM 6077 N N . TYR A 1 787 ? 37.717 -15.201 -56.455 1.00 82.44 787 TYR A N 1
ATOM 6078 C CA . TYR A 1 787 ? 36.585 -14.681 -55.705 1.00 82.44 787 TYR A CA 1
ATOM 6079 C C . TYR A 1 787 ? 35.426 -15.682 -55.751 1.00 82.44 787 TYR A C 1
ATOM 6081 O O . TYR A 1 787 ? 35.165 -16.303 -56.786 1.00 82.44 787 TYR A O 1
ATOM 6089 N N . THR A 1 788 ? 34.676 -15.793 -54.657 1.00 87.19 788 THR A N 1
ATOM 6090 C CA . THR A 1 788 ? 33.394 -16.505 -54.619 1.00 87.19 788 THR A CA 1
ATOM 6091 C C . THR A 1 788 ? 32.251 -15.565 -54.287 1.00 87.19 788 THR A C 1
ATOM 6093 O O . THR A 1 788 ? 32.378 -14.697 -53.429 1.00 87.19 788 THR A O 1
ATOM 6096 N N . VAL A 1 789 ? 31.124 -15.724 -54.979 1.00 88.31 789 VAL A N 1
ATOM 6097 C CA . VAL A 1 789 ? 29.965 -14.833 -54.863 1.00 88.31 789 VAL A CA 1
ATOM 6098 C C . VAL A 1 789 ? 28.718 -15.619 -54.466 1.00 88.31 789 VAL A C 1
ATOM 6100 O O . VAL A 1 789 ? 28.434 -16.677 -55.034 1.00 88.31 789 VAL A O 1
ATOM 6103 N N . GLN A 1 790 ? 27.962 -15.091 -53.500 1.00 90.62 790 GLN A N 1
ATOM 6104 C CA . GLN A 1 790 ? 26.617 -15.550 -53.135 1.00 90.62 790 GLN A CA 1
ATOM 6105 C C . GLN A 1 790 ? 25.674 -14.352 -52.989 1.00 90.62 790 GLN A C 1
ATOM 6107 O O . GLN A 1 790 ? 26.079 -13.311 -52.482 1.00 90.62 790 GLN A O 1
ATOM 6112 N N . VAL A 1 791 ? 24.403 -14.511 -53.350 1.00 91.25 791 VAL A N 1
ATOM 6113 C CA . VAL A 1 791 ? 23.367 -13.476 -53.188 1.00 91.25 791 VAL A CA 1
ATOM 6114 C C . VAL A 1 791 ? 22.229 -14.015 -52.322 1.00 91.25 791 VAL A C 1
ATOM 6116 O O . VAL A 1 791 ? 21.877 -15.190 -52.422 1.00 91.25 791 VAL A O 1
ATOM 6119 N N . MET A 1 792 ? 21.636 -13.176 -51.475 1.00 90.56 792 MET A N 1
ATOM 6120 C CA . MET A 1 792 ? 20.409 -13.482 -50.729 1.00 90.56 792 MET A CA 1
ATOM 6121 C C . MET A 1 792 ? 19.398 -12.338 -50.868 1.00 90.56 792 MET A C 1
ATOM 6123 O O . MET A 1 792 ? 19.777 -11.170 -50.872 1.00 90.56 792 MET A O 1
ATOM 6127 N N . ALA A 1 793 ? 18.112 -12.668 -50.986 1.00 89.31 793 ALA A N 1
ATOM 6128 C CA . ALA A 1 793 ? 17.019 -11.693 -51.018 1.00 89.31 793 ALA A CA 1
ATOM 6129 C C . ALA A 1 793 ? 16.608 -11.290 -49.596 1.00 89.31 793 ALA A C 1
ATOM 6131 O O . ALA A 1 793 ? 16.572 -12.147 -48.712 1.00 89.31 793 ALA A O 1
ATOM 6132 N N . CYS A 1 794 ? 16.265 -10.020 -49.371 1.00 87.12 794 CYS A N 1
ATOM 6133 C CA . CYS A 1 794 ? 15.975 -9.489 -48.038 1.00 87.12 794 CYS A CA 1
ATOM 6134 C C . CYS A 1 794 ? 14.640 -8.732 -47.967 1.00 87.12 794 CYS A C 1
ATOM 6136 O O . CYS A 1 794 ? 14.307 -7.922 -48.827 1.00 87.12 794 CYS A O 1
ATOM 6138 N N . THR A 1 795 ? 13.899 -8.988 -46.894 1.00 86.75 795 THR A N 1
ATOM 6139 C CA . THR A 1 795 ? 12.612 -8.375 -46.497 1.00 86.75 795 THR A CA 1
ATOM 6140 C C . THR A 1 795 ? 12.813 -7.488 -45.269 1.00 86.75 795 THR A C 1
ATOM 6142 O O . THR A 1 795 ? 13.924 -7.444 -44.731 1.00 86.75 795 THR A O 1
ATOM 6145 N N . GLN A 1 796 ? 11.766 -6.823 -44.762 1.00 82.00 796 GLN A N 1
ATOM 6146 C CA . GLN A 1 796 ? 11.877 -6.140 -43.463 1.00 82.00 796 GLN A CA 1
ATOM 6147 C C . GLN A 1 796 ? 12.157 -7.133 -42.314 1.00 82.00 796 GLN A C 1
ATOM 6149 O O . GLN A 1 796 ? 12.845 -6.790 -41.356 1.00 82.00 796 GLN A O 1
ATOM 6154 N N . ALA A 1 797 ? 11.695 -8.383 -42.440 1.00 78.00 797 ALA A N 1
ATOM 6155 C CA . ALA A 1 797 ? 11.936 -9.460 -41.478 1.00 78.00 797 ALA A CA 1
ATOM 6156 C C . ALA A 1 797 ? 13.360 -10.061 -41.533 1.00 78.00 797 ALA A C 1
ATOM 6158 O O . ALA A 1 797 ? 13.702 -10.889 -40.691 1.00 78.00 797 ALA A O 1
ATOM 6159 N N . GLY A 1 798 ? 14.186 -9.672 -42.513 1.00 81.06 798 GLY A N 1
ATOM 6160 C CA . GLY A 1 798 ? 15.555 -10.162 -42.689 1.00 81.06 798 GLY A CA 1
ATOM 6161 C C . GLY A 1 798 ? 15.811 -10.826 -44.044 1.00 81.06 798 GLY A C 1
ATOM 6162 O O . GLY A 1 798 ? 14.990 -10.772 -44.966 1.00 81.06 798 GLY A O 1
ATOM 6163 N N . CYS A 1 799 ? 16.987 -11.438 -44.172 1.00 84.44 799 CYS A N 1
ATOM 6164 C CA . CYS A 1 799 ? 17.448 -12.063 -45.408 1.00 84.44 799 CYS A CA 1
ATOM 6165 C C . CYS A 1 799 ? 17.155 -13.566 -45.454 1.00 84.44 799 CYS A C 1
ATOM 6167 O O . CYS A 1 799 ? 17.274 -14.270 -44.454 1.00 84.44 799 CYS A O 1
ATOM 6169 N N . GLY A 1 800 ? 16.760 -14.032 -46.636 1.00 83.69 800 GLY A N 1
ATOM 6170 C CA . GLY A 1 800 ? 16.417 -15.416 -46.927 1.00 83.69 800 GLY A CA 1
ATOM 6171 C C . GLY A 1 800 ? 17.620 -16.293 -47.276 1.00 83.69 800 GLY A C 1
ATOM 6172 O O . GLY A 1 800 ? 18.774 -15.983 -46.978 1.00 83.69 800 GLY A O 1
ATOM 6173 N N . VAL A 1 801 ? 17.333 -17.411 -47.943 1.00 88.06 801 VAL A N 1
ATOM 6174 C CA . VAL A 1 801 ? 18.335 -18.418 -48.326 1.00 88.06 801 VAL A CA 1
ATOM 6175 C C . VAL A 1 801 ? 19.398 -17.824 -49.269 1.00 88.06 801 VAL A C 1
ATOM 6177 O O . VAL A 1 801 ? 19.079 -17.071 -50.192 1.00 88.06 801 VAL A O 1
ATOM 6180 N N . LYS A 1 802 ? 20.672 -18.181 -49.050 1.00 88.69 802 LYS A N 1
ATOM 6181 C CA . LYS A 1 802 ? 21.801 -17.811 -49.925 1.00 88.69 802 LYS A CA 1
ATOM 6182 C C . LYS A 1 802 ? 21.776 -18.616 -51.229 1.00 88.69 802 LYS A C 1
ATOM 6184 O O . LYS A 1 802 ? 21.500 -19.813 -51.205 1.00 88.69 802 LYS A O 1
ATOM 6189 N N . SER A 1 803 ? 22.153 -17.995 -52.345 1.00 90.00 803 SER A N 1
ATOM 6190 C CA . SER A 1 803 ? 22.383 -18.682 -53.622 1.00 90.00 803 SER A CA 1
ATOM 6191 C C . SER A 1 803 ? 23.537 -19.691 -53.540 1.00 90.00 803 SER A C 1
ATOM 6193 O O . SER A 1 803 ? 24.387 -19.632 -52.646 1.00 90.00 803 SER A O 1
ATOM 6195 N N . SER A 1 804 ? 23.640 -20.572 -54.537 1.00 84.81 804 SER A N 1
ATOM 6196 C CA . SER A 1 804 ? 24.864 -21.338 -54.806 1.00 84.81 804 SER A CA 1
ATOM 6197 C C . SER A 1 804 ? 26.086 -20.417 -54.954 1.00 84.81 804 SER A C 1
ATOM 6199 O O . SER A 1 804 ? 25.954 -19.292 -55.443 1.00 84.81 804 SER A O 1
ATOM 6201 N N . ARG A 1 805 ? 27.273 -20.897 -54.550 1.00 83.75 805 ARG A N 1
ATOM 6202 C CA . ARG A 1 805 ? 28.547 -20.177 -54.732 1.00 83.75 805 ARG A CA 1
ATOM 6203 C C . ARG A 1 805 ? 28.939 -20.153 -56.211 1.00 83.75 805 ARG A C 1
ATOM 6205 O O . ARG A 1 805 ? 29.054 -21.211 -56.825 1.00 83.75 805 ARG A O 1
ATOM 6212 N N . HIS A 1 806 ? 29.178 -18.963 -56.751 1.00 83.62 806 HIS A N 1
ATOM 6213 C CA . HIS A 1 806 ? 29.745 -18.752 -58.085 1.00 83.62 806 HIS A CA 1
ATOM 6214 C C . HIS A 1 806 ? 31.231 -18.385 -57.950 1.00 83.62 806 HIS A C 1
ATOM 6216 O O . HIS A 1 806 ? 31.555 -17.561 -57.099 1.00 83.62 806 HIS A O 1
ATOM 6222 N N . TRP A 1 807 ? 32.122 -18.977 -58.749 1.00 81.00 807 TRP A N 1
ATOM 6223 C CA . TRP A 1 807 ? 33.581 -18.796 -58.645 1.00 81.00 807 TRP A CA 1
ATOM 6224 C C . TRP A 1 807 ? 34.094 -17.955 -59.822 1.00 81.00 807 TRP A C 1
ATOM 6226 O O . TRP A 1 807 ? 33.689 -18.198 -60.957 1.00 81.00 807 TRP A O 1
ATOM 6236 N N . PHE A 1 808 ? 34.969 -16.979 -59.572 1.00 81.56 808 PHE A N 1
ATOM 6237 C CA . PHE A 1 808 ? 35.472 -16.052 -60.594 1.00 81.56 808 PHE A CA 1
ATOM 6238 C C . PHE A 1 808 ? 36.922 -15.622 -60.307 1.00 81.56 808 PHE A C 1
ATOM 6240 O O . PHE A 1 808 ? 37.260 -15.350 -59.161 1.00 81.56 808 PHE A O 1
ATOM 6247 N N . PHE A 1 809 ? 37.783 -15.530 -61.324 1.00 78.00 809 PHE A N 1
ATOM 6248 C CA . PHE A 1 809 ? 39.217 -15.223 -61.172 1.00 78.00 809 PHE A CA 1
ATOM 6249 C C . PHE A 1 809 ? 39.585 -13.857 -61.775 1.00 78.00 809 PHE A C 1
ATOM 6251 O O . PHE A 1 809 ? 39.090 -13.500 -62.843 1.00 78.00 809 PHE A O 1
ATOM 6258 N N . VAL A 1 810 ? 40.453 -13.098 -61.096 1.00 73.88 810 VAL A N 1
ATOM 6259 C CA . VAL A 1 810 ? 40.765 -11.692 -61.419 1.00 73.88 810 VAL A CA 1
ATOM 6260 C C . VAL A 1 810 ? 42.257 -11.501 -61.762 1.00 73.88 810 VAL A C 1
ATOM 6262 O O . VAL A 1 810 ? 43.092 -11.791 -60.909 1.00 73.88 810 VAL A O 1
ATOM 6265 N N . PRO A 1 811 ? 42.621 -10.974 -62.952 1.00 62.41 811 PRO A N 1
ATOM 6266 C CA . PRO A 1 811 ? 44.001 -10.624 -63.319 1.00 62.41 811 PRO A CA 1
ATOM 6267 C C . PRO A 1 811 ? 44.407 -9.195 -62.888 1.00 62.41 811 PRO A C 1
ATOM 6269 O O . PRO A 1 811 ? 43.560 -8.385 -62.527 1.00 62.41 811 PRO A O 1
ATOM 6272 N N . GLU A 1 812 ? 45.709 -8.902 -62.934 1.00 50.97 812 GLU A N 1
ATOM 6273 C CA . GLU A 1 812 ? 46.379 -7.705 -62.382 1.00 50.97 812 GLU A CA 1
ATOM 6274 C C . GLU A 1 812 ? 46.384 -6.474 -63.317 1.00 50.97 812 GLU A C 1
ATOM 6276 O O . GLU A 1 812 ? 46.471 -6.626 -64.538 1.00 50.97 812 GLU A O 1
ATOM 6281 N N . ILE A 1 813 ? 46.262 -5.256 -62.752 1.00 54.22 813 ILE A N 1
ATOM 6282 C CA . ILE A 1 813 ? 46.207 -3.964 -63.475 1.00 54.22 813 ILE A CA 1
ATOM 6283 C C . ILE A 1 813 ? 46.823 -2.827 -62.622 1.00 54.22 813 ILE A C 1
ATOM 6285 O O . ILE A 1 813 ? 46.408 -2.628 -61.481 1.00 54.22 813 ILE A O 1
ATOM 6289 N N . ASP A 1 814 ? 47.739 -2.035 -63.194 1.00 37.75 814 ASP A N 1
ATOM 6290 C CA . ASP A 1 814 ? 48.382 -0.862 -62.561 1.00 37.75 814 ASP A CA 1
ATOM 6291 C C . ASP A 1 814 ? 47.568 0.450 -62.656 1.00 37.75 814 ASP A C 1
ATOM 6293 O O . ASP A 1 814 ? 47.056 0.769 -63.731 1.00 37.75 814 ASP A O 1
ATOM 6297 N N . MET A 1 815 ? 47.533 1.241 -61.562 1.00 32.84 815 MET A N 1
ATOM 6298 C CA . MET A 1 815 ? 47.590 2.732 -61.450 1.00 32.84 815 MET A CA 1
ATOM 6299 C C . MET A 1 815 ? 47.057 3.234 -60.067 1.00 32.84 815 MET A C 1
ATOM 6301 O O . MET A 1 815 ? 46.386 2.474 -59.369 1.00 32.84 815 MET A O 1
ATOM 6305 N N . PRO A 1 816 ? 47.386 4.468 -59.599 1.00 37.69 816 PRO A N 1
ATOM 6306 C CA . PRO A 1 816 ? 47.503 4.762 -58.157 1.00 37.69 816 PRO A CA 1
ATOM 6307 C C . PRO A 1 816 ? 46.340 5.524 -57.475 1.00 37.69 816 PRO A C 1
ATOM 6309 O O . PRO A 1 816 ? 45.486 6.140 -58.111 1.00 37.69 816 PRO A O 1
ATOM 6312 N N . PHE A 1 817 ? 46.387 5.543 -56.135 1.00 30.52 817 PHE A N 1
ATOM 6313 C CA . PHE A 1 817 ? 45.461 6.238 -55.227 1.00 30.52 817 PHE A CA 1
ATOM 6314 C C . PHE A 1 817 ? 45.843 7.703 -54.922 1.00 30.52 817 PHE A C 1
ATOM 6316 O O . PHE A 1 817 ? 47.015 7.990 -54.674 1.00 30.52 817 PHE A O 1
ATOM 6323 N N . PRO A 1 818 ? 44.847 8.592 -54.746 1.00 28.97 818 PRO A N 1
ATOM 6324 C CA . PRO A 1 818 ? 44.915 9.754 -53.861 1.00 28.97 818 PRO A CA 1
ATOM 6325 C C . PRO A 1 818 ? 44.135 9.522 -52.547 1.00 28.97 818 PRO A C 1
ATOM 6327 O O . PRO A 1 818 ? 43.116 8.833 -52.519 1.00 28.97 818 PRO A O 1
ATOM 6330 N N . SER A 1 819 ? 44.590 10.128 -51.448 1.00 36.09 819 SER A N 1
ATOM 6331 C CA . SER A 1 819 ? 43.965 10.044 -50.115 1.00 36.09 819 SER A CA 1
ATOM 6332 C C . SER A 1 819 ? 42.965 11.176 -49.845 1.00 36.09 819 SER A C 1
ATOM 6334 O O . SER A 1 819 ? 43.220 12.312 -50.244 1.00 36.09 819 SER A O 1
ATOM 6336 N N . LEU A 1 820 ? 41.905 10.915 -49.066 1.00 29.72 820 LEU A N 1
ATOM 6337 C CA . LEU A 1 820 ? 41.027 11.950 -48.498 1.00 29.72 820 LEU A CA 1
ATOM 6338 C C . LEU A 1 820 ? 40.759 11.716 -47.000 1.00 29.72 820 LEU A C 1
ATOM 6340 O O . LEU A 1 820 ? 40.574 10.581 -46.564 1.00 29.72 820 LEU A O 1
ATOM 6344 N N . SER A 1 821 ? 40.717 12.803 -46.230 1.00 31.45 821 SER A N 1
ATOM 6345 C CA . SER A 1 821 ? 40.463 12.803 -44.782 1.00 31.45 821 SER A CA 1
ATOM 6346 C C . SER A 1 821 ? 38.968 12.657 -44.447 1.00 31.45 821 SER A C 1
ATOM 6348 O O . SER A 1 821 ? 38.135 13.179 -45.191 1.00 31.45 821 SER A O 1
ATOM 6350 N N . PRO A 1 822 ? 38.594 12.037 -43.309 1.00 35.03 822 PRO A N 1
ATOM 6351 C CA . PRO A 1 822 ? 37.214 12.053 -42.826 1.00 35.03 822 PRO A CA 1
ATOM 6352 C C . PRO A 1 822 ? 36.831 13.441 -42.285 1.00 35.03 822 PRO A C 1
ATOM 6354 O O . PRO A 1 822 ? 37.622 14.090 -41.601 1.00 35.03 822 PRO A O 1
ATOM 6357 N N . ALA A 1 823 ? 35.606 13.889 -42.570 1.00 29.00 823 ALA A N 1
ATOM 6358 C CA . ALA A 1 823 ? 35.062 15.152 -42.071 1.00 29.00 823 ALA A CA 1
ATOM 6359 C C . ALA A 1 823 ? 34.235 14.942 -40.791 1.00 29.00 823 ALA A C 1
ATOM 6361 O O . ALA A 1 823 ? 33.373 14.065 -40.736 1.00 29.00 823 ALA A O 1
ATOM 6362 N N . THR A 1 824 ? 34.468 15.772 -39.773 1.00 34.97 824 THR A N 1
ATOM 6363 C CA . THR A 1 824 ? 33.813 15.668 -38.459 1.00 34.97 824 THR A CA 1
ATOM 6364 C C . THR A 1 824 ? 32.568 16.553 -38.385 1.00 34.97 824 THR A C 1
ATOM 6366 O O . THR A 1 824 ? 32.691 17.774 -38.418 1.00 34.97 824 THR A O 1
ATOM 6369 N N . HIS A 1 825 ? 31.379 15.968 -38.208 1.00 38.94 825 HIS A N 1
ATOM 6370 C CA . HIS A 1 825 ? 30.146 16.706 -37.893 1.00 38.94 825 HIS A CA 1
ATOM 6371 C C . HIS A 1 825 ? 29.234 15.912 -36.945 1.00 38.94 825 HIS A C 1
ATOM 6373 O O . HIS A 1 825 ? 28.963 14.740 -37.193 1.00 38.94 825 HIS A O 1
ATOM 6379 N N . GLY A 1 826 ? 28.719 16.577 -35.901 1.00 39.91 826 GLY A N 1
ATOM 6380 C CA . GLY A 1 826 ? 27.659 16.059 -35.022 1.00 39.91 826 GLY A CA 1
ATOM 6381 C C . GLY A 1 826 ? 27.973 16.129 -33.522 1.00 39.91 826 GLY A C 1
ATOM 6382 O O . GLY A 1 826 ? 28.359 15.123 -32.934 1.00 39.91 826 GLY A O 1
ATOM 6383 N N . SER A 1 827 ? 27.782 17.292 -32.884 1.00 47.69 827 SER A N 1
ATOM 6384 C CA . SER A 1 827 ? 28.014 17.450 -31.430 1.00 47.69 827 SER A CA 1
ATOM 6385 C C . SER A 1 827 ? 27.096 18.442 -30.686 1.00 47.69 827 SER A C 1
ATOM 6387 O O . SER A 1 827 ? 27.142 18.499 -29.455 1.00 47.69 827 SER A O 1
ATOM 6389 N N . ASP A 1 828 ? 26.208 19.176 -31.368 1.00 49.19 828 ASP A N 1
ATOM 6390 C CA . ASP A 1 828 ? 25.505 20.327 -30.767 1.00 49.19 828 ASP A CA 1
ATOM 6391 C C . ASP A 1 828 ? 24.481 19.980 -29.669 1.00 49.19 828 ASP A C 1
ATOM 6393 O O . ASP A 1 828 ? 24.287 20.760 -28.736 1.00 49.19 828 ASP A O 1
ATOM 6397 N N . PHE A 1 829 ? 23.849 18.801 -29.714 1.00 45.97 829 PHE A N 1
ATOM 6398 C CA . PHE A 1 829 ? 22.842 18.421 -28.710 1.00 45.97 829 PHE A CA 1
ATOM 6399 C C . PHE A 1 829 ? 23.451 18.170 -27.318 1.00 45.97 829 PHE A C 1
ATOM 6401 O O . PHE A 1 829 ? 22.821 18.438 -26.293 1.00 45.97 829 PHE A O 1
ATOM 6408 N N . VAL A 1 830 ? 24.698 17.686 -27.257 1.00 49.62 830 VAL A N 1
ATOM 6409 C CA . VAL A 1 830 ? 25.315 17.234 -25.999 1.00 49.62 830 VAL A CA 1
ATOM 6410 C C . VAL A 1 830 ? 25.779 18.408 -25.136 1.00 49.62 830 VAL A C 1
ATOM 6412 O O . VAL A 1 830 ? 25.577 18.391 -23.920 1.00 49.62 830 VAL A O 1
ATOM 6415 N N . TYR A 1 831 ? 26.329 19.467 -25.740 1.00 50.84 831 TYR A N 1
ATOM 6416 C CA . TYR A 1 831 ? 26.756 20.660 -24.997 1.00 50.84 831 TYR A CA 1
ATOM 6417 C C . TYR A 1 831 ? 25.589 21.385 -24.311 1.00 50.84 831 TYR A C 1
ATOM 6419 O O . TYR A 1 831 ? 25.775 21.956 -23.236 1.00 50.84 831 TYR A O 1
ATOM 6427 N N . ILE A 1 832 ? 24.378 21.309 -24.875 1.00 54.84 832 ILE A N 1
ATOM 6428 C CA . ILE A 1 832 ? 23.161 21.865 -24.265 1.00 54.84 832 ILE A CA 1
ATOM 6429 C C . ILE A 1 832 ? 22.821 21.108 -22.971 1.00 54.84 832 ILE A C 1
ATOM 6431 O O . ILE A 1 832 ? 22.621 21.731 -21.926 1.00 54.84 832 ILE A O 1
ATOM 6435 N N . VAL A 1 833 ? 22.822 19.770 -23.003 1.00 52.94 833 VAL A N 1
ATOM 6436 C CA . VAL A 1 833 ? 22.577 18.930 -21.814 1.00 52.94 833 VAL A CA 1
ATOM 6437 C C . VAL A 1 833 ? 23.664 19.144 -20.753 1.00 52.94 833 VAL A C 1
ATOM 6439 O O . VAL A 1 833 ? 23.356 19.325 -19.570 1.00 52.94 833 VAL A O 1
ATOM 6442 N N . LEU A 1 834 ? 24.933 19.187 -21.168 1.00 55.62 834 LEU A N 1
ATOM 6443 C CA . LEU A 1 834 ? 26.077 19.422 -20.283 1.00 55.62 834 LEU A CA 1
ATOM 6444 C C . LEU A 1 834 ? 25.985 20.799 -19.597 1.00 55.62 834 LEU A C 1
ATOM 6446 O O . LEU A 1 834 ? 26.131 20.905 -18.382 1.00 55.62 834 LEU A O 1
ATOM 6450 N N . GLY A 1 835 ? 25.656 21.851 -20.354 1.00 62.25 835 GLY A N 1
ATOM 6451 C CA . GLY A 1 835 ? 25.471 23.202 -19.824 1.00 62.25 835 GLY A CA 1
ATOM 6452 C C . GLY A 1 835 ? 24.328 23.295 -18.810 1.00 62.25 835 GLY A C 1
ATOM 6453 O O . GLY A 1 835 ? 24.502 23.877 -17.739 1.00 62.25 835 GLY A O 1
ATOM 6454 N N . VAL A 1 836 ? 23.179 22.673 -19.100 1.00 59.38 836 VAL A N 1
ATOM 6455 C CA . VAL A 1 836 ? 22.016 22.651 -18.193 1.00 59.38 836 VAL A CA 1
ATOM 6456 C C . VAL A 1 836 ? 22.320 21.881 -16.903 1.00 59.38 836 VAL A C 1
ATOM 6458 O O . VAL A 1 836 ? 22.014 22.371 -15.814 1.00 59.38 836 VAL A O 1
ATOM 6461 N N . THR A 1 837 ? 22.955 20.709 -16.990 1.00 54.47 837 THR A N 1
ATOM 6462 C CA . THR A 1 837 ? 23.310 19.909 -15.802 1.00 54.47 837 THR A CA 1
ATOM 6463 C C . THR A 1 837 ? 24.342 20.615 -14.923 1.00 54.47 837 THR A C 1
ATOM 6465 O O . THR A 1 837 ? 24.130 20.736 -13.713 1.00 54.47 837 THR A O 1
ATOM 6468 N N . CYS A 1 838 ? 25.404 21.176 -15.511 1.00 64.19 838 CYS A N 1
ATOM 6469 C CA . CYS A 1 838 ? 26.384 21.975 -14.776 1.00 64.19 838 CYS A CA 1
ATOM 6470 C C . CYS A 1 838 ? 25.752 23.217 -14.126 1.00 64.19 838 CYS A C 1
ATOM 6472 O O . CYS A 1 838 ? 26.026 23.485 -12.955 1.00 64.19 838 CYS A O 1
ATOM 6474 N N . ALA A 1 839 ? 24.867 23.938 -14.825 1.00 63.12 839 ALA A N 1
ATOM 6475 C CA . ALA A 1 839 ? 24.170 25.097 -14.267 1.00 63.12 839 ALA A CA 1
ATOM 6476 C C . ALA A 1 839 ? 23.294 24.729 -13.055 1.00 63.12 839 ALA A C 1
ATOM 6478 O O . ALA A 1 839 ? 23.353 25.411 -12.032 1.00 63.12 839 ALA A O 1
ATOM 6479 N N . ILE A 1 840 ? 22.527 23.634 -13.127 1.00 62.31 840 ILE A N 1
ATOM 6480 C CA . ILE A 1 840 ? 21.675 23.171 -12.017 1.00 62.31 840 ILE A CA 1
ATOM 6481 C C . ILE A 1 840 ? 22.523 22.792 -10.795 1.00 62.31 840 ILE A C 1
ATOM 6483 O O . ILE A 1 840 ? 22.250 23.265 -9.689 1.00 62.31 840 ILE A O 1
ATOM 6487 N N . CYS A 1 841 ? 23.578 21.993 -10.981 1.00 62.91 841 CYS A N 1
ATOM 6488 C CA . CYS A 1 841 ? 24.471 21.599 -9.889 1.00 62.91 841 CYS A CA 1
ATOM 6489 C C . CYS A 1 841 ? 25.166 22.812 -9.249 1.00 62.91 841 CYS A C 1
ATOM 6491 O O . CYS A 1 841 ? 25.218 22.916 -8.022 1.00 62.91 841 CYS A O 1
ATOM 6493 N N . LEU A 1 842 ? 25.645 23.761 -10.058 1.00 73.75 842 LEU A N 1
ATOM 6494 C CA . LEU A 1 842 ? 26.350 24.951 -9.582 1.00 73.75 842 LEU A CA 1
ATOM 6495 C C . LEU A 1 842 ? 25.399 25.917 -8.848 1.00 73.75 842 LEU A C 1
ATOM 6497 O O . LEU A 1 842 ? 25.762 26.435 -7.793 1.00 73.75 842 LEU A O 1
ATOM 6501 N N . VAL A 1 843 ? 24.152 26.082 -9.309 1.00 69.94 843 VAL A N 1
ATOM 6502 C CA . VAL A 1 843 ? 23.107 26.835 -8.585 1.00 69.94 843 VAL A CA 1
ATOM 6503 C C . VAL A 1 843 ? 22.780 26.191 -7.233 1.00 69.94 843 VAL A C 1
ATOM 6505 O O . VAL A 1 843 ? 22.716 26.896 -6.225 1.00 69.94 843 VAL A O 1
ATOM 6508 N N . LEU A 1 844 ? 22.614 24.865 -7.169 1.00 61.00 844 LEU A N 1
ATOM 6509 C CA . LEU A 1 844 ? 22.340 24.162 -5.907 1.00 61.00 844 LEU A CA 1
ATOM 6510 C C . LEU A 1 844 ? 23.519 24.250 -4.921 1.00 61.00 844 LEU A C 1
ATOM 6512 O O . LEU A 1 844 ? 23.304 24.404 -3.717 1.00 61.00 844 LEU A O 1
ATOM 6516 N N . LEU A 1 845 ? 24.757 24.214 -5.420 1.00 69.12 845 LEU A N 1
ATOM 6517 C CA . LEU A 1 845 ? 25.971 24.315 -4.607 1.00 69.12 845 LEU A CA 1
ATOM 6518 C C . LEU A 1 845 ? 26.219 25.756 -4.120 1.00 69.12 845 LEU A C 1
ATOM 6520 O O . LEU A 1 845 ? 26.546 25.956 -2.949 1.00 69.12 845 LEU A O 1
ATOM 6524 N N . LEU A 1 846 ? 25.957 26.774 -4.951 1.00 73.50 846 LEU A N 1
ATOM 6525 C CA . LEU A 1 846 ? 25.930 28.178 -4.516 1.00 73.50 846 LEU A CA 1
ATOM 6526 C C . LEU A 1 846 ? 24.835 28.428 -3.470 1.00 73.50 846 LEU A C 1
ATOM 6528 O O . LEU A 1 846 ? 25.081 29.125 -2.486 1.00 73.50 846 LEU A O 1
ATOM 6532 N N . MET A 1 847 ? 23.651 27.827 -3.628 1.00 64.81 847 MET A N 1
ATOM 6533 C CA . MET A 1 847 ? 22.584 27.887 -2.623 1.00 64.81 847 MET A CA 1
ATOM 6534 C C . MET A 1 847 ? 22.999 27.238 -1.296 1.00 64.81 847 MET A C 1
ATOM 6536 O O . MET A 1 847 ? 22.736 27.809 -0.235 1.00 64.81 847 MET A O 1
ATOM 6540 N N . PHE A 1 848 ? 23.682 26.089 -1.335 1.00 61.00 848 PHE A N 1
ATOM 6541 C CA . PHE A 1 848 ? 24.247 25.447 -0.145 1.00 61.00 848 PHE A CA 1
ATOM 6542 C C . PHE A 1 848 ? 25.271 26.357 0.548 1.00 61.00 848 PHE A C 1
ATOM 6544 O O . PHE A 1 848 ? 25.121 26.656 1.733 1.00 61.00 848 PHE A O 1
ATOM 6551 N N . LEU A 1 849 ? 26.247 26.888 -0.199 1.00 67.62 849 LEU A N 1
ATOM 6552 C CA . LEU A 1 849 ? 27.244 27.827 0.324 1.00 67.62 849 LEU A CA 1
ATOM 6553 C C . LEU A 1 849 ? 26.596 29.084 0.921 1.00 67.62 849 LEU A C 1
ATOM 6555 O O . LEU A 1 849 ? 26.960 29.481 2.026 1.00 67.62 849 LEU A O 1
ATOM 6559 N N . ALA A 1 850 ? 25.600 29.676 0.258 1.00 65.44 850 ALA A N 1
ATOM 6560 C CA . ALA A 1 850 ? 24.889 30.853 0.755 1.00 65.44 850 ALA A CA 1
ATOM 6561 C C . ALA A 1 850 ? 24.132 30.577 2.068 1.00 65.44 850 ALA A C 1
ATOM 6563 O O . ALA A 1 850 ? 24.163 31.405 2.981 1.00 65.44 850 ALA A O 1
ATOM 6564 N N . VAL A 1 851 ? 23.492 29.409 2.210 1.00 60.16 851 VAL A N 1
ATOM 6565 C CA . VAL A 1 851 ? 22.815 29.001 3.455 1.00 60.16 851 VAL A CA 1
ATOM 6566 C C . VAL A 1 851 ? 23.826 28.711 4.570 1.00 60.16 851 VAL A C 1
ATOM 6568 O O . VAL A 1 851 ? 23.644 29.182 5.696 1.00 60.16 851 VAL A O 1
ATOM 6571 N N . CYS A 1 852 ? 24.922 28.010 4.272 1.00 55.62 852 CYS A N 1
ATOM 6572 C CA . CYS A 1 852 ? 25.990 27.736 5.234 1.00 55.62 852 CYS A CA 1
ATOM 6573 C C . CYS A 1 852 ? 26.688 29.020 5.707 1.00 55.62 852 CYS A C 1
ATOM 6575 O O . CYS A 1 852 ? 26.884 29.194 6.910 1.00 55.62 852 CYS A O 1
ATOM 6577 N N . LEU A 1 853 ? 26.995 29.954 4.801 1.00 61.22 853 LEU A N 1
ATOM 6578 C CA . LEU A 1 853 ? 27.531 31.277 5.137 1.00 61.22 853 LEU A CA 1
ATOM 6579 C C . LEU A 1 853 ? 26.534 32.078 5.983 1.00 61.22 853 LEU A C 1
ATOM 6581 O O . LEU A 1 853 ? 26.918 32.613 7.019 1.00 61.22 853 LEU A O 1
ATOM 6585 N N . ARG A 1 854 ? 25.246 32.102 5.615 1.00 57.69 854 ARG A N 1
ATOM 6586 C CA . ARG A 1 854 ? 24.193 32.792 6.382 1.00 57.69 854 ARG A CA 1
ATOM 6587 C C . ARG A 1 854 ? 24.063 32.257 7.810 1.00 57.69 854 ARG A C 1
ATOM 6589 O O . ARG A 1 854 ? 23.927 33.057 8.732 1.00 57.69 854 ARG A O 1
ATOM 6596 N N . ASN A 1 855 ? 24.139 30.939 8.006 1.00 53.09 855 ASN A N 1
ATOM 6597 C CA . ASN A 1 855 ? 24.138 30.337 9.341 1.00 53.09 855 ASN A CA 1
ATOM 6598 C C . ASN A 1 855 ? 25.438 30.659 10.105 1.00 53.09 855 ASN A C 1
ATOM 6600 O O . ASN A 1 855 ? 25.375 31.106 11.247 1.00 53.09 855 ASN A O 1
ATOM 6604 N N . ARG A 1 856 ? 26.612 30.525 9.471 1.00 50.34 856 ARG A N 1
ATOM 6605 C CA . ARG A 1 856 ? 27.919 30.777 10.110 1.00 50.34 856 ARG A CA 1
ATOM 6606 C C . ARG A 1 856 ? 28.123 32.249 10.502 1.00 50.34 856 ARG A C 1
ATOM 6608 O O . ARG A 1 856 ? 28.707 32.516 11.544 1.00 50.34 856 ARG A O 1
ATOM 6615 N N . ILE A 1 857 ? 27.597 33.193 9.717 1.00 48.91 857 ILE A N 1
ATOM 6616 C CA . ILE A 1 857 ? 27.583 34.638 10.024 1.00 48.91 857 ILE A CA 1
ATOM 6617 C C . ILE A 1 857 ? 26.616 34.965 11.178 1.00 48.91 857 ILE A C 1
ATOM 6619 O O . ILE A 1 857 ? 26.859 35.896 11.947 1.00 48.91 857 ILE A O 1
ATOM 6623 N N . PHE A 1 858 ? 25.521 34.210 11.318 1.00 46.25 858 PHE A N 1
ATOM 6624 C CA . PHE A 1 858 ? 24.571 34.382 12.420 1.00 46.25 858 PHE A CA 1
ATOM 6625 C C . PHE A 1 858 ? 25.170 33.918 13.759 1.00 46.25 858 PHE A C 1
ATOM 6627 O O . PHE A 1 858 ? 25.048 34.628 14.756 1.00 46.25 858 PHE A O 1
ATOM 6634 N N . GLU A 1 859 ? 25.887 32.789 13.759 1.00 42.16 859 GLU A N 1
ATOM 6635 C CA . GLU A 1 859 ? 26.661 32.296 14.909 1.00 42.16 859 GLU A CA 1
ATOM 6636 C C . GLU A 1 859 ? 27.744 33.307 15.343 1.00 42.16 859 GLU A C 1
ATOM 6638 O O . GLU A 1 859 ? 27.785 33.722 16.504 1.00 42.16 859 GLU A O 1
ATOM 6643 N N . THR A 1 860 ? 28.595 33.775 14.417 1.00 39.62 860 THR A N 1
ATOM 6644 C CA . THR A 1 860 ? 29.725 34.662 14.766 1.00 39.62 860 THR A CA 1
ATOM 6645 C C . THR A 1 860 ? 29.296 36.049 15.245 1.00 39.62 860 THR A C 1
ATOM 6647 O O . THR A 1 860 ? 29.952 36.610 16.125 1.00 39.62 860 THR A O 1
ATOM 6650 N N . ARG A 1 861 ? 28.180 36.601 14.742 1.00 39.03 861 ARG A N 1
ATOM 6651 C CA . ARG A 1 861 ? 27.628 37.865 15.266 1.00 39.03 861 ARG A CA 1
ATOM 6652 C C . ARG A 1 861 ? 27.067 37.743 16.682 1.00 39.03 861 ARG A C 1
ATOM 6654 O O . ARG A 1 861 ? 27.114 38.729 17.411 1.00 39.03 861 ARG A O 1
ATOM 6661 N N . LEU A 1 862 ? 26.546 36.579 17.074 1.00 38.38 862 LEU A N 1
ATOM 6662 C CA . LEU A 1 862 ? 25.998 36.383 18.418 1.00 38.38 862 LEU A CA 1
ATOM 6663 C C . LEU A 1 862 ? 27.102 36.100 19.451 1.00 38.38 862 LEU A C 1
ATOM 6665 O O . LEU A 1 862 ? 27.015 36.584 20.577 1.00 38.38 862 LEU A O 1
ATOM 6669 N N . GLY A 1 863 ? 28.169 35.396 19.053 1.00 35.25 863 GLY A N 1
ATOM 6670 C CA . GLY A 1 863 ? 29.310 35.094 19.925 1.00 35.25 863 GLY A CA 1
ATOM 6671 C C . GLY A 1 863 ? 30.082 36.328 20.415 1.00 35.25 863 GLY A C 1
ATOM 6672 O O . GLY A 1 863 ? 30.438 36.393 21.587 1.00 35.25 863 GLY A O 1
ATOM 6673 N N . MET A 1 864 ? 30.303 37.338 19.561 1.00 34.69 864 MET A N 1
ATOM 6674 C CA . MET A 1 864 ? 31.057 38.544 19.958 1.00 34.69 864 MET A CA 1
ATOM 6675 C C . MET A 1 864 ? 30.247 39.572 20.768 1.00 34.69 864 MET A C 1
ATOM 6677 O O . MET A 1 864 ? 30.844 40.427 21.415 1.00 34.69 864 MET A O 1
ATOM 6681 N N . LEU A 1 865 ? 28.910 39.502 20.770 1.00 34.75 865 LEU A N 1
ATOM 6682 C CA . LEU A 1 865 ? 28.042 40.466 21.471 1.00 34.75 865 LEU A CA 1
ATOM 6683 C C . LEU A 1 865 ? 27.603 40.026 22.879 1.00 34.75 865 LEU A C 1
ATOM 6685 O O . LEU A 1 865 ? 26.874 40.754 23.546 1.00 34.75 865 LEU A O 1
ATOM 6689 N N . LEU A 1 866 ? 28.066 38.864 23.349 1.00 35.44 866 LEU A N 1
ATOM 6690 C CA . LEU A 1 866 ? 27.831 38.349 24.708 1.00 35.44 866 LEU A CA 1
ATOM 6691 C C . LEU A 1 866 ? 29.138 38.196 25.517 1.00 35.44 866 LEU A C 1
ATOM 6693 O O . LEU A 1 866 ? 29.178 37.511 26.535 1.00 35.44 866 LEU A O 1
ATOM 6697 N N . GLY A 1 867 ? 30.204 38.868 25.070 1.00 34.66 867 GLY A N 1
ATOM 6698 C CA . GLY A 1 867 ? 31.544 38.858 25.666 1.00 34.66 867 GLY A CA 1
ATOM 6699 C C . GLY A 1 867 ? 31.791 39.889 26.775 1.00 34.66 867 GLY A C 1
ATOM 6700 O O . GLY A 1 867 ? 32.922 40.336 26.927 1.00 34.66 867 GLY A O 1
ATOM 6701 N N . THR A 1 868 ? 30.773 40.328 27.521 1.00 28.62 868 THR A N 1
ATOM 6702 C CA . THR A 1 868 ? 30.925 41.100 28.777 1.00 28.62 868 THR A CA 1
ATOM 6703 C C . THR A 1 868 ? 29.637 41.018 29.606 1.00 28.62 868 THR A C 1
ATOM 6705 O O . THR A 1 868 ? 28.545 40.907 29.054 1.00 28.62 868 THR A O 1
ATOM 6708 N N . GLY A 1 869 ? 29.753 41.007 30.938 1.00 37.22 869 GLY A N 1
ATOM 6709 C CA . GLY A 1 869 ? 28.630 40.712 31.839 1.00 37.22 869 GLY A CA 1
ATOM 6710 C C . GLY A 1 869 ? 27.864 41.939 32.350 1.00 37.22 869 GLY A C 1
ATOM 6711 O O . GLY A 1 869 ? 28.439 43.004 32.551 1.00 37.22 869 GLY A O 1
ATOM 6712 N N . GLY A 1 870 ? 26.574 41.757 32.650 1.00 28.61 870 GLY A N 1
ATOM 6713 C CA . GLY A 1 870 ? 25.740 42.750 33.335 1.00 28.61 870 GLY A CA 1
ATOM 6714 C C . GLY A 1 870 ? 24.288 42.287 33.502 1.00 28.61 870 GLY A C 1
ATOM 6715 O O . GLY A 1 870 ? 23.689 41.766 32.565 1.00 28.61 870 GLY A O 1
ATOM 6716 N N . LYS A 1 871 ? 23.703 42.465 34.695 1.00 38.59 871 LYS A N 1
ATOM 6717 C CA . LYS A 1 871 ? 22.256 42.272 34.915 1.00 38.59 871 LYS A CA 1
ATOM 6718 C C . LYS A 1 871 ? 21.485 43.447 34.316 1.00 38.59 871 LYS A C 1
ATOM 6720 O O . LYS A 1 871 ? 21.777 44.578 34.686 1.00 38.59 871 LYS A O 1
ATOM 6725 N N . LEU A 1 872 ? 20.423 43.183 33.554 1.00 24.92 872 LEU A N 1
ATOM 6726 C CA . LEU A 1 872 ? 19.272 44.086 33.420 1.00 24.92 872 LEU A CA 1
ATOM 6727 C C . LEU A 1 872 ? 18.048 43.324 32.891 1.00 24.92 872 LEU A C 1
ATOM 6729 O O . LEU A 1 872 ? 18.177 42.395 32.099 1.00 24.92 872 LEU A O 1
ATOM 6733 N N . THR A 1 873 ? 16.859 43.707 33.357 1.00 35.47 873 THR A N 1
ATOM 6734 C CA . THR A 1 873 ? 15.567 43.166 32.903 1.00 35.47 873 THR A CA 1
ATOM 6735 C C . THR A 1 873 ? 14.802 44.246 32.136 1.00 35.47 873 THR A C 1
ATOM 6737 O O . THR A 1 873 ? 14.819 45.400 32.563 1.00 35.47 873 THR A O 1
ATOM 6740 N N . PRO A 1 874 ? 14.106 43.905 31.037 1.00 27.67 874 PRO A N 1
ATOM 6741 C CA . PRO A 1 874 ? 13.116 44.785 30.432 1.00 27.67 874 PRO A CA 1
ATOM 6742 C C . PRO A 1 874 ? 11.687 44.298 30.717 1.00 27.67 874 PRO A C 1
ATOM 6744 O O . PRO A 1 874 ? 11.320 43.162 30.415 1.00 27.67 874 PRO A O 1
ATOM 6747 N N . ILE A 1 875 ? 10.863 45.192 31.260 1.00 32.66 875 ILE A N 1
ATOM 6748 C CA . ILE A 1 875 ? 9.407 45.036 31.335 1.00 32.66 875 ILE A CA 1
ATOM 6749 C C . ILE A 1 875 ? 8.816 45.444 29.981 1.00 32.66 875 ILE A C 1
ATOM 6751 O O . ILE A 1 875 ? 9.108 46.534 29.496 1.00 32.66 875 ILE A O 1
ATOM 6755 N N . VAL A 1 876 ? 7.931 44.621 29.410 1.00 25.12 876 VAL A N 1
ATOM 6756 C CA . VAL A 1 876 ? 6.959 45.067 28.398 1.00 25.12 876 VAL A CA 1
ATOM 6757 C C . VAL A 1 876 ? 5.600 44.457 28.730 1.00 25.12 876 VAL A C 1
ATOM 6759 O O . VAL A 1 876 ? 5.350 43.277 28.489 1.00 25.12 876 VAL A O 1
ATOM 6762 N N . GLU A 1 877 ? 4.721 45.271 29.307 1.00 23.36 877 GLU A N 1
ATOM 6763 C CA . GLU A 1 877 ? 3.308 44.948 29.500 1.00 23.36 877 GLU A CA 1
ATOM 6764 C C . GLU A 1 877 ? 2.581 45.046 28.149 1.00 23.36 877 GLU A C 1
ATOM 6766 O O . GLU A 1 877 ? 2.672 46.074 27.477 1.00 23.36 877 GLU A O 1
ATOM 6771 N N . TYR A 1 878 ? 1.838 44.009 27.741 1.00 27.22 878 TYR A N 1
ATOM 6772 C CA . TYR A 1 878 ? 0.992 44.082 26.545 1.00 27.22 878 TYR A CA 1
ATOM 6773 C C . TYR A 1 878 ? -0.488 44.126 26.926 1.00 27.22 878 TYR A C 1
ATOM 6775 O O . TYR A 1 878 ? -1.092 43.125 27.316 1.00 27.22 878 TYR A O 1
ATOM 6783 N N . LYS A 1 879 ? -1.073 45.321 26.824 1.00 22.09 879 LYS A N 1
ATOM 6784 C CA . LYS A 1 879 ? -2.449 45.605 27.236 1.00 22.09 879 LYS A CA 1
ATOM 6785 C C . LYS A 1 879 ? -3.437 44.938 26.273 1.00 22.09 879 LYS A C 1
ATOM 6787 O O . LYS A 1 879 ? -3.440 45.229 25.080 1.00 22.09 879 LYS A O 1
ATOM 6792 N N . ALA A 1 880 ? -4.289 44.047 26.780 1.00 29.25 880 ALA A N 1
ATOM 6793 C CA . ALA A 1 880 ? -5.266 43.337 25.956 1.00 29.25 880 ALA A CA 1
ATOM 6794 C C . ALA A 1 880 ? -6.350 44.297 25.429 1.00 29.25 880 ALA A C 1
ATOM 6796 O O . ALA A 1 880 ? -7.226 44.740 26.177 1.00 29.25 880 ALA A O 1
ATOM 6797 N N . GLN A 1 881 ? -6.303 44.617 24.134 1.00 23.06 881 GLN A N 1
ATOM 6798 C CA . GLN A 1 881 ? -7.267 45.516 23.503 1.00 23.06 881 GLN A CA 1
ATOM 6799 C C . GLN A 1 881 ? -8.630 44.825 23.347 1.00 23.06 881 GLN A C 1
ATOM 6801 O O . GLN A 1 881 ? -8.838 44.004 22.455 1.00 23.06 881 GLN A O 1
ATOM 6806 N N . ARG A 1 882 ? -9.580 45.168 24.227 1.00 34.50 882 ARG A N 1
ATOM 6807 C CA . ARG A 1 882 ? -10.988 44.762 24.103 1.00 34.50 882 ARG A CA 1
ATOM 6808 C C . ARG A 1 882 ? -11.582 45.323 22.808 1.00 34.50 882 ARG A C 1
ATOM 6810 O O . ARG A 1 882 ? -11.772 46.529 22.696 1.00 34.50 882 ARG A O 1
ATOM 6817 N N . SER A 1 883 ? -11.957 44.443 21.886 1.00 25.89 883 SER A N 1
ATOM 6818 C CA . SER A 1 883 ? -12.949 44.732 20.849 1.00 25.89 883 SER A CA 1
ATOM 6819 C C . SER A 1 883 ? -13.646 43.440 20.426 1.00 25.89 883 SER A C 1
ATOM 6821 O O . SER A 1 883 ? -12.997 42.501 19.966 1.00 25.89 883 SER A O 1
ATOM 6823 N N . TYR A 1 884 ? -14.968 43.382 20.596 1.00 42.88 884 TYR A N 1
ATOM 6824 C CA . TYR A 1 884 ? -15.796 42.382 19.924 1.00 42.88 884 TYR A CA 1
ATOM 6825 C C . TYR A 1 884 ? -15.908 42.798 18.458 1.00 42.88 884 TYR A C 1
ATOM 6827 O O . TYR A 1 884 ? -16.543 43.809 18.168 1.00 42.88 884 TYR A O 1
ATOM 6835 N N . ASN A 1 885 ? -15.333 42.028 17.533 1.00 35.12 885 ASN A N 1
ATOM 6836 C CA . ASN A 1 885 ? -15.475 42.314 16.109 1.00 35.12 885 ASN A CA 1
ATOM 6837 C C . ASN A 1 885 ? -15.949 41.086 15.320 1.00 35.12 885 ASN A C 1
ATOM 6839 O O . ASN A 1 885 ? -15.182 40.154 15.075 1.00 35.12 885 ASN A O 1
ATOM 6843 N N . ARG A 1 886 ? -17.222 41.111 14.896 1.00 41.06 886 ARG A N 1
ATOM 6844 C CA . ARG A 1 886 ? -17.832 40.068 14.054 1.00 41.06 886 ARG A CA 1
ATOM 6845 C C . ARG A 1 886 ? -17.180 39.969 12.665 1.00 41.06 886 ARG A C 1
ATOM 6847 O O . ARG A 1 886 ? -17.146 38.869 12.119 1.00 41.06 886 ARG A O 1
ATOM 6854 N N . SER A 1 887 ? -16.605 41.046 12.115 1.00 41.25 887 SER A N 1
ATOM 6855 C CA . SER A 1 887 ? -16.093 41.029 10.731 1.00 41.25 887 SER A CA 1
ATOM 6856 C C . SER A 1 887 ? -14.881 40.109 10.523 1.00 41.25 887 SER A C 1
ATOM 6858 O O . SER A 1 887 ? -14.664 39.609 9.422 1.00 41.25 887 SER A O 1
ATOM 6860 N N . ALA A 1 888 ? -14.126 39.785 11.580 1.00 43.28 888 ALA A N 1
ATOM 6861 C CA . ALA A 1 888 ? -13.025 38.819 11.497 1.00 43.28 888 ALA A CA 1
ATOM 6862 C C . ALA A 1 888 ? -13.503 37.382 11.180 1.00 43.28 888 ALA A C 1
ATOM 6864 O O . ALA A 1 888 ? -12.772 36.603 10.564 1.00 43.28 888 ALA A O 1
ATOM 6865 N N . ILE A 1 889 ? -14.734 37.035 11.575 1.00 50.16 889 ILE A N 1
ATOM 6866 C CA . ILE A 1 889 ? -15.370 35.738 11.288 1.00 50.16 889 ILE A CA 1
ATOM 6867 C C . ILE A 1 889 ? -15.861 35.707 9.831 1.00 50.16 889 ILE A C 1
ATOM 6869 O O . ILE A 1 889 ? -15.646 34.742 9.105 1.00 50.16 889 ILE A O 1
ATOM 6873 N N . GLU A 1 890 ? -16.460 36.805 9.379 1.00 44.12 890 GLU A N 1
ATOM 6874 C CA . GLU A 1 890 ? -16.986 36.993 8.022 1.00 44.12 890 GLU A CA 1
ATOM 6875 C C . GLU A 1 890 ? -15.884 36.909 6.947 1.00 44.12 890 GLU A C 1
ATOM 6877 O O . GLU A 1 890 ? -16.021 36.206 5.942 1.00 44.12 890 GLU A O 1
ATOM 6882 N N . ILE A 1 891 ? -14.727 37.520 7.226 1.00 48.78 891 ILE A N 1
ATOM 6883 C CA . ILE A 1 891 ? -13.515 37.439 6.394 1.00 48.78 891 ILE A CA 1
ATOM 6884 C C . ILE A 1 891 ? -12.892 36.028 6.411 1.00 48.78 891 ILE A C 1
ATOM 6886 O O . ILE A 1 891 ? -12.186 35.661 5.476 1.00 48.78 891 ILE A O 1
ATOM 6890 N N . THR A 1 892 ? -13.128 35.196 7.433 1.00 54.50 892 THR A N 1
ATOM 6891 C CA . THR A 1 892 ? -12.553 33.835 7.487 1.00 54.50 892 THR A CA 1
ATOM 6892 C C . THR A 1 892 ? -13.472 32.744 6.938 1.00 54.50 892 THR A C 1
ATOM 6894 O O . THR A 1 892 ? -12.954 31.737 6.457 1.00 54.50 892 THR A O 1
ATOM 6897 N N . LEU A 1 893 ? -14.794 32.955 6.899 1.00 55.12 893 LEU A N 1
ATOM 6898 C CA . LEU A 1 893 ? -15.720 32.049 6.207 1.00 55.12 893 LEU A CA 1
ATOM 6899 C C . LEU A 1 893 ? -15.656 32.186 4.678 1.00 55.12 893 LEU A C 1
ATOM 6901 O O . LEU A 1 893 ? -15.610 31.174 3.984 1.00 55.12 893 LEU A O 1
ATOM 6905 N N . THR A 1 894 ? -15.577 33.411 4.151 1.00 55.41 894 THR A N 1
ATOM 6906 C CA . THR A 1 894 ? -15.408 33.666 2.701 1.00 55.41 894 THR A CA 1
ATOM 6907 C C . THR A 1 894 ? -14.169 32.968 2.119 1.00 55.41 894 THR A C 1
ATOM 6909 O O . THR A 1 894 ? -14.203 32.441 1.008 1.00 55.41 894 THR A O 1
ATOM 6912 N N . ASN A 1 895 ? -13.091 32.860 2.903 1.00 57.38 895 ASN A N 1
ATOM 6913 C CA . ASN A 1 895 ? -11.856 32.162 2.527 1.00 57.38 895 ASN A CA 1
ATOM 6914 C C . ASN A 1 895 ? -11.963 30.616 2.456 1.00 57.38 895 ASN A C 1
ATOM 6916 O O . ASN A 1 895 ? -10.983 29.967 2.092 1.00 57.38 895 ASN A O 1
ATOM 6920 N N . LEU A 1 896 ? -13.118 30.006 2.766 1.00 60.62 896 LEU A N 1
ATOM 6921 C CA . LEU A 1 896 ? -13.367 28.569 2.542 1.00 60.62 896 LEU A CA 1
ATOM 6922 C C . LEU A 1 896 ? -13.773 28.234 1.096 1.00 60.62 896 LEU A C 1
ATOM 6924 O O . LEU A 1 896 ? -13.776 27.059 0.732 1.00 60.62 896 LEU A O 1
ATOM 6928 N N . GLY A 1 897 ? -14.168 29.218 0.277 1.00 60.12 897 GLY A N 1
ATOM 6929 C CA . GLY A 1 897 ? -14.689 28.955 -1.072 1.00 60.12 897 GLY A CA 1
ATOM 6930 C C . GLY A 1 897 ? -15.922 28.036 -1.077 1.00 60.12 897 GLY A C 1
ATOM 6931 O O . GLY A 1 897 ? -16.034 27.165 -1.939 1.00 60.12 897 GLY A O 1
ATOM 6932 N N . VAL A 1 898 ? -16.793 28.198 -0.079 1.00 68.75 898 VAL A N 1
ATOM 6933 C CA . VAL A 1 898 ? -18.065 27.484 0.131 1.00 68.75 898 VAL A CA 1
ATOM 6934 C C . VAL A 1 898 ? -19.224 28.376 -0.330 1.00 68.75 898 VAL A C 1
ATOM 6936 O O . VAL A 1 898 ? -19.112 29.598 -0.268 1.00 68.75 898 VAL A O 1
ATOM 6939 N N . ARG A 1 899 ? -20.347 27.793 -0.774 1.00 74.69 899 ARG A N 1
ATOM 6940 C CA . ARG A 1 899 ? -21.551 28.555 -1.158 1.00 74.69 899 ARG A CA 1
ATOM 6941 C C . ARG A 1 899 ? -22.043 29.533 -0.083 1.00 74.69 899 ARG A C 1
ATOM 6943 O O . ARG A 1 899 ? -22.221 29.163 1.078 1.00 74.69 899 ARG A O 1
ATOM 6950 N N . GLU A 1 900 ? -22.414 30.735 -0.520 1.00 73.31 900 GLU A N 1
ATOM 6951 C CA . GLU A 1 900 ? -22.967 31.816 0.314 1.00 73.31 900 GLU A CA 1
ATOM 6952 C C . GLU A 1 900 ? -24.227 31.389 1.098 1.00 73.31 900 GLU A C 1
ATOM 6954 O O . GLU A 1 900 ? -24.410 31.776 2.253 1.00 73.31 900 GLU A O 1
ATOM 6959 N N . GLU A 1 901 ? -25.058 30.504 0.532 1.00 75.44 901 GLU A N 1
ATOM 6960 C CA . GLU A 1 901 ? -26.217 29.909 1.219 1.00 75.44 901 GLU A CA 1
ATOM 6961 C C . GLU A 1 901 ? -25.854 29.076 2.459 1.00 75.44 901 GLU A C 1
ATOM 6963 O O . GLU A 1 901 ? -26.661 28.958 3.379 1.00 75.44 901 GLU A O 1
ATOM 6968 N N . LEU A 1 902 ? -24.686 28.426 2.465 1.00 75.62 902 LEU A N 1
ATOM 6969 C CA . LEU A 1 902 ? -24.194 27.649 3.607 1.00 75.62 902 LEU A CA 1
ATOM 6970 C C . LEU A 1 902 ? -23.393 28.550 4.556 1.00 75.62 902 LEU A C 1
ATOM 6972 O O . LEU A 1 902 ? -23.458 28.380 5.772 1.00 75.62 902 LEU A O 1
ATOM 6976 N N . GLN A 1 903 ? -22.714 29.559 4.003 1.00 71.19 903 GLN A N 1
ATOM 6977 C CA . GLN A 1 903 ? -22.010 30.591 4.758 1.00 71.19 903 GLN A CA 1
ATOM 6978 C C . GLN A 1 903 ? -22.959 31.363 5.690 1.00 71.19 903 GLN A C 1
ATOM 6980 O O . GLN A 1 903 ? -22.727 31.433 6.896 1.00 71.19 903 GLN A O 1
ATOM 6985 N N . THR A 1 904 ? -24.058 31.885 5.141 1.00 76.31 904 THR A N 1
ATOM 6986 C CA . THR A 1 904 ? -25.083 32.642 5.882 1.00 76.31 904 THR A CA 1
ATOM 6987 C C . THR A 1 904 ? -25.814 31.784 6.918 1.00 76.31 904 THR A C 1
ATOM 6989 O O . THR A 1 904 ? -26.087 32.259 8.018 1.00 76.31 904 THR A O 1
ATOM 6992 N N . LYS A 1 905 ? -26.062 30.497 6.629 1.00 78.44 905 LYS A N 1
ATOM 6993 C CA . LYS A 1 905 ? -26.670 29.553 7.589 1.00 78.44 905 LYS A CA 1
ATOM 6994 C C . LYS A 1 905 ? -25.809 29.281 8.821 1.00 78.44 905 LYS A C 1
ATOM 6996 O O . LYS A 1 905 ? -26.385 28.967 9.857 1.00 78.44 905 LYS A O 1
ATOM 7001 N N . LEU A 1 906 ? -24.480 29.378 8.724 1.00 80.56 906 LEU A N 1
ATOM 7002 C CA . LEU A 1 906 ? -23.551 29.040 9.812 1.00 80.56 906 LEU A CA 1
ATOM 7003 C C . LEU A 1 906 ? -22.928 30.254 10.523 1.00 80.56 906 LEU A C 1
ATOM 7005 O O . LEU A 1 906 ? -22.287 30.077 11.556 1.00 80.56 906 LEU A O 1
ATOM 7009 N N . GLN A 1 907 ? -23.099 31.473 10.003 1.00 77.06 907 GLN A N 1
ATOM 7010 C CA . GLN A 1 907 ? -22.408 32.686 10.472 1.00 77.06 907 GLN A CA 1
ATOM 7011 C C . GLN A 1 907 ? -22.657 33.038 11.955 1.00 77.06 907 GLN A C 1
ATOM 7013 O O . GLN A 1 907 ? -21.803 33.648 12.598 1.00 77.06 907 GLN A O 1
ATOM 7018 N N . ASP A 1 908 ? -23.810 32.658 12.504 1.00 77.31 908 ASP A N 1
ATOM 7019 C CA . ASP A 1 908 ? -24.244 32.924 13.881 1.00 77.31 908 ASP A CA 1
ATOM 7020 C C . ASP A 1 908 ? -23.782 31.870 14.901 1.00 77.31 908 ASP A C 1
ATOM 7022 O O . ASP A 1 908 ? -23.536 32.213 16.056 1.00 77.31 908 ASP A O 1
ATOM 7026 N N . VAL A 1 909 ? -23.585 30.618 14.477 1.00 82.69 909 VAL A N 1
ATOM 7027 C CA . VAL A 1 909 ? -23.044 29.516 15.301 1.00 82.69 909 VAL A CA 1
ATOM 7028 C C . VAL A 1 909 ? -21.508 29.448 15.292 1.00 82.69 909 VAL A C 1
ATOM 7030 O O . VAL A 1 909 ? -20.915 28.437 15.675 1.00 82.69 909 VAL A O 1
ATOM 7033 N N . MET A 1 910 ? -20.841 30.519 14.854 1.00 80.50 910 MET A N 1
ATOM 7034 C CA . MET A 1 910 ? -19.384 30.589 14.750 1.00 80.50 910 MET A CA 1
ATOM 7035 C C . MET A 1 910 ? -18.689 30.901 16.082 1.00 80.50 910 MET A C 1
ATOM 7037 O O . MET A 1 910 ? -18.804 31.995 16.634 1.00 80.50 910 MET A O 1
ATOM 7041 N N . ILE A 1 911 ? -17.875 29.954 16.554 1.00 84.44 911 ILE A N 1
ATOM 7042 C CA . ILE A 1 911 ? -17.095 30.047 17.794 1.00 84.44 911 ILE A CA 1
ATOM 7043 C C . ILE A 1 911 ? -15.640 30.436 17.501 1.00 84.44 911 ILE A C 1
ATOM 7045 O O . ILE A 1 911 ? -14.951 29.826 16.677 1.00 84.44 911 ILE A O 1
ATOM 7049 N N . LEU A 1 912 ? -15.142 31.440 18.231 1.00 79.75 912 LEU A N 1
ATOM 7050 C CA . LEU A 1 912 ? -13.757 31.903 18.133 1.00 79.75 912 LEU A CA 1
ATOM 7051 C C . LEU A 1 912 ? -12.765 30.849 18.645 1.00 79.75 912 LEU A C 1
ATOM 7053 O O . LEU A 1 912 ? -12.908 30.284 19.731 1.00 79.75 912 LEU A O 1
ATOM 7057 N N . ARG A 1 913 ? -11.694 30.633 17.875 1.00 82.38 913 ARG A N 1
ATOM 7058 C CA . ARG A 1 913 ? -10.705 29.566 18.092 1.00 82.38 913 ARG A CA 1
ATOM 7059 C C . ARG A 1 913 ? -9.997 29.598 19.451 1.00 82.38 913 ARG A C 1
ATOM 7061 O O . ARG A 1 913 ? -9.561 28.550 19.925 1.00 82.38 913 ARG A O 1
ATOM 7068 N N . ASN A 1 914 ? -9.895 30.766 20.083 1.00 78.75 914 ASN A N 1
ATOM 7069 C CA . ASN A 1 914 ? -9.289 30.963 21.404 1.00 78.75 914 ASN A CA 1
ATOM 7070 C C . ASN A 1 914 ? -10.167 30.486 22.581 1.00 78.75 914 ASN A C 1
ATOM 7072 O O . ASN A 1 914 ? -9.646 30.317 23.683 1.00 78.75 914 ASN A O 1
ATOM 7076 N N . LEU A 1 915 ? -11.467 30.258 22.362 1.00 83.75 915 LEU A N 1
ATOM 7077 C CA . LEU A 1 915 ? -12.391 29.747 23.381 1.00 83.75 915 LEU A CA 1
ATOM 7078 C C . LEU A 1 915 ? -12.316 28.219 23.540 1.00 83.75 915 LEU A C 1
ATOM 7080 O O . LEU A 1 915 ? -12.680 27.699 24.593 1.00 83.75 915 LEU A O 1
ATOM 7084 N N . LEU A 1 916 ? -11.817 27.504 22.525 1.00 85.69 916 LEU A N 1
ATOM 7085 C CA . LEU A 1 916 ? -11.744 26.042 22.493 1.00 85.69 916 LEU A CA 1
ATOM 7086 C C . LEU A 1 916 ? -10.330 25.522 22.805 1.00 85.69 916 LEU A C 1
ATOM 7088 O O . LEU A 1 916 ? -9.373 25.778 22.069 1.00 85.69 916 LEU A O 1
ATOM 7092 N N . THR A 1 917 ? -10.203 24.696 23.841 1.00 85.50 917 THR A N 1
ATOM 7093 C CA . THR A 1 917 ? -8.989 23.904 24.115 1.00 85.50 917 THR A CA 1
ATOM 7094 C C . THR A 1 917 ? -9.229 22.430 23.801 1.00 85.50 917 THR A C 1
ATOM 7096 O O . THR A 1 917 ? -10.194 21.857 24.293 1.00 85.50 917 THR A O 1
ATOM 7099 N N . ILE A 1 918 ? -8.367 21.823 22.980 1.00 84.69 918 ILE A N 1
ATOM 7100 C CA . ILE A 1 918 ? -8.502 20.442 22.482 1.00 84.69 918 ILE A CA 1
ATOM 7101 C C . ILE A 1 918 ? -7.615 19.504 23.320 1.00 84.69 918 ILE A C 1
ATOM 7103 O O . ILE A 1 918 ? -6.486 19.867 23.652 1.00 84.69 918 ILE A O 1
ATOM 7107 N N . GLY A 1 919 ? -8.143 18.330 23.672 1.00 79.38 919 GLY A N 1
ATOM 7108 C CA . GLY A 1 919 ? -7.530 17.298 24.512 1.00 79.38 919 GLY A CA 1
ATOM 7109 C C . GLY A 1 919 ? -7.237 15.994 23.758 1.00 79.38 919 GLY A C 1
ATOM 7110 O O . GLY A 1 919 ? -6.679 16.014 22.661 1.00 79.38 919 GLY A O 1
ATOM 7111 N N . LYS A 1 920 ? -7.562 14.843 24.368 1.00 79.94 920 LYS A N 1
ATOM 7112 C CA . LYS A 1 920 ? -7.267 13.509 23.806 1.00 79.94 920 LYS A CA 1
ATOM 7113 C C . LYS A 1 920 ? -8.166 13.157 22.616 1.00 79.94 920 LYS A C 1
ATOM 7115 O O . LYS A 1 920 ? -9.291 13.638 22.513 1.00 79.94 920 LYS A O 1
ATOM 7120 N N . VAL A 1 921 ? -7.707 12.251 21.755 1.00 82.31 921 VAL A N 1
ATOM 7121 C CA . VAL A 1 921 ? -8.572 11.605 20.753 1.00 82.31 921 VAL A CA 1
ATOM 7122 C C . VAL A 1 921 ? -9.512 10.631 21.470 1.00 82.31 921 VAL A C 1
ATOM 7124 O O . VAL A 1 921 ? -9.060 9.827 22.282 1.00 82.31 921 VAL A O 1
ATOM 7127 N N . LEU A 1 922 ? -10.810 10.723 21.179 1.00 76.06 922 LEU A N 1
ATOM 7128 C CA . LEU A 1 922 ? -11.860 9.834 21.690 1.00 76.06 922 LEU A CA 1
ATOM 7129 C C . LEU A 1 922 ? -12.176 8.709 20.696 1.00 76.06 922 LEU A C 1
ATOM 7131 O O . LEU A 1 922 ? -12.441 7.585 21.106 1.00 76.06 922 LEU A O 1
ATOM 7135 N N . GLY A 1 923 ? -12.121 9.004 19.393 1.00 66.88 923 GLY A N 1
ATOM 7136 C CA . GLY A 1 923 ? -12.389 8.037 18.331 1.00 66.88 923 GLY A CA 1
ATOM 7137 C C . GLY A 1 923 ? -11.830 8.468 16.974 1.00 66.88 923 GLY A C 1
ATOM 7138 O O . GLY A 1 923 ? -11.669 9.655 16.690 1.00 66.88 923 GLY A O 1
ATOM 7139 N N . GLU A 1 924 ? -11.535 7.487 16.124 1.00 70.12 924 GLU A N 1
ATOM 7140 C CA . GLU A 1 924 ? -10.907 7.649 14.808 1.00 70.12 924 GLU A CA 1
ATOM 7141 C C . GLU A 1 924 ? -11.775 6.971 13.734 1.00 70.12 924 GLU A C 1
ATOM 7143 O O . GLU A 1 924 ? -11.642 5.777 13.486 1.00 70.12 924 GLU A O 1
ATOM 7148 N N . GLY A 1 925 ? -12.657 7.733 13.082 1.00 55.75 925 GLY A N 1
ATOM 7149 C CA . GLY A 1 925 ? -13.591 7.232 12.065 1.00 55.75 925 GLY A CA 1
ATOM 7150 C C . GLY A 1 925 ? -13.074 7.334 10.625 1.00 55.75 925 GLY A C 1
ATOM 7151 O O . GLY A 1 925 ? -11.917 7.690 10.385 1.00 55.75 925 GLY A O 1
ATOM 7152 N N . GLU A 1 926 ? -13.955 7.042 9.663 1.00 49.44 926 GLU A N 1
ATOM 7153 C CA . GLU A 1 926 ? -13.692 7.148 8.216 1.00 49.44 926 GLU A CA 1
ATOM 7154 C C . GLU A 1 926 ? -13.551 8.626 7.790 1.00 49.44 926 GLU A C 1
ATOM 7156 O O . GLU A 1 926 ? -12.551 9.010 7.188 1.00 49.44 926 GLU A O 1
ATOM 7161 N N . PHE A 1 927 ? -14.488 9.479 8.219 1.00 52.62 927 PHE A N 1
ATOM 7162 C CA . PHE A 1 927 ? -14.559 10.906 7.863 1.00 52.62 927 PHE A CA 1
ATOM 7163 C C . PHE A 1 927 ? -13.628 11.829 8.673 1.00 52.62 927 PHE A C 1
ATOM 7165 O O . PHE A 1 927 ? -13.406 12.983 8.300 1.00 52.62 927 PHE A O 1
ATOM 7172 N N . GLY A 1 928 ? -13.086 11.366 9.803 1.00 67.88 928 GLY A N 1
ATOM 7173 C CA . GLY A 1 928 ? -12.433 12.264 10.753 1.00 67.88 928 GLY A CA 1
ATOM 7174 C C . GLY A 1 928 ? -11.929 11.614 12.037 1.00 67.88 928 GLY A C 1
ATOM 7175 O O . GLY A 1 928 ? -12.025 10.400 12.223 1.00 67.88 928 GLY A O 1
ATOM 7176 N N . SER A 1 929 ? -11.411 12.446 12.937 1.00 77.75 929 SER A N 1
ATOM 7177 C CA . SER A 1 929 ? -11.136 12.087 14.333 1.00 77.75 929 SER A CA 1
ATOM 7178 C C . SER A 1 929 ? -11.994 12.959 15.253 1.00 77.75 929 SER A C 1
ATOM 7180 O O . SER A 1 929 ? -12.106 14.173 15.049 1.00 77.75 929 SER A O 1
ATOM 7182 N N . VAL A 1 930 ? -12.602 12.331 16.259 1.00 84.00 930 VAL A N 1
ATOM 7183 C CA . VAL A 1 930 ? -13.349 12.999 17.331 1.00 84.00 930 VAL A CA 1
ATOM 7184 C C . VAL A 1 930 ? -12.419 13.143 18.526 1.00 84.00 930 VAL A C 1
ATOM 7186 O O . VAL A 1 930 ? -11.821 12.165 18.978 1.00 84.00 930 VAL A O 1
ATOM 7189 N N . MET A 1 931 ? -12.282 14.363 19.031 1.00 84.44 931 MET A N 1
ATOM 7190 C CA . MET A 1 931 ? -11.424 14.690 20.168 1.00 84.44 931 MET A CA 1
ATOM 7191 C C . MET A 1 931 ? -12.246 15.223 21.336 1.00 84.44 931 MET A C 1
ATOM 7193 O O . MET A 1 931 ? -13.280 15.859 21.150 1.00 84.44 931 MET A O 1
ATOM 7197 N N . GLU A 1 932 ? -11.759 14.986 22.544 1.00 86.81 932 GLU A N 1
ATOM 7198 C CA . GLU A 1 932 ? -12.204 15.683 23.742 1.00 86.81 932 GLU A CA 1
ATOM 7199 C C . GLU A 1 932 ? -11.788 17.153 23.646 1.00 86.81 932 GLU A C 1
ATOM 7201 O O . GLU A 1 932 ? -10.714 17.480 23.135 1.00 86.81 932 GLU A O 1
ATOM 7206 N N . GLY A 1 933 ? -12.616 18.051 24.155 1.00 88.81 933 GLY A N 1
ATOM 7207 C CA . GLY A 1 933 ? -12.309 19.464 24.256 1.00 88.81 933 GLY A CA 1
ATOM 7208 C C . GLY A 1 933 ? -12.968 20.089 25.474 1.00 88.81 933 GLY A C 1
ATOM 7209 O O . GLY A 1 933 ? -13.885 19.531 26.068 1.00 88.81 933 GLY A O 1
ATOM 7210 N N . HIS A 1 934 ? -12.495 21.275 25.827 1.00 89.25 934 HIS A N 1
ATOM 7211 C CA . HIS A 1 934 ? -13.126 22.139 26.815 1.00 89.25 934 HIS A CA 1
ATOM 7212 C C . HIS A 1 934 ? -13.393 23.479 26.131 1.00 89.25 934 HIS A C 1
ATOM 7214 O O . HIS A 1 934 ? -12.460 24.103 25.608 1.00 89.25 934 HIS A O 1
ATOM 7220 N N . LEU A 1 935 ? -14.656 23.892 26.112 1.00 89.00 935 LEU A N 1
ATOM 7221 C CA . LEU A 1 935 ? -15.113 25.171 25.582 1.00 89.00 935 LEU A CA 1
ATOM 7222 C C . LEU A 1 935 ? -15.269 26.163 26.739 1.00 89.00 935 LEU A C 1
ATOM 7224 O O . LEU A 1 935 ? -15.830 25.822 27.778 1.00 89.00 935 LEU A O 1
ATOM 7228 N N . LYS A 1 936 ? -14.766 27.386 26.561 1.00 87.62 936 LYS A N 1
ATOM 7229 C CA . LYS A 1 936 ? -14.996 28.511 27.473 1.00 87.62 936 LYS A CA 1
ATOM 7230 C C . LYS A 1 936 ? -16.093 29.400 26.906 1.00 87.62 936 LYS A C 1
ATOM 7232 O O . LYS A 1 936 ? -15.898 29.997 25.847 1.00 87.62 936 LYS A O 1
ATOM 7237 N N . TRP A 1 937 ? -17.208 29.519 27.610 1.00 83.06 937 TRP A N 1
ATOM 7238 C CA . TRP A 1 937 ? -18.266 30.451 27.230 1.00 83.06 937 TRP A CA 1
ATOM 7239 C C . TRP A 1 937 ? -17.904 31.898 27.637 1.00 83.06 937 TRP A C 1
ATOM 7241 O O . TRP A 1 937 ? -17.036 32.098 28.496 1.00 83.06 937 TRP A O 1
ATOM 7251 N N . PRO A 1 938 ? -18.518 32.935 27.027 1.00 74.62 938 PRO A N 1
ATOM 7252 C CA . PRO A 1 938 ? -18.216 34.341 27.333 1.00 74.62 938 PRO A CA 1
ATOM 7253 C C . PRO A 1 938 ? -18.517 34.776 28.777 1.00 74.62 938 PRO A C 1
ATOM 7255 O O . PRO A 1 938 ? -17.998 35.798 29.220 1.00 74.62 938 PRO A O 1
ATOM 7258 N N . ASP A 1 939 ? -19.331 34.007 29.503 1.00 77.75 939 ASP A N 1
ATOM 7259 C CA . ASP A 1 939 ? -19.629 34.171 30.933 1.00 77.75 939 ASP A CA 1
ATOM 7260 C C . ASP A 1 939 ? -18.515 33.637 31.863 1.00 77.75 939 ASP A C 1
ATOM 7262 O O . ASP A 1 939 ? -18.543 33.872 33.070 1.00 77.75 939 ASP A O 1
ATOM 7266 N N . GLY A 1 940 ? -17.511 32.946 31.309 1.00 74.31 940 GLY A N 1
ATOM 7267 C CA . GLY A 1 940 ? -16.407 32.326 32.043 1.00 74.31 940 GLY A CA 1
ATOM 7268 C C . GLY A 1 940 ? -16.633 30.861 32.438 1.00 74.31 940 GLY A C 1
ATOM 7269 O O . GLY A 1 940 ? -15.706 30.238 32.970 1.00 74.31 940 GLY A O 1
ATOM 7270 N N . THR A 1 941 ? -17.807 30.286 32.162 1.00 82.50 941 THR A N 1
ATOM 7271 C CA . THR A 1 941 ? -18.080 28.862 32.395 1.00 82.50 941 THR A CA 1
ATOM 7272 C C . THR A 1 941 ? -17.267 27.971 31.447 1.00 82.50 941 THR A C 1
ATOM 7274 O O . THR A 1 941 ? -16.762 28.407 30.406 1.00 82.50 941 THR A O 1
ATOM 7277 N N . LYS A 1 942 ? -17.081 26.706 31.842 1.00 83.00 942 LYS A N 1
ATOM 7278 C CA . LYS A 1 942 ? -16.337 25.696 31.078 1.00 83.00 942 LYS A CA 1
ATOM 7279 C C . LYS A 1 942 ? -17.227 24.481 30.851 1.00 83.00 942 LYS A C 1
ATOM 7281 O O . LYS A 1 942 ? -17.635 23.852 31.822 1.00 83.00 942 LYS A O 1
ATOM 7286 N N . GLU A 1 943 ? -17.474 24.140 29.594 1.00 86.50 943 GLU A N 1
ATOM 7287 C CA . GLU A 1 943 ? -18.239 22.954 29.196 1.00 86.50 943 GLU A CA 1
ATOM 7288 C C . GLU A 1 943 ? -17.300 21.937 28.533 1.00 86.50 943 GLU A C 1
ATOM 7290 O O . GLU A 1 943 ? -16.431 22.305 27.733 1.00 86.50 943 GLU A O 1
ATOM 7295 N N . ASN A 1 944 ? -17.458 20.655 28.867 1.00 88.19 944 ASN A N 1
ATOM 7296 C CA . ASN A 1 944 ? -16.754 19.573 28.182 1.00 88.19 944 ASN A CA 1
ATOM 7297 C C . ASN A 1 944 ? -17.469 19.284 26.859 1.00 88.19 944 ASN A C 1
ATOM 7299 O O . ASN A 1 944 ? -18.685 19.097 26.826 1.00 88.19 944 ASN A O 1
ATOM 7303 N N . VAL A 1 945 ? -16.712 19.235 25.766 1.00 91.81 945 VAL A N 1
ATOM 7304 C CA . VAL A 1 945 ? -17.245 19.134 24.403 1.00 91.81 945 VAL A CA 1
ATOM 7305 C C . VAL A 1 945 ? -16.557 18.026 23.612 1.00 91.81 945 VAL A C 1
ATOM 7307 O O . VAL A 1 945 ? -15.396 17.692 23.855 1.00 91.81 945 VAL A O 1
ATOM 7310 N N . ALA A 1 946 ? -17.265 17.468 22.636 1.00 90.31 946 ALA A N 1
ATOM 7311 C CA . ALA A 1 946 ? -16.691 16.632 21.592 1.00 90.31 946 ALA A CA 1
ATOM 7312 C C . ALA A 1 946 ? -16.404 17.496 20.352 1.00 90.31 946 ALA A C 1
ATOM 7314 O O . ALA A 1 946 ? -17.238 18.295 19.929 1.00 90.31 946 ALA A O 1
ATOM 7315 N N . VAL A 1 947 ? -15.218 17.344 19.763 1.00 89.38 947 VAL A N 1
ATOM 7316 C CA . VAL A 1 947 ? -14.756 18.126 18.608 1.00 89.38 947 VAL A CA 1
ATOM 7317 C C . VAL A 1 947 ? -14.541 17.178 17.426 1.00 89.38 947 VAL A C 1
ATOM 7319 O O . VAL A 1 947 ? -13.545 16.450 17.389 1.00 89.38 947 VAL A O 1
ATOM 7322 N N . LYS A 1 948 ? -15.475 17.161 16.464 1.00 87.62 948 LYS A N 1
ATOM 7323 C CA . LYS A 1 948 ? -15.375 16.389 15.207 1.00 87.62 948 LYS A CA 1
ATOM 7324 C C . LYS A 1 948 ? -14.467 17.168 14.246 1.00 87.62 948 LYS A C 1
ATOM 7326 O O . LYS A 1 948 ? -14.698 18.354 14.002 1.00 87.62 948 LYS A O 1
ATOM 7331 N N . THR A 1 949 ? -13.423 16.527 13.716 1.00 84.44 949 THR A N 1
ATOM 7332 C CA . THR A 1 949 ? -12.441 17.159 12.809 1.00 84.44 949 THR A CA 1
ATOM 7333 C C . THR A 1 949 ? -12.095 16.260 11.625 1.00 84.44 949 THR A C 1
ATOM 7335 O O . THR A 1 949 ? -11.975 15.046 11.785 1.00 84.44 949 THR A O 1
ATOM 7338 N N . MET A 1 950 ? -11.919 16.845 10.437 1.00 71.31 950 MET A N 1
ATOM 7339 C CA . MET A 1 950 ? -11.613 16.102 9.207 1.00 71.31 950 MET A CA 1
ATOM 7340 C C . MET A 1 950 ? -10.180 15.533 9.213 1.00 71.31 950 MET A C 1
ATOM 7342 O O . MET A 1 950 ? -9.240 16.166 9.704 1.00 71.31 950 MET A O 1
ATOM 7346 N N . LYS A 1 951 ? -9.986 14.344 8.628 1.00 62.31 951 LYS A N 1
ATOM 7347 C CA . LYS A 1 951 ? -8.676 13.667 8.549 1.00 62.31 951 LYS A CA 1
ATOM 7348 C C . LYS A 1 951 ? -7.862 14.104 7.323 1.00 62.31 951 LYS A C 1
ATOM 7350 O O . LYS A 1 951 ? -8.337 13.978 6.206 1.00 62.31 951 LYS A O 1
ATOM 7355 N N . LEU A 1 952 ? -6.584 14.448 7.540 1.00 53.59 952 LEU A N 1
ATOM 7356 C CA . LEU A 1 952 ? -5.571 14.892 6.551 1.00 53.59 952 LEU A CA 1
ATOM 7357 C C . LEU A 1 952 ? -5.619 16.398 6.198 1.00 53.59 952 LEU A C 1
ATOM 7359 O O . LEU A 1 952 ? -6.241 17.196 6.893 1.00 53.59 952 LEU A O 1
ATOM 7363 N N . ASP A 1 953 ? -4.799 16.794 5.215 1.00 52.53 953 ASP A N 1
ATOM 7364 C CA . ASP A 1 953 ? -4.443 18.188 4.892 1.00 52.53 953 ASP A CA 1
ATOM 7365 C C . ASP A 1 953 ? -4.784 18.563 3.419 1.00 52.53 953 ASP A C 1
ATOM 7367 O O . ASP A 1 953 ? -4.482 19.674 2.991 1.00 52.53 953 ASP A O 1
ATOM 7371 N N . ASN A 1 954 ? -5.407 17.654 2.651 1.00 53.16 954 ASN A N 1
ATOM 7372 C CA . ASN A 1 954 ? -5.871 17.856 1.270 1.00 53.16 954 ASN A CA 1
ATOM 7373 C C . ASN A 1 954 ? -7.364 17.487 1.197 1.00 53.16 954 ASN A C 1
ATOM 7375 O O . ASN A 1 954 ? -7.680 16.304 1.306 1.00 53.16 954 ASN A O 1
ATOM 7379 N N . PHE A 1 955 ? -8.244 18.460 0.959 1.00 62.31 955 PHE A N 1
ATOM 7380 C CA . PHE A 1 955 ? -9.684 18.250 0.759 1.00 62.31 955 PHE A CA 1
ATOM 7381 C C . PHE A 1 955 ? -10.153 18.957 -0.512 1.00 62.31 955 PHE A C 1
ATOM 7383 O O . PHE A 1 955 ? -9.596 19.988 -0.895 1.00 62.31 955 PHE A O 1
ATOM 7390 N N . SER A 1 956 ? -11.197 18.433 -1.143 1.00 66.06 956 SER A N 1
ATOM 7391 C CA . SER A 1 956 ? -11.998 19.172 -2.114 1.00 66.06 956 SER A CA 1
ATOM 7392 C C . SER A 1 956 ? -12.998 20.090 -1.401 1.00 66.06 956 SER A C 1
ATOM 7394 O O . SER A 1 956 ? -13.431 19.819 -0.280 1.00 66.06 956 SER A O 1
ATOM 7396 N N . GLN A 1 957 ? -13.438 21.152 -2.083 1.00 68.25 957 GLN A N 1
ATOM 7397 C CA . GLN A 1 957 ? -14.511 22.020 -1.578 1.00 68.25 957 GLN A CA 1
ATOM 7398 C C . GLN A 1 957 ? -15.800 21.235 -1.286 1.00 68.25 957 GLN A C 1
ATOM 7400 O O . GLN A 1 957 ? -16.522 21.589 -0.366 1.00 68.25 957 GLN A O 1
ATOM 7405 N N . ARG A 1 958 ? -16.072 20.143 -2.019 1.00 68.81 958 ARG A N 1
ATOM 7406 C CA . ARG A 1 958 ? -17.276 19.318 -1.828 1.00 68.81 958 ARG A CA 1
ATOM 7407 C C . ARG A 1 958 ? -17.268 18.564 -0.503 1.00 68.81 958 ARG A C 1
ATOM 7409 O O . ARG A 1 958 ? -18.280 18.574 0.175 1.00 68.81 958 ARG A O 1
ATOM 7416 N N . GLU A 1 959 ? -16.136 17.989 -0.103 1.00 70.25 959 GLU A N 1
ATOM 7417 C CA . GLU A 1 959 ? -16.014 17.301 1.195 1.00 70.25 959 GLU A CA 1
ATOM 7418 C C . GLU A 1 959 ? -16.139 18.290 2.368 1.00 70.25 959 GLU A C 1
ATOM 7420 O O . GLU A 1 959 ? -16.685 17.950 3.415 1.00 70.25 959 GLU A O 1
ATOM 7425 N N . ILE A 1 960 ? -15.683 19.535 2.181 1.00 73.88 960 ILE A N 1
ATOM 7426 C CA . ILE A 1 960 ? -15.861 20.626 3.152 1.00 73.88 960 ILE A CA 1
ATOM 7427 C C . ILE A 1 960 ? -17.322 21.105 3.184 1.00 73.88 960 ILE A C 1
ATOM 7429 O O . ILE A 1 960 ? -17.864 21.298 4.271 1.00 73.88 960 ILE A O 1
ATOM 7433 N N . GLU A 1 961 ? -17.984 21.258 2.029 1.00 75.69 961 GLU A N 1
ATOM 7434 C CA . GLU A 1 961 ? -19.423 21.546 1.965 1.00 75.69 961 GLU A CA 1
ATOM 7435 C C . GLU A 1 961 ? -20.239 20.423 2.620 1.00 75.69 961 GLU A C 1
ATOM 7437 O O . GLU A 1 961 ? -21.134 20.717 3.402 1.00 75.69 961 GLU A O 1
ATOM 7442 N N . GLU A 1 962 ? -19.950 19.149 2.357 1.00 73.38 962 GLU A N 1
ATOM 7443 C CA . GLU A 1 962 ? -20.661 18.002 2.944 1.00 73.38 962 GLU A CA 1
ATOM 7444 C C . GLU A 1 962 ? -20.487 17.958 4.476 1.00 73.38 962 GLU A C 1
ATOM 7446 O O . GLU A 1 962 ? -21.482 17.883 5.200 1.00 73.38 962 GLU A O 1
ATOM 7451 N N . PHE A 1 963 ? -19.263 18.144 4.984 1.00 78.12 963 PHE A N 1
ATOM 7452 C CA . PHE A 1 963 ? -18.972 18.220 6.424 1.00 78.12 963 PHE A CA 1
ATOM 7453 C C . PHE A 1 963 ? -19.634 19.425 7.123 1.00 78.12 963 PHE A C 1
ATOM 7455 O O . PHE A 1 963 ? -20.101 19.316 8.257 1.00 78.12 963 PHE A O 1
ATOM 7462 N N . LEU A 1 964 ? -19.715 20.584 6.458 1.00 80.62 964 LEU A N 1
ATOM 7463 C CA . LEU A 1 964 ? -20.392 21.769 7.000 1.00 80.62 964 LEU A CA 1
ATOM 7464 C C . LEU A 1 964 ? -21.922 21.709 6.857 1.00 80.62 964 LEU A C 1
ATOM 7466 O O . LEU A 1 964 ? -22.624 22.273 7.696 1.00 80.62 964 LEU A O 1
ATOM 7470 N N . ASN A 1 965 ? -22.459 21.002 5.859 1.00 78.81 965 ASN A N 1
ATOM 7471 C CA . ASN A 1 965 ? -23.898 20.749 5.740 1.00 78.81 965 ASN A CA 1
ATOM 7472 C C . ASN A 1 965 ? -24.418 19.867 6.887 1.00 78.81 965 ASN A C 1
ATOM 7474 O O . ASN A 1 965 ? -25.523 20.112 7.367 1.00 78.81 965 ASN A O 1
ATOM 7478 N N . GLU A 1 966 ? -23.625 18.904 7.376 1.00 79.56 966 GLU A N 1
ATOM 7479 C CA . GLU A 1 966 ? -23.948 18.125 8.584 1.00 79.56 966 GLU A CA 1
ATOM 7480 C C . GLU A 1 966 ? -24.189 19.057 9.789 1.00 79.56 966 GLU A C 1
ATOM 7482 O O . GLU A 1 966 ? -25.232 18.996 10.443 1.00 79.56 966 GLU A O 1
ATOM 7487 N N . ALA A 1 967 ? -23.270 20.001 10.027 1.00 82.31 967 ALA A N 1
ATOM 7488 C CA . ALA A 1 967 ? -23.408 21.005 11.082 1.00 82.31 967 ALA A CA 1
ATOM 7489 C C . ALA A 1 967 ? -24.590 21.961 10.843 1.00 82.31 967 ALA A C 1
ATOM 7491 O O . ALA A 1 967 ? -25.331 22.264 11.776 1.00 82.31 967 ALA A O 1
ATOM 7492 N N . ALA A 1 968 ? -24.810 22.405 9.602 1.00 82.00 968 ALA A N 1
ATOM 7493 C CA . ALA A 1 968 ? -25.926 23.286 9.263 1.00 82.00 968 ALA A CA 1
ATOM 7494 C C . ALA A 1 968 ? -27.299 22.614 9.440 1.00 82.00 968 ALA A C 1
ATOM 7496 O O . ALA A 1 968 ? -28.267 23.306 9.741 1.00 82.00 968 ALA A O 1
ATOM 7497 N N . CYS A 1 969 ? -27.389 21.284 9.320 1.00 77.75 969 CYS A N 1
ATOM 7498 C CA . CYS A 1 969 ? -28.595 20.539 9.689 1.00 77.75 969 CYS A CA 1
ATOM 7499 C C . CYS A 1 969 ? -28.804 20.512 11.213 1.00 77.75 969 CYS A C 1
ATOM 7501 O O . CYS A 1 969 ? -29.919 20.731 11.676 1.00 77.75 969 CYS A O 1
ATOM 7503 N N . MET A 1 970 ? -27.734 20.310 11.994 1.00 81.81 970 MET A N 1
ATOM 7504 C CA . MET A 1 970 ? -27.783 20.266 13.467 1.00 81.81 970 MET A CA 1
ATOM 7505 C C . MET A 1 970 ? -28.071 21.609 14.149 1.00 81.81 970 MET A C 1
ATOM 7507 O O . MET A 1 970 ? -28.412 21.626 15.332 1.00 81.81 970 MET A O 1
ATOM 7511 N N . LYS A 1 971 ? -27.898 22.730 13.440 1.00 82.00 971 LYS A N 1
ATOM 7512 C CA . LYS A 1 971 ? -28.020 24.083 13.998 1.00 82.00 971 LYS A CA 1
ATOM 7513 C C . LYS A 1 971 ? -29.381 24.346 14.647 1.00 82.00 971 LYS A C 1
ATOM 7515 O O . LYS A 1 971 ? -29.433 24.799 15.786 1.00 82.00 971 LYS A O 1
ATOM 7520 N N . ASP A 1 972 ? -30.469 24.091 13.923 1.00 81.88 972 ASP A N 1
ATOM 7521 C CA . ASP A 1 972 ? -31.812 24.509 14.349 1.00 81.88 972 ASP A CA 1
ATOM 7522 C C . ASP A 1 972 ? -32.455 23.517 15.342 1.00 81.88 972 ASP A C 1
ATOM 7524 O O . ASP A 1 972 ? -33.609 23.701 15.746 1.00 81.88 972 ASP A O 1
ATOM 7528 N N . PHE A 1 973 ? -31.750 22.440 15.716 1.00 88.12 973 PHE A N 1
ATOM 7529 C CA . PHE A 1 973 ? -32.252 21.386 16.596 1.00 88.12 973 PHE A CA 1
ATOM 7530 C C . PHE A 1 973 ? -32.101 21.756 18.076 1.00 88.12 973 PHE A C 1
ATOM 7532 O O . PHE A 1 973 ? -31.003 21.924 18.604 1.00 88.12 973 PHE A O 1
ATOM 7539 N N . ASN A 1 974 ? -33.237 21.806 18.765 1.00 87.94 974 ASN A N 1
ATOM 7540 C CA . ASN A 1 974 ? -33.343 22.005 20.203 1.00 87.94 974 ASN A CA 1
ATOM 7541 C C . ASN A 1 974 ? -34.353 21.000 20.777 1.00 87.94 974 ASN A C 1
ATOM 7543 O O . ASN A 1 974 ? -35.557 21.257 20.777 1.00 87.94 974 ASN A O 1
ATOM 7547 N N . HIS A 1 975 ? -33.848 19.838 21.195 1.00 91.75 975 HIS A N 1
ATOM 7548 C CA . HIS A 1 975 ? -34.600 18.750 21.821 1.00 91.75 975 HIS A CA 1
ATOM 7549 C C . HIS A 1 975 ? -33.638 17.914 22.692 1.00 91.75 975 HIS A C 1
ATOM 7551 O O . HIS A 1 975 ? -32.508 17.688 22.252 1.00 91.75 975 HIS A O 1
ATOM 7557 N N . PRO A 1 976 ? -34.013 17.427 23.893 1.00 90.31 976 PRO A N 1
ATOM 7558 C CA . PRO A 1 976 ? -33.108 16.638 24.740 1.00 90.31 976 PRO A CA 1
ATOM 7559 C C . PRO A 1 976 ? -32.593 15.370 24.042 1.00 90.31 976 PRO A C 1
ATOM 7561 O O . PRO A 1 976 ? -31.403 15.056 24.135 1.00 90.31 976 PRO A O 1
ATOM 7564 N N . ASN A 1 977 ? -33.455 14.697 23.275 1.00 95.00 977 ASN A N 1
ATOM 7565 C CA . ASN A 1 977 ? -33.137 13.451 22.573 1.00 95.00 977 ASN A CA 1
ATOM 7566 C C . ASN A 1 977 ? -32.614 13.636 21.135 1.00 95.00 977 ASN A C 1
ATOM 7568 O O . ASN A 1 977 ? -32.606 12.689 20.352 1.00 95.00 977 ASN A O 1
ATOM 7572 N N . VAL A 1 978 ? -32.156 14.833 20.766 1.00 92.56 978 VAL A N 1
ATOM 7573 C CA . VAL A 1 978 ? -31.464 15.091 19.491 1.00 92.56 978 VAL A CA 1
ATOM 7574 C C . VAL A 1 978 ? -30.150 15.806 19.804 1.00 92.56 978 VAL A C 1
ATOM 7576 O O . VAL A 1 978 ? -30.106 16.676 20.678 1.00 92.56 978 VAL A O 1
ATOM 7579 N N . ILE A 1 979 ? -29.045 15.435 19.153 1.00 90.19 979 ILE A N 1
ATOM 7580 C CA . ILE A 1 979 ? -27.775 16.127 19.391 1.00 90.19 979 ILE A CA 1
ATOM 7581 C C . ILE A 1 979 ? -27.818 17.540 18.777 1.00 90.19 979 ILE A C 1
ATOM 7583 O O . ILE A 1 979 ? -27.937 17.718 17.566 1.00 90.19 979 ILE A O 1
ATOM 7587 N N . ARG A 1 980 ? -27.746 18.561 19.640 1.00 87.94 980 ARG A N 1
ATOM 7588 C CA . ARG A 1 980 ? -27.639 19.973 19.241 1.00 87.94 980 ARG A CA 1
ATOM 7589 C C . ARG A 1 980 ? -26.210 20.310 18.820 1.00 87.94 980 ARG A C 1
ATOM 7591 O O . ARG A 1 980 ? -25.257 19.855 19.457 1.00 87.94 980 ARG A O 1
ATOM 7598 N N . LEU A 1 981 ? -26.057 21.173 17.821 1.00 90.06 981 LEU A N 1
ATOM 7599 C CA . LEU A 1 981 ? -24.788 21.851 17.559 1.00 90.06 981 LEU A CA 1
ATOM 7600 C C . LEU A 1 981 ? -24.458 22.804 18.729 1.00 90.06 981 LEU A C 1
ATOM 7602 O O . LEU A 1 981 ? -25.333 23.539 19.182 1.00 90.06 981 LEU A O 1
ATOM 7606 N N . LEU A 1 982 ? -23.208 22.826 19.209 1.00 88.19 982 LEU A N 1
ATOM 7607 C CA . LEU A 1 982 ? -22.726 23.895 20.104 1.00 88.19 982 LEU A CA 1
ATOM 7608 C C . LEU A 1 982 ? -22.107 25.050 19.313 1.00 88.19 982 LEU A C 1
ATOM 7610 O O . LEU A 1 982 ? -22.272 26.209 19.677 1.00 88.19 982 LEU A O 1
ATOM 7614 N N . GLY A 1 983 ? -21.414 24.727 18.221 1.00 87.50 983 GLY A N 1
ATOM 7615 C CA . GLY A 1 983 ? -20.967 25.696 17.228 1.00 87.50 983 GLY A CA 1
ATOM 7616 C C . GLY A 1 983 ? -19.998 25.105 16.210 1.00 87.50 983 GLY A C 1
ATOM 7617 O O . GLY A 1 983 ? -19.530 23.972 16.345 1.00 87.50 983 GLY A O 1
ATOM 7618 N N . VAL A 1 984 ? -19.668 25.895 15.194 1.00 87.69 984 VAL A N 1
ATOM 7619 C CA . VAL A 1 984 ? -18.583 25.608 14.247 1.00 87.69 984 VAL A CA 1
ATOM 7620 C C . VAL A 1 984 ? -17.401 26.511 14.580 1.00 87.69 984 VAL A C 1
ATOM 7622 O O . VAL A 1 984 ? -17.565 27.688 14.886 1.00 87.69 984 VAL A O 1
ATOM 7625 N N . CYS A 1 985 ? -16.188 25.972 14.531 1.00 86.19 985 CYS A N 1
ATOM 7626 C CA . CYS A 1 985 ? -14.961 26.732 14.734 1.00 86.19 985 CYS A CA 1
ATOM 7627 C C . CYS A 1 985 ? -14.018 26.523 13.547 1.00 86.19 985 CYS A C 1
ATOM 7629 O O . CYS A 1 985 ? -13.856 25.397 13.078 1.00 86.19 985 CYS A O 1
ATOM 7631 N N . LEU A 1 986 ? -13.381 27.597 13.072 1.00 80.56 986 LEU A N 1
ATOM 7632 C CA . LEU A 1 986 ? -12.334 27.515 12.054 1.00 80.56 986 LEU A CA 1
ATOM 7633 C C . LEU A 1 986 ? -10.953 27.590 12.715 1.00 80.56 986 LEU A C 1
ATOM 7635 O O . LEU A 1 986 ? -10.625 28.573 13.382 1.00 80.56 986 LEU A O 1
ATOM 7639 N N . ASP A 1 987 ? -10.120 26.571 12.502 1.00 74.56 987 ASP A N 1
ATOM 7640 C CA . ASP A 1 987 ? -8.697 26.626 12.852 1.00 74.56 987 ASP A CA 1
ATOM 7641 C C . ASP A 1 987 ? -7.933 27.324 11.716 1.00 74.56 987 ASP A C 1
ATOM 7643 O O . ASP A 1 987 ? -7.558 26.715 10.708 1.00 74.56 987 ASP A O 1
ATOM 7647 N N . VAL A 1 988 ? -7.776 28.644 11.850 1.00 64.31 988 VAL A N 1
ATOM 7648 C CA . VAL A 1 988 ? -7.165 29.520 10.839 1.00 64.31 988 VAL A CA 1
ATOM 7649 C C . VAL A 1 988 ? -5.657 29.624 11.083 1.00 64.31 988 VAL A C 1
ATOM 7651 O O . VAL A 1 988 ? -5.166 30.534 11.751 1.00 64.31 988 VAL A O 1
ATOM 7654 N N . GLY A 1 989 ? -4.900 28.663 10.551 1.00 54.53 989 GLY A N 1
ATOM 7655 C CA . GLY A 1 989 ? -3.436 28.722 10.557 1.00 54.53 989 GLY A CA 1
ATOM 7656 C C . GLY A 1 989 ? -2.907 29.824 9.619 1.00 54.53 989 GLY A C 1
ATOM 7657 O O . GLY A 1 989 ? -3.440 29.984 8.521 1.00 54.53 989 GLY A O 1
ATOM 7658 N N . PRO A 1 990 ? -1.845 30.572 9.979 1.00 43.88 990 PRO A N 1
ATOM 7659 C CA . PRO A 1 990 ? -1.352 31.688 9.167 1.00 43.88 990 PRO A CA 1
ATOM 7660 C C . PRO A 1 990 ? -0.804 31.215 7.807 1.00 43.88 990 PRO A C 1
ATOM 7662 O O . PRO A 1 990 ? 0.279 30.631 7.720 1.00 43.88 990 PRO A O 1
ATOM 7665 N N . GLY A 1 991 ? -1.559 31.485 6.738 1.00 46.75 991 GLY A N 1
ATOM 7666 C CA . GLY A 1 991 ? -1.270 31.014 5.377 1.00 46.75 991 GLY A CA 1
ATOM 7667 C C . GLY A 1 991 ? -1.707 29.570 5.096 1.00 46.75 991 GLY A C 1
ATOM 7668 O O . GLY A 1 991 ? -1.195 28.956 4.160 1.00 46.75 991 GLY A O 1
ATOM 7669 N N . VAL A 1 992 ? -2.615 29.013 5.902 1.00 50.22 992 VAL A N 1
ATOM 7670 C CA . VAL A 1 992 ? -3.189 27.666 5.754 1.00 50.22 992 VAL A CA 1
ATOM 7671 C C . VAL A 1 992 ? -4.678 27.794 5.430 1.00 50.22 992 VAL A C 1
ATOM 7673 O O . VAL A 1 992 ? -5.345 28.677 5.963 1.00 50.22 992 VAL A O 1
ATOM 7676 N N . PHE A 1 993 ? -5.206 26.908 4.582 1.00 56.72 993 PHE A N 1
ATOM 7677 C CA . PHE A 1 993 ? -6.645 26.843 4.315 1.00 56.72 993 PHE A CA 1
ATOM 7678 C C . PHE A 1 993 ? -7.411 26.595 5.633 1.00 56.72 993 PHE A C 1
ATOM 7680 O O . PHE A 1 993 ? -7.016 25.687 6.379 1.00 56.72 993 PHE A O 1
ATOM 7687 N N . PRO A 1 994 ? -8.449 27.388 5.962 1.00 65.50 994 PRO A N 1
ATOM 7688 C CA . PRO A 1 994 ? -9.149 27.280 7.240 1.00 65.50 994 PRO A CA 1
ATOM 7689 C C . PRO A 1 994 ? -9.780 25.894 7.418 1.00 65.50 994 PRO A C 1
ATOM 7691 O O . PRO A 1 994 ? -10.458 25.389 6.524 1.00 65.50 994 PRO A O 1
ATOM 7694 N N . ARG A 1 995 ? -9.553 25.262 8.576 1.00 73.94 995 ARG A N 1
ATOM 7695 C CA . ARG A 1 995 ? -10.078 23.915 8.862 1.00 73.94 995 ARG A CA 1
ATOM 7696 C C . ARG A 1 995 ? -11.380 24.000 9.655 1.00 73.94 995 ARG A C 1
ATOM 7698 O O . ARG A 1 995 ? -11.340 24.557 10.754 1.00 73.94 995 ARG A O 1
ATOM 7705 N N . PRO A 1 996 ? -12.496 23.429 9.173 1.00 80.38 996 PRO A N 1
ATOM 7706 C CA . PRO A 1 996 ? -13.717 23.349 9.958 1.00 80.38 996 PRO A CA 1
ATOM 7707 C C . PRO A 1 996 ? -13.584 22.322 11.089 1.00 80.38 996 PRO A C 1
ATOM 7709 O O . PRO A 1 996 ? -13.050 21.225 10.914 1.00 80.38 996 PRO A O 1
ATOM 7712 N N . MET A 1 997 ? -14.102 22.687 12.257 1.00 86.75 997 MET A N 1
ATOM 7713 C CA . MET A 1 997 ? -14.248 21.830 13.429 1.00 86.75 997 MET A CA 1
ATOM 7714 C C . MET A 1 997 ? -15.678 21.976 13.945 1.00 86.75 997 MET A C 1
ATOM 7716 O O . MET A 1 997 ? -16.127 23.095 14.201 1.00 86.75 997 MET A O 1
ATOM 7720 N N . VAL A 1 998 ? -16.391 20.862 14.099 1.00 88.50 998 VAL A N 1
ATOM 7721 C CA . VAL A 1 998 ? -17.776 20.853 14.594 1.00 88.50 998 VAL A CA 1
ATOM 7722 C C . VAL A 1 998 ? -17.749 20.532 16.084 1.00 88.50 998 VAL A C 1
ATOM 7724 O O . VAL A 1 998 ? -17.174 19.520 16.492 1.00 88.50 998 VAL A O 1
ATOM 7727 N N . ILE A 1 999 ? -18.326 21.419 16.896 1.00 90.44 999 ILE A N 1
ATOM 7728 C CA . ILE A 1 999 ? -18.340 21.321 18.357 1.00 90.44 999 ILE A CA 1
ATOM 7729 C C . ILE A 1 999 ? -19.714 20.807 18.794 1.00 90.44 999 ILE A C 1
ATOM 7731 O O . ILE A 1 999 ? -20.747 21.410 18.496 1.00 90.44 999 ILE A O 1
ATOM 7735 N N . LEU A 1 1000 ? -19.704 19.688 19.510 1.00 90.69 1000 LEU A N 1
ATOM 7736 C CA . LEU A 1 1000 ? -20.871 18.945 19.979 1.00 90.69 1000 LEU A CA 1
ATOM 7737 C C . LEU A 1 1000 ? -20.790 18.761 21.507 1.00 90.69 1000 LEU A C 1
ATOM 7739 O O . LEU A 1 1000 ? -19.690 18.827 22.066 1.00 90.69 1000 LEU A O 1
ATOM 7743 N N . PRO A 1 1001 ? -21.909 18.500 22.207 1.00 89.62 1001 PRO A N 1
ATOM 7744 C CA . PRO A 1 1001 ? -21.875 18.133 23.621 1.00 89.62 1001 PRO A CA 1
ATOM 7745 C C . PRO A 1 1001 ? -21.014 16.882 23.836 1.00 89.62 1001 PRO A C 1
ATOM 7747 O O . PRO A 1 1001 ? -21.046 15.956 23.023 1.00 89.62 1001 PRO A O 1
ATOM 7750 N N . PHE A 1 1002 ? -20.244 16.838 24.924 1.00 88.69 1002 PHE A N 1
ATOM 7751 C CA . PHE A 1 1002 ? -19.542 15.614 25.307 1.00 88.69 1002 PHE A CA 1
ATOM 7752 C C . PHE A 1 1002 ? -20.546 14.541 25.760 1.00 88.69 1002 PHE A C 1
ATOM 7754 O O . PHE A 1 1002 ? -21.513 14.840 26.457 1.00 88.69 1002 PHE A O 1
ATOM 7761 N N . MET A 1 1003 ? -20.309 13.293 25.351 1.00 87.69 1003 MET A N 1
ATOM 7762 C CA . MET A 1 1003 ? -21.187 12.146 25.605 1.00 87.69 1003 MET A CA 1
ATOM 7763 C C . MET A 1 1003 ? -20.384 11.084 26.354 1.00 87.69 1003 MET A C 1
ATOM 7765 O O . MET A 1 1003 ? -19.696 10.269 25.736 1.00 87.69 1003 MET A O 1
ATOM 7769 N N . ARG A 1 1004 ? -20.407 11.132 27.691 1.00 83.06 1004 ARG A N 1
ATOM 7770 C CA . ARG A 1 1004 ? -19.501 10.360 28.560 1.00 83.06 1004 ARG A CA 1
ATOM 7771 C C . ARG A 1 1004 ? -19.497 8.856 28.310 1.00 83.06 1004 ARG A C 1
ATOM 7773 O O . ARG A 1 1004 ? -18.451 8.225 28.462 1.00 83.06 1004 ARG A O 1
ATOM 7780 N N . TYR A 1 1005 ? -20.639 8.282 27.949 1.00 84.06 1005 TYR A N 1
ATOM 7781 C CA . TYR A 1 1005 ? -20.760 6.842 27.733 1.00 84.06 1005 TYR A CA 1
ATOM 7782 C C . TYR A 1 1005 ? -20.491 6.418 26.282 1.00 84.06 1005 TYR A C 1
ATOM 7784 O O . TYR A 1 1005 ? -20.286 5.226 26.046 1.00 84.06 1005 TYR A O 1
ATOM 7792 N N . GLY A 1 1006 ? -20.398 7.359 25.336 1.00 86.31 1006 GLY A N 1
ATOM 7793 C CA . GLY A 1 1006 ? -20.237 7.086 23.905 1.00 86.31 1006 GLY A CA 1
ATOM 7794 C C . GLY A 1 1006 ? -21.559 6.744 23.214 1.00 86.31 1006 GLY A C 1
ATOM 7795 O O . GLY A 1 1006 ? -22.611 7.272 23.582 1.00 86.31 1006 GLY A O 1
ATOM 7796 N N . ASP A 1 1007 ? -21.497 5.881 22.200 1.00 89.00 1007 ASP A N 1
ATOM 7797 C CA . ASP A 1 1007 ? -22.672 5.399 21.475 1.00 89.00 1007 ASP A CA 1
ATOM 7798 C C . ASP A 1 1007 ? -23.413 4.276 22.225 1.00 89.00 1007 ASP A C 1
ATOM 7800 O O . ASP A 1 1007 ? -22.834 3.509 23.007 1.00 89.00 1007 ASP A O 1
ATOM 7804 N N . LEU A 1 1008 ? -24.717 4.180 21.968 1.00 91.12 1008 LEU A N 1
ATOM 7805 C CA . LEU A 1 1008 ? -25.630 3.250 22.621 1.00 91.12 1008 LEU A CA 1
ATOM 7806 C C . LEU A 1 1008 ? -25.330 1.793 22.244 1.00 91.12 1008 LEU A C 1
ATOM 7808 O O . LEU A 1 1008 ? -25.366 0.935 23.120 1.00 91.12 1008 LEU A O 1
ATOM 7812 N N . HIS A 1 1009 ? -24.960 1.492 20.997 1.00 88.44 1009 HIS A N 1
ATOM 7813 C CA . HIS A 1 1009 ? -24.583 0.132 20.587 1.00 88.44 1009 HIS A CA 1
ATOM 7814 C C . HIS A 1 1009 ? -23.356 -0.382 21.367 1.00 88.44 1009 HIS A C 1
ATOM 7816 O O . HIS A 1 1009 ? -23.407 -1.446 21.990 1.00 88.44 1009 HIS A O 1
ATOM 7822 N N . SER A 1 1010 ? -22.273 0.397 21.432 1.00 84.62 1010 SER A N 1
ATOM 7823 C CA . SER A 1 1010 ? -21.089 0.068 22.238 1.00 84.62 1010 SER A CA 1
ATOM 7824 C C . SER A 1 1010 ? -21.391 0.035 23.738 1.00 84.62 1010 SER A C 1
ATOM 7826 O O . SER A 1 1010 ? -20.708 -0.660 24.490 1.00 84.62 1010 SER A O 1
ATOM 7828 N N . PHE A 1 1011 ? -22.376 0.798 24.223 1.00 87.12 1011 PHE A N 1
ATOM 7829 C CA . PHE A 1 1011 ? -22.843 0.723 25.611 1.00 87.12 1011 PHE A CA 1
ATOM 7830 C C . PHE A 1 1011 ? -23.611 -0.576 25.900 1.00 87.12 1011 PHE A C 1
ATOM 7832 O O . PHE A 1 1011 ? -23.282 -1.269 26.861 1.00 87.12 1011 PHE A O 1
ATOM 7839 N N . LEU A 1 1012 ? -24.554 -0.964 25.038 1.00 87.00 1012 LEU A N 1
ATOM 7840 C CA . LEU A 1 1012 ? -25.303 -2.220 25.144 1.00 87.00 1012 LEU A CA 1
ATOM 7841 C C . LEU A 1 1012 ? -24.367 -3.438 25.111 1.00 87.00 1012 LEU A C 1
ATOM 7843 O O . LEU A 1 1012 ? -24.493 -4.327 25.952 1.00 87.00 1012 LEU A O 1
ATOM 7847 N N . LEU A 1 1013 ? -23.360 -3.440 24.231 1.00 82.56 1013 LEU A N 1
ATOM 7848 C CA . LEU A 1 1013 ? -22.335 -4.490 24.207 1.00 82.56 1013 LEU A CA 1
ATOM 7849 C C . LEU A 1 1013 ? -21.512 -4.558 25.506 1.00 82.56 1013 LEU A C 1
ATOM 7851 O O . LEU A 1 1013 ? -21.245 -5.655 25.991 1.00 82.56 1013 LEU A O 1
ATOM 7855 N N . ARG A 1 1014 ? -21.159 -3.416 26.116 1.00 75.12 1014 ARG A N 1
ATOM 7856 C CA . ARG A 1 1014 ? -20.491 -3.383 27.434 1.00 75.12 1014 ARG A CA 1
ATOM 7857 C C . ARG A 1 1014 ? -21.407 -3.830 28.575 1.00 75.12 1014 ARG A C 1
ATOM 7859 O O . ARG A 1 1014 ? -20.930 -4.469 29.503 1.00 75.12 1014 ARG A O 1
ATOM 7866 N N . SER A 1 1015 ? -22.716 -3.574 28.500 1.00 74.12 1015 SER A N 1
ATOM 7867 C CA . SER A 1 1015 ? -23.673 -4.051 29.516 1.00 74.12 1015 SER A CA 1
ATOM 7868 C C . SER A 1 1015 ? -23.776 -5.583 29.589 1.00 74.12 1015 SER A C 1
ATOM 7870 O O . SER A 1 1015 ? -24.199 -6.119 30.609 1.00 74.12 1015 SER A O 1
ATOM 7872 N N . ARG A 1 1016 ? -23.336 -6.293 28.538 1.00 70.31 1016 ARG A N 1
ATOM 7873 C CA . ARG A 1 1016 ? -23.263 -7.762 28.490 1.00 70.31 1016 ARG A CA 1
ATOM 7874 C C . ARG A 1 1016 ? -21.959 -8.344 29.043 1.00 70.31 1016 ARG A C 1
ATOM 7876 O O . ARG A 1 1016 ? -21.953 -9.520 29.389 1.00 70.31 1016 ARG A O 1
ATOM 7883 N N . PHE A 1 1017 ? -20.872 -7.568 29.103 1.00 52.53 1017 PHE A N 1
ATOM 7884 C CA . PHE A 1 1017 ? -19.532 -8.072 29.434 1.00 52.53 1017 PHE A CA 1
ATOM 7885 C C . PHE A 1 1017 ? -18.680 -7.018 30.170 1.00 52.53 1017 PHE A C 1
ATOM 7887 O O . PHE A 1 1017 ? -18.207 -6.059 29.558 1.00 52.53 1017 PHE A O 1
ATOM 7894 N N . GLY A 1 1018 ? -18.434 -7.219 31.471 1.00 42.81 1018 GLY A N 1
ATOM 7895 C CA . GLY A 1 1018 ? -17.462 -6.435 32.247 1.00 42.81 1018 GLY A CA 1
ATOM 7896 C C . GLY A 1 1018 ? -17.592 -6.576 33.771 1.00 42.81 1018 GLY A C 1
ATOM 7897 O O . GLY A 1 1018 ? -18.612 -7.041 34.272 1.00 42.81 1018 GLY A O 1
ATOM 7898 N N . GLU A 1 1019 ? -16.567 -6.119 34.504 1.00 40.09 1019 GLU A N 1
ATOM 7899 C CA . GLU A 1 1019 ? -16.464 -6.144 35.985 1.00 40.09 1019 GLU A CA 1
ATOM 7900 C C . GLU A 1 1019 ? -17.595 -5.378 36.712 1.00 40.09 1019 GLU A C 1
ATOM 7902 O O . GLU A 1 1019 ? -17.866 -5.620 37.883 1.00 40.09 1019 GLU A O 1
ATOM 7907 N N . SER A 1 1020 ? -18.312 -4.510 35.991 1.00 41.44 1020 SER A N 1
ATOM 7908 C CA . SER A 1 1020 ? -19.528 -3.830 36.454 1.00 41.44 1020 SER A CA 1
ATOM 7909 C C . SER A 1 1020 ? -20.659 -4.002 35.439 1.00 41.44 1020 SER A C 1
ATOM 7911 O O . SER A 1 1020 ? -21.177 -3.015 34.907 1.00 41.44 1020 SER A O 1
ATOM 7913 N N . ALA A 1 1021 ? -21.027 -5.255 35.148 1.00 46.47 1021 ALA A N 1
ATOM 7914 C CA . ALA A 1 1021 ? -22.181 -5.621 34.325 1.00 46.47 1021 ALA A CA 1
ATOM 7915 C C . ALA A 1 1021 ? -23.487 -5.092 34.950 1.00 46.47 1021 ALA A C 1
ATOM 7917 O O . ALA A 1 1021 ? -24.200 -5.781 35.678 1.00 46.47 1021 ALA A O 1
ATOM 7918 N N . SER A 1 1022 ? -23.775 -3.818 34.686 1.00 53.31 1022 SER A N 1
ATOM 7919 C CA . SER A 1 1022 ? -24.992 -3.144 35.118 1.00 53.31 1022 SER A CA 1
ATOM 7920 C C . SER A 1 1022 ? -26.156 -3.741 34.345 1.00 53.31 1022 SER A C 1
ATOM 7922 O O . SER A 1 1022 ? -26.387 -3.362 33.197 1.00 53.31 1022 SER A O 1
ATOM 7924 N N . TYR A 1 1023 ? -26.857 -4.692 34.968 1.00 63.38 1023 TYR A N 1
ATOM 7925 C CA . TYR A 1 1023 ? -28.093 -5.257 34.442 1.00 63.38 1023 TYR A CA 1
ATOM 7926 C C . TYR A 1 1023 ? -29.033 -4.112 34.063 1.00 63.38 1023 TYR A C 1
ATOM 7928 O O . TYR A 1 1023 ? -29.527 -3.401 34.937 1.00 63.38 1023 TYR A O 1
ATOM 7936 N N . LEU A 1 1024 ? -29.234 -3.912 32.760 1.00 76.25 1024 LEU A N 1
ATOM 7937 C CA . LEU A 1 1024 ? -30.181 -2.942 32.229 1.00 76.25 1024 LEU A CA 1
ATOM 7938 C C . LEU A 1 1024 ? -31.573 -3.579 32.303 1.00 76.25 1024 LEU A C 1
ATOM 7940 O O . LEU A 1 1024 ? -31.833 -4.517 31.540 1.00 76.25 1024 LEU A O 1
ATOM 7944 N N . PRO A 1 1025 ? -32.474 -3.108 33.187 1.00 83.06 1025 PRO A N 1
ATOM 7945 C CA . PRO A 1 1025 ? -33.836 -3.612 33.223 1.00 83.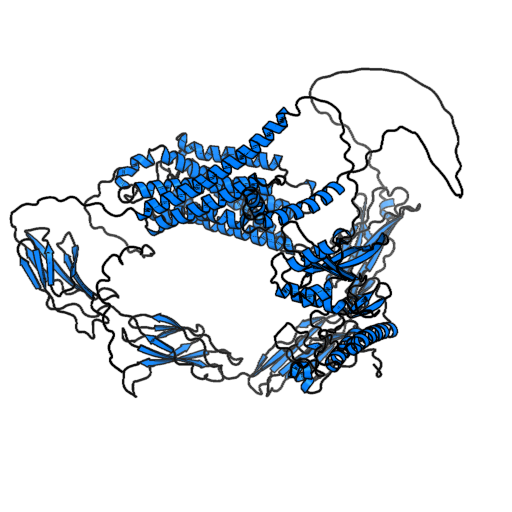06 1025 PRO A CA 1
ATOM 7946 C C . PRO A 1 1025 ? -34.537 -3.285 31.905 1.00 83.06 1025 PRO A C 1
ATOM 7948 O O . PRO A 1 1025 ? -34.243 -2.266 31.273 1.00 83.06 1025 PRO A O 1
ATOM 7951 N N . THR A 1 1026 ? -35.539 -4.080 31.531 1.00 82.75 1026 THR A N 1
ATOM 7952 C CA . THR A 1 1026 ? -36.367 -3.825 30.339 1.00 82.75 1026 THR A CA 1
ATOM 7953 C C . THR A 1 1026 ? -36.968 -2.413 30.351 1.00 82.75 1026 THR A C 1
ATOM 7955 O O . THR A 1 1026 ? -37.076 -1.789 29.307 1.00 82.75 1026 THR A O 1
ATOM 7958 N N . GLN A 1 1027 ? -37.240 -1.847 31.533 1.00 85.81 1027 GLN A N 1
ATOM 7959 C CA . GLN A 1 1027 ? -37.660 -0.450 31.727 1.00 85.81 1027 GLN A CA 1
ATOM 7960 C C . GLN A 1 1027 ? -36.632 0.586 31.225 1.00 85.81 1027 GLN A C 1
ATOM 7962 O O . GLN A 1 1027 ? -37.012 1.612 30.666 1.00 85.81 1027 GLN A O 1
ATOM 7967 N N . THR A 1 1028 ? -35.329 0.337 31.389 1.00 89.75 1028 THR A N 1
ATOM 7968 C CA . THR A 1 1028 ? -34.264 1.219 30.878 1.00 89.75 1028 THR A CA 1
ATOM 7969 C C . THR A 1 1028 ? -34.064 1.035 29.376 1.00 89.75 1028 THR A C 1
ATOM 7971 O O . THR A 1 1028 ? -33.867 2.020 28.671 1.00 89.75 1028 THR A O 1
ATOM 7974 N N . LEU A 1 1029 ? -34.193 -0.195 28.869 1.00 90.88 1029 LEU A N 1
ATOM 7975 C CA . LEU A 1 1029 ? -34.197 -0.464 27.426 1.00 90.88 1029 LEU A CA 1
ATOM 7976 C C . LEU A 1 1029 ? -35.392 0.226 26.739 1.00 90.88 1029 LEU A C 1
ATOM 7978 O O . LEU A 1 1029 ? -35.207 0.916 25.741 1.00 90.88 1029 LEU A O 1
ATOM 7982 N N . LEU A 1 1030 ? -36.586 0.140 27.333 1.00 91.12 1030 LEU A N 1
ATOM 7983 C CA . LEU A 1 1030 ? -37.781 0.885 26.925 1.00 91.12 1030 LEU A CA 1
ATOM 7984 C C . LEU A 1 1030 ? -37.562 2.400 26.987 1.00 91.12 1030 LEU A C 1
ATOM 7986 O O . LEU A 1 1030 ? -37.901 3.089 26.030 1.00 91.12 1030 LEU A O 1
ATOM 7990 N N . ARG A 1 1031 ? -36.940 2.938 28.049 1.00 93.69 1031 ARG A N 1
ATOM 7991 C CA . ARG A 1 1031 ? -36.589 4.369 28.106 1.00 93.69 1031 ARG A CA 1
ATOM 7992 C C . ARG A 1 1031 ? -35.683 4.777 26.942 1.00 93.69 1031 ARG A C 1
ATOM 7994 O O . ARG A 1 1031 ? -35.938 5.813 26.345 1.00 93.69 1031 ARG A O 1
ATOM 8001 N N . PHE A 1 1032 ? -34.687 3.970 26.572 1.00 95.50 1032 PHE A N 1
ATOM 8002 C CA . PHE A 1 1032 ? -33.849 4.256 25.400 1.00 95.50 1032 PHE A CA 1
ATOM 8003 C C . PHE A 1 1032 ? -34.660 4.272 24.093 1.00 95.50 1032 PHE A C 1
ATOM 8005 O O . PHE A 1 1032 ? -34.419 5.121 23.237 1.00 95.50 1032 PHE A O 1
ATOM 8012 N N . MET A 1 1033 ? -35.644 3.377 23.941 1.00 95.94 1033 MET A N 1
ATOM 8013 C CA . MET A 1 1033 ? -36.556 3.383 22.789 1.00 95.94 1033 MET A CA 1
ATOM 8014 C C . MET A 1 1033 ? -37.460 4.625 22.782 1.00 95.94 1033 MET A C 1
ATOM 8016 O O . MET A 1 1033 ? -37.613 5.243 21.735 1.00 95.94 1033 MET A O 1
ATOM 8020 N N . ILE A 1 1034 ? -38.006 5.029 23.936 1.00 96.25 1034 ILE A N 1
ATOM 8021 C CA . ILE A 1 1034 ? -38.854 6.226 24.103 1.00 96.25 1034 ILE A CA 1
ATOM 8022 C C . ILE A 1 1034 ? -38.060 7.516 23.843 1.00 96.25 1034 ILE A C 1
ATOM 8024 O O . ILE A 1 1034 ? -38.553 8.418 23.163 1.00 96.25 1034 ILE A O 1
ATOM 8028 N N . ASP A 1 1035 ? -36.819 7.590 24.330 1.00 96.25 1035 ASP A N 1
ATOM 8029 C CA . ASP A 1 1035 ? -35.890 8.691 24.066 1.00 96.25 1035 ASP A CA 1
ATOM 8030 C C . ASP A 1 1035 ? -35.659 8.843 22.550 1.00 96.25 1035 ASP A C 1
ATOM 8032 O O . ASP A 1 1035 ? -35.837 9.927 21.989 1.00 96.25 1035 ASP A O 1
ATOM 8036 N N . ILE A 1 1036 ? -35.320 7.748 21.856 1.00 97.12 1036 ILE A N 1
ATOM 8037 C CA . ILE A 1 1036 ? -35.115 7.751 20.398 1.00 97.12 1036 ILE A CA 1
ATOM 8038 C C . ILE A 1 1036 ? -36.417 8.084 19.658 1.00 97.12 1036 ILE A C 1
ATOM 8040 O O . ILE A 1 1036 ? -36.381 8.889 18.728 1.00 97.12 1036 ILE A O 1
ATOM 8044 N N . ALA A 1 1037 ? -37.560 7.531 20.078 1.00 96.88 1037 ALA A N 1
ATOM 8045 C CA . ALA A 1 1037 ? -38.866 7.821 19.488 1.00 96.88 1037 ALA A CA 1
ATOM 8046 C C . ALA A 1 1037 ? -39.199 9.317 19.567 1.00 96.88 1037 ALA A C 1
ATOM 8048 O O . ALA A 1 1037 ? -39.531 9.913 18.548 1.00 96.88 1037 ALA A O 1
ATOM 8049 N N . SER A 1 1038 ? -39.007 9.944 20.731 1.00 96.94 1038 SER A N 1
ATOM 8050 C CA . SER A 1 1038 ? -39.227 11.385 20.937 1.00 96.94 1038 SER A CA 1
ATOM 8051 C C . SER A 1 1038 ? -38.269 12.234 20.086 1.00 96.94 1038 SER A C 1
ATOM 8053 O O . SER A 1 1038 ? -38.652 13.252 19.509 1.00 96.94 1038 SER A O 1
ATOM 8055 N N . GLY A 1 1039 ? -37.008 11.802 19.948 1.00 94.94 1039 GLY A N 1
ATOM 8056 C CA . GLY A 1 1039 ? -36.040 12.436 19.048 1.00 94.94 1039 GLY A CA 1
ATOM 8057 C C . GLY A 1 1039 ? -36.437 12.339 17.569 1.00 94.94 1039 GLY A C 1
ATOM 8058 O O . GLY A 1 1039 ? -36.326 13.318 16.832 1.00 94.94 1039 GLY A O 1
ATOM 8059 N N . MET A 1 1040 ? -36.945 11.185 17.137 1.00 95.50 1040 MET A N 1
ATOM 8060 C CA . MET A 1 1040 ? -37.392 10.949 15.762 1.00 95.50 1040 MET A CA 1
ATOM 8061 C C . MET A 1 1040 ? -38.736 11.612 15.445 1.00 95.50 1040 MET A C 1
ATOM 8063 O O . MET A 1 1040 ? -38.901 12.140 14.345 1.00 95.50 1040 MET A O 1
ATOM 8067 N N . GLU A 1 1041 ? -39.662 11.675 16.404 1.00 95.38 1041 GLU A N 1
ATOM 8068 C CA . GLU A 1 1041 ? -40.894 12.462 16.311 1.00 95.38 1041 GLU A CA 1
ATOM 8069 C C . GLU A 1 1041 ? -40.552 13.938 16.076 1.00 95.38 1041 GLU A C 1
ATOM 8071 O O . GLU A 1 1041 ? -40.992 14.519 15.081 1.00 95.38 1041 GLU A O 1
ATOM 8076 N N . TYR A 1 1042 ? -39.670 14.512 16.904 1.00 94.44 1042 TYR A N 1
ATOM 8077 C CA . TYR A 1 1042 ? -39.193 15.887 16.754 1.00 94.44 1042 TYR A CA 1
ATOM 8078 C C . TYR A 1 1042 ? -38.607 16.162 15.359 1.00 94.44 1042 TYR A C 1
ATOM 8080 O O . TYR A 1 1042 ? -38.956 17.165 14.730 1.00 94.44 1042 TYR A O 1
ATOM 8088 N N . LEU A 1 1043 ? -37.754 15.271 14.840 1.00 91.06 1043 LEU A N 1
ATOM 8089 C CA . LEU A 1 1043 ? -37.183 15.402 13.493 1.00 91.06 1043 LEU A CA 1
ATOM 8090 C C . LEU A 1 1043 ? -38.263 15.296 12.401 1.00 91.06 1043 LEU A C 1
ATOM 8092 O O . LEU A 1 1043 ? -38.309 16.136 11.496 1.00 91.06 1043 LEU A O 1
ATOM 8096 N N . SER A 1 1044 ? -39.181 14.333 12.519 1.00 91.44 1044 SER A N 1
ATOM 8097 C CA . SER A 1 1044 ? -40.275 14.144 11.560 1.00 91.44 1044 SER A CA 1
ATOM 8098 C C . SER A 1 1044 ? -41.228 15.346 11.513 1.00 91.44 1044 SER A C 1
ATOM 8100 O O . SER A 1 1044 ? -41.579 15.793 10.423 1.00 91.44 1044 SER A O 1
ATOM 8102 N N . SER A 1 1045 ? -41.531 15.966 12.663 1.00 90.12 1045 SER A N 1
ATOM 8103 C CA . SER A 1 1045 ? -42.367 17.177 12.771 1.00 90.12 1045 SER A CA 1
ATOM 8104 C C . SER A 1 1045 ? -41.784 18.391 12.032 1.00 90.12 1045 SER A C 1
ATOM 8106 O O . SER A 1 1045 ? -42.491 19.345 11.709 1.00 90.12 1045 SER A O 1
ATOM 8108 N N . ARG A 1 1046 ? -40.477 18.353 11.737 1.00 87.81 1046 ARG A N 1
ATOM 8109 C CA . ARG A 1 1046 ? -39.729 19.378 10.997 1.00 87.81 1046 ARG A CA 1
ATOM 8110 C C . ARG A 1 1046 ? -39.454 18.985 9.541 1.00 87.81 1046 ARG A C 1
ATOM 8112 O O . ARG A 1 1046 ? -38.654 19.649 8.872 1.00 87.81 1046 ARG A O 1
ATOM 8119 N N . ASN A 1 1047 ? -40.129 17.941 9.052 1.00 83.94 1047 ASN A N 1
ATOM 8120 C CA . ASN A 1 1047 ? -39.969 17.342 7.727 1.00 83.94 1047 ASN A CA 1
ATOM 8121 C C . ASN A 1 1047 ? -38.513 16.930 7.443 1.00 83.94 1047 ASN A C 1
ATOM 8123 O O . ASN A 1 1047 ? -37.975 17.196 6.366 1.00 83.94 1047 ASN A O 1
ATOM 8127 N N . PHE A 1 1048 ? -37.850 16.320 8.430 1.00 84.69 1048 PHE A N 1
ATOM 8128 C CA . PHE A 1 1048 ? -36.454 15.893 8.356 1.00 84.69 1048 PHE A CA 1
ATOM 8129 C C . PHE A 1 1048 ? -36.340 14.365 8.416 1.00 84.69 1048 PHE A C 1
ATOM 8131 O O . PHE A 1 1048 ? -36.864 13.743 9.336 1.00 84.69 1048 PHE A O 1
ATOM 8138 N N . LEU A 1 1049 ? -35.647 13.772 7.439 1.00 87.00 1049 LEU A N 1
ATOM 8139 C CA . LEU A 1 1049 ? -35.400 12.330 7.348 1.00 87.00 1049 LEU A CA 1
ATOM 8140 C C . LEU A 1 1049 ? -33.990 11.993 7.832 1.00 87.00 1049 LEU A C 1
ATOM 8142 O O . LEU A 1 1049 ? -33.023 12.578 7.335 1.00 87.00 1049 LEU A O 1
ATOM 8146 N N . HIS A 1 1050 ? -33.866 11.018 8.732 1.00 88.25 1050 HIS A N 1
ATOM 8147 C CA . HIS A 1 1050 ? -32.597 10.603 9.330 1.00 88.25 1050 HIS A CA 1
ATOM 8148 C C . HIS A 1 1050 ? -31.761 9.745 8.375 1.00 88.25 1050 HIS A C 1
ATOM 8150 O O . HIS A 1 1050 ? -30.599 10.062 8.114 1.00 88.25 1050 HIS A O 1
ATOM 8156 N N . ARG A 1 1051 ? -32.373 8.705 7.793 1.00 85.75 1051 ARG A N 1
ATOM 8157 C CA . ARG A 1 1051 ? -31.850 7.816 6.733 1.00 85.75 1051 ARG A CA 1
ATOM 8158 C C . ARG A 1 1051 ? -30.670 6.904 7.104 1.00 85.75 1051 ARG A C 1
ATOM 8160 O O . ARG A 1 1051 ? -30.355 6.005 6.329 1.00 85.75 1051 ARG A O 1
ATOM 8167 N N . ASP A 1 1052 ? -30.056 7.098 8.269 1.00 86.81 1052 ASP A N 1
ATOM 8168 C CA . ASP A 1 1052 ? -29.091 6.178 8.899 1.00 86.81 1052 ASP A CA 1
ATOM 8169 C C . ASP A 1 1052 ? -29.367 6.065 10.410 1.00 86.81 1052 ASP A C 1
ATOM 8171 O O . ASP A 1 1052 ? -28.536 6.407 11.248 1.00 86.81 1052 ASP A O 1
ATOM 8175 N N . LEU A 1 1053 ? -30.601 5.710 10.784 1.00 92.88 1053 LEU A N 1
ATOM 8176 C CA . LEU A 1 1053 ? -30.960 5.474 12.187 1.00 92.88 1053 LEU A CA 1
ATOM 8177 C C . LEU A 1 1053 ? -30.557 4.048 12.597 1.00 92.88 1053 LEU A C 1
ATOM 8179 O O . LEU A 1 1053 ? -30.955 3.081 11.950 1.00 92.88 1053 LEU A O 1
ATOM 8183 N N . ALA A 1 1054 ? -29.752 3.942 13.654 1.00 92.00 1054 ALA A N 1
ATOM 8184 C CA . ALA A 1 1054 ? -29.250 2.695 14.233 1.00 92.00 1054 ALA A CA 1
ATOM 8185 C C . ALA A 1 1054 ? -28.708 2.958 15.646 1.00 92.00 1054 ALA A C 1
ATOM 8187 O O . ALA A 1 1054 ? -28.310 4.086 15.947 1.00 92.00 1054 ALA A O 1
ATOM 8188 N N . ALA A 1 1055 ? -28.566 1.931 16.489 1.00 91.38 1055 ALA A N 1
ATOM 8189 C CA . ALA A 1 1055 ? -28.083 2.102 17.866 1.00 91.38 1055 ALA A CA 1
ATOM 8190 C C . ALA A 1 1055 ? -26.644 2.666 17.956 1.00 91.38 1055 ALA A C 1
ATOM 8192 O O . ALA A 1 1055 ? -26.297 3.326 18.934 1.00 91.38 1055 ALA A O 1
ATOM 8193 N N . ARG A 1 1056 ? -25.811 2.463 16.925 1.00 89.69 1056 ARG A N 1
ATOM 8194 C CA . ARG A 1 1056 ? -24.468 3.081 16.781 1.00 89.69 1056 ARG A CA 1
ATOM 8195 C C . ARG A 1 1056 ? -24.489 4.604 16.575 1.00 89.69 1056 ARG A C 1
ATOM 8197 O O . ARG A 1 1056 ? -23.497 5.265 16.859 1.00 89.69 1056 ARG A O 1
ATOM 8204 N N . ASN A 1 1057 ? -25.606 5.143 16.084 1.00 90.69 1057 ASN A N 1
ATOM 8205 C CA . ASN A 1 1057 ? -25.796 6.560 15.767 1.00 90.69 1057 ASN A CA 1
ATOM 8206 C C . ASN A 1 1057 ? -26.659 7.256 16.846 1.00 90.69 1057 ASN A C 1
ATOM 8208 O O . ASN A 1 1057 ? -27.063 8.406 16.697 1.00 90.69 1057 ASN A O 1
ATOM 8212 N N . CYS A 1 1058 ? -26.919 6.572 17.963 1.00 93.50 1058 CYS A N 1
ATOM 8213 C CA . CYS A 1 1058 ? -27.562 7.119 19.153 1.00 93.50 1058 CYS A CA 1
ATOM 8214 C C . CYS A 1 1058 ? -26.508 7.277 20.259 1.00 93.50 1058 CYS A C 1
ATOM 8216 O O . CYS A 1 1058 ? -25.761 6.343 20.536 1.00 93.50 1058 CYS A O 1
ATOM 8218 N N . MET A 1 1059 ? -26.441 8.441 20.904 1.00 90.94 1059 MET A N 1
ATOM 8219 C CA . MET A 1 1059 ? -25.413 8.793 21.891 1.00 90.94 1059 MET A CA 1
ATOM 8220 C C . MET A 1 1059 ? -25.994 8.908 23.303 1.00 90.94 1059 MET A C 1
ATOM 8222 O O . MET A 1 1059 ? -27.096 9.431 23.481 1.00 90.94 1059 MET A O 1
ATOM 8226 N N . LEU A 1 1060 ? -25.231 8.470 24.310 1.00 90.69 1060 LEU A N 1
ATOM 8227 C CA . LEU A 1 1060 ? -25.623 8.509 25.724 1.00 90.69 1060 LEU A CA 1
ATOM 8228 C C . LEU A 1 1060 ? -24.966 9.668 26.488 1.00 90.69 1060 LEU A C 1
ATOM 8230 O O . LEU A 1 1060 ? -23.736 9.778 26.573 1.00 90.69 1060 LEU A O 1
ATOM 8234 N N . ARG A 1 1061 ? -25.819 10.496 27.093 1.00 86.19 1061 ARG A N 1
ATOM 8235 C CA . ARG A 1 1061 ? -25.461 11.596 27.998 1.00 86.19 1061 ARG A CA 1
ATOM 8236 C C . ARG A 1 1061 ? -25.117 11.094 29.408 1.00 86.19 1061 ARG A C 1
ATOM 8238 O O . ARG A 1 1061 ? -25.458 9.975 29.784 1.00 86.19 1061 ARG A O 1
ATOM 8245 N N . ASP A 1 1062 ? -24.482 11.949 30.210 1.00 84.81 1062 ASP A N 1
ATOM 8246 C CA . ASP A 1 1062 ? -24.113 11.685 31.612 1.00 84.81 1062 ASP A CA 1
ATOM 8247 C C . ASP A 1 1062 ? -25.299 11.314 32.531 1.00 84.81 1062 ASP A C 1
ATOM 8249 O O . ASP A 1 1062 ? -25.094 10.641 33.537 1.00 84.81 1062 ASP A O 1
ATOM 8253 N N . ASP A 1 1063 ? -26.527 11.709 32.184 1.00 86.44 1063 ASP A N 1
ATOM 8254 C CA . ASP A 1 1063 ? -27.780 11.407 32.896 1.00 86.44 1063 ASP A CA 1
ATOM 8255 C C . ASP A 1 1063 ? -28.501 10.142 32.377 1.00 86.44 1063 ASP A C 1
ATOM 8257 O O . ASP A 1 1063 ? -29.657 9.894 32.729 1.00 86.44 1063 ASP A O 1
ATOM 8261 N N . MET A 1 1064 ? -27.830 9.352 31.528 1.00 85.62 1064 MET A N 1
ATOM 8262 C CA . MET A 1 1064 ? -28.362 8.171 30.831 1.00 85.62 1064 MET A CA 1
ATOM 8263 C C . MET A 1 1064 ? -29.509 8.453 29.841 1.00 85.62 1064 MET A C 1
ATOM 8265 O O . MET A 1 1064 ? -30.130 7.511 29.351 1.00 85.62 1064 MET A O 1
ATOM 8269 N N . THR A 1 1065 ? -29.773 9.716 29.493 1.00 91.12 1065 THR A N 1
ATOM 8270 C CA . THR A 1 1065 ? -30.712 10.067 28.415 1.00 91.12 1065 THR A CA 1
ATOM 8271 C C . THR A 1 1065 ? -30.059 9.836 27.049 1.00 91.12 1065 THR A C 1
ATOM 8273 O O . THR A 1 1065 ? -28.931 10.278 26.797 1.00 91.12 1065 THR A O 1
ATOM 8276 N N . VAL A 1 1066 ? -30.766 9.149 26.148 1.00 94.50 1066 VAL A N 1
ATOM 8277 C CA . VAL A 1 1066 ? -30.307 8.890 24.774 1.00 94.50 1066 VAL A CA 1
ATOM 8278 C C . VAL A 1 1066 ? -30.659 10.062 23.858 1.00 94.50 1066 VAL A C 1
ATOM 8280 O O . VAL A 1 1066 ? -31.724 10.672 23.977 1.00 94.50 1066 VAL A O 1
ATOM 8283 N N . CYS A 1 1067 ? -29.778 10.368 22.904 1.00 92.88 1067 CYS A N 1
ATOM 8284 C CA . CYS A 1 1067 ? -30.057 11.317 21.830 1.00 92.88 1067 CYS A CA 1
ATOM 8285 C C . CYS A 1 1067 ? -29.593 10.825 20.450 1.00 92.88 1067 CYS A C 1
ATOM 8287 O O . CYS A 1 1067 ? -28.539 10.206 20.318 1.00 92.88 1067 CYS A O 1
ATOM 8289 N N . VAL A 1 1068 ? -30.390 11.113 19.420 1.00 93.56 1068 VAL A N 1
ATOM 8290 C CA . VAL A 1 1068 ? -30.127 10.763 18.013 1.00 93.56 1068 VAL A CA 1
ATOM 8291 C C . VAL A 1 1068 ? -29.027 11.665 17.430 1.00 93.56 1068 VAL A C 1
ATOM 8293 O O . VAL A 1 1068 ? -29.013 12.870 17.711 1.00 93.56 1068 VAL A O 1
ATOM 8296 N N . ALA A 1 1069 ? -28.103 11.088 16.652 1.00 87.06 1069 ALA A N 1
ATOM 8297 C CA . ALA A 1 1069 ? -26.890 11.733 16.147 1.00 87.06 1069 ALA A CA 1
ATOM 8298 C C . ALA A 1 1069 ? -26.406 11.190 14.775 1.00 87.06 1069 ALA A C 1
ATOM 8300 O O . ALA A 1 1069 ? -26.969 10.259 14.213 1.00 87.06 1069 ALA A O 1
ATOM 8301 N N . ASP A 1 1070 ? -25.322 11.794 14.269 1.00 78.56 1070 ASP A N 1
ATOM 8302 C CA . ASP A 1 1070 ? -24.652 11.551 12.974 1.00 78.56 1070 ASP A CA 1
ATOM 8303 C C . ASP A 1 1070 ? -25.547 11.695 11.727 1.00 78.56 1070 ASP A C 1
ATOM 8305 O O . ASP A 1 1070 ? -25.874 10.751 11.010 1.00 78.56 1070 ASP A O 1
ATOM 8309 N N . PHE A 1 1071 ? -25.901 12.945 11.424 1.00 76.75 1071 PHE A N 1
ATOM 8310 C CA . PHE A 1 1071 ? -26.804 13.307 10.328 1.00 76.75 1071 PHE A CA 1
ATOM 8311 C C . PHE A 1 1071 ? -26.147 13.323 8.932 1.00 76.75 1071 PHE A C 1
ATOM 8313 O O . PHE A 1 1071 ? -26.660 13.963 8.012 1.00 76.75 1071 PHE A O 1
ATOM 8320 N N . GLY A 1 1072 ? -25.015 12.634 8.739 1.00 64.88 1072 GLY A N 1
ATOM 8321 C CA . GLY A 1 1072 ? -24.218 12.678 7.502 1.00 64.88 1072 GLY A CA 1
ATOM 8322 C C . GLY A 1 1072 ? -24.944 12.194 6.234 1.00 64.88 1072 GLY A C 1
ATOM 8323 O O . GLY A 1 1072 ? -24.528 12.515 5.120 1.00 64.88 1072 GLY A O 1
ATOM 8324 N N . LEU A 1 1073 ? -26.049 11.452 6.379 1.00 62.44 1073 LEU A N 1
ATOM 8325 C CA . LEU A 1 1073 ? -26.929 11.029 5.278 1.00 62.44 1073 LEU A CA 1
ATOM 8326 C C . LEU A 1 1073 ? -28.332 11.664 5.326 1.00 62.44 1073 LEU A C 1
ATOM 8328 O O . LEU A 1 1073 ? -29.139 11.436 4.415 1.00 62.44 1073 LEU A O 1
ATOM 8332 N N . SER A 1 1074 ? -28.634 12.461 6.347 1.00 68.12 1074 SER A N 1
ATOM 8333 C CA . SER A 1 1074 ? -29.967 13.009 6.594 1.00 68.12 1074 SER A CA 1
ATOM 8334 C C . SER A 1 1074 ? -30.330 14.148 5.642 1.00 68.12 1074 SER A C 1
ATOM 8336 O O . SER A 1 1074 ? -29.456 14.822 5.093 1.00 68.12 1074 SER A O 1
ATOM 8338 N N . LYS A 1 1075 ? -31.632 14.372 5.415 1.00 64.25 1075 LYS A N 1
ATOM 8339 C CA . LYS A 1 1075 ? -32.127 15.451 4.542 1.00 64.25 1075 LYS A CA 1
ATOM 8340 C C . LYS A 1 1075 ? -33.472 16.006 4.989 1.00 64.25 1075 LYS A C 1
ATOM 8342 O O . LYS A 1 1075 ? -34.371 15.256 5.354 1.00 64.25 1075 LYS A O 1
ATOM 8347 N N . LYS A 1 1076 ? -33.638 17.322 4.838 1.00 57.47 1076 LYS A N 1
ATOM 8348 C CA . LYS A 1 1076 ? -34.946 17.979 4.893 1.00 57.47 1076 LYS A CA 1
ATOM 8349 C C . LYS A 1 1076 ? -35.725 17.732 3.596 1.00 57.47 1076 LYS A C 1
ATOM 8351 O O . LYS A 1 1076 ? -35.149 17.775 2.507 1.00 57.47 1076 LYS A O 1
ATOM 8356 N N . ILE A 1 1077 ? -37.023 17.481 3.718 1.00 66.12 1077 ILE A N 1
ATOM 8357 C CA . ILE A 1 1077 ? -37.969 17.378 2.606 1.00 66.12 1077 ILE A CA 1
ATOM 8358 C C . ILE A 1 1077 ? -38.390 18.797 2.202 1.00 66.12 1077 ILE A C 1
ATOM 8360 O O . ILE A 1 1077 ? -38.778 19.597 3.053 1.00 66.12 1077 ILE A O 1
ATOM 8364 N N . TYR A 1 1078 ? -38.311 19.111 0.905 1.00 52.00 1078 TYR A N 1
ATOM 8365 C CA . TYR A 1 1078 ? -38.610 20.451 0.376 1.00 52.00 1078 TYR A CA 1
ATOM 8366 C C . TYR A 1 1078 ? -39.863 20.516 -0.514 1.00 52.00 1078 TYR A C 1
ATOM 8368 O O . TYR A 1 1078 ? -40.430 21.595 -0.657 1.00 52.00 1078 TYR A O 1
ATOM 8376 N N . SER A 1 1079 ? -40.311 19.401 -1.107 1.00 37.03 1079 SER A N 1
ATOM 8377 C CA . SER A 1 1079 ? -41.592 19.264 -1.827 1.00 37.03 1079 SER A CA 1
ATOM 8378 C C . SER A 1 1079 ? -41.882 17.783 -2.107 1.00 37.03 1079 SER A C 1
ATOM 8380 O O . SER A 1 1079 ? -41.028 17.110 -2.681 1.00 37.03 1079 SER A O 1
ATOM 8382 N N . GLY A 1 1080 ? -43.078 17.304 -1.743 1.00 49.16 1080 GLY A N 1
ATOM 8383 C CA . GLY A 1 1080 ? -43.501 15.899 -1.876 1.00 49.16 1080 GLY A CA 1
ATOM 8384 C C . GLY A 1 1080 ? -42.968 14.985 -0.764 1.00 49.16 1080 GLY A C 1
ATOM 8385 O O . GLY A 1 1080 ? -41.859 15.177 -0.279 1.00 49.16 1080 GLY A O 1
ATOM 8386 N N . ASP A 1 1081 ? -43.745 13.974 -0.366 1.00 49.88 1081 ASP A N 1
ATOM 8387 C CA . ASP A 1 1081 ? -43.542 13.200 0.879 1.00 49.88 1081 ASP A CA 1
ATOM 8388 C C . ASP A 1 1081 ? -42.346 12.222 0.873 1.00 49.88 1081 ASP A C 1
ATOM 8390 O O . ASP A 1 1081 ? -42.185 11.406 1.786 1.00 49.88 1081 ASP A O 1
ATOM 8394 N N . TYR A 1 1082 ? -41.510 12.262 -0.168 1.00 40.97 1082 TYR A N 1
ATOM 8395 C CA . TYR A 1 1082 ? -40.447 11.289 -0.392 1.00 40.97 1082 TYR A CA 1
ATOM 8396 C C . TYR A 1 1082 ? -39.207 11.877 -1.075 1.00 40.97 1082 TYR A C 1
ATOM 8398 O O . TYR A 1 1082 ? -39.268 12.843 -1.834 1.00 40.97 1082 TYR A O 1
ATOM 8406 N N . TYR A 1 1083 ? -38.057 11.237 -0.856 1.00 49.41 1083 TYR A N 1
ATOM 8407 C CA . TYR A 1 1083 ? -36.776 11.605 -1.465 1.00 49.41 1083 TYR A CA 1
ATOM 8408 C C . TYR A 1 1083 ? -36.133 10.417 -2.202 1.00 49.41 1083 TYR A C 1
ATOM 8410 O O . TYR A 1 1083 ? -36.109 9.305 -1.679 1.00 49.41 1083 TYR A O 1
ATOM 8418 N N . ARG A 1 1084 ? -35.561 10.648 -3.398 1.00 52.44 1084 ARG A N 1
ATOM 8419 C CA . ARG A 1 1084 ? -34.872 9.627 -4.220 1.00 52.44 1084 ARG A CA 1
ATOM 8420 C C . ARG A 1 1084 ? -33.351 9.835 -4.262 1.00 52.44 1084 ARG A C 1
ATOM 8422 O O . ARG A 1 1084 ? -32.875 10.930 -4.552 1.00 52.44 1084 ARG A O 1
ATOM 8429 N N . GLN A 1 1085 ? -32.572 8.777 -4.012 1.00 54.66 1085 GLN A N 1
ATOM 8430 C CA . GLN A 1 1085 ? -31.102 8.848 -3.897 1.00 54.66 1085 GLN A CA 1
ATOM 8431 C C . GLN A 1 1085 ? -30.352 8.448 -5.189 1.00 54.66 1085 GLN A C 1
ATOM 8433 O O . GLN A 1 1085 ? -30.266 7.273 -5.542 1.00 54.66 1085 GLN A O 1
ATOM 8438 N N . GLY A 1 1086 ? -29.714 9.424 -5.846 1.00 38.56 1086 GLY A N 1
ATOM 8439 C CA . GLY A 1 1086 ? -29.054 9.256 -7.155 1.00 38.56 1086 GLY A CA 1
ATOM 8440 C C . GLY A 1 1086 ? -27.597 8.753 -7.183 1.00 38.56 1086 GLY A C 1
ATOM 8441 O O . GLY A 1 1086 ? -27.012 8.693 -8.261 1.00 38.56 1086 GLY A O 1
ATOM 8442 N N . ARG A 1 1087 ? -26.971 8.410 -6.046 1.00 48.00 1087 ARG A N 1
ATOM 8443 C CA . ARG A 1 1087 ? -25.597 7.855 -6.001 1.00 48.00 1087 ARG A CA 1
ATOM 8444 C C . ARG A 1 1087 ? -25.479 6.671 -5.049 1.00 48.00 1087 ARG A C 1
ATOM 8446 O O . ARG A 1 1087 ? -26.094 6.672 -3.983 1.00 48.00 1087 ARG A O 1
ATOM 8453 N N . ILE A 1 1088 ? -24.642 5.708 -5.439 1.00 43.97 1088 ILE A N 1
ATOM 8454 C CA . ILE A 1 1088 ? -24.249 4.555 -4.624 1.00 43.97 1088 ILE A CA 1
ATOM 8455 C C . ILE A 1 1088 ? -23.260 5.039 -3.559 1.00 43.97 1088 ILE A C 1
ATOM 8457 O O . ILE A 1 1088 ? -22.181 5.529 -3.886 1.00 43.97 1088 ILE A O 1
ATOM 8461 N N . ALA A 1 1089 ? -23.648 4.894 -2.297 1.00 48.22 1089 ALA A N 1
ATOM 8462 C CA . ALA A 1 1089 ? -22.788 5.042 -1.130 1.00 48.22 1089 ALA A CA 1
ATOM 8463 C C . ALA A 1 1089 ? -22.805 3.723 -0.339 1.00 48.22 1089 ALA A C 1
ATOM 8465 O O . ALA A 1 1089 ? -23.625 2.843 -0.606 1.00 48.22 1089 ALA A O 1
ATOM 8466 N N . LYS A 1 1090 ? -21.914 3.588 0.644 1.00 51.72 1090 LYS A N 1
ATOM 8467 C CA . LYS A 1 1090 ? -21.848 2.447 1.569 1.00 51.72 1090 LYS A CA 1
ATOM 8468 C C . LYS A 1 1090 ? -23.022 2.516 2.559 1.00 51.72 1090 LYS A C 1
ATOM 8470 O O . LYS A 1 1090 ? -22.887 3.066 3.644 1.00 51.72 1090 LYS A O 1
ATOM 8475 N N . MET A 1 1091 ? -24.190 2.034 2.139 1.00 67.19 1091 MET A N 1
ATOM 8476 C CA . MET A 1 1091 ? -25.436 2.128 2.910 1.00 67.19 1091 MET A CA 1
ATOM 8477 C C . MET A 1 1091 ? -25.569 1.015 3.972 1.00 67.19 1091 MET A C 1
ATOM 8479 O O . MET A 1 1091 ? -25.067 -0.094 3.763 1.00 67.19 1091 MET A O 1
ATOM 8483 N N . PRO A 1 1092 ? -26.280 1.265 5.088 1.00 80.81 1092 PRO A N 1
ATOM 8484 C CA . PRO A 1 1092 ? -26.462 0.314 6.187 1.00 80.81 1092 PRO A CA 1
ATOM 8485 C C . PRO A 1 1092 ? -27.567 -0.711 5.870 1.00 80.81 1092 PRO A C 1
ATOM 8487 O O . PRO A 1 1092 ? -28.619 -0.694 6.498 1.00 80.81 1092 PRO A O 1
ATOM 8490 N N . VAL A 1 1093 ? -27.353 -1.588 4.880 1.00 86.44 1093 VAL A N 1
ATOM 8491 C CA . VAL A 1 1093 ? -28.416 -2.363 4.188 1.00 86.44 1093 VAL A CA 1
ATOM 8492 C C . VAL A 1 1093 ? -29.498 -2.961 5.103 1.00 86.44 1093 VAL A C 1
ATOM 8494 O O . VAL A 1 1093 ? -30.679 -2.839 4.799 1.00 86.44 1093 VAL A O 1
ATOM 8497 N N . LYS A 1 1094 ? -29.122 -3.531 6.255 1.00 89.94 1094 LYS A N 1
ATOM 8498 C CA . LYS A 1 1094 ? -30.051 -4.166 7.210 1.00 89.94 1094 LYS A CA 1
ATOM 8499 C C . LYS A 1 1094 ? -31.024 -3.221 7.939 1.00 89.94 1094 LYS A C 1
ATOM 8501 O O . LYS A 1 1094 ? -32.014 -3.696 8.482 1.00 89.94 1094 LYS A O 1
ATOM 8506 N N . TRP A 1 1095 ? -30.761 -1.915 7.961 1.00 92.56 1095 TRP A N 1
ATOM 8507 C CA . TRP A 1 1095 ? -31.636 -0.896 8.563 1.00 92.56 1095 TRP A CA 1
ATOM 8508 C C . TRP A 1 1095 ? -32.549 -0.218 7.529 1.00 92.56 1095 TRP A C 1
ATOM 8510 O O . TRP A 1 1095 ? -33.405 0.582 7.894 1.00 92.56 1095 TRP A O 1
ATOM 8520 N N . ILE A 1 1096 ? -32.373 -0.516 6.239 1.00 89.81 1096 ILE A N 1
ATOM 8521 C CA . ILE A 1 1096 ? -33.110 0.125 5.147 1.00 89.81 1096 ILE A CA 1
ATOM 8522 C C . ILE A 1 1096 ? -34.469 -0.562 4.972 1.00 89.81 1096 ILE A C 1
ATOM 8524 O O . ILE A 1 1096 ? -34.563 -1.790 4.997 1.00 89.81 1096 ILE A O 1
ATOM 8528 N N . ALA A 1 1097 ? -35.516 0.239 4.785 1.00 91.94 1097 ALA A N 1
ATOM 8529 C CA . ALA A 1 1097 ? -36.869 -0.239 4.523 1.00 91.94 1097 ALA A CA 1
ATOM 8530 C C . ALA A 1 1097 ? -36.998 -0.890 3.135 1.00 91.94 1097 ALA A C 1
ATOM 8532 O O . ALA A 1 1097 ? -36.252 -0.557 2.211 1.00 91.94 1097 ALA A O 1
ATOM 8533 N N . VAL A 1 1098 ? -37.944 -1.817 2.965 1.00 91.62 1098 VAL A N 1
ATOM 8534 C CA . VAL A 1 1098 ? -38.066 -2.623 1.734 1.00 91.62 1098 VAL A CA 1
ATOM 8535 C C . VAL A 1 1098 ? -38.343 -1.768 0.483 1.00 91.62 1098 VAL A C 1
ATOM 8537 O O . VAL A 1 1098 ? -37.754 -2.008 -0.571 1.00 91.62 1098 VAL A O 1
ATOM 8540 N N . GLU A 1 1099 ? -39.131 -0.697 0.607 1.00 87.56 1099 GLU A N 1
ATOM 8541 C CA . GLU A 1 1099 ? -39.380 0.283 -0.459 1.00 87.56 1099 GLU A CA 1
ATOM 8542 C C . GLU A 1 1099 ? -38.156 1.173 -0.746 1.00 87.56 1099 GLU A C 1
ATOM 8544 O O . GLU A 1 1099 ? -37.894 1.555 -1.891 1.00 87.56 1099 GLU A O 1
ATOM 8549 N N . SER A 1 1100 ? -37.344 1.447 0.280 1.00 88.75 1100 SER A N 1
ATOM 8550 C CA . SER A 1 1100 ? -36.068 2.154 0.138 1.00 88.75 1100 SER A CA 1
ATOM 8551 C C . SER A 1 1100 ? -34.972 1.285 -0.491 1.00 88.75 1100 SER A C 1
ATOM 8553 O O . SER A 1 1100 ? -34.075 1.834 -1.135 1.00 88.75 1100 SER A O 1
ATOM 8555 N N . LEU A 1 1101 ? -35.037 -0.044 -0.351 1.00 85.75 1101 LEU A N 1
ATOM 8556 C CA . LEU A 1 1101 ? -34.159 -0.983 -1.058 1.00 85.75 1101 LEU A CA 1
ATOM 8557 C C . LEU A 1 1101 ? -34.544 -1.110 -2.539 1.00 85.75 1101 LEU A C 1
ATOM 8559 O O . LEU A 1 1101 ? -33.657 -1.041 -3.388 1.00 85.75 1101 LEU A O 1
ATOM 8563 N N . ALA A 1 1102 ? -35.843 -1.228 -2.842 1.00 82.38 1102 ALA A N 1
ATOM 8564 C CA . ALA A 1 1102 ? -36.359 -1.323 -4.210 1.00 82.38 1102 ALA A CA 1
ATOM 8565 C C . ALA A 1 1102 ? -36.109 -0.036 -5.022 1.00 82.38 1102 ALA A C 1
ATOM 8567 O O . ALA A 1 1102 ? -35.288 -0.003 -5.940 1.00 82.38 1102 ALA A O 1
ATOM 8568 N N . ASP A 1 1103 ? -36.788 1.055 -4.656 1.00 78.25 1103 ASP A N 1
ATOM 8569 C CA . ASP A 1 1103 ? -36.904 2.258 -5.492 1.00 78.25 1103 ASP A CA 1
ATOM 8570 C C . ASP A 1 1103 ? -35.951 3.390 -5.078 1.00 78.25 1103 ASP A C 1
ATOM 8572 O O . ASP A 1 1103 ? -35.950 4.475 -5.672 1.00 78.25 1103 ASP A O 1
ATOM 8576 N N . ARG A 1 1104 ? -35.142 3.172 -4.030 1.00 79.69 1104 ARG A N 1
ATOM 8577 C CA . ARG A 1 1104 ? -34.292 4.199 -3.386 1.00 79.69 1104 ARG A CA 1
ATOM 8578 C C . ARG A 1 1104 ? -35.087 5.409 -2.888 1.00 79.69 1104 ARG A C 1
ATOM 8580 O O . ARG A 1 1104 ? -34.551 6.521 -2.817 1.00 79.69 1104 ARG A O 1
ATOM 8587 N N . VAL A 1 1105 ? -36.359 5.168 -2.568 1.00 81.19 1105 VAL A N 1
ATOM 8588 C CA . VAL A 1 1105 ? -37.348 6.112 -2.045 1.00 81.19 1105 VAL A CA 1
ATOM 8589 C C . VAL A 1 1105 ? -37.283 6.093 -0.520 1.00 81.19 1105 VAL A C 1
ATOM 8591 O O . VAL A 1 1105 ? -37.521 5.060 0.092 1.00 81.19 1105 VAL A O 1
ATOM 8594 N N . PHE A 1 1106 ? -36.956 7.229 0.091 1.00 84.06 1106 PHE A N 1
ATOM 8595 C CA . PHE A 1 1106 ? -36.902 7.407 1.545 1.00 84.06 1106 PHE A CA 1
ATOM 8596 C C . PHE A 1 1106 ? -38.046 8.316 2.003 1.00 84.06 1106 PHE A C 1
ATOM 8598 O O . PHE A 1 1106 ? -38.260 9.378 1.413 1.00 84.06 1106 PHE A O 1
ATOM 8605 N N . THR A 1 1107 ? -38.741 7.907 3.062 1.00 88.62 1107 THR A N 1
ATOM 8606 C CA . THR A 1 1107 ? -39.884 8.599 3.682 1.00 88.62 1107 THR A CA 1
ATOM 8607 C C . THR A 1 1107 ? -39.769 8.560 5.210 1.00 88.62 1107 THR A C 1
ATOM 8609 O O . THR A 1 1107 ? -38.929 7.843 5.754 1.00 88.62 1107 THR A O 1
ATOM 8612 N N . VAL A 1 1108 ? -40.666 9.249 5.928 1.00 90.62 1108 VAL A N 1
ATOM 8613 C CA . VAL A 1 1108 ? -40.761 9.133 7.398 1.00 90.62 1108 VAL A CA 1
ATOM 8614 C C . VAL A 1 1108 ? -41.071 7.689 7.826 1.00 90.62 1108 VAL A C 1
ATOM 8616 O O . VAL A 1 1108 ? -40.587 7.232 8.856 1.00 90.62 1108 VAL A O 1
ATOM 8619 N N . LYS A 1 1109 ? -41.821 6.918 7.022 1.00 93.00 1109 LYS A N 1
ATOM 8620 C CA . LYS A 1 1109 ? -42.089 5.496 7.306 1.00 93.00 1109 LYS A CA 1
ATOM 8621 C C . LYS A 1 1109 ? -40.842 4.621 7.134 1.00 93.00 1109 LYS A C 1
ATOM 8623 O O . LYS A 1 1109 ? -40.6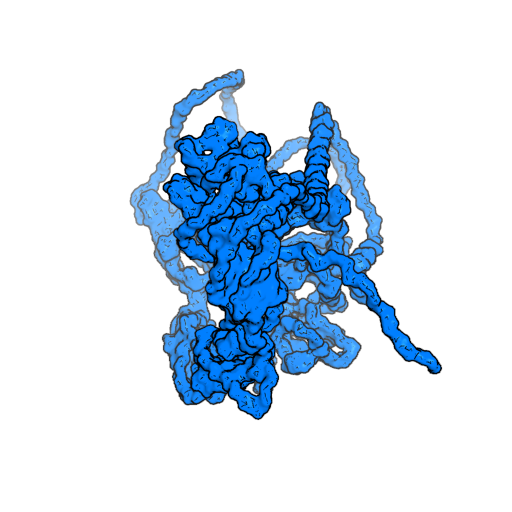79 3.657 7.876 1.00 93.00 1109 LYS A O 1
ATOM 8628 N N . SER A 1 1110 ? -39.931 5.011 6.247 1.00 91.75 1110 SER A N 1
ATOM 8629 C CA . SER A 1 1110 ? -38.633 4.354 6.067 1.00 91.75 1110 SER A CA 1
ATOM 8630 C C . SER A 1 1110 ? -37.708 4.569 7.277 1.00 91.75 1110 SER A C 1
ATOM 8632 O O . SER A 1 1110 ? -36.969 3.665 7.658 1.00 91.75 1110 SER A O 1
ATOM 8634 N N . ASP A 1 1111 ? -37.792 5.732 7.935 1.00 92.69 1111 ASP A N 1
ATOM 8635 C CA . ASP A 1 1111 ? -37.123 5.973 9.223 1.00 92.69 1111 ASP A CA 1
ATOM 8636 C C . ASP A 1 1111 ? -37.809 5.230 10.388 1.00 92.69 1111 ASP A C 1
ATOM 8638 O O . ASP A 1 1111 ? -37.123 4.740 11.282 1.00 92.69 1111 ASP A O 1
ATOM 8642 N N . VAL A 1 1112 ? -39.141 5.066 10.371 1.00 95.88 1112 VAL A N 1
ATOM 8643 C CA . VAL A 1 1112 ? -39.867 4.223 11.352 1.00 95.88 1112 VAL A CA 1
ATOM 8644 C C . VAL A 1 1112 ? -39.467 2.746 11.235 1.00 95.88 1112 VAL A C 1
ATOM 8646 O O . VAL A 1 1112 ? -39.328 2.068 12.251 1.00 95.88 1112 VAL A O 1
ATOM 8649 N N . TRP A 1 1113 ? -39.203 2.244 10.025 1.00 95.75 1113 TRP A N 1
ATOM 8650 C CA . TRP A 1 1113 ? -38.617 0.913 9.832 1.00 95.75 1113 TRP A CA 1
ATOM 8651 C C . TRP A 1 1113 ? -37.231 0.809 10.481 1.00 95.75 1113 TRP A C 1
ATOM 8653 O O . TRP A 1 1113 ? -36.979 -0.110 11.261 1.00 95.75 1113 TRP A O 1
ATOM 8663 N N . ALA A 1 1114 ? -36.345 1.776 10.218 1.00 95.25 1114 ALA A N 1
ATOM 8664 C CA . ALA A 1 1114 ? -35.017 1.827 10.833 1.00 95.25 1114 ALA A CA 1
ATOM 8665 C C . ALA A 1 1114 ? -35.089 1.953 12.370 1.00 95.25 1114 ALA A C 1
ATOM 8667 O O . ALA A 1 1114 ? -34.265 1.369 13.080 1.00 95.25 1114 ALA A O 1
ATOM 8668 N N . PHE A 1 1115 ? -36.108 2.639 12.901 1.00 97.06 1115 PHE A N 1
ATOM 8669 C CA . PHE A 1 1115 ? -36.402 2.686 14.333 1.00 97.06 1115 PHE A CA 1
ATOM 8670 C C . PHE A 1 1115 ? -36.806 1.311 14.880 1.00 97.06 1115 PHE A C 1
ATOM 8672 O O . PHE A 1 1115 ? -36.234 0.892 15.879 1.00 97.06 1115 PHE A O 1
ATOM 8679 N N . GLY A 1 1116 ? -37.679 0.556 14.204 1.00 96.25 1116 GLY A N 1
ATOM 8680 C CA . GLY A 1 1116 ? -38.015 -0.821 14.598 1.00 96.25 1116 GLY A CA 1
ATOM 8681 C C . GLY A 1 1116 ? -36.799 -1.761 14.602 1.00 96.25 1116 GLY A C 1
ATOM 8682 O O . GLY A 1 1116 ? -36.610 -2.542 15.535 1.00 96.25 1116 GLY A O 1
ATOM 8683 N N . VAL A 1 1117 ? -35.898 -1.626 13.620 1.00 96.38 1117 VAL A N 1
ATOM 8684 C CA . VAL A 1 1117 ? -34.604 -2.338 13.625 1.00 96.38 1117 VAL A CA 1
ATOM 8685 C C . VAL A 1 1117 ? -33.728 -1.896 14.812 1.00 96.38 1117 VAL A C 1
ATOM 8687 O O . VAL A 1 1117 ? -33.084 -2.731 15.445 1.00 96.38 1117 VAL A O 1
ATOM 8690 N N . THR A 1 1118 ? -33.751 -0.610 15.173 1.00 96.00 1118 THR A N 1
ATOM 8691 C CA . THR A 1 1118 ? -33.021 -0.058 16.330 1.00 96.00 1118 THR A CA 1
ATOM 8692 C C . THR A 1 1118 ? -33.613 -0.519 17.672 1.00 96.00 1118 THR A C 1
ATOM 8694 O O . THR A 1 1118 ? -32.862 -0.834 18.593 1.00 96.00 1118 THR A O 1
ATOM 8697 N N . MET A 1 1119 ? -34.940 -0.635 17.799 1.00 95.75 1119 MET A N 1
ATOM 8698 C CA . MET A 1 1119 ? -35.600 -1.248 18.962 1.00 95.75 1119 MET A CA 1
ATOM 8699 C C . MET A 1 1119 ? -35.140 -2.698 19.135 1.00 95.75 1119 MET A C 1
ATOM 8701 O O . MET A 1 1119 ? -34.784 -3.105 20.239 1.00 95.75 1119 MET A O 1
ATOM 8705 N N . TRP A 1 1120 ? -35.051 -3.455 18.038 1.00 94.81 1120 TRP A N 1
ATOM 8706 C CA . TRP A 1 1120 ? -34.535 -4.822 18.057 1.00 94.81 1120 TRP A CA 1
ATOM 8707 C C . TRP A 1 1120 ? -33.053 -4.890 18.465 1.00 94.81 1120 TRP A C 1
ATOM 8709 O O . TRP A 1 1120 ? -32.691 -5.746 19.274 1.00 94.81 1120 TRP A O 1
ATOM 8719 N N . GLU A 1 1121 ? -32.192 -3.972 17.997 1.00 94.38 1121 GLU A N 1
ATOM 8720 C CA . GLU A 1 1121 ? -30.811 -3.840 18.508 1.00 94.38 1121 GLU A CA 1
ATOM 8721 C C . GLU A 1 1121 ? -30.790 -3.602 20.029 1.00 94.38 1121 GLU A C 1
ATOM 8723 O O . GLU A 1 1121 ? -29.975 -4.192 20.736 1.00 94.38 1121 GLU A O 1
ATOM 8728 N N . ILE A 1 1122 ? -31.684 -2.757 20.552 1.00 92.88 1122 ILE A N 1
ATOM 8729 C CA . ILE A 1 1122 ? -31.749 -2.421 21.982 1.00 92.88 1122 ILE A CA 1
ATOM 8730 C C . ILE A 1 1122 ? -32.239 -3.618 22.812 1.00 92.88 1122 ILE A C 1
ATOM 8732 O O . ILE A 1 1122 ? -31.586 -3.983 23.791 1.00 92.88 1122 ILE A O 1
ATOM 8736 N N . ALA A 1 1123 ? -33.328 -4.272 22.400 1.00 90.81 1123 ALA A N 1
ATOM 8737 C CA . ALA A 1 1123 ? -33.890 -5.447 23.071 1.00 90.81 1123 ALA A CA 1
ATOM 8738 C C . ALA A 1 1123 ? -32.921 -6.645 23.070 1.00 90.81 1123 ALA A C 1
ATOM 8740 O O . ALA A 1 1123 ? -32.724 -7.297 24.094 1.00 90.81 1123 ALA A O 1
ATOM 8741 N N . THR A 1 1124 ? -32.222 -6.884 21.955 1.00 89.75 1124 THR A N 1
ATOM 8742 C CA . THR A 1 1124 ? -31.158 -7.906 21.860 1.00 89.75 1124 THR A CA 1
ATOM 8743 C C . THR A 1 1124 ? -29.834 -7.493 22.511 1.00 89.75 1124 THR A C 1
ATOM 8745 O O . THR A 1 1124 ? -28.862 -8.256 22.483 1.00 89.75 1124 THR A O 1
ATOM 8748 N N . ARG A 1 1125 ? -29.770 -6.295 23.109 1.00 87.81 1125 ARG A N 1
ATOM 8749 C CA . ARG A 1 1125 ? -28.586 -5.744 23.783 1.00 87.81 1125 ARG A CA 1
ATOM 8750 C C . ARG A 1 1125 ? -27.362 -5.737 22.840 1.00 87.81 1125 ARG A C 1
ATOM 8752 O O . ARG A 1 1125 ? -26.278 -6.224 23.163 1.00 87.81 1125 ARG A O 1
ATOM 8759 N N . GLY A 1 1126 ? -27.549 -5.197 21.637 1.00 85.38 1126 GLY A N 1
ATOM 8760 C CA . GLY A 1 1126 ? -26.520 -5.020 20.610 1.00 85.38 1126 GLY A CA 1
ATOM 8761 C C . GLY A 1 1126 ? -26.220 -6.270 19.778 1.00 85.38 1126 GLY A C 1
ATOM 8762 O O . GLY A 1 1126 ? -25.052 -6.573 19.541 1.00 85.38 1126 GLY A O 1
ATOM 8763 N N . MET A 1 1127 ? -27.227 -7.042 19.352 1.00 85.12 1127 MET A N 1
ATOM 8764 C CA . MET A 1 1127 ? -27.013 -8.010 18.264 1.00 85.12 1127 MET A CA 1
ATOM 8765 C C . MET A 1 1127 ? -27.107 -7.321 16.898 1.00 85.12 1127 MET A C 1
ATOM 8767 O O . MET A 1 1127 ? -27.892 -6.399 16.703 1.00 85.12 1127 MET A O 1
ATOM 8771 N N . ASN A 1 1128 ? -26.332 -7.811 15.929 1.00 85.50 1128 ASN A N 1
ATOM 8772 C CA . ASN A 1 1128 ? -26.450 -7.392 14.533 1.00 85.50 1128 ASN A CA 1
ATOM 8773 C C . ASN A 1 1128 ? -27.815 -7.857 13.972 1.00 85.50 1128 ASN A C 1
ATOM 8775 O O . ASN A 1 1128 ? -28.096 -9.059 14.061 1.00 85.50 1128 ASN A O 1
ATOM 8779 N N . PRO A 1 1129 ? -28.649 -6.965 13.400 1.00 89.69 1129 PRO A N 1
ATOM 8780 C CA . PRO A 1 1129 ? -29.938 -7.324 12.811 1.00 89.69 1129 PRO A CA 1
ATOM 8781 C C . PRO A 1 1129 ? -29.859 -8.463 11.791 1.00 89.69 1129 PRO A C 1
ATOM 8783 O O . PRO A 1 1129 ? -28.831 -8.673 11.142 1.00 89.69 1129 PRO A O 1
ATOM 8786 N N . TYR A 1 1130 ? -30.972 -9.181 11.624 1.00 90.06 1130 TYR A N 1
ATOM 8787 C CA . TYR A 1 1130 ? -31.111 -10.328 10.716 1.00 90.06 1130 TYR A CA 1
ATOM 8788 C C . TYR A 1 1130 ? -29.924 -11.311 10.836 1.00 90.06 1130 TYR A C 1
ATOM 8790 O O . TYR A 1 1130 ? -29.129 -11.421 9.898 1.00 90.06 1130 TYR A O 1
ATOM 8798 N N . PRO A 1 1131 ? -29.727 -11.964 11.999 1.00 81.12 1131 PRO A N 1
ATOM 8799 C CA . PRO A 1 1131 ? -28.645 -12.930 12.188 1.00 81.12 1131 PRO A CA 1
ATOM 8800 C C . PRO A 1 1131 ? -28.792 -14.109 11.210 1.00 81.12 1131 PRO A C 1
ATOM 8802 O O . PRO A 1 1131 ? -29.902 -14.583 10.972 1.00 81.12 1131 PRO A O 1
ATOM 8805 N N . GLY A 1 1132 ? -27.673 -14.557 10.633 1.00 80.00 1132 GLY A N 1
ATOM 8806 C CA . GLY A 1 1132 ? -27.635 -15.437 9.456 1.00 80.00 1132 GLY A CA 1
ATOM 8807 C C . GLY A 1 1132 ? -27.529 -14.629 8.159 1.00 80.00 1132 GLY A C 1
ATOM 8808 O O . GLY A 1 1132 ? -26.450 -14.530 7.587 1.00 80.00 1132 GLY A O 1
ATOM 8809 N N . VAL A 1 1133 ? -28.619 -13.955 7.776 1.00 82.25 1133 VAL A N 1
ATOM 8810 C CA . VAL A 1 1133 ? -28.797 -13.291 6.467 1.00 82.25 1133 VAL A CA 1
ATOM 8811 C C . VAL A 1 1133 ? -27.645 -12.338 6.100 1.00 82.25 1133 VAL A C 1
ATOM 8813 O O . VAL A 1 1133 ? -27.314 -11.411 6.852 1.00 82.25 1133 VAL A O 1
ATOM 8816 N N . GLN A 1 1134 ? -27.061 -12.512 4.915 1.00 79.69 1134 GLN A N 1
ATOM 8817 C CA . GLN A 1 1134 ? -26.019 -11.651 4.354 1.00 79.69 1134 GLN A CA 1
ATOM 8818 C C . GLN A 1 1134 ? -26.601 -10.335 3.830 1.00 79.69 1134 GLN A C 1
ATOM 8820 O O . GLN A 1 1134 ? -27.732 -10.272 3.358 1.00 79.69 1134 GLN A O 1
ATOM 8825 N N . ASN A 1 1135 ? -25.797 -9.266 3.807 1.00 81.31 1135 ASN A N 1
ATOM 8826 C CA . ASN A 1 1135 ? -26.251 -7.942 3.346 1.00 81.31 1135 ASN A CA 1
ATOM 8827 C C . ASN A 1 1135 ? -26.813 -7.913 1.911 1.00 81.31 1135 ASN A C 1
ATOM 8829 O O . ASN A 1 1135 ? -27.524 -6.970 1.586 1.00 81.31 1135 ASN A O 1
ATOM 8833 N N . HIS A 1 1136 ? -26.479 -8.881 1.051 1.00 81.62 1136 HIS A N 1
ATOM 8834 C CA . HIS A 1 1136 ? -26.988 -8.936 -0.322 1.00 81.62 1136 HIS A CA 1
ATOM 8835 C C . HIS A 1 1136 ? -28.329 -9.682 -0.447 1.00 81.62 1136 HIS A C 1
ATOM 8837 O O . HIS A 1 1136 ? -29.074 -9.404 -1.376 1.00 81.62 1136 HIS A O 1
ATOM 8843 N N . GLU A 1 1137 ? -28.662 -10.548 0.513 1.00 87.56 1137 GLU A N 1
ATOM 8844 C CA . GLU A 1 1137 ? -29.880 -11.378 0.541 1.00 87.56 1137 GLU A CA 1
ATOM 8845 C C . GLU A 1 1137 ? -31.065 -10.659 1.213 1.00 87.56 1137 GLU A C 1
ATOM 8847 O O . GLU A 1 1137 ? -32.217 -11.056 1.059 1.00 87.56 1137 GLU A O 1
ATOM 8852 N N . ILE A 1 1138 ? -30.794 -9.580 1.963 1.00 87.75 1138 ILE A N 1
ATOM 8853 C CA . ILE A 1 1138 ? -31.793 -8.810 2.728 1.00 87.75 1138 ILE A CA 1
ATOM 8854 C C . ILE A 1 1138 ? -32.964 -8.343 1.857 1.00 87.75 1138 ILE A C 1
ATOM 8856 O O . ILE A 1 1138 ? -34.088 -8.296 2.343 1.00 87.75 1138 ILE A O 1
ATOM 8860 N N . TYR A 1 1139 ? -32.731 -7.988 0.591 1.00 88.38 1139 TYR A N 1
ATOM 8861 C CA . TYR A 1 1139 ? -33.810 -7.525 -0.281 1.00 88.38 1139 TYR A CA 1
ATOM 8862 C C . TYR A 1 1139 ? -34.828 -8.637 -0.559 1.00 88.38 1139 TYR A C 1
ATOM 8864 O O . TYR A 1 1139 ? -36.015 -8.463 -0.283 1.00 88.38 1139 TYR A O 1
ATOM 8872 N N . ASP A 1 1140 ? -34.350 -9.795 -1.010 1.00 88.62 1140 ASP A N 1
ATOM 8873 C CA . ASP A 1 1140 ? -35.193 -10.940 -1.351 1.00 88.62 1140 ASP A CA 1
ATOM 8874 C C . ASP A 1 1140 ? -35.861 -11.522 -0.093 1.00 88.62 1140 ASP A C 1
ATOM 8876 O O . ASP A 1 1140 ? -37.073 -11.723 -0.079 1.00 88.62 1140 ASP A O 1
ATOM 8880 N N . TYR A 1 1141 ? -35.121 -11.637 1.017 1.00 89.81 1141 TYR A N 1
ATOM 8881 C CA . TYR A 1 1141 ? -35.652 -12.054 2.325 1.00 89.81 1141 TYR A CA 1
ATOM 8882 C C . TYR A 1 1141 ? -36.811 -11.158 2.809 1.00 89.81 1141 TYR A C 1
ATOM 8884 O O . TYR A 1 1141 ? -37.782 -11.636 3.399 1.00 89.81 1141 TYR A O 1
ATOM 8892 N N . LEU A 1 1142 ? -36.747 -9.845 2.552 1.00 92.50 1142 LEU A N 1
ATOM 8893 C CA . LEU A 1 1142 ? -37.825 -8.913 2.896 1.00 92.50 1142 LEU A CA 1
ATOM 8894 C C . LEU A 1 1142 ? -38.996 -8.945 1.897 1.00 92.50 1142 LEU A C 1
ATOM 8896 O O . LEU A 1 1142 ? -40.132 -8.683 2.316 1.00 92.50 1142 LEU A O 1
ATOM 8900 N N . LEU A 1 1143 ? -38.756 -9.282 0.624 1.00 90.00 1143 LEU A N 1
ATOM 8901 C CA . LEU A 1 1143 ? -39.799 -9.522 -0.384 1.00 90.00 1143 LEU A CA 1
ATOM 8902 C C . LEU A 1 1143 ? -40.577 -10.820 -0.122 1.00 90.00 1143 LEU A C 1
ATOM 8904 O O . LEU A 1 1143 ? -41.799 -10.819 -0.246 1.00 90.00 1143 LEU A O 1
ATOM 8908 N N . GLU A 1 1144 ? -39.907 -11.883 0.335 1.00 91.00 1144 GLU A N 1
ATOM 8909 C CA . GLU A 1 1144 ? -40.520 -13.143 0.803 1.00 91.00 1144 GLU A CA 1
ATOM 8910 C C . GLU A 1 1144 ? -41.385 -12.960 2.074 1.00 91.00 1144 GLU A C 1
ATOM 8912 O O . GLU A 1 1144 ? -42.009 -13.898 2.568 1.00 91.00 1144 GLU A O 1
ATOM 8917 N N . GLY A 1 1145 ? -41.460 -11.736 2.610 1.00 90.19 1145 GLY A N 1
ATOM 8918 C CA . GLY A 1 1145 ? -42.296 -11.369 3.753 1.00 90.19 1145 GLY A CA 1
ATOM 8919 C C . GLY A 1 1145 ? -41.644 -11.617 5.113 1.00 90.19 1145 GLY A C 1
ATOM 8920 O O . GLY A 1 1145 ? -42.212 -11.226 6.134 1.00 90.19 1145 GLY A O 1
ATOM 8921 N N . HIS A 1 1146 ? -40.443 -12.198 5.160 1.00 92.19 1146 HIS A N 1
ATOM 8922 C CA . HIS A 1 1146 ? -39.731 -12.436 6.412 1.00 92.19 1146 HIS A CA 1
ATOM 8923 C C . HIS A 1 1146 ? -39.301 -11.123 7.086 1.00 92.19 1146 HIS A C 1
ATOM 8925 O O . HIS A 1 1146 ? -39.045 -10.108 6.438 1.00 92.19 1146 HIS A O 1
ATOM 8931 N N . ARG A 1 1147 ? -39.236 -11.119 8.419 1.00 93.06 1147 ARG A N 1
ATOM 8932 C CA . ARG A 1 1147 ? -38.885 -9.952 9.249 1.00 93.06 1147 ARG A CA 1
ATOM 8933 C C . ARG A 1 1147 ? -37.909 -10.370 10.357 1.00 93.06 1147 ARG A C 1
ATOM 8935 O O . ARG A 1 1147 ? -37.453 -11.517 10.394 1.00 93.06 1147 ARG A O 1
ATOM 8942 N N . LEU A 1 1148 ? -37.553 -9.435 11.237 1.00 93.00 1148 LEU A N 1
ATOM 8943 C CA . LEU A 1 1148 ? -36.809 -9.743 12.458 1.00 93.00 1148 LEU A CA 1
ATOM 8944 C C . LEU A 1 1148 ? -37.642 -10.662 13.366 1.00 93.00 1148 LEU A C 1
ATOM 8946 O O . LEU A 1 1148 ? -38.843 -10.465 13.522 1.00 93.00 1148 LEU A O 1
ATOM 8950 N N . LYS A 1 1149 ? -36.996 -11.675 13.952 1.00 90.44 1149 LYS A N 1
ATOM 8951 C CA . LYS A 1 1149 ? -37.617 -12.590 14.925 1.00 90.44 1149 LYS A CA 1
ATOM 8952 C C . LYS A 1 1149 ? -37.689 -11.902 16.293 1.00 90.44 1149 LYS A C 1
ATOM 8954 O O . LYS A 1 1149 ? -36.738 -11.206 16.649 1.00 90.44 1149 LYS A O 1
ATOM 8959 N N . GLN A 1 1150 ? -38.763 -12.118 17.052 1.00 91.19 1150 GLN A N 1
ATOM 8960 C CA . GLN A 1 1150 ? -38.924 -11.591 18.415 1.00 91.19 1150 GLN A CA 1
ATOM 8961 C C . GLN A 1 1150 ? -37.695 -11.939 19.287 1.00 91.19 1150 GLN A C 1
ATOM 8963 O O . GLN A 1 1150 ? -37.268 -13.098 19.285 1.00 91.19 1150 GLN A O 1
ATOM 8968 N N . PRO A 1 1151 ? -37.084 -10.971 19.995 1.00 87.94 1151 PRO A N 1
ATOM 8969 C CA . PRO A 1 1151 ? -35.990 -11.248 20.922 1.00 87.94 1151 PRO A CA 1
ATOM 8970 C C . PRO A 1 1151 ? -36.450 -12.063 22.135 1.00 87.94 1151 PRO A C 1
ATOM 8972 O O . PRO A 1 1151 ? -37.550 -11.866 22.648 1.00 87.94 1151 PRO A O 1
ATOM 8975 N N . ASN A 1 1152 ? -35.568 -12.914 22.662 1.00 75.25 1152 ASN A N 1
ATOM 8976 C CA . ASN A 1 1152 ? -35.767 -13.517 23.981 1.00 75.25 1152 ASN A CA 1
ATOM 8977 C C . ASN A 1 1152 ? -35.926 -12.401 25.035 1.00 75.25 1152 ASN A C 1
ATOM 8979 O O . ASN A 1 1152 ? -35.196 -11.413 24.982 1.00 75.25 1152 ASN A O 1
ATOM 8983 N N . GLU A 1 1153 ? -36.835 -12.581 25.998 1.00 75.56 1153 GLU A N 1
ATOM 8984 C CA . GLU A 1 1153 ? -37.206 -11.580 27.024 1.00 75.56 1153 GLU A CA 1
ATOM 8985 C C . GLU A 1 1153 ? -37.937 -10.318 26.502 1.00 75.56 1153 GLU A C 1
ATOM 8987 O O . GLU A 1 1153 ? -38.228 -9.423 27.298 1.00 75.56 1153 GLU A O 1
ATOM 8992 N N . CYS A 1 1154 ? -38.274 -10.229 25.207 1.00 86.25 1154 CYS A N 1
ATOM 8993 C CA . CYS A 1 1154 ? -39.150 -9.167 24.696 1.00 86.25 1154 CYS A CA 1
ATOM 8994 C C . CYS A 1 1154 ? -40.615 -9.465 25.045 1.00 86.25 1154 CYS A C 1
ATOM 8996 O O . CYS A 1 1154 ? -41.057 -10.607 24.926 1.00 86.25 1154 CYS A O 1
ATOM 8998 N N . LEU A 1 1155 ? -41.366 -8.441 25.454 1.00 85.06 1155 LEU A N 1
ATOM 8999 C CA . LEU A 1 1155 ? -42.814 -8.544 25.660 1.00 85.06 1155 LEU A CA 1
ATOM 9000 C C . LEU A 1 1155 ? -43.515 -8.703 24.304 1.00 85.06 1155 LEU A C 1
ATOM 9002 O O . LEU A 1 1155 ? -43.078 -8.103 23.331 1.00 85.06 1155 LEU A O 1
ATOM 9006 N N . ASP A 1 1156 ? -44.625 -9.441 24.243 1.00 86.25 1156 ASP A N 1
ATOM 9007 C CA . ASP A 1 1156 ? -45.397 -9.614 22.995 1.00 86.25 1156 ASP A CA 1
ATOM 9008 C C . ASP A 1 1156 ? -46.036 -8.299 22.489 1.00 86.25 1156 ASP A C 1
ATOM 9010 O O . ASP A 1 1156 ? -46.450 -8.201 21.336 1.00 86.25 1156 ASP A O 1
ATOM 9014 N N . GLU A 1 1157 ? -46.106 -7.279 23.352 1.00 84.94 1157 GLU A N 1
ATOM 9015 C CA . GLU A 1 1157 ? -46.577 -5.921 23.048 1.00 84.94 1157 GLU A CA 1
ATOM 9016 C C . GLU A 1 1157 ? -45.478 -4.995 22.465 1.00 84.94 1157 GLU A C 1
ATOM 9018 O O . GLU A 1 1157 ? -45.782 -3.838 22.159 1.00 84.94 1157 GLU A O 1
ATOM 9023 N N . LEU A 1 1158 ? -44.219 -5.461 22.345 1.00 81.12 1158 LEU A N 1
ATOM 9024 C CA . LEU A 1 1158 ? -43.021 -4.653 22.030 1.00 81.12 1158 LEU A CA 1
ATOM 9025 C C . LEU A 1 1158 ? -42.199 -5.163 20.829 1.00 81.12 1158 LEU A C 1
ATOM 9027 O O . LEU A 1 1158 ? -42.041 -4.362 19.880 1.00 81.12 1158 LEU A O 1
#

pLDDT: mean 70.64, std 20.93, range [19.97, 97.12]

InterPro domains:
  IPR000276 G protein-coupled receptor, rhodopsin-like [PF00001] (76-323)
  IPR000276 G protein-coupled receptor, rhodopsin-like [PR00237] (61-85)
  IPR000276 G protein-coupled receptor, rhodopsin-like [PR00237] (94-115)
  IPR000276 G protein-coupled receptor, rhodopsin-like [PR00237] (146-168)
  IPR000276 G protein-coupled receptor, rhodopsin-like [PR00237] (182-203)
  IPR000276 G protein-coupled receptor, rhodopsin-like [PR00237] (227-250)
  IPR000276 G protein-coupled receptor, rhodopsin-like [PR00237] (267-291)
  IPR000276 G protein-coupled receptor, rhodopsin-like [PR00237] (305-331)
  IPR000276 G protein-coupled receptor, rhodopsin-like [PS00237] (152-168)
  IPR000719 Protein kinase domain [PS50011] (916-1158)
  IPR001245 Serine-threonine/tyrosine-protein kinase, catalytic domain [PF07714] (916-1158)
  IPR001245 Serine-threonine/tyrosine-protein kinase, catalytic domain [PR00109] (1000-1013)
  IPR001245 Serine-threonine/tyrosine-protein kinase, catalytic domain [PR00109] (1042-1060)
  IPR001245 Serine-threonine/tyrosine-protein kinase, catalytic domain [PR00109] (1091-1101)
  IPR001245 Serine-threonine/tyrosine-protein kinase, catalytic domain [PR00109] (1110-1132)
  IPR002131 Glycoprotein hormone receptor family [PR00373] (50-67)
  IPR002131 Glycoprotein hormone receptor family [PR00373] (86-99)
  IPR002131 Glycoprotein hormone receptor family [PR00373] (126-139)
  IPR002131 Glycoprotein hormone receptor family [PR00373] (139-153)
  IPR002131 Glycoprotein hormone receptor family [PR00373] (200-211)

Organism: Clarias magur (NCBI:txid1594786)